Protein 8TB1 (pdb70)

Structure (mmCIF, N/CA/C/O backbone):
data_8TB1
#
_entry.id   8TB1
#
loop_
_atom_site.group_PDB
_atom_site.id
_atom_site.type_symbol
_atom_site.label_atom_id
_atom_site.label_alt_id
_atom_site.label_comp_id
_atom_site.label_asym_id
_atom_site.label_entity_id
_atom_site.label_seq_id
_atom_site.pdbx_PDB_ins_code
_atom_site.Cartn_x
_atom_site.Cartn_y
_atom_site.Cartn_z
_atom_site.occupancy
_atom_site.B_iso_or_equiv
_atom_site.auth_seq_id
_atom_site.auth_comp_id
_atom_site.auth_asym_id
_atom_site.auth_atom_id
_atom_site.pdbx_PDB_model_num
ATOM 1 N N . MET A 1 5 ? -1.390 -1.163 -0.949 1.00 0.00 1 MET A N 1
ATOM 2 C CA . MET A 1 5 ? 0.044 -0.918 -0.852 1.00 0.00 1 MET A CA 1
ATOM 3 C C . MET A 1 5 ? 0.352 0.573 -0.885 1.00 0.00 1 MET A C 1
ATOM 4 O O . MET A 1 5 ? 1.117 1.040 -1.729 1.00 0.00 1 MET A O 1
ATOM 18 N N . ASN A 1 6 ? -0.249 1.316 0.038 1.00 0.00 2 ASN A N 1
ATOM 19 C CA . ASN A 1 6 ? -0.073 2.763 0.090 1.00 0.00 2 ASN A CA 1
ATOM 20 C C . ASN A 1 6 ? 1.095 3.144 0.990 1.00 0.00 2 ASN A C 1
ATOM 21 O O . ASN A 1 6 ? 1.777 2.278 1.538 1.00 0.00 2 ASN A O 1
ATOM 32 N N . GLU A 1 7 ? 1.321 4.444 1.139 1.00 0.00 3 GLU A N 1
ATOM 33 C CA . GLU A 1 7 ? 2.427 4.943 1.948 1.00 0.00 3 GLU A CA 1
ATOM 34 C C . GLU A 1 7 ? 2.381 4.371 3.359 1.00 0.00 3 GLU A C 1
ATOM 35 O O . GLU A 1 7 ? 3.387 3.892 3.879 1.00 0.00 3 GLU A O 1
ATOM 47 N N . GLU A 1 8 ? 1.202 4.421 3.973 1.00 0.00 4 GLU A N 1
ATOM 48 C CA . GLU A 1 8 ? 1.046 4.011 5.364 1.00 0.00 4 GLU A CA 1
ATOM 49 C C . GLU A 1 8 ? 1.405 2.541 5.548 1.00 0.00 4 GLU A C 1
ATOM 50 O O . GLU A 1 8 ? 2.062 2.171 6.520 1.00 0.00 4 GLU A O 1
ATOM 62 N N . GLN A 1 9 ? 0.968 1.707 4.610 1.00 0.00 5 GLN A N 1
ATOM 63 C CA . GLN A 1 9 ? 1.306 0.291 4.627 1.00 0.00 5 GLN A CA 1
ATOM 64 C C . GLN A 1 9 ? 2.795 0.077 4.387 1.00 0.00 5 GLN A C 1
ATOM 65 O O . GLN A 1 9 ? 3.417 -0.786 5.009 1.00 0.00 5 GLN A O 1
ATOM 79 N N . THR A 1 10 ? 3.362 0.865 3.482 1.00 0.00 6 THR A N 1
ATOM 80 C CA . THR A 1 10 ? 4.790 0.800 3.195 1.00 0.00 6 THR A CA 1
ATOM 81 C C . THR A 1 10 ? 5.616 1.124 4.434 1.00 0.00 6 THR A C 1
ATOM 82 O O . THR A 1 10 ? 6.650 0.504 4.682 1.00 0.00 6 THR A O 1
ATOM 93 N N . GLN A 1 11 ? 5.153 2.100 5.209 1.00 0.00 7 GLN A N 1
ATOM 94 C CA . GLN A 1 11 ? 5.812 2.462 6.458 1.00 0.00 7 GLN A CA 1
ATOM 95 C C . GLN A 1 11 ? 5.847 1.285 7.424 1.00 0.00 7 GLN A C 1
ATOM 96 O O . GLN A 1 11 ? 6.859 1.040 8.081 1.00 0.00 7 GLN A O 1
ATOM 110 N N . GLN A 1 12 ? 4.738 0.560 7.506 1.00 0.00 8 GLN A N 1
ATOM 111 C CA . GLN A 1 12 ? 4.666 -0.641 8.330 1.00 0.00 8 GLN A CA 1
ATOM 112 C C . GLN A 1 12 ? 5.648 -1.700 7.847 1.00 0.00 8 GLN A C 1
ATOM 113 O O . GLN A 1 12 ? 6.285 -2.383 8.650 1.00 0.00 8 GLN A O 1
ATOM 127 N N . TYR A 1 13 ? 5.767 -1.833 6.531 1.00 0.00 9 TYR A N 1
ATOM 128 C CA . TYR A 1 13 ? 6.721 -2.762 5.935 1.00 0.00 9 TYR A CA 1
ATOM 129 C C . TYR A 1 13 ? 8.153 -2.378 6.281 1.00 0.00 9 TYR A C 1
ATOM 130 O O . TYR A 1 13 ? 8.990 -3.239 6.552 1.00 0.00 9 TYR A O 1
ATOM 148 N N . SER A 1 14 ? 8.430 -1.078 6.272 1.00 0.00 10 SER A N 1
ATOM 149 C CA . SER A 1 14 ? 9.745 -0.572 6.648 1.00 0.00 10 SER A CA 1
ATOM 150 C C . SER A 1 14 ? 10.067 -0.900 8.099 1.00 0.00 10 SER A C 1
ATOM 151 O O . SER A 1 14 ? 11.205 -1.227 8.436 1.00 0.00 10 SER A O 1
ATOM 159 N N . GLN A 1 15 ? 9.057 -0.811 8.958 1.00 0.00 11 GLN A N 1
ATOM 160 C CA . GLN A 1 15 ? 9.228 -1.109 10.376 1.00 0.00 11 GLN A CA 1
ATOM 161 C C . GLN A 1 15 ? 9.645 -2.559 10.590 1.00 0.00 11 GLN A C 1
ATOM 162 O O . GLN A 1 15 ? 10.461 -2.858 11.462 1.00 0.00 11 GLN A O 1
ATOM 176 N N . ILE A 1 16 ? 9.081 -3.455 9.787 1.00 0.00 12 ILE A N 1
ATOM 177 C CA . ILE A 1 16 ? 9.378 -4.877 9.900 1.00 0.00 12 ILE A CA 1
ATOM 178 C C . ILE A 1 16 ? 10.857 -5.153 9.657 1.00 0.00 12 ILE A C 1
ATOM 179 O O . ILE A 1 16 ? 11.516 -5.807 10.466 1.00 0.00 12 ILE A O 1
ATOM 195 N N . VAL A 1 17 ? 11.372 -4.651 8.542 1.00 0.00 13 VAL A N 1
ATOM 196 C CA . VAL A 1 17 ? 12.770 -4.859 8.181 1.00 0.00 13 VAL A CA 1
ATOM 197 C C . VAL A 1 17 ? 13.697 -4.046 9.074 1.00 0.00 13 VAL A C 1
ATOM 198 O O . VAL A 1 17 ? 14.847 -4.424 9.299 1.00 0.00 13 VAL A O 1
ATOM 211 N N . ALA A 1 18 ? 13.190 -2.928 9.582 1.00 0.00 14 ALA A N 1
ATOM 212 C CA . ALA A 1 18 ? 13.920 -2.131 10.562 1.00 0.00 14 ALA A CA 1
ATOM 213 C C . ALA A 1 18 ? 14.175 -2.924 11.837 1.00 0.00 14 ALA A C 1
ATOM 214 O O . ALA A 1 18 ? 15.234 -2.806 12.453 1.00 0.00 14 ALA A O 1
ATOM 221 N N . LYS A 1 19 ? 13.196 -3.732 12.230 1.00 0.00 15 LYS A N 1
ATOM 222 C CA . LYS A 1 19 ? 13.349 -4.620 13.376 1.00 0.00 15 LYS A CA 1
ATOM 223 C C . LYS A 1 19 ? 14.315 -5.757 13.066 1.00 0.00 15 LYS A C 1
ATOM 224 O O . LYS A 1 19 ? 15.091 -6.176 13.925 1.00 0.00 15 LYS A O 1
ATOM 243 N N . CYS A 1 20 ? 14.263 -6.252 11.835 1.00 0.00 16 CYS A N 1
ATOM 244 C CA . CYS A 1 20 ? 14.927 -7.501 11.482 1.00 0.00 16 CYS A CA 1
ATOM 245 C C . CYS A 1 20 ? 16.433 -7.400 11.678 1.00 0.00 16 CYS A C 1
ATOM 246 O O . CYS A 1 20 ? 17.040 -8.236 12.346 1.00 0.00 16 CYS A O 1
ATOM 254 N N . TRP A 1 21 ? 17.033 -6.368 11.093 1.00 0.00 17 TRP A N 1
ATOM 255 C CA . TRP A 1 21 ? 18.482 -6.217 11.102 1.00 0.00 17 TRP A CA 1
ATOM 256 C C . TRP A 1 21 ? 19.011 -6.062 12.523 1.00 0.00 17 TRP A C 1
ATOM 257 O O . TRP A 1 21 ? 20.150 -6.425 12.814 1.00 0.00 17 TRP A O 1
ATOM 278 N N . ALA A 1 22 ? 18.176 -5.521 13.403 1.00 0.00 18 ALA A N 1
ATOM 279 C CA . ALA A 1 22 ? 18.567 -5.295 14.789 1.00 0.00 18 ALA A CA 1
ATOM 280 C C . ALA A 1 22 ? 18.244 -6.502 15.658 1.00 0.00 18 ALA A C 1
ATOM 281 O O . ALA A 1 22 ? 18.953 -6.795 16.621 1.00 0.00 18 ALA A O 1
ATOM 288 N N . ASP A 1 23 ? 17.169 -7.203 15.311 1.00 0.00 19 ASP A N 1
ATOM 289 C CA . ASP A 1 23 ? 16.687 -8.316 16.121 1.00 0.00 19 ASP A CA 1
ATOM 290 C C . ASP A 1 23 ? 16.719 -9.622 15.337 1.00 0.00 19 ASP A C 1
ATOM 291 O O . ASP A 1 23 ? 15.788 -9.934 14.593 1.00 0.00 19 ASP A O 1
ATOM 300 N N . ALA A 1 24 ? 17.795 -10.383 15.505 1.00 0.00 20 ALA A N 1
ATOM 301 C CA . ALA A 1 24 ? 18.034 -11.565 14.689 1.00 0.00 20 ALA A CA 1
ATOM 302 C C . ALA A 1 24 ? 16.904 -12.576 14.837 1.00 0.00 20 ALA A C 1
ATOM 303 O O . ALA A 1 24 ? 16.529 -13.247 13.877 1.00 0.00 20 ALA A O 1
ATOM 310 N N . GLU A 1 25 ? 16.364 -12.677 16.047 1.00 0.00 21 GLU A N 1
ATOM 311 C CA . GLU A 1 25 ? 15.271 -13.603 16.322 1.00 0.00 21 GLU A CA 1
ATOM 312 C C . GLU A 1 25 ? 14.028 -13.241 15.520 1.00 0.00 21 GLU A C 1
ATOM 313 O O . GLU A 1 25 ? 13.410 -14.102 14.893 1.00 0.00 21 GLU A O 1
ATOM 325 N N . PHE A 1 26 ? 13.666 -11.964 15.545 1.00 0.00 22 PHE A N 1
ATOM 326 C CA . PHE A 1 26 ? 12.542 -11.472 14.756 1.00 0.00 22 PHE A CA 1
ATOM 327 C C . PHE A 1 26 ? 12.740 -11.763 13.273 1.00 0.00 22 PHE A C 1
ATOM 328 O O . PHE A 1 26 ? 11.832 -12.250 12.600 1.00 0.00 22 PHE A O 1
ATOM 345 N N . LYS A 1 27 ? 13.933 -11.462 12.771 1.00 0.00 23 LYS A N 1
ATOM 346 C CA . LYS A 1 27 ? 14.267 -11.734 11.378 1.00 0.00 23 LYS A CA 1
ATOM 347 C C . LYS A 1 27 ? 14.063 -13.206 11.040 1.00 0.00 23 LYS A C 1
ATOM 348 O O . LYS A 1 27 ? 13.455 -13.541 10.024 1.00 0.00 23 LYS A O 1
ATOM 367 N N . ALA A 1 28 ? 14.577 -14.081 11.898 1.00 0.00 24 ALA A N 1
ATOM 368 C CA . ALA A 1 28 ? 14.455 -15.519 11.690 1.00 0.00 24 ALA A CA 1
ATOM 369 C C . ALA A 1 28 ? 12.994 -15.945 11.629 1.00 0.00 24 ALA A C 1
ATOM 370 O O . ALA A 1 28 ? 12.617 -16.791 10.817 1.00 0.00 24 ALA A O 1
ATOM 377 N N . LYS A 1 29 ? 12.173 -15.352 12.490 1.00 0.00 25 LYS A N 1
ATOM 378 C CA . LYS A 1 29 ? 10.748 -15.658 12.524 1.00 0.00 25 LYS A CA 1
ATOM 379 C C . LYS A 1 29 ? 10.051 -15.177 11.258 1.00 0.00 25 LYS A C 1
ATOM 380 O O . LYS A 1 29 ? 9.174 -15.858 10.725 1.00 0.00 25 LYS A O 1
ATOM 399 N N . LEU A 1 30 ? 10.448 -14.003 10.778 1.00 0.00 26 LEU A N 1
ATOM 400 C CA . LEU A 1 30 ? 9.919 -13.468 9.530 1.00 0.00 26 LEU A CA 1
ATOM 401 C C . LEU A 1 30 ? 10.186 -14.414 8.367 1.00 0.00 26 LEU A C 1
ATOM 402 O O . LEU A 1 30 ? 9.299 -14.684 7.556 1.00 0.00 26 LEU A O 1
ATOM 418 N N . ILE A 1 31 ? 11.414 -14.917 8.290 1.00 0.00 27 ILE A N 1
ATOM 419 C CA . ILE A 1 31 ? 11.807 -15.817 7.211 1.00 0.00 27 ILE A CA 1
ATOM 420 C C . ILE A 1 31 ? 11.118 -17.169 7.344 1.00 0.00 27 ILE A C 1
ATOM 421 O O . ILE A 1 31 ? 10.570 -17.695 6.375 1.00 0.00 27 ILE A O 1
ATOM 437 N N . ALA A 1 32 ? 11.148 -17.728 8.549 1.00 0.00 28 ALA A N 1
ATOM 438 C CA . ALA A 1 32 ? 10.573 -19.044 8.798 1.00 0.00 28 ALA A CA 1
ATOM 439 C C . ALA A 1 32 ? 9.061 -19.030 8.607 1.00 0.00 28 ALA A C 1
ATOM 440 O O . ALA A 1 32 ? 8.490 -19.957 8.034 1.00 0.00 28 ALA A O 1
ATOM 447 N N . ASP A 1 33 ? 8.419 -17.972 9.091 1.00 0.00 29 ASP A N 1
ATOM 448 C CA . ASP A 1 33 ? 6.965 -17.875 9.052 1.00 0.00 29 ASP A CA 1
ATOM 449 C C . ASP A 1 33 ? 6.512 -16.429 8.908 1.00 0.00 29 ASP A C 1
ATOM 450 O O . ASP A 1 33 ? 6.107 -15.795 9.883 1.00 0.00 29 ASP A O 1
ATOM 459 N N . PRO A 1 34 ? 6.584 -15.910 7.688 1.00 0.00 30 PRO A N 1
ATOM 460 C CA . PRO A 1 34 ? 6.310 -14.500 7.436 1.00 0.00 30 PRO A CA 1
ATOM 461 C C . PRO A 1 34 ? 4.838 -14.177 7.653 1.00 0.00 30 PRO A C 1
ATOM 462 O O . PRO A 1 34 ? 4.472 -13.023 7.878 1.00 0.00 30 PRO A O 1
ATOM 473 N N . LYS A 1 35 ? 3.996 -15.203 7.584 1.00 0.00 31 LYS A N 1
ATOM 474 C CA . LYS A 1 35 ? 2.559 -15.028 7.753 1.00 0.00 31 LYS A CA 1
ATOM 475 C C . LYS A 1 35 ? 2.209 -14.716 9.202 1.00 0.00 31 LYS A C 1
ATOM 476 O O . LYS A 1 35 ? 1.474 -13.770 9.485 1.00 0.00 31 LYS A O 1
ATOM 495 N N . ALA A 1 36 ? 2.740 -15.518 10.120 1.00 0.00 32 ALA A N 1
ATOM 496 C CA . ALA A 1 36 ? 2.543 -15.287 11.545 1.00 0.00 32 ALA A CA 1
ATOM 497 C C . ALA A 1 36 ? 3.141 -13.952 11.973 1.00 0.00 32 ALA A C 1
ATOM 498 O O . ALA A 1 36 ? 2.562 -13.237 12.792 1.00 0.00 32 ALA A O 1
ATOM 505 N N . THR A 1 37 ? 4.299 -13.621 11.415 1.00 0.00 33 THR A N 1
ATOM 506 C CA . THR A 1 37 ? 4.982 -12.376 11.747 1.00 0.00 33 THR A CA 1
ATOM 507 C C . THR A 1 37 ? 4.153 -11.166 11.338 1.00 0.00 33 THR A C 1
ATOM 508 O O . THR A 1 37 ? 3.976 -10.230 12.117 1.00 0.00 33 THR A O 1
ATOM 519 N N . LEU A 1 38 ? 3.642 -11.191 10.111 1.00 0.00 34 LEU A N 1
ATOM 520 C CA . LEU A 1 38 ? 2.793 -10.117 9.611 1.00 0.00 34 LEU A CA 1
ATOM 521 C C . LEU A 1 38 ? 1.513 -10.002 10.427 1.00 0.00 34 LEU A C 1
ATOM 522 O O . LEU A 1 38 ? 1.034 -8.900 10.697 1.00 0.00 34 LEU A O 1
ATOM 538 N N . ALA A 1 39 ? 0.961 -11.146 10.819 1.00 0.00 35 ALA A N 1
ATOM 539 C CA . ALA A 1 39 ? -0.221 -11.175 11.669 1.00 0.00 35 ALA A CA 1
ATOM 540 C C . ALA A 1 39 ? 0.036 -10.469 12.995 1.00 0.00 35 ALA A C 1
ATOM 541 O O . ALA A 1 39 ? -0.815 -9.730 13.491 1.00 0.00 35 ALA A O 1
ATOM 548 N N . ALA A 1 40 ? 1.213 -10.701 13.564 1.00 0.00 36 ALA A N 1
ATOM 549 C CA . ALA A 1 40 ? 1.618 -10.023 14.789 1.00 0.00 36 ALA A CA 1
ATOM 550 C C . ALA A 1 40 ? 1.659 -8.512 14.596 1.00 0.00 36 ALA A C 1
ATOM 551 O O . ALA A 1 40 ? 1.386 -7.751 15.522 1.00 0.00 36 ALA A O 1
ATOM 558 N N . GLU A 1 41 ? 2.001 -8.085 13.385 1.00 0.00 37 GLU A N 1
ATOM 559 C CA . GLU A 1 41 ? 2.055 -6.666 13.060 1.00 0.00 37 GLU A CA 1
ATOM 560 C C . GLU A 1 41 ? 0.691 -6.148 12.622 1.00 0.00 37 GLU A C 1
ATOM 561 O O . GLU A 1 41 ? 0.570 -5.025 12.131 1.00 0.00 37 GLU A O 1
ATOM 573 N N . SER A 1 42 ? -0.336 -6.974 12.800 1.00 0.00 38 SER A N 1
ATOM 574 C CA . SER A 1 42 ? -1.689 -6.609 12.402 1.00 0.00 38 SER A CA 1
ATOM 575 C C . SER A 1 42 ? -1.768 -6.336 10.905 1.00 0.00 38 SER A C 1
ATOM 576 O O . SER A 1 42 ? -2.463 -5.418 10.468 1.00 0.00 38 SER A O 1
ATOM 584 N N . ILE A 1 43 ? -1.052 -7.136 10.124 1.00 0.00 39 ILE A N 1
ATOM 585 C CA . ILE A 1 43 ? -1.111 -7.042 8.670 1.00 0.00 39 ILE A CA 1
ATOM 586 C C . ILE A 1 43 ? -1.753 -8.284 8.062 1.00 0.00 39 ILE A C 1
ATOM 587 O O . ILE A 1 43 ? -1.298 -9.405 8.291 1.00 0.00 39 ILE A O 1
ATOM 603 N N . ALA A 1 44 ? -2.813 -8.077 7.290 1.00 0.00 40 ALA A N 1
ATOM 604 C CA . ALA A 1 44 ? -3.535 -9.180 6.667 1.00 0.00 40 ALA A CA 1
ATOM 605 C C . ALA A 1 44 ? -2.646 -9.933 5.684 1.00 0.00 40 ALA A C 1
ATOM 606 O O . ALA A 1 44 ? -1.833 -9.333 4.981 1.00 0.00 40 ALA A O 1
ATOM 613 N N . VAL A 1 45 ? -2.807 -11.251 5.640 1.00 0.00 41 VAL A N 1
ATOM 614 C CA . VAL A 1 45 ? -2.051 -12.085 4.711 1.00 0.00 41 VAL A CA 1
ATOM 615 C C . VAL A 1 45 ? -2.967 -13.039 3.958 1.00 0.00 41 VAL A C 1
ATOM 616 O O . VAL A 1 45 ? -3.203 -14.166 4.394 1.00 0.00 41 VAL A O 1
ATOM 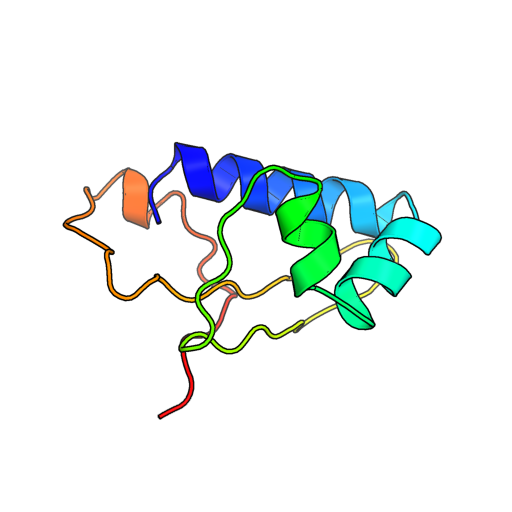629 N N . PRO A 1 46 ? -3.483 -12.582 2.821 1.00 0.00 42 PRO A N 1
ATOM 630 C CA . PRO A 1 46 ? -4.295 -13.426 1.953 1.00 0.00 42 PRO A CA 1
ATOM 631 C C . PRO A 1 46 ? -3.529 -14.670 1.521 1.00 0.00 42 PRO A C 1
ATOM 632 O O . PRO A 1 46 ? -2.322 -14.616 1.282 1.00 0.00 42 PRO A O 1
ATOM 643 N N . ASP A 1 47 ? -4.236 -15.790 1.423 1.00 0.00 43 ASP A N 1
ATOM 644 C CA . ASP A 1 47 ? -3.613 -17.063 1.080 1.00 0.00 43 ASP A CA 1
ATOM 645 C C . ASP A 1 47 ? -3.301 -17.140 -0.409 1.00 0.00 43 ASP A C 1
ATOM 646 O O . ASP A 1 47 ? -2.656 -18.082 -0.869 1.00 0.00 43 ASP A O 1
ATOM 655 N N . GLY A 1 48 ? -3.762 -16.145 -1.157 1.00 0.00 44 GLY A N 1
ATOM 656 C CA . GLY A 1 48 ? -3.499 -16.079 -2.589 1.00 0.00 44 GLY A CA 1
ATOM 657 C C . GLY A 1 48 ? -2.214 -15.315 -2.880 1.00 0.00 44 GLY A C 1
ATOM 658 O O . GLY A 1 48 ? -1.819 -15.158 -4.035 1.00 0.00 44 GLY A O 1
ATOM 662 N N . ILE A 1 49 ? -1.562 -14.840 -1.823 1.00 0.00 45 ILE A N 1
ATOM 663 C CA . ILE A 1 49 ? -0.350 -14.042 -1.964 1.00 0.00 45 ILE A CA 1
ATOM 664 C C . ILE A 1 49 ? 0.868 -14.794 -1.444 1.00 0.00 45 ILE A C 1
ATOM 665 O O . ILE A 1 49 ? 0.879 -15.268 -0.309 1.00 0.00 45 ILE A O 1
ATOM 681 N N . GLU A 1 50 ? 1.893 -14.899 -2.282 1.00 0.00 46 GLU A N 1
ATOM 682 C CA . GLU A 1 50 ? 3.167 -15.475 -1.867 1.00 0.00 46 GLU A CA 1
ATOM 683 C C . GLU A 1 50 ? 4.062 -14.426 -1.221 1.00 0.00 46 GLU A C 1
ATOM 684 O O . GLU A 1 50 ? 4.141 -13.291 -1.689 1.00 0.00 46 GLU A O 1
ATOM 696 N N . LEU A 1 51 ? 4.735 -14.812 -0.142 1.00 0.00 47 LEU A N 1
ATOM 697 C CA . LEU A 1 51 ? 5.657 -13.918 0.548 1.00 0.00 47 LEU A CA 1
ATOM 698 C C . LEU A 1 51 ? 7.103 -14.361 0.353 1.00 0.00 47 LEU A C 1
ATOM 699 O O . LEU A 1 51 ? 7.408 -15.551 0.401 1.00 0.00 47 LEU A O 1
ATOM 715 N N . ARG A 1 52 ? 7.987 -13.394 0.134 1.00 0.00 48 ARG A N 1
ATOM 716 C CA . ARG A 1 52 ? 9.382 -13.688 -0.172 1.00 0.00 48 ARG A CA 1
ATOM 717 C C . ARG A 1 52 ? 10.320 -12.749 0.575 1.00 0.00 48 ARG A C 1
ATOM 718 O O . ARG A 1 52 ? 9.972 -11.602 0.854 1.00 0.00 48 ARG A O 1
ATOM 739 N N . VAL A 1 53 ? 11.511 -13.242 0.897 1.00 0.00 49 VAL A N 1
ATOM 740 C CA . VAL A 1 53 ? 12.579 -12.393 1.410 1.00 0.00 49 VAL A CA 1
ATOM 741 C C . VAL A 1 53 ? 13.771 -12.373 0.462 1.00 0.00 49 VAL A C 1
ATOM 742 O O . VAL A 1 53 ? 14.250 -13.420 0.027 1.00 0.00 49 VAL A O 1
ATOM 755 N N . LEU A 1 54 ? 14.245 -11.174 0.141 1.00 0.00 50 LEU A N 1
ATOM 756 C CA . LEU A 1 54 ? 15.334 -11.009 -0.814 1.00 0.00 50 LEU A CA 1
ATOM 757 C C . LEU A 1 54 ? 16.679 -10.914 -0.104 1.00 0.00 50 LEU A C 1
ATOM 758 O O . LEU A 1 54 ? 17.687 -11.428 -0.589 1.00 0.00 50 LEU A O 1
ATOM 774 N N . GLU A 1 55 ? 16.688 -10.251 1.048 1.00 0.00 51 GLU A N 1
ATOM 775 C CA . GLU A 1 55 ? 17.929 -9.965 1.757 1.00 0.00 51 GLU A CA 1
ATOM 776 C C . GLU A 1 55 ? 17.734 -10.054 3.266 1.00 0.00 51 GLU A C 1
ATOM 777 O O . GLU A 1 55 ? 16.735 -9.575 3.802 1.00 0.00 51 GLU A O 1
ATOM 789 N N . ASN A 1 56 ? 18.694 -10.670 3.945 1.00 0.00 52 ASN A N 1
ATOM 790 C CA . ASN A 1 56 ? 18.574 -10.931 5.375 1.00 0.00 52 ASN A CA 1
ATOM 791 C C . ASN A 1 56 ? 19.899 -10.700 6.091 1.00 0.00 52 ASN A C 1
ATOM 792 O O . ASN A 1 56 ? 20.304 -11.494 6.940 1.00 0.00 52 ASN A O 1
ATOM 803 N N . THR A 1 57 ? 20.571 -9.608 5.741 1.00 0.00 53 THR A N 1
ATOM 804 C CA . THR A 1 57 ? 21.889 -9.311 6.292 1.00 0.00 53 THR A CA 1
ATOM 805 C C . THR A 1 57 ? 21.776 -8.605 7.637 1.00 0.00 53 THR A C 1
ATOM 806 O O . THR A 1 57 ? 20.677 -8.296 8.097 1.00 0.00 53 THR A O 1
ATOM 817 N N . ALA A 1 58 ? 22.920 -8.352 8.264 1.00 0.00 54 ALA A N 1
ATOM 818 C CA . ALA A 1 58 ? 22.951 -7.723 9.579 1.00 0.00 54 ALA A CA 1
ATOM 819 C C . ALA A 1 58 ? 22.795 -6.212 9.469 1.00 0.00 54 ALA A C 1
ATOM 820 O O . ALA A 1 58 ? 22.743 -5.508 10.479 1.00 0.00 54 ALA A O 1
ATOM 827 N N . THR A 1 59 ? 22.721 -5.718 8.238 1.00 0.00 55 THR A N 1
ATOM 828 C CA . THR A 1 59 ? 22.570 -4.288 7.994 1.00 0.00 55 THR A CA 1
ATOM 829 C C . THR A 1 59 ? 21.317 -3.997 7.180 1.00 0.00 55 THR A C 1
ATOM 830 O O . THR A 1 59 ? 20.560 -3.077 7.494 1.00 0.00 55 THR A O 1
ATOM 841 N N . VAL A 1 60 ? 21.101 -4.786 6.134 1.00 0.00 56 VAL A N 1
ATOM 842 C CA . VAL A 1 60 ? 20.020 -4.527 5.189 1.00 0.00 56 VAL A CA 1
ATOM 843 C C . VAL A 1 60 ? 19.099 -5.734 5.062 1.00 0.00 56 VAL A C 1
ATOM 844 O O . VAL A 1 60 ? 19.555 -6.852 4.827 1.00 0.00 56 VAL A O 1
ATOM 857 N N . VAL A 1 61 ? 17.801 -5.499 5.218 1.00 0.00 57 VAL A N 1
ATOM 858 C CA . VAL A 1 61 ? 16.806 -6.554 5.058 1.00 0.00 57 VAL A CA 1
ATOM 859 C C . VAL A 1 61 ? 15.707 -6.131 4.093 1.00 0.00 57 VAL A C 1
ATOM 860 O O . VAL A 1 61 ? 15.184 -5.020 4.180 1.00 0.00 57 VAL A O 1
ATOM 873 N N . ASN A 1 62 ? 15.360 -7.025 3.172 1.00 0.00 58 ASN A N 1
ATOM 874 C CA . ASN A 1 62 ? 14.369 -6.721 2.145 1.00 0.00 58 ASN A CA 1
ATOM 875 C C . ASN A 1 62 ? 13.240 -7.743 2.153 1.00 0.00 58 ASN A C 1
ATOM 876 O O . ASN A 1 62 ? 13.446 -8.913 1.833 1.00 0.00 58 ASN A O 1
ATOM 887 N N . LEU A 1 63 ? 12.044 -7.293 2.519 1.00 0.00 59 LEU A N 1
ATOM 888 C CA . LEU A 1 63 ? 10.877 -8.166 2.565 1.00 0.00 59 LEU A CA 1
ATOM 889 C C . LEU A 1 63 ? 9.885 -7.816 1.464 1.00 0.00 59 LEU A C 1
ATOM 890 O O . LEU A 1 63 ? 9.491 -6.660 1.313 1.00 0.00 59 LEU A O 1
ATOM 906 N N . VAL A 1 64 ? 9.483 -8.824 0.696 1.00 0.00 60 VAL A N 1
ATOM 907 C CA . VAL A 1 64 ? 8.583 -8.615 -0.433 1.00 0.00 60 VAL A CA 1
ATOM 908 C C . VAL A 1 64 ? 7.148 -8.964 -0.064 1.00 0.00 60 VAL A C 1
ATOM 909 O O . VAL A 1 64 ? 6.847 -10.103 0.293 1.00 0.00 60 VAL A O 1
ATOM 922 N N . LEU A 1 65 ? 6.262 -7.977 -0.153 1.00 0.00 61 LEU A N 1
ATOM 923 C CA . LEU A 1 65 ? 4.858 -8.174 0.188 1.00 0.00 61 LEU A CA 1
ATOM 924 C C . LEU A 1 65 ? 3.947 -7.711 -0.942 1.00 0.00 61 LEU A C 1
ATOM 925 O O . LEU A 1 65 ? 3.521 -6.556 -0.976 1.00 0.00 61 LEU A O 1
ATOM 941 N N . PRO A 1 66 ? 3.652 -8.619 -1.866 1.00 0.00 62 PRO A N 1
ATOM 942 C CA . PRO A 1 66 ? 2.868 -8.281 -3.048 1.00 0.00 62 PRO A CA 1
ATOM 943 C C . PRO A 1 66 ? 1.488 -7.762 -2.665 1.00 0.00 62 PRO A C 1
ATOM 944 O O . PRO A 1 66 ? 0.915 -8.178 -1.659 1.00 0.00 62 PRO A O 1
ATOM 955 N N . PRO A 1 67 ? 0.959 -6.850 -3.474 1.00 0.00 63 PRO A N 1
ATOM 956 C CA . PRO A 1 67 ? -0.371 -6.299 -3.242 1.00 0.00 63 PRO A CA 1
ATOM 957 C C . PRO A 1 67 ? -1.412 -7.405 -3.123 1.00 0.00 63 PRO A C 1
ATOM 958 O O . PRO A 1 67 ? -1.358 -8.401 -3.841 1.00 0.00 63 PRO A O 1
ATOM 969 N N . PRO A 1 68 ? -2.360 -7.221 -2.209 1.00 0.00 64 PRO A N 1
ATOM 970 C CA . PRO A 1 68 ? -3.454 -8.169 -2.041 1.00 0.00 64 PRO A CA 1
ATOM 971 C C . PRO A 1 68 ? -4.457 -8.063 -3.184 1.00 0.00 64 PRO A C 1
ATOM 972 O O . PRO A 1 68 ? -4.458 -7.086 -3.933 1.00 0.00 64 PRO A O 1
ATOM 983 N N . PRO A 1 69 ? -5.307 -9.076 -3.314 1.00 0.00 65 PRO A N 1
ATOM 984 C CA . PRO A 1 69 ? -6.358 -9.068 -4.323 1.00 0.00 65 PRO A CA 1
ATOM 985 C C . PRO A 1 69 ? -7.265 -7.855 -4.166 1.00 0.00 65 PRO A C 1
ATOM 986 O O . PRO A 1 69 ? -7.921 -7.430 -5.117 1.00 0.00 65 PRO A O 1
ATOM 997 N N . ALA A 1 70 ? -7.296 -7.299 -2.960 1.00 0.00 66 ALA A N 1
ATOM 998 C CA . ALA A 1 70 ? -8.196 -6.195 -2.647 1.00 0.00 66 ALA A CA 1
ATOM 999 C C . ALA A 1 70 ? -7.557 -4.853 -2.981 1.00 0.00 66 ALA A C 1
ATOM 1000 O O . ALA A 1 70 ? -8.165 -3.800 -2.789 1.00 0.00 66 ALA A O 1
ATOM 1007 N N . GLU A 1 71 ? -6.326 -4.897 -3.484 1.00 0.00 67 GLU A N 1
ATOM 1008 C CA . GLU A 1 71 ? -5.570 -3.683 -3.764 1.00 0.00 67 GLU A CA 1
ATOM 1009 C C . GLU A 1 71 ? -6.353 -2.742 -4.672 1.00 0.00 67 GLU A C 1
ATOM 1010 O O . GLU A 1 71 ? -6.854 -3.150 -5.719 1.00 0.00 67 GLU A O 1
ATOM 1022 N N . GLY A 1 72 ? -6.453 -1.482 -4.265 1.00 0.00 68 GLY A N 1
ATOM 1023 C CA . GLY A 1 72 ? -7.142 -0.472 -5.060 1.00 0.00 68 GLY A CA 1
ATOM 1024 C C . GLY A 1 72 ? -6.153 0.375 -5.850 1.00 0.00 68 GLY A C 1
ATOM 1025 O O . GLY A 1 72 ? -5.137 -0.128 -6.333 1.00 0.00 68 GLY A O 1
ATOM 1029 N N . GLU A 1 73 ? -6.454 1.663 -5.978 1.00 0.00 69 GLU A N 1
ATOM 1030 C CA . GLU A 1 73 ? -5.618 2.572 -6.753 1.00 0.00 69 GLU A CA 1
ATOM 1031 C C . GLU A 1 73 ? -4.632 3.311 -5.857 1.00 0.00 69 GLU A C 1
ATOM 1032 O O . GLU A 1 73 ? -4.956 3.669 -4.724 1.00 0.00 69 GLU A O 1
ATOM 1044 N N . LEU A 1 74 ? -3.428 3.539 -6.371 1.00 0.00 70 LEU A N 1
ATOM 1045 C CA . LEU A 1 74 ? -2.401 4.257 -5.629 1.00 0.00 70 LEU A CA 1
ATOM 1046 C C . LEU A 1 74 ? -2.090 5.601 -6.275 1.00 0.00 70 LEU A C 1
ATOM 1047 O O . LEU A 1 74 ? -2.199 5.754 -7.492 1.00 0.00 70 LEU A O 1
ATOM 1063 N N . SER A 1 75 ? -1.704 6.572 -5.455 1.00 0.00 71 SER A N 1
ATOM 1064 C CA . SER A 1 75 ? -1.220 7.852 -5.960 1.00 0.00 71 SER A CA 1
ATOM 1065 C C . SER A 1 75 ? 0.260 7.779 -6.317 1.00 0.00 71 SER A C 1
ATOM 1066 O O . SER A 1 75 ? 0.939 6.804 -5.995 1.00 0.00 71 SER A O 1
ATOM 1074 N N . ASP A 1 76 ? 0.753 8.817 -6.984 1.00 0.00 72 ASP A N 1
ATOM 1075 C CA . ASP A 1 76 ? 2.179 8.937 -7.266 1.00 0.00 72 ASP A CA 1
ATOM 1076 C C . ASP A 1 76 ? 2.996 8.962 -5.980 1.00 0.00 72 ASP A C 1
ATOM 1077 O O . ASP A 1 76 ? 4.087 8.397 -5.916 1.00 0.00 72 ASP A O 1
ATOM 1086 N N . GLU A 1 77 ? 2.459 9.619 -4.957 1.00 0.00 73 GLU A N 1
ATOM 1087 C CA . GLU A 1 77 ? 3.121 9.689 -3.660 1.00 0.00 73 GLU A CA 1
ATOM 1088 C C . GLU A 1 77 ? 3.219 8.311 -3.018 1.00 0.00 73 GLU A C 1
ATOM 1089 O O . GLU A 1 77 ? 4.225 7.980 -2.388 1.00 0.00 73 GLU A O 1
ATOM 1101 N N . ASP A 1 78 ? 2.171 7.511 -3.180 1.00 0.00 74 ASP A N 1
ATOM 1102 C CA . ASP A 1 78 ? 2.156 6.151 -2.655 1.00 0.00 74 ASP A CA 1
ATOM 1103 C C . ASP A 1 78 ? 3.189 5.279 -3.357 1.00 0.00 74 ASP A C 1
ATOM 1104 O O . ASP A 1 78 ? 3.972 4.583 -2.708 1.00 0.00 74 ASP A O 1
ATOM 1113 N N . LEU A 1 79 ? 3.189 5.319 -4.685 1.00 0.00 75 LEU A N 1
ATOM 1114 C CA . LEU A 1 79 ? 4.105 4.509 -5.478 1.00 0.00 75 LEU A CA 1
ATOM 1115 C C . LEU A 1 79 ? 5.553 4.899 -5.214 1.00 0.00 75 LEU A C 1
ATOM 1116 O O . LEU A 1 79 ? 6.441 4.045 -5.192 1.00 0.00 75 LEU A O 1
ATOM 1132 N N . GLY A 1 80 ? 5.786 6.191 -5.015 1.00 0.00 76 GLY A N 1
ATOM 1133 C CA . GLY A 1 80 ? 7.117 6.688 -4.685 1.00 0.00 76 GLY A CA 1
ATOM 1134 C C . GLY A 1 80 ? 7.604 6.123 -3.357 1.00 0.00 76 GLY A C 1
ATOM 1135 O O . GLY A 1 80 ? 8.782 5.800 -3.204 1.00 0.00 76 GLY A O 1
ATOM 1139 N N . ALA A 1 81 ? 6.691 6.006 -2.399 1.00 0.00 77 ALA A N 1
ATOM 1140 C CA . ALA A 1 81 ? 7.023 5.471 -1.086 1.00 0.00 77 ALA A CA 1
ATOM 1141 C C . ALA A 1 81 ? 7.467 4.015 -1.179 1.00 0.00 77 ALA A C 1
ATOM 1142 O O . ALA A 1 81 ? 8.392 3.594 -0.484 1.00 0.00 77 ALA A O 1
ATOM 1149 N N . VAL A 1 82 ? 6.805 3.254 -2.042 1.00 0.00 78 VAL A N 1
ATOM 1150 C CA . VAL A 1 82 ? 7.034 1.818 -2.130 1.00 0.00 78 VAL A CA 1
ATOM 1151 C C . VAL A 1 82 ? 8.472 1.513 -2.532 1.00 0.00 78 VAL A C 1
ATOM 1152 O O . VAL A 1 82 ? 8.988 2.074 -3.499 1.00 0.00 78 VAL A O 1
ATOM 1165 N N . THR A 1 83 ? 9.113 0.621 -1.786 1.00 0.00 79 THR A N 1
ATOM 1166 C CA . THR A 1 83 ? 10.486 0.226 -2.073 1.00 0.00 79 THR A CA 1
ATOM 1167 C C . THR A 1 83 ? 10.589 -0.462 -3.428 1.00 0.00 79 THR A C 1
ATOM 1168 O O . THR A 1 83 ? 9.964 -1.498 -3.659 1.00 0.00 79 THR A O 1
ATOM 1179 N N . GLY A 1 84 ? 11.381 0.120 -4.323 1.00 0.00 80 GLY A N 1
ATOM 1180 C CA . GLY A 1 84 ? 11.438 -0.336 -5.706 1.00 0.00 80 GLY A CA 1
ATOM 1181 C C . GLY A 1 84 ? 12.397 -1.510 -5.861 1.00 0.00 80 GLY A C 1
ATOM 1182 O O . GLY A 1 84 ? 12.565 -2.048 -6.955 1.00 0.00 80 GLY A O 1
ATOM 1186 N N . GLY A 1 85 ? 13.024 -1.903 -4.757 1.00 0.00 81 GLY A N 1
ATOM 1187 C CA . GLY A 1 85 ? 13.968 -3.016 -4.767 1.00 0.00 81 GLY A CA 1
ATOM 1188 C C . GLY A 1 85 ? 13.263 -4.339 -4.502 1.00 0.00 81 GLY A C 1
ATOM 1189 O O . GLY A 1 85 ? 13.902 -5.390 -4.437 1.00 0.00 81 GLY A O 1
ATOM 1193 N N . LEU A 1 86 ? 11.945 -4.283 -4.354 1.00 0.00 82 LEU A N 1
ATOM 1194 C CA . LEU A 1 86 ? 11.154 -5.474 -4.069 1.00 0.00 82 LEU A CA 1
ATOM 1195 C C . LEU A 1 86 ? 10.559 -6.056 -5.346 1.00 0.00 82 LEU A C 1
ATOM 1196 O O . LEU A 1 86 ? 10.375 -5.349 -6.336 1.00 0.00 82 LEU A O 1
ATOM 1212 N N . THR A 1 87 ? 10.260 -7.351 -5.315 1.00 0.00 83 THR A N 1
ATOM 1213 C CA . THR A 1 87 ? 9.656 -8.024 -6.459 1.00 0.00 83 THR A CA 1
ATOM 1214 C C . THR A 1 87 ? 8.141 -8.097 -6.319 1.00 0.00 83 THR A C 1
ATOM 1215 O O . THR A 1 87 ? 7.567 -7.531 -5.390 1.00 0.00 83 THR A O 1
ATOM 1226 N N . VAL A 1 88 ? 7.500 -8.797 -7.248 1.00 0.00 84 VAL A N 1
ATOM 1227 C CA . VAL A 1 88 ? 6.043 -8.862 -7.289 1.00 0.00 84 VAL A CA 1
ATOM 1228 C C . VAL A 1 88 ? 5.553 -10.301 -7.197 1.00 0.00 84 VAL A C 1
ATOM 1229 O O . VAL A 1 88 ? 6.350 -11.240 -7.211 1.00 0.00 84 VAL A O 1
ATOM 1242 N N . LEU A 1 89 ? 4.239 -10.468 -7.106 1.00 0.00 85 LEU A N 1
ATOM 1243 C CA . LEU A 1 89 ? 3.639 -11.795 -7.024 1.00 0.00 85 LEU A CA 1
ATOM 1244 C C . LEU A 1 89 ? 4.014 -12.644 -8.233 1.00 0.00 85 LEU A C 1
ATOM 1245 O O . LEU A 1 89 ? 3.757 -12.264 -9.375 1.00 0.00 85 LEU A O 1
ATOM 1261 N N . PRO A 1 90 ? 4.626 -13.795 -7.972 1.00 0.00 86 PRO A N 1
ATOM 1262 C CA . PRO A 1 90 ? 4.969 -14.737 -9.032 1.00 0.00 86 PRO A CA 1
ATOM 1263 C C . PRO A 1 90 ? 3.740 -15.124 -9.846 1.00 0.00 86 PRO A C 1
ATOM 1264 O O . PRO A 1 90 ? 2.648 -15.286 -9.299 1.00 0.00 86 PRO A O 1
ATOM 1275 N N . TRP A 1 91 ? 3.925 -15.269 -11.154 1.00 0.00 87 TRP A N 1
ATOM 1276 C CA . TRP A 1 91 ? 2.845 -15.695 -12.036 1.00 0.00 87 TRP A CA 1
ATOM 1277 C C . TRP A 1 91 ? 3.247 -16.921 -12.845 1.00 0.00 87 TRP A C 1
ATOM 1278 O O . TRP A 1 91 ? 3.203 -18.012 -12.345 1.00 0.00 87 TRP A O 1
ATOM 1300 N N . MET A 1 5 ? -4.391 4.300 4.610 1.00 0.00 1 MET A N 2
ATOM 1301 C CA . MET A 1 5 ? -4.253 2.913 4.181 1.00 0.00 1 MET A CA 2
ATOM 1302 C C . MET A 1 5 ? -2.834 2.619 3.712 1.00 0.00 1 MET A C 2
ATOM 1303 O O . MET A 1 5 ? -2.035 2.039 4.447 1.00 0.00 1 MET A O 2
ATOM 1317 N N . ASN A 1 6 ? -2.527 3.024 2.486 1.00 0.00 2 ASN A N 2
ATOM 1318 C CA . ASN A 1 6 ? -1.260 2.669 1.857 1.00 0.00 2 ASN A CA 2
ATOM 1319 C C . ASN A 1 6 ? -0.080 3.252 2.627 1.00 0.00 2 ASN A C 2
ATOM 1320 O O . ASN A 1 6 ? 0.969 2.619 2.747 1.00 0.00 2 ASN A O 2
ATOM 1331 N N . GLU A 1 7 ? -0.259 4.462 3.145 1.00 0.00 3 GLU A N 2
ATOM 1332 C CA . GLU A 1 7 ? 0.810 5.160 3.851 1.00 0.00 3 GLU A CA 2
ATOM 1333 C C . GLU A 1 7 ? 1.277 4.367 5.066 1.00 0.00 3 GLU A C 2
ATOM 1334 O O . GLU A 1 7 ? 2.475 4.245 5.316 1.00 0.00 3 GLU A O 2
ATOM 1346 N N . GLU A 1 8 ? 0.321 3.831 5.818 1.00 0.00 4 GLU A N 2
ATOM 1347 C CA . GLU A 1 8 ? 0.632 3.062 7.017 1.00 0.00 4 GLU A CA 2
ATOM 1348 C C . GLU A 1 8 ? 1.318 1.747 6.666 1.00 0.00 4 GLU A C 2
ATOM 1349 O O . GLU A 1 8 ? 2.267 1.335 7.332 1.00 0.00 4 GLU A O 2
ATOM 1361 N N . GLN A 1 9 ? 0.830 1.093 5.617 1.00 0.00 5 GLN A N 2
ATOM 1362 C CA . GLN A 1 9 ? 1.404 -0.170 5.168 1.00 0.00 5 GLN A CA 2
ATOM 1363 C C . GLN A 1 9 ? 2.843 0.014 4.701 1.00 0.00 5 GLN A C 2
ATOM 1364 O O . GLN A 1 9 ? 3.694 -0.846 4.930 1.00 0.00 5 GLN A O 2
ATOM 1378 N N . THR A 1 10 ? 3.109 1.139 4.047 1.00 0.00 6 THR A N 2
ATOM 1379 C CA . THR A 1 10 ? 4.469 1.502 3.666 1.00 0.00 6 THR A CA 2
ATOM 1380 C C . THR A 1 10 ? 5.375 1.596 4.885 1.00 0.00 6 THR A C 2
ATOM 1381 O O . THR A 1 10 ? 6.483 1.055 4.890 1.00 0.00 6 THR A O 2
ATOM 1392 N N . GLN A 1 11 ? 4.903 2.285 5.917 1.00 0.00 7 GLN A N 2
ATOM 1393 C CA . GLN A 1 11 ? 5.670 2.450 7.146 1.00 0.00 7 GLN A CA 2
ATOM 1394 C C . GLN A 1 11 ? 5.899 1.112 7.836 1.00 0.00 7 GLN A C 2
ATOM 1395 O O . GLN A 1 11 ? 6.979 0.852 8.363 1.00 0.00 7 GLN A O 2
ATOM 1409 N N . GLN A 1 12 ? 4.876 0.264 7.825 1.00 0.00 8 GLN A N 2
ATOM 1410 C CA . GLN A 1 12 ? 4.965 -1.052 8.449 1.00 0.00 8 GLN A CA 2
ATOM 1411 C C . GLN A 1 12 ? 6.069 -1.889 7.814 1.00 0.00 8 GLN A C 2
ATOM 1412 O O . GLN A 1 12 ? 6.841 -2.545 8.512 1.00 0.00 8 GLN A O 2
ATOM 1426 N N . TYR A 1 13 ? 6.138 -1.859 6.488 1.00 0.00 9 TYR A N 2
ATOM 1427 C CA . TYR A 1 13 ? 7.192 -2.557 5.761 1.00 0.00 9 TYR A CA 2
ATOM 1428 C C . TYR A 1 13 ? 8.572 -2.111 6.228 1.00 0.00 9 TYR A C 2
ATOM 1429 O O . TYR A 1 13 ? 9.433 -2.936 6.528 1.00 0.00 9 TYR A O 2
ATOM 1447 N N . SER A 1 14 ? 8.776 -0.799 6.285 1.00 0.00 10 SER A N 2
ATOM 1448 C CA . SER A 1 14 ? 10.051 -0.240 6.717 1.00 0.00 10 SER A CA 2
ATOM 1449 C C . SER A 1 14 ? 10.403 -0.698 8.126 1.00 0.00 10 SER A C 2
ATOM 1450 O O . SER A 1 14 ? 11.559 -1.008 8.418 1.00 0.00 10 SER A O 2
ATOM 1458 N N . GLN A 1 15 ? 9.402 -0.737 8.998 1.00 0.00 11 GLN A N 2
ATOM 1459 C CA . GLN A 1 15 ? 9.597 -1.188 10.371 1.00 0.00 11 GLN A CA 2
ATOM 1460 C C . GLN A 1 15 ? 9.999 -2.657 10.416 1.00 0.00 11 GLN A C 2
ATOM 1461 O O . GLN A 1 15 ? 10.879 -3.045 11.185 1.00 0.00 11 GLN A O 2
ATOM 1475 N N . ILE A 1 16 ? 9.351 -3.469 9.590 1.00 0.00 12 ILE A N 2
ATOM 1476 C CA . ILE A 1 16 ? 9.646 -4.894 9.528 1.00 0.00 12 ILE A CA 2
ATOM 1477 C C . ILE A 1 16 ? 11.098 -5.139 9.136 1.00 0.00 12 ILE A C 2
ATOM 1478 O O . ILE A 1 16 ? 11.786 -5.956 9.746 1.00 0.00 12 ILE A O 2
ATOM 1494 N N . VAL A 1 17 ? 11.557 -4.426 8.114 1.00 0.00 13 VAL A N 2
ATOM 1495 C CA . VAL A 1 17 ? 12.942 -4.529 7.668 1.00 0.00 13 VAL A CA 2
ATOM 1496 C C . VAL A 1 17 ? 13.906 -4.052 8.747 1.00 0.00 13 VAL A C 2
ATOM 1497 O O . VAL A 1 17 ? 14.924 -4.691 9.010 1.00 0.00 13 VAL A O 2
ATOM 1510 N N . ALA A 1 18 ? 13.577 -2.924 9.368 1.00 0.00 14 ALA A N 2
ATOM 1511 C CA . ALA A 1 18 ? 14.402 -2.370 10.436 1.00 0.00 14 ALA A CA 2
ATOM 1512 C C . ALA A 1 18 ? 14.507 -3.336 11.609 1.00 0.00 14 ALA A C 2
ATOM 1513 O O . ALA A 1 18 ? 15.580 -3.513 12.185 1.00 0.00 14 ALA A O 2
ATOM 1520 N N . LYS A 1 19 ? 13.387 -3.958 11.958 1.00 0.00 15 LYS A N 2
ATOM 1521 C CA . LYS A 1 19 ? 13.349 -4.908 13.062 1.00 0.00 15 LYS A CA 2
ATOM 1522 C C . LYS A 1 19 ? 14.219 -6.126 12.770 1.00 0.00 15 LYS A C 2
ATOM 1523 O O . LYS A 1 19 ? 14.856 -6.675 13.668 1.00 0.00 15 LYS A O 2
ATOM 1542 N N . CYS A 1 20 ? 14.240 -6.542 11.509 1.00 0.00 16 CYS A N 2
ATOM 1543 C CA . CYS A 1 20 ? 15.040 -7.689 11.094 1.00 0.00 16 CYS A CA 2
ATOM 1544 C C . CYS A 1 20 ? 16.522 -7.449 11.350 1.00 0.00 16 CYS A C 2
ATOM 1545 O O . CYS A 1 20 ? 17.229 -8.334 11.830 1.00 0.00 16 CYS A O 2
ATOM 1553 N N . TRP A 1 21 ? 16.987 -6.246 11.026 1.00 0.00 17 TRP A N 2
ATOM 1554 C CA . TRP A 1 21 ? 18.370 -5.865 11.286 1.00 0.00 17 TRP A CA 2
ATOM 1555 C C . TRP A 1 21 ? 18.628 -5.700 12.778 1.00 0.00 17 TRP A C 2
ATOM 1556 O O . TRP A 1 21 ? 19.599 -6.235 13.313 1.00 0.00 17 TRP A O 2
ATOM 1577 N N . ALA A 1 22 ? 17.751 -4.956 13.445 1.00 0.00 18 ALA A N 2
ATOM 1578 C CA . ALA A 1 22 ? 17.932 -4.643 14.858 1.00 0.00 18 ALA A CA 2
ATOM 1579 C C . ALA A 1 22 ? 17.909 -5.903 15.710 1.00 0.00 18 ALA A C 2
ATOM 1580 O O . ALA A 1 22 ? 18.639 -6.012 16.694 1.00 0.00 18 ALA A O 2
ATOM 1587 N N . ASP A 1 23 ? 17.066 -6.857 15.325 1.00 0.00 19 ASP A N 2
ATOM 1588 C CA . ASP A 1 23 ? 16.841 -8.052 16.131 1.00 0.00 19 ASP A CA 2
ATOM 1589 C C . ASP A 1 23 ? 16.839 -9.306 15.267 1.00 0.00 19 ASP A C 2
ATOM 1590 O O . ASP A 1 23 ? 15.891 -9.553 14.518 1.00 0.00 19 ASP A O 2
ATOM 1599 N N . ALA A 1 24 ? 17.902 -10.096 15.374 1.00 0.00 20 ALA A N 2
ATOM 1600 C CA . ALA A 1 24 ? 18.051 -11.295 14.558 1.00 0.00 20 ALA A CA 2
ATOM 1601 C C . ALA A 1 24 ? 16.893 -12.259 14.778 1.00 0.00 20 ALA A C 2
ATOM 1602 O O . ALA A 1 24 ? 16.505 -12.995 13.870 1.00 0.00 20 ALA A O 2
ATOM 1609 N N . GLU A 1 25 ? 16.345 -12.252 15.988 1.00 0.00 21 GLU A N 2
ATOM 1610 C CA . GLU A 1 25 ? 15.268 -13.167 16.346 1.00 0.00 21 GLU A CA 2
ATOM 1611 C C . GLU A 1 25 ? 14.011 -12.883 15.533 1.00 0.00 21 GLU A C 2
ATOM 1612 O O . GLU A 1 25 ? 13.378 -13.799 15.010 1.00 0.00 21 GLU A O 2
ATOM 1624 N N . PHE A 1 26 ? 13.656 -11.607 15.429 1.00 0.00 22 PHE A N 2
ATOM 1625 C CA . PHE A 1 26 ? 12.528 -11.190 14.603 1.00 0.00 22 PHE A CA 2
ATOM 1626 C C . PHE A 1 26 ? 12.705 -11.649 13.161 1.00 0.00 22 PHE A C 2
ATOM 1627 O O . PHE A 1 26 ? 11.787 -12.207 12.561 1.00 0.00 22 PHE A O 2
ATOM 1644 N N . LYS A 1 27 ? 13.890 -11.408 12.609 1.00 0.00 23 LYS A N 2
ATOM 1645 C CA . LYS A 1 27 ? 14.202 -11.835 11.249 1.00 0.00 23 LYS A CA 2
ATOM 1646 C C . LYS A 1 27 ? 13.982 -13.333 11.078 1.00 0.00 23 LYS A C 2
ATOM 1647 O O . LYS A 1 27 ? 13.338 -13.769 10.125 1.00 0.00 23 LYS A O 2
ATOM 1666 N N . ALA A 1 28 ? 14.521 -14.116 12.005 1.00 0.00 24 ALA A N 2
ATOM 1667 C CA . ALA A 1 28 ? 14.394 -15.567 11.951 1.00 0.00 24 ALA A CA 2
ATOM 1668 C C . ALA A 1 28 ? 12.931 -15.992 11.935 1.00 0.00 24 ALA A C 2
ATOM 1669 O O . ALA A 1 28 ? 12.548 -16.904 11.203 1.00 0.00 24 ALA A O 2
ATOM 1676 N N . LYS A 1 29 ? 12.116 -15.322 12.743 1.00 0.00 25 LYS A N 2
ATOM 1677 C CA . LYS A 1 29 ? 10.689 -15.613 12.806 1.00 0.00 25 LYS A CA 2
ATOM 1678 C C . LYS A 1 29 ? 9.986 -15.198 11.520 1.00 0.00 25 LYS A C 2
ATOM 1679 O O . LYS A 1 29 ? 9.123 -15.916 11.013 1.00 0.00 25 LYS A O 2
ATOM 1698 N N . LEU A 1 30 ? 10.357 -14.034 10.998 1.00 0.00 26 LEU A N 2
ATOM 1699 C CA . LEU A 1 30 ? 9.765 -13.522 9.767 1.00 0.00 26 LEU A CA 2
ATOM 1700 C C . LEU A 1 30 ? 9.981 -14.489 8.608 1.00 0.00 26 LEU A C 2
ATOM 1701 O O . LEU A 1 30 ? 9.086 -14.704 7.793 1.00 0.00 26 LEU A O 2
ATOM 1717 N N . ILE A 1 31 ? 11.175 -15.067 8.544 1.00 0.00 27 ILE A N 2
ATOM 1718 C CA . ILE A 1 31 ? 11.516 -16.003 7.478 1.00 0.00 27 ILE A CA 2
ATOM 1719 C C . ILE A 1 31 ? 10.882 -17.367 7.719 1.00 0.00 27 ILE A C 2
ATOM 1720 O O . ILE A 1 31 ? 10.371 -17.999 6.794 1.00 0.00 27 ILE A O 2
ATOM 1736 N N . ALA A 1 32 ? 10.917 -17.818 8.968 1.00 0.00 28 ALA A N 2
ATOM 1737 C CA . ALA A 1 32 ? 10.367 -19.118 9.330 1.00 0.00 28 ALA A CA 2
ATOM 1738 C C . ALA A 1 32 ? 8.876 -19.186 9.029 1.00 0.00 28 ALA A C 2
ATOM 1739 O O . ALA A 1 32 ? 8.377 -20.200 8.538 1.00 0.00 28 ALA A O 2
ATOM 1746 N N . ASP A 1 33 ? 8.166 -18.104 9.327 1.00 0.00 29 ASP A N 2
ATOM 1747 C CA . ASP A 1 33 ? 6.728 -18.042 9.094 1.00 0.00 29 ASP A CA 2
ATOM 1748 C C . ASP A 1 33 ? 6.276 -16.617 8.807 1.00 0.00 29 ASP A C 2
ATOM 1749 O O . ASP A 1 33 ? 5.770 -15.925 9.691 1.00 0.00 29 ASP A O 2
ATOM 1758 N N . PRO A 1 34 ? 6.464 -16.180 7.567 1.00 0.00 30 PRO A N 2
ATOM 1759 C CA . PRO A 1 34 ? 6.115 -14.822 7.170 1.00 0.00 30 PRO A CA 2
ATOM 1760 C C . PRO A 1 34 ? 4.662 -14.506 7.501 1.00 0.00 30 PRO A C 2
ATOM 1761 O O . PRO A 1 34 ? 4.328 -13.380 7.867 1.00 0.00 30 PRO A O 2
ATOM 1772 N N . LYS A 1 35 ? 3.800 -15.510 7.370 1.00 0.00 31 LYS A N 2
ATOM 1773 C CA . LYS A 1 35 ? 2.365 -15.312 7.536 1.00 0.00 31 LYS A CA 2
ATOM 1774 C C . LYS A 1 35 ? 2.023 -14.938 8.972 1.00 0.00 31 LYS A C 2
ATOM 1775 O O . LYS A 1 35 ? 1.376 -13.921 9.221 1.00 0.00 31 LYS A O 2
ATOM 1794 N N . ALA A 1 36 ? 2.461 -15.765 9.915 1.00 0.00 32 ALA A N 2
ATOM 1795 C CA . ALA A 1 36 ? 2.182 -15.533 11.327 1.00 0.00 32 ALA A CA 2
ATOM 1796 C C . ALA A 1 36 ? 2.804 -14.228 11.805 1.00 0.00 32 ALA A C 2
ATOM 1797 O O . ALA A 1 36 ? 2.206 -13.495 12.592 1.00 0.00 32 ALA A O 2
ATOM 1804 N N . THR A 1 37 ? 4.011 -13.943 11.326 1.00 0.00 33 THR A N 2
ATOM 1805 C CA . THR A 1 37 ? 4.752 -12.769 11.766 1.00 0.00 33 THR A CA 2
ATOM 1806 C C . THR A 1 37 ? 4.072 -11.485 11.307 1.00 0.00 33 THR A C 2
ATOM 1807 O O . THR A 1 37 ? 3.933 -10.535 12.077 1.00 0.00 33 THR A O 2
ATOM 1818 N N . LEU A 1 38 ? 3.649 -11.462 10.048 1.00 0.00 34 LEU A N 2
ATOM 1819 C CA . LEU A 1 38 ? 2.944 -10.311 9.496 1.00 0.00 34 LEU A CA 2
ATOM 1820 C C . LEU A 1 38 ? 1.640 -10.056 10.242 1.00 0.00 34 LEU A C 2
ATOM 1821 O O . LEU A 1 38 ? 1.270 -8.908 10.486 1.00 0.00 34 LEU A O 2
ATOM 1837 N N . ALA A 1 39 ? 0.948 -11.130 10.599 1.00 0.00 35 ALA A N 2
ATOM 1838 C CA . ALA A 1 39 ? -0.268 -11.029 11.398 1.00 0.00 35 ALA A CA 2
ATOM 1839 C C . ALA A 1 39 ? 0.004 -10.352 12.733 1.00 0.00 35 ALA A C 2
ATOM 1840 O O . ALA A 1 39 ? -0.773 -9.510 13.185 1.00 0.00 35 ALA A O 2
ATOM 1847 N N . ALA A 1 40 ? 1.113 -10.724 13.365 1.00 0.00 36 ALA A N 2
ATOM 1848 C CA . ALA A 1 40 ? 1.548 -10.078 14.597 1.00 0.00 36 ALA A CA 2
ATOM 1849 C C . ALA A 1 40 ? 1.813 -8.594 14.376 1.00 0.00 36 ALA A C 2
ATOM 1850 O O . ALA A 1 40 ? 1.607 -7.777 15.273 1.00 0.00 36 ALA A O 2
ATOM 1857 N N . GLU A 1 41 ? 2.272 -8.251 13.176 1.00 0.00 37 GLU A N 2
ATOM 1858 C CA . GLU A 1 41 ? 2.549 -6.864 12.831 1.00 0.00 37 GLU A CA 2
ATOM 1859 C C . GLU A 1 41 ? 1.307 -6.171 12.285 1.00 0.00 37 GLU A C 2
ATOM 1860 O O . GLU A 1 41 ? 1.400 -5.128 11.638 1.00 0.00 37 GLU A O 2
ATOM 1872 N N . SER A 1 42 ? 0.145 -6.757 12.551 1.00 0.00 38 SER A N 2
ATOM 1873 C CA . SER A 1 42 ? -1.125 -6.152 12.167 1.00 0.00 38 SER A CA 2
ATOM 1874 C C . SER A 1 42 ? -1.253 -6.059 10.652 1.00 0.00 38 SER A C 2
ATOM 1875 O O . SER A 1 42 ? -1.853 -5.123 10.127 1.00 0.00 38 SER A O 2
ATOM 1883 N N . ILE A 1 43 ? -0.688 -7.039 9.953 1.00 0.00 39 ILE A N 2
ATOM 1884 C CA . ILE A 1 43 ? -0.882 -7.164 8.514 1.00 0.00 39 ILE A CA 2
ATOM 1885 C C . ILE A 1 43 ? -1.577 -8.473 8.164 1.00 0.00 39 ILE A C 2
ATOM 1886 O O . ILE A 1 43 ? -0.984 -9.548 8.264 1.00 0.00 39 ILE A O 2
ATOM 1902 N N . ALA A 1 44 ? -2.836 -8.376 7.753 1.00 0.00 40 ALA A N 2
ATOM 1903 C CA . ALA A 1 44 ? -3.620 -9.555 7.399 1.00 0.00 40 ALA A CA 2
ATOM 1904 C C . ALA A 1 44 ? -3.034 -10.258 6.181 1.00 0.00 40 ALA A C 2
ATOM 1905 O O . ALA A 1 44 ? -2.623 -9.611 5.217 1.00 0.00 40 ALA A O 2
ATOM 1912 N N . VAL A 1 45 ? -2.999 -11.585 6.230 1.00 0.00 41 VAL A N 2
ATOM 1913 C CA . VAL A 1 45 ? -2.507 -12.380 5.112 1.00 0.00 41 VAL A CA 2
ATOM 1914 C C . VAL A 1 45 ? -3.522 -13.437 4.696 1.00 0.00 41 VAL A C 2
ATOM 1915 O O . VAL A 1 45 ? -3.599 -14.509 5.296 1.00 0.00 41 VAL A O 2
ATOM 1928 N N . PRO A 1 46 ? -4.303 -13.127 3.667 1.00 0.00 42 PRO A N 2
ATOM 1929 C CA . PRO A 1 46 ? -5.274 -14.071 3.129 1.00 0.00 42 PRO A CA 2
ATOM 1930 C C . PRO A 1 46 ? -4.598 -15.360 2.680 1.00 0.00 42 PRO A C 2
ATOM 1931 O O . PRO A 1 46 ? -3.440 -15.355 2.266 1.00 0.00 42 PRO A O 2
ATOM 1942 N N . ASP A 1 47 ? -5.330 -16.467 2.764 1.00 0.00 43 ASP A N 2
ATOM 1943 C CA . ASP A 1 47 ? -4.797 -17.769 2.387 1.00 0.00 43 ASP A CA 2
ATOM 1944 C C . ASP A 1 47 ? -4.475 -17.824 0.898 1.00 0.00 43 ASP A C 2
ATOM 1945 O O . ASP A 1 47 ? -3.748 -18.706 0.442 1.00 0.00 43 ASP A O 2
ATOM 1954 N N . GLY A 1 48 ? -5.022 -16.874 0.146 1.00 0.00 44 GLY A N 2
ATOM 1955 C CA . GLY A 1 48 ? -4.826 -16.833 -1.297 1.00 0.00 44 GLY A CA 2
ATOM 1956 C C . GLY A 1 48 ? -3.520 -16.135 -1.656 1.00 0.00 44 GLY A C 2
ATOM 1957 O O . GLY A 1 48 ? -3.192 -15.977 -2.831 1.00 0.00 44 GLY A O 2
ATOM 1961 N N . ILE A 1 49 ? -2.779 -15.716 -0.635 1.00 0.00 45 ILE A N 2
ATOM 1962 C CA . ILE A 1 49 ? -1.520 -15.012 -0.841 1.00 0.00 45 ILE A CA 2
ATOM 1963 C C . ILE A 1 49 ? -0.328 -15.925 -0.576 1.00 0.00 45 ILE A C 2
ATOM 1964 O O . ILE A 1 49 ? -0.237 -16.550 0.480 1.00 0.00 45 ILE A O 2
ATOM 1980 N N . GLU A 1 50 ? 0.582 -15.995 -1.540 1.00 0.00 46 GLU A N 2
ATOM 1981 C CA . GLU A 1 50 ? 1.814 -16.757 -1.377 1.00 0.00 46 GLU A CA 2
ATOM 1982 C C . GLU A 1 50 ? 3.000 -15.837 -1.114 1.00 0.00 46 GLU A C 2
ATOM 1983 O O . GLU A 1 50 ? 3.600 -15.300 -2.045 1.00 0.00 46 GLU A O 2
ATOM 1995 N N . LEU A 1 51 ? 3.333 -15.658 0.161 1.00 0.00 47 LEU A N 2
ATOM 1996 C CA . LEU A 1 51 ? 4.344 -14.687 0.559 1.00 0.00 47 LEU A CA 2
ATOM 1997 C C . LEU A 1 51 ? 5.728 -15.108 0.081 1.00 0.00 47 LEU A C 2
ATOM 1998 O O . LEU A 1 51 ? 6.106 -16.273 0.189 1.00 0.00 47 LEU A O 2
ATOM 2014 N N . ARG A 1 52 ? 6.484 -14.149 -0.447 1.00 0.00 48 ARG A N 2
ATOM 2015 C CA . ARG A 1 52 ? 7.804 -14.429 -0.996 1.00 0.00 48 ARG A CA 2
ATOM 2016 C C . ARG A 1 52 ? 8.826 -13.404 -0.523 1.00 0.00 48 ARG A C 2
ATOM 2017 O O . ARG A 1 52 ? 8.484 -12.255 -0.246 1.00 0.00 48 ARG A O 2
ATOM 2038 N N . VAL A 1 53 ? 10.083 -13.828 -0.432 1.00 0.00 49 VAL A N 2
ATOM 2039 C CA . VAL A 1 53 ? 11.177 -12.917 -0.119 1.00 0.00 49 VAL A CA 2
ATOM 2040 C C . VAL A 1 53 ? 12.132 -12.779 -1.298 1.00 0.00 49 VAL A C 2
ATOM 2041 O O . VAL A 1 53 ? 12.618 -13.774 -1.837 1.00 0.00 49 VAL A O 2
ATOM 2054 N N . LEU A 1 54 ? 12.399 -11.540 -1.695 1.00 0.00 50 LEU A N 2
ATOM 2055 C CA . LEU A 1 54 ? 13.228 -11.272 -2.864 1.00 0.00 50 LEU A CA 2
ATOM 2056 C C . LEU A 1 54 ? 14.691 -11.106 -2.476 1.00 0.00 50 LEU A C 2
ATOM 2057 O O . LEU A 1 54 ? 15.588 -11.324 -3.290 1.00 0.00 50 LEU A O 2
ATOM 2073 N N . GLU A 1 55 ? 14.927 -10.718 -1.226 1.00 0.00 51 GLU A N 2
ATOM 2074 C CA . GLU A 1 55 ? 16.283 -10.502 -0.735 1.00 0.00 51 GLU A CA 2
ATOM 2075 C C . GLU A 1 55 ? 16.380 -10.781 0.758 1.00 0.00 51 GLU A C 2
ATOM 2076 O O . GLU A 1 55 ? 15.486 -10.425 1.527 1.00 0.00 51 GLU A O 2
ATOM 2088 N N . ASN A 1 56 ? 17.471 -11.422 1.165 1.00 0.00 52 ASN A N 2
ATOM 2089 C CA . ASN A 1 56 ? 17.688 -11.745 2.571 1.00 0.00 52 ASN A CA 2
ATOM 2090 C C . ASN A 1 56 ? 19.135 -11.489 2.977 1.00 0.00 52 ASN A C 2
ATOM 2091 O O . ASN A 1 56 ? 20.006 -12.335 2.773 1.00 0.00 52 ASN A O 2
ATOM 2102 N N . THR A 1 57 ? 19.384 -10.317 3.553 1.00 0.00 53 THR A N 2
ATOM 2103 C CA . THR A 1 57 ? 20.730 -9.937 3.964 1.00 0.00 53 THR A CA 2
ATOM 2104 C C . THR A 1 57 ? 20.721 -9.288 5.342 1.00 0.00 53 THR A C 2
ATOM 2105 O O . THR A 1 57 ? 19.722 -9.340 6.057 1.00 0.00 53 THR A O 2
ATOM 2116 N N . ALA A 1 58 ? 21.843 -8.677 5.709 1.00 0.00 54 ALA A N 2
ATOM 2117 C CA . ALA A 1 58 ? 22.036 -8.181 7.066 1.00 0.00 54 ALA A CA 2
ATOM 2118 C C . ALA A 1 58 ? 21.036 -7.082 7.399 1.00 0.00 54 ALA A C 2
ATOM 2119 O O . ALA A 1 58 ? 20.481 -7.047 8.497 1.00 0.00 54 ALA A O 2
ATOM 2126 N N . THR A 1 59 ? 20.808 -6.188 6.443 1.00 0.00 55 THR A N 2
ATOM 2127 C CA . THR A 1 59 ? 20.099 -4.943 6.716 1.00 0.00 55 THR A CA 2
ATOM 2128 C C . THR A 1 59 ? 18.749 -4.912 6.009 1.00 0.00 55 THR A C 2
ATOM 2129 O O . THR A 1 59 ? 17.869 -4.126 6.363 1.00 0.00 55 THR A O 2
ATOM 2140 N N . VAL A 1 60 ? 18.590 -5.773 5.010 1.00 0.00 56 VAL A N 2
ATOM 2141 C CA . VAL A 1 60 ? 17.399 -5.759 4.169 1.00 0.00 56 VAL A CA 2
ATOM 2142 C C . VAL A 1 60 ? 16.774 -7.146 4.078 1.00 0.00 56 VAL A C 2
ATOM 2143 O O . VAL A 1 60 ? 17.453 -8.126 3.768 1.00 0.00 56 VAL A O 2
ATOM 2156 N N . VAL A 1 61 ? 15.476 -7.223 4.350 1.00 0.00 57 VAL A N 2
ATOM 2157 C CA . VAL A 1 61 ? 14.705 -8.429 4.073 1.00 0.00 57 VAL A CA 2
ATOM 2158 C C . VAL A 1 61 ? 13.448 -8.110 3.275 1.00 0.00 57 VAL A C 2
ATOM 2159 O O . VAL A 1 61 ? 12.435 -7.688 3.836 1.00 0.00 57 VAL A O 2
ATOM 2172 N N . ASN A 1 62 ? 13.518 -8.314 1.964 1.00 0.00 58 ASN A N 2
ATOM 2173 C CA . ASN A 1 62 ? 12.474 -7.849 1.059 1.00 0.00 58 ASN A CA 2
ATOM 2174 C C . ASN A 1 62 ? 11.318 -8.840 0.996 1.00 0.00 58 ASN A C 2
ATOM 2175 O O . ASN A 1 62 ? 11.153 -9.552 0.005 1.00 0.00 58 ASN A O 2
ATOM 2186 N N . LEU A 1 63 ? 10.522 -8.880 2.057 1.00 0.00 59 LEU A N 2
ATOM 2187 C CA . LEU A 1 63 ? 9.313 -9.695 2.079 1.00 0.00 59 LEU A CA 2
ATOM 2188 C C . LEU A 1 63 ? 8.164 -8.997 1.364 1.00 0.00 59 LEU A C 2
ATOM 2189 O O . LEU A 1 63 ? 7.802 -7.870 1.705 1.00 0.00 59 LEU A O 2
ATOM 2205 N N . VAL A 1 64 ? 7.593 -9.672 0.371 1.00 0.00 60 VAL A N 2
ATOM 2206 C CA . VAL A 1 64 ? 6.489 -9.112 -0.399 1.00 0.00 60 VAL A CA 2
ATOM 2207 C C . VAL A 1 64 ? 5.181 -9.189 0.376 1.00 0.00 60 VAL A C 2
ATOM 2208 O O . VAL A 1 64 ? 4.713 -10.276 0.718 1.00 0.00 60 VAL A O 2
ATOM 2221 N N . LEU A 1 65 ? 4.593 -8.030 0.651 1.00 0.00 61 LEU A N 2
ATOM 2222 C CA . LEU A 1 65 ? 3.368 -7.961 1.440 1.00 0.00 61 LEU A CA 2
ATOM 2223 C C . LEU A 1 65 ? 2.138 -8.136 0.561 1.00 0.00 61 LEU A C 2
ATOM 2224 O O . LEU A 1 65 ? 2.170 -7.846 -0.634 1.00 0.00 61 LEU A O 2
ATOM 2240 N N . PRO A 1 66 ? 1.051 -8.612 1.161 1.00 0.00 62 PRO A N 2
ATOM 2241 C CA . PRO A 1 66 ? -0.205 -8.788 0.443 1.00 0.00 62 PRO A CA 2
ATOM 2242 C C . PRO A 1 66 ? -0.613 -7.508 -0.275 1.00 0.00 62 PRO A C 2
ATOM 2243 O O . PRO A 1 66 ? -0.754 -6.455 0.348 1.00 0.00 62 PRO A O 2
ATOM 2254 N N . PRO A 1 67 ? -0.804 -7.604 -1.586 1.00 0.00 63 PRO A N 2
ATOM 2255 C CA . PRO A 1 67 ? -1.193 -6.451 -2.390 1.00 0.00 63 PRO A CA 2
ATOM 2256 C C . PRO A 1 67 ? -2.679 -6.155 -2.246 1.00 0.00 63 PRO A C 2
ATOM 2257 O O . PRO A 1 67 ? -3.442 -6.982 -1.743 1.00 0.00 63 PRO A O 2
ATOM 2268 N N . PRO A 1 68 ? -3.087 -4.972 -2.690 1.00 0.00 64 PRO A N 2
ATOM 2269 C CA . PRO A 1 68 ? -4.503 -4.643 -2.808 1.00 0.00 64 PRO A CA 2
ATOM 2270 C C . PRO A 1 68 ? -5.162 -5.444 -3.925 1.00 0.00 64 PRO A C 2
ATOM 2271 O O . PRO A 1 68 ? -4.482 -6.019 -4.775 1.00 0.00 64 PRO A O 2
ATOM 2282 N N . PRO A 1 69 ? -6.490 -5.476 -3.918 1.00 0.00 65 PRO A N 2
ATOM 2283 C CA . PRO A 1 69 ? -7.246 -6.157 -4.962 1.00 0.00 65 PRO A CA 2
ATOM 2284 C C . PRO A 1 69 ? -7.016 -5.508 -6.320 1.00 0.00 65 PRO A C 2
ATOM 2285 O O . PRO A 1 69 ? -6.899 -4.287 -6.425 1.00 0.00 65 PRO A O 2
ATOM 2296 N N . ALA A 1 70 ? -6.949 -6.330 -7.361 1.00 0.00 66 ALA A N 2
ATOM 2297 C CA . ALA A 1 70 ? -6.682 -5.843 -8.710 1.00 0.00 66 ALA A CA 2
ATOM 2298 C C . ALA A 1 70 ? -7.796 -4.926 -9.195 1.00 0.00 66 ALA A C 2
ATOM 2299 O O . ALA A 1 70 ? -7.600 -4.124 -10.108 1.00 0.00 66 ALA A O 2
ATOM 2306 N N . GLU A 1 71 ? -8.967 -5.049 -8.581 1.00 0.00 67 GLU A N 2
ATOM 2307 C CA . GLU A 1 71 ? -10.139 -4.293 -9.004 1.00 0.00 67 GLU A CA 2
ATOM 2308 C C . GLU A 1 71 ? -10.176 -2.920 -8.348 1.00 0.00 67 GLU A C 2
ATOM 2309 O O . GLU A 1 71 ? -11.066 -2.114 -8.623 1.00 0.00 67 GLU A O 2
ATOM 2321 N N . GLY A 1 72 ? -9.204 -2.658 -7.481 1.00 0.00 68 GLY A N 2
ATOM 2322 C CA . GLY A 1 72 ? -9.139 -1.390 -6.763 1.00 0.00 68 GLY A CA 2
ATOM 2323 C C . GLY A 1 72 ? -8.700 -0.258 -7.686 1.00 0.00 68 GLY A C 2
ATOM 2324 O O . GLY A 1 72 ? -7.909 -0.465 -8.605 1.00 0.00 68 GLY A O 2
ATOM 2328 N N . GLU A 1 73 ? -9.219 0.939 -7.431 1.00 0.00 69 GLU A N 2
ATOM 2329 C CA . GLU A 1 73 ? -8.873 2.108 -8.230 1.00 0.00 69 GLU A CA 2
ATOM 2330 C C . GLU A 1 73 ? -7.555 2.718 -7.773 1.00 0.00 69 GLU A C 2
ATOM 2331 O O . GLU A 1 73 ? -7.523 3.831 -7.247 1.00 0.00 69 GLU A O 2
ATOM 2343 N N . LEU A 1 74 ? -6.467 1.980 -7.973 1.00 0.00 70 LEU A N 2
ATOM 2344 C CA . LEU A 1 74 ? -5.173 2.356 -7.413 1.00 0.00 70 LEU A CA 2
ATOM 2345 C C . LEU A 1 74 ? -4.121 2.502 -8.504 1.00 0.00 70 LEU A C 2
ATOM 2346 O O . LEU A 1 74 ? -4.196 1.843 -9.543 1.00 0.00 70 LEU A O 2
ATOM 2362 N N . SER A 1 75 ? -3.143 3.368 -8.265 1.00 0.00 71 SER A N 2
ATOM 2363 C CA . SER A 1 75 ? -2.039 3.555 -9.198 1.00 0.00 71 SER A CA 2
ATOM 2364 C C . SER A 1 75 ? -0.946 2.517 -8.972 1.00 0.00 71 SER A C 2
ATOM 2365 O O . SER A 1 75 ? -0.974 1.776 -7.990 1.00 0.00 71 SER A O 2
ATOM 2373 N N . ASP A 1 76 ? 0.019 2.474 -9.884 1.00 0.00 72 ASP A N 2
ATOM 2374 C CA . ASP A 1 76 ? 1.196 1.629 -9.716 1.00 0.00 72 ASP A CA 2
ATOM 2375 C C . ASP A 1 76 ? 1.971 2.007 -8.461 1.00 0.00 72 ASP A C 2
ATOM 2376 O O . ASP A 1 76 ? 2.520 1.145 -7.777 1.00 0.00 72 ASP A O 2
ATOM 2385 N N . GLU A 1 77 ? 2.013 3.303 -8.167 1.00 0.00 73 GLU A N 2
ATOM 2386 C CA . GLU A 1 77 ? 2.660 3.790 -6.955 1.00 0.00 73 GLU A CA 2
ATOM 2387 C C . GLU A 1 77 ? 1.937 3.300 -5.707 1.00 0.00 73 GLU A C 2
ATOM 2388 O O . GLU A 1 77 ? 2.565 2.975 -4.700 1.00 0.00 73 GLU A O 2
ATOM 2400 N N . ASP A 1 78 ? 0.611 3.249 -5.780 1.00 0.00 74 ASP A N 2
ATOM 2401 C CA . ASP A 1 78 ? -0.199 2.753 -4.673 1.00 0.00 74 ASP A CA 2
ATOM 2402 C C . ASP A 1 78 ? 0.047 1.268 -4.432 1.00 0.00 74 ASP A C 2
ATOM 2403 O O . ASP A 1 78 ? 0.039 0.805 -3.292 1.00 0.00 74 ASP A O 2
ATOM 2412 N N . LEU A 1 79 ? 0.267 0.527 -5.511 1.00 0.00 75 LEU A N 2
ATOM 2413 C CA . LEU A 1 79 ? 0.625 -0.883 -5.413 1.00 0.00 75 LEU A CA 2
ATOM 2414 C C . LEU A 1 79 ? 1.958 -1.063 -4.698 1.00 0.00 75 LEU A C 2
ATOM 2415 O O . LEU A 1 79 ? 2.064 -1.841 -3.749 1.00 0.00 75 LEU A O 2
ATOM 2431 N N . GLY A 1 80 ? 2.973 -0.341 -5.157 1.00 0.00 76 GLY A N 2
ATOM 2432 C CA . GLY A 1 80 ? 4.296 -0.405 -4.549 1.00 0.00 76 GLY A CA 2
ATOM 2433 C C . GLY A 1 80 ? 4.248 -0.006 -3.081 1.00 0.00 76 GLY A C 2
ATOM 2434 O O . GLY A 1 80 ? 4.982 -0.548 -2.255 1.00 0.00 76 GLY A O 2
ATOM 2438 N N . ALA A 1 81 ? 3.378 0.947 -2.760 1.00 0.00 77 ALA A N 2
ATOM 2439 C CA . ALA A 1 81 ? 3.237 1.423 -1.390 1.00 0.00 77 ALA A CA 2
ATOM 2440 C C . ALA A 1 81 ? 2.863 0.289 -0.446 1.00 0.00 77 ALA A C 2
ATOM 2441 O O . ALA A 1 81 ? 3.176 0.329 0.742 1.00 0.00 77 ALA A O 2
ATOM 2448 N N . VAL A 1 82 ? 2.191 -0.725 -0.984 1.00 0.00 78 VAL A N 2
ATOM 2449 C CA . VAL A 1 82 ? 1.681 -1.822 -0.172 1.00 0.00 78 VAL A CA 2
ATOM 2450 C C . VAL A 1 82 ? 2.672 -2.981 -0.125 1.00 0.00 78 VAL A C 2
ATOM 2451 O O . VAL A 1 82 ? 2.958 -3.521 0.942 1.00 0.00 78 VAL A O 2
ATOM 2464 N N . THR A 1 83 ? 3.189 -3.354 -1.291 1.00 0.00 79 THR A N 2
ATOM 2465 C CA . THR A 1 83 ? 4.078 -4.506 -1.398 1.00 0.00 79 THR A CA 2
ATOM 2466 C C . THR A 1 83 ? 5.386 -4.266 -0.657 1.00 0.00 79 THR A C 2
ATOM 2467 O O . THR A 1 83 ? 6.030 -5.205 -0.193 1.00 0.00 79 THR A O 2
ATOM 2478 N N . GLY A 1 84 ? 5.775 -2.998 -0.550 1.00 0.00 80 GLY A N 2
ATOM 2479 C CA . GLY A 1 84 ? 7.028 -2.635 0.100 1.00 0.00 80 GLY A CA 2
ATOM 2480 C C . GLY A 1 84 ? 8.026 -2.070 -0.903 1.00 0.00 80 GLY A C 2
ATOM 2481 O O . GLY A 1 84 ? 9.238 -2.162 -0.705 1.00 0.00 80 GLY A O 2
ATOM 2485 N N . GLY A 1 85 ? 7.508 -1.486 -1.979 1.00 0.00 81 GLY A N 2
ATOM 2486 C CA . GLY A 1 85 ? 8.354 -0.977 -3.054 1.00 0.00 81 GLY A CA 2
ATOM 2487 C C . GLY A 1 85 ? 8.846 -2.106 -3.949 1.00 0.00 81 GLY A C 2
ATOM 2488 O O . GLY A 1 85 ? 9.836 -1.958 -4.666 1.00 0.00 81 GLY A O 2
ATOM 2492 N N . LEU A 1 86 ? 8.148 -3.237 -3.905 1.00 0.00 82 LEU A N 2
ATOM 2493 C CA . LEU A 1 86 ? 8.578 -4.430 -4.623 1.00 0.00 82 LEU A CA 2
ATOM 2494 C C . LEU A 1 86 ? 7.646 -4.740 -5.786 1.00 0.00 82 LEU A C 2
ATOM 2495 O O . LEU A 1 86 ? 6.431 -4.573 -5.683 1.00 0.00 82 LEU A O 2
ATOM 2511 N N . THR A 1 87 ? 8.222 -5.192 -6.896 1.00 0.00 83 THR A N 2
ATOM 2512 C CA . THR A 1 87 ? 7.480 -5.323 -8.144 1.00 0.00 83 THR A CA 2
ATOM 2513 C C . THR A 1 87 ? 6.872 -6.714 -8.280 1.00 0.00 83 THR A C 2
ATOM 2514 O O . THR A 1 87 ? 5.993 -6.939 -9.112 1.00 0.00 83 THR A O 2
ATOM 2525 N N . VAL A 1 88 ? 7.344 -7.644 -7.457 1.00 0.00 84 VAL A N 2
ATOM 2526 C CA . VAL A 1 88 ? 6.853 -9.015 -7.487 1.00 0.00 84 VAL A CA 2
ATOM 2527 C C . VAL A 1 88 ? 5.598 -9.171 -6.636 1.00 0.00 84 VAL A C 2
ATOM 2528 O O . VAL A 1 88 ? 5.572 -8.763 -5.475 1.00 0.00 84 VAL A O 2
ATOM 2541 N N . LEU A 1 89 ? 4.562 -9.760 -7.220 1.00 0.00 85 LEU A N 2
ATOM 2542 C CA . LEU A 1 89 ? 3.315 -10.003 -6.504 1.00 0.00 85 LEU A CA 2
ATOM 2543 C C . LEU A 1 89 ? 3.177 -11.471 -6.120 1.00 0.00 85 LEU A C 2
ATOM 2544 O O . LEU A 1 89 ? 3.605 -12.358 -6.857 1.00 0.00 85 LEU A O 2
ATOM 2560 N N . PRO A 1 90 ? 2.575 -11.719 -4.961 1.00 0.00 86 PRO A N 2
ATOM 2561 C CA . PRO A 1 90 ? 2.459 -13.073 -4.434 1.00 0.00 86 PRO A CA 2
ATOM 2562 C C . PRO A 1 90 ? 1.274 -13.804 -5.050 1.00 0.00 86 PRO A C 2
ATOM 2563 O O . PRO A 1 90 ? 0.431 -14.352 -4.337 1.00 0.00 86 PRO A O 2
ATOM 2574 N N . TRP A 1 91 ? 1.214 -13.811 -6.378 1.00 0.00 87 TRP A N 2
ATOM 2575 C CA . TRP A 1 91 ? 0.075 -14.378 -7.089 1.00 0.00 87 TRP A CA 2
ATOM 2576 C C . TRP A 1 91 ? 0.497 -15.568 -7.941 1.00 0.00 87 TRP A C 2
ATOM 2577 O O . TRP A 1 91 ? 0.652 -16.644 -7.436 1.00 0.00 87 TRP A O 2
ATOM 2599 N N . MET A 1 5 ? -5.355 2.024 4.746 1.00 0.00 1 MET A N 3
ATOM 2600 C CA . MET A 1 5 ? -5.276 0.604 5.064 1.00 0.00 1 MET A CA 3
ATOM 2601 C C . MET A 1 5 ? -3.911 0.033 4.701 1.00 0.00 1 MET A C 3
ATOM 2602 O O . MET A 1 5 ? -3.054 -0.153 5.566 1.00 0.00 1 MET A O 3
ATOM 2616 N N . ASN A 1 6 ? -3.715 -0.244 3.416 1.00 0.00 2 ASN A N 3
ATOM 2617 C CA . ASN A 1 6 ? -2.495 -0.894 2.950 1.00 0.00 2 ASN A CA 3
ATOM 2618 C C . ASN A 1 6 ? -1.286 0.017 3.121 1.00 0.00 2 ASN A C 3
ATOM 2619 O O . ASN A 1 6 ? -0.167 -0.454 3.324 1.00 0.00 2 ASN A O 3
ATOM 2630 N N . GLU A 1 7 ? -1.517 1.322 3.039 1.00 0.00 3 GLU A N 3
ATOM 2631 C CA . GLU A 1 7 ? -0.447 2.301 3.185 1.00 0.00 3 GLU A CA 3
ATOM 2632 C C . GLU A 1 7 ? 0.204 2.206 4.559 1.00 0.00 3 GLU A C 3
ATOM 2633 O O . GLU A 1 7 ? 1.428 2.147 4.673 1.00 0.00 3 GLU A O 3
ATOM 2645 N N . GLU A 1 8 ? -0.623 2.189 5.600 1.00 0.00 4 GLU A N 3
ATOM 2646 C CA . GLU A 1 8 ? -0.129 2.084 6.967 1.00 0.00 4 GLU A CA 3
ATOM 2647 C C . GLU A 1 8 ? 0.590 0.760 7.193 1.00 0.00 4 GLU A C 3
ATOM 2648 O O . GLU A 1 8 ? 1.612 0.708 7.878 1.00 0.00 4 GLU A O 3
ATOM 2660 N N . GLN A 1 9 ? 0.052 -0.307 6.613 1.00 0.00 5 GLN A N 3
ATOM 2661 C CA . GLN A 1 9 ? 0.668 -1.624 6.712 1.00 0.00 5 GLN A CA 3
ATOM 2662 C C . GLN A 1 9 ? 2.011 -1.660 5.994 1.00 0.00 5 GLN A C 3
ATOM 2663 O O . GLN A 1 9 ? 2.955 -2.302 6.452 1.00 0.00 5 GLN A O 3
ATOM 2677 N N . THR A 1 10 ? 2.090 -0.966 4.862 1.00 0.00 6 THR A N 3
ATOM 2678 C CA . THR A 1 10 ? 3.344 -0.834 4.131 1.00 0.00 6 THR A CA 3
ATOM 2679 C C . THR A 1 10 ? 4.395 -0.116 4.965 1.00 0.00 6 THR A C 3
ATOM 2680 O O . THR A 1 10 ? 5.556 -0.525 5.007 1.00 0.00 6 THR A O 3
ATOM 2691 N N . GLN A 1 11 ? 3.982 0.959 5.631 1.00 0.00 7 GLN A N 3
ATOM 2692 C CA . GLN A 1 11 ? 4.869 1.694 6.525 1.00 0.00 7 GLN A CA 3
ATOM 2693 C C . GLN A 1 11 ? 5.338 0.816 7.679 1.00 0.00 7 GLN A C 3
ATOM 2694 O O . GLN A 1 11 ? 6.514 0.831 8.044 1.00 0.00 7 GLN A O 3
ATOM 2708 N N . GLN A 1 12 ? 4.412 0.054 8.252 1.00 0.00 8 GLN A N 3
ATOM 2709 C CA . GLN A 1 12 ? 4.745 -0.892 9.308 1.00 0.00 8 GLN A CA 3
ATOM 2710 C C . GLN A 1 12 ? 5.778 -1.908 8.833 1.00 0.00 8 GLN A C 3
ATOM 2711 O O . GLN A 1 12 ? 6.753 -2.188 9.528 1.00 0.00 8 GLN A O 3
ATOM 2725 N N . TYR A 1 13 ? 5.555 -2.456 7.642 1.00 0.00 9 TYR A N 3
ATOM 2726 C CA . TYR A 1 13 ? 6.466 -3.444 7.071 1.00 0.00 9 TYR A CA 3
ATOM 2727 C C . TYR A 1 13 ? 7.897 -2.923 7.049 1.00 0.00 9 TYR A C 3
ATOM 2728 O O . TYR A 1 13 ? 8.816 -3.590 7.523 1.00 0.00 9 TYR A O 3
ATOM 2746 N N . SER A 1 14 ? 8.078 -1.730 6.496 1.00 0.00 10 SER A N 3
ATOM 2747 C CA . SER A 1 14 ? 9.404 -1.131 6.383 1.00 0.00 10 SER A CA 3
ATOM 2748 C C . SER A 1 14 ? 10.072 -1.015 7.747 1.00 0.00 10 SER A C 3
ATOM 2749 O O . SER A 1 14 ? 11.272 -1.253 7.883 1.00 0.00 10 SER A O 3
ATOM 2757 N N . GLN A 1 15 ? 9.289 -0.647 8.756 1.00 0.00 11 GLN A N 3
ATOM 2758 C CA . GLN A 1 15 ? 9.819 -0.418 10.095 1.00 0.00 11 GLN A CA 3
ATOM 2759 C C . GLN A 1 15 ? 10.297 -1.718 10.727 1.00 0.00 11 GLN A C 3
ATOM 2760 O O . GLN A 1 15 ? 11.391 -1.781 11.288 1.00 0.00 11 GLN A O 3
ATOM 2774 N N . ILE A 1 16 ? 9.472 -2.754 10.631 1.00 0.00 12 ILE A N 3
ATOM 2775 C CA . ILE A 1 16 ? 9.746 -4.017 11.309 1.00 0.00 12 ILE A CA 3
ATOM 2776 C C . ILE A 1 16 ? 10.862 -4.784 10.612 1.00 0.00 12 ILE A C 3
ATOM 2777 O O . ILE A 1 16 ? 11.571 -5.571 11.238 1.00 0.00 12 ILE A O 3
ATOM 2793 N N . VAL A 1 17 ? 11.013 -4.552 9.313 1.00 0.00 13 VAL A N 3
ATOM 2794 C CA . VAL A 1 17 ? 12.146 -5.083 8.566 1.00 0.00 13 VAL A CA 3
ATOM 2795 C C . VAL A 1 17 ? 13.448 -4.421 8.996 1.00 0.00 13 VAL A C 3
ATOM 2796 O O . VAL A 1 17 ? 14.454 -5.094 9.225 1.00 0.00 13 VAL A O 3
ATOM 2809 N N . ALA A 1 18 ? 13.425 -3.095 9.106 1.00 0.00 14 ALA A N 3
ATOM 2810 C CA . ALA A 1 18 ? 14.569 -2.349 9.618 1.00 0.00 14 ALA A CA 3
ATOM 2811 C C . ALA A 1 18 ? 14.936 -2.805 11.025 1.00 0.00 14 ALA A C 3
ATOM 2812 O O . ALA A 1 18 ? 16.114 -2.870 11.378 1.00 0.00 14 ALA A O 3
ATOM 2819 N N . LYS A 1 19 ? 13.924 -3.119 11.824 1.00 0.00 15 LYS A N 3
ATOM 2820 C CA . LYS A 1 19 ? 14.141 -3.677 13.152 1.00 0.00 15 LYS A CA 3
ATOM 2821 C C . LYS A 1 19 ? 14.841 -5.028 13.074 1.00 0.00 15 LYS A C 3
ATOM 2822 O O . LYS A 1 19 ? 15.821 -5.271 13.777 1.00 0.00 15 LYS A O 3
ATOM 2841 N N . CYS A 1 20 ? 14.333 -5.904 12.216 1.00 0.00 16 CYS A N 3
ATOM 2842 C CA . CYS A 1 20 ? 14.787 -7.288 12.173 1.00 0.00 16 CYS A CA 3
ATOM 2843 C C . CYS A 1 20 ? 16.233 -7.379 11.699 1.00 0.00 16 CYS A C 3
ATOM 2844 O O . CYS A 1 20 ? 16.926 -8.356 11.980 1.00 0.00 16 CYS A O 3
ATOM 2852 N N . TRP A 1 21 ? 16.681 -6.354 10.984 1.00 0.00 17 TRP A N 3
ATOM 2853 C CA . TRP A 1 21 ? 18.071 -6.270 10.551 1.00 0.00 17 TRP A CA 3
ATOM 2854 C C . TRP A 1 21 ? 19.018 -6.229 11.743 1.00 0.00 17 TRP A C 3
ATOM 2855 O O . TRP A 1 21 ? 20.201 -6.544 11.620 1.00 0.00 17 TRP A O 3
ATOM 2876 N N . ALA A 1 22 ? 18.490 -5.834 12.897 1.00 0.00 18 ALA A N 3
ATOM 2877 C CA . ALA A 1 22 ? 19.258 -5.850 14.137 1.00 0.00 18 ALA A CA 3
ATOM 2878 C C . ALA A 1 22 ? 18.778 -6.958 15.066 1.00 0.00 18 ALA A C 3
ATOM 2879 O O . ALA A 1 22 ? 19.580 -7.607 15.739 1.00 0.00 18 ALA A O 3
ATOM 2886 N N . ASP A 1 23 ? 17.468 -7.170 15.100 1.00 0.00 19 ASP A N 3
ATOM 2887 C CA . ASP A 1 23 ? 16.871 -8.149 16.002 1.00 0.00 19 ASP A CA 3
ATOM 2888 C C . ASP A 1 23 ? 16.838 -9.532 15.367 1.00 0.00 19 ASP A C 3
ATOM 2889 O O . ASP A 1 23 ? 15.887 -9.882 14.668 1.00 0.00 19 ASP A O 3
ATOM 2898 N N . ALA A 1 24 ? 17.880 -10.318 15.615 1.00 0.00 20 ALA A N 3
ATOM 2899 C CA . ALA A 1 24 ? 18.070 -11.583 14.916 1.00 0.00 20 ALA A CA 3
ATOM 2900 C C . ALA A 1 24 ? 16.918 -12.541 15.188 1.00 0.00 20 ALA A C 3
ATOM 2901 O O . ALA A 1 24 ? 16.489 -13.278 14.300 1.00 0.00 20 ALA A O 3
ATOM 2908 N N . GLU A 1 25 ? 16.418 -12.523 16.419 1.00 0.00 21 GLU A N 3
ATOM 2909 C CA . GLU A 1 25 ? 15.348 -13.429 16.826 1.00 0.00 21 GLU A CA 3
ATOM 2910 C C . GLU A 1 25 ? 14.056 -13.125 16.081 1.00 0.00 21 GLU A C 3
ATOM 2911 O O . GLU A 1 25 ? 13.343 -14.035 15.659 1.00 0.00 21 GLU A O 3
ATOM 2923 N N . PHE A 1 26 ? 13.758 -11.840 15.920 1.00 0.00 22 PHE A N 3
ATOM 2924 C CA . PHE A 1 26 ? 12.606 -11.412 15.138 1.00 0.00 22 PHE A CA 3
ATOM 2925 C C . PHE A 1 26 ? 12.803 -11.707 13.657 1.00 0.00 22 PHE A C 3
ATOM 2926 O O . PHE A 1 26 ? 11.875 -12.135 12.970 1.00 0.00 22 PHE A O 3
ATOM 2943 N N . LYS A 1 27 ? 14.018 -11.481 13.170 1.00 0.00 23 LYS A N 3
ATOM 2944 C CA . LYS A 1 27 ? 14.369 -11.822 11.797 1.00 0.00 23 LYS A CA 3
ATOM 2945 C C . LYS A 1 27 ? 14.020 -13.271 11.484 1.00 0.00 23 LYS A C 3
ATOM 2946 O O . LYS A 1 27 ? 13.425 -13.565 10.448 1.00 0.00 23 LYS A O 3
ATOM 2965 N N . ALA A 1 28 ? 14.395 -14.173 12.384 1.00 0.00 24 ALA A N 3
ATOM 2966 C CA . ALA A 1 28 ? 14.116 -15.593 12.208 1.00 0.00 24 ALA A CA 3
ATOM 2967 C C . ALA A 1 28 ? 12.623 -15.847 12.056 1.00 0.00 24 ALA A C 3
ATOM 2968 O O . ALA A 1 28 ? 12.204 -16.694 11.267 1.00 0.00 24 ALA A O 3
ATOM 2975 N N . LYS A 1 29 ? 11.821 -15.110 12.817 1.00 0.00 25 LYS A N 3
ATOM 2976 C CA . LYS A 1 29 ? 10.371 -15.255 12.770 1.00 0.00 25 LYS A CA 3
ATOM 2977 C C . LYS A 1 29 ? 9.816 -14.814 11.422 1.00 0.00 25 LYS A C 3
ATOM 2978 O O . LYS A 1 29 ? 8.943 -15.470 10.854 1.00 0.00 25 LYS A O 3
ATOM 2997 N N . LEU A 1 30 ? 10.329 -13.697 10.915 1.00 0.00 26 LEU A N 3
ATOM 2998 C CA . LEU A 1 30 ? 9.895 -13.176 9.624 1.00 0.00 26 LEU A CA 3
ATOM 2999 C C . LEU A 1 30 ? 10.231 -14.145 8.498 1.00 0.00 26 LEU A C 3
ATOM 3000 O O . LEU A 1 30 ? 9.426 -14.361 7.591 1.00 0.00 26 LEU A O 3
ATOM 3016 N N . ILE A 1 31 ? 11.425 -14.727 8.559 1.00 0.00 27 ILE A N 3
ATOM 3017 C CA . ILE A 1 31 ? 11.891 -15.631 7.514 1.00 0.00 27 ILE A CA 3
ATOM 3018 C C . ILE A 1 31 ? 11.160 -16.964 7.572 1.00 0.00 27 ILE A C 3
ATOM 3019 O O . ILE A 1 31 ? 10.704 -17.477 6.550 1.00 0.00 27 ILE A O 3
ATOM 3035 N N . ALA A 1 32 ? 11.052 -17.523 8.772 1.00 0.00 28 ALA A N 3
ATOM 3036 C CA . ALA A 1 32 ? 10.450 -18.839 8.954 1.00 0.00 28 ALA A CA 3
ATOM 3037 C C . ALA A 1 32 ? 8.997 -18.849 8.491 1.00 0.00 28 ALA A C 3
ATOM 3038 O O . ALA A 1 32 ? 8.549 -19.794 7.844 1.00 0.00 28 ALA A O 3
ATOM 3045 N N . ASP A 1 33 ? 8.269 -17.789 8.825 1.00 0.00 29 ASP A N 3
ATOM 3046 C CA . ASP A 1 33 ? 6.861 -17.683 8.464 1.00 0.00 29 ASP A CA 3
ATOM 3047 C C . ASP A 1 33 ? 6.426 -16.226 8.359 1.00 0.00 29 ASP A C 3
ATOM 3048 O O . ASP A 1 33 ? 5.879 -15.662 9.306 1.00 0.00 29 ASP A O 3
ATOM 3057 N N . PRO A 1 34 ? 6.675 -15.622 7.202 1.00 0.00 30 PRO A N 3
ATOM 3058 C CA . PRO A 1 34 ? 6.340 -14.220 6.982 1.00 0.00 30 PRO A CA 3
ATOM 3059 C C . PRO A 1 34 ? 4.887 -13.938 7.337 1.00 0.00 30 PRO A C 3
ATOM 3060 O O . PRO A 1 34 ? 4.574 -12.925 7.961 1.00 0.00 30 PRO A O 3
ATOM 3071 N N . LYS A 1 35 ? 3.999 -14.842 6.934 1.00 0.00 31 LYS A N 3
ATOM 3072 C CA . LYS A 1 35 ? 2.564 -14.626 7.081 1.00 0.00 31 LYS A CA 3
ATOM 3073 C C . LYS A 1 35 ? 2.176 -14.480 8.546 1.00 0.00 31 LYS A C 3
ATOM 3074 O O . LYS A 1 35 ? 1.511 -13.518 8.930 1.00 0.00 31 LYS A O 3
ATOM 3093 N N . ALA A 1 36 ? 2.593 -15.442 9.362 1.00 0.00 32 ALA A N 3
ATOM 3094 C CA . ALA A 1 36 ? 2.236 -15.456 10.775 1.00 0.00 32 ALA A CA 3
ATOM 3095 C C . ALA A 1 36 ? 2.816 -14.248 11.502 1.00 0.00 32 ALA A C 3
ATOM 3096 O O . ALA A 1 36 ? 2.133 -13.606 12.300 1.00 0.00 32 ALA A O 3
ATOM 3103 N N . THR A 1 37 ? 4.078 -13.945 11.219 1.00 0.00 33 THR A N 3
ATOM 3104 C CA . THR A 1 37 ? 4.777 -12.863 11.904 1.00 0.00 33 THR A CA 3
ATOM 3105 C C . THR A 1 37 ? 4.231 -11.503 11.487 1.00 0.00 33 THR A C 3
ATOM 3106 O O . THR A 1 37 ? 4.019 -10.625 12.324 1.00 0.00 33 THR A O 3
ATOM 3117 N N . LEU A 1 38 ? 4.006 -11.335 10.188 1.00 0.00 34 LEU A N 3
ATOM 3118 C CA . LEU A 1 38 ? 3.450 -10.095 9.662 1.00 0.00 34 LEU A CA 3
ATOM 3119 C C . LEU A 1 38 ? 2.054 -9.837 10.219 1.00 0.00 34 LEU A C 3
ATOM 3120 O O . LEU A 1 38 ? 1.699 -8.700 10.528 1.00 0.00 34 LEU A O 3
ATOM 3136 N N . ALA A 1 39 ? 1.268 -10.901 10.344 1.00 0.00 35 ALA A N 3
ATOM 3137 C CA . ALA A 1 39 ? -0.061 -10.805 10.938 1.00 0.00 35 ALA A CA 3
ATOM 3138 C C . ALA A 1 39 ? 0.011 -10.282 12.366 1.00 0.00 35 ALA A C 3
ATOM 3139 O O . ALA A 1 39 ? -0.811 -9.464 12.779 1.00 0.00 35 ALA A O 3
ATOM 3146 N N . ALA A 1 40 ? 1.000 -10.756 13.116 1.00 0.00 36 ALA A N 3
ATOM 3147 C CA . ALA A 1 40 ? 1.228 -10.279 14.474 1.00 0.00 36 ALA A CA 3
ATOM 3148 C C . ALA A 1 40 ? 1.505 -8.779 14.490 1.00 0.00 36 ALA A C 3
ATOM 3149 O O . ALA A 1 40 ? 1.158 -8.087 15.447 1.00 0.00 36 ALA A O 3
ATOM 3156 N N . GLU A 1 41 ? 2.129 -8.286 13.428 1.00 0.00 37 GLU A N 3
ATOM 3157 C CA . GLU A 1 41 ? 2.435 -6.865 13.311 1.00 0.00 37 GLU A CA 3
ATOM 3158 C C . GLU A 1 41 ? 1.287 -6.106 12.661 1.00 0.00 37 GLU A C 3
ATOM 3159 O O . GLU A 1 41 ? 1.465 -4.990 12.172 1.00 0.00 37 GLU A O 3
ATOM 3171 N N . SER A 1 42 ? 0.107 -6.717 12.655 1.00 0.00 38 SER A N 3
ATOM 3172 C CA . SER A 1 42 ? -1.086 -6.075 12.114 1.00 0.00 38 SER A CA 3
ATOM 3173 C C . SER A 1 42 ? -0.924 -5.776 10.630 1.00 0.00 38 SER A C 3
ATOM 3174 O O . SER A 1 42 ? -1.410 -4.758 10.138 1.00 0.00 38 SER A O 3
ATOM 3182 N N . ILE A 1 43 ? -0.238 -6.666 9.923 1.00 0.00 39 ILE A N 3
ATOM 3183 C CA . ILE A 1 43 ? -0.142 -6.581 8.470 1.00 0.00 39 ILE A CA 3
ATOM 3184 C C . ILE A 1 43 ? -0.903 -7.720 7.803 1.00 0.00 39 ILE A C 3
ATOM 3185 O O . ILE A 1 43 ? -0.676 -8.891 8.102 1.00 0.00 39 ILE A O 3
ATOM 3201 N N . ALA A 1 44 ? -1.807 -7.366 6.895 1.00 0.00 40 ALA A N 3
ATOM 3202 C CA . ALA A 1 44 ? -2.619 -8.356 6.197 1.00 0.00 40 ALA A CA 3
ATOM 3203 C C . ALA A 1 44 ? -1.831 -9.024 5.078 1.00 0.00 40 ALA A C 3
ATOM 3204 O O . ALA A 1 44 ? -1.230 -8.351 4.241 1.00 0.00 40 ALA A O 3
ATOM 3211 N N . VAL A 1 45 ? -1.838 -10.353 5.067 1.00 0.00 41 VAL A N 3
ATOM 3212 C CA . VAL A 1 45 ? -1.106 -11.115 4.063 1.00 0.00 41 VAL A CA 3
ATOM 3213 C C . VAL A 1 45 ? -1.974 -12.216 3.466 1.00 0.00 41 VAL A C 3
ATOM 3214 O O . VAL A 1 45 ? -1.868 -13.381 3.852 1.00 0.00 41 VAL A O 3
ATOM 3227 N N . PRO A 1 46 ? -2.832 -11.840 2.525 1.00 0.00 42 PRO A N 3
ATOM 3228 C CA . PRO A 1 46 ? -3.642 -12.809 1.794 1.00 0.00 42 PRO A CA 3
ATOM 3229 C C . PRO A 1 46 ? -2.768 -13.842 1.095 1.00 0.00 42 PRO A C 3
ATOM 3230 O O . PRO A 1 46 ? -1.628 -13.559 0.729 1.00 0.00 42 PRO A O 3
ATOM 3241 N N . ASP A 1 47 ? -3.310 -15.042 0.913 1.00 0.00 43 ASP A N 3
ATOM 3242 C CA . ASP A 1 47 ? -2.564 -16.134 0.299 1.00 0.00 43 ASP A CA 3
ATOM 3243 C C . ASP A 1 47 ? -2.215 -15.817 -1.149 1.00 0.00 43 ASP A C 3
ATOM 3244 O O . ASP A 1 47 ? -1.402 -16.505 -1.767 1.00 0.00 43 ASP A O 3
ATOM 3253 N N . GLY A 1 48 ? -2.833 -14.770 -1.687 1.00 0.00 44 GLY A N 3
ATOM 3254 C CA . GLY A 1 48 ? -2.597 -14.367 -3.067 1.00 0.00 44 GLY A CA 3
ATOM 3255 C C . GLY A 1 48 ? -1.234 -13.701 -3.221 1.00 0.00 44 GLY A C 3
ATOM 3256 O O . GLY A 1 48 ? -0.773 -13.463 -4.337 1.00 0.00 44 GLY A O 3
ATOM 3260 N N . ILE A 1 49 ? -0.597 -13.402 -2.094 1.00 0.00 45 ILE A N 3
ATOM 3261 C CA . ILE A 1 49 ? 0.722 -12.781 -2.101 1.00 0.00 45 ILE A CA 3
ATOM 3262 C C . ILE A 1 49 ? 1.824 -13.827 -2.217 1.00 0.00 45 ILE A C 3
ATOM 3263 O O . ILE A 1 49 ? 1.837 -14.813 -1.483 1.00 0.00 45 ILE A O 3
ATOM 3279 N N . GLU A 1 50 ? 2.749 -13.602 -3.146 1.00 0.00 46 GLU A N 3
ATOM 3280 C CA . GLU A 1 50 ? 3.891 -14.491 -3.316 1.00 0.00 46 GLU A CA 3
ATOM 3281 C C . GLU A 1 50 ? 5.019 -14.132 -2.358 1.00 0.00 46 GLU A C 3
ATOM 3282 O O . GLU A 1 50 ? 5.779 -13.193 -2.601 1.00 0.00 46 GLU A O 3
ATOM 3294 N N . LEU A 1 51 ? 5.123 -14.883 -1.267 1.00 0.00 47 LEU A N 3
ATOM 3295 C CA . LEU A 1 51 ? 6.070 -14.565 -0.205 1.00 0.00 47 LEU A CA 3
ATOM 3296 C C . LEU A 1 51 ? 7.438 -15.176 -0.484 1.00 0.00 47 LEU A C 3
ATOM 3297 O O . LEU A 1 51 ? 7.564 -16.388 -0.654 1.00 0.00 47 LEU A O 3
ATOM 3313 N N . ARG A 1 52 ? 8.460 -14.330 -0.531 1.00 0.00 48 ARG A N 3
ATOM 3314 C CA . ARG A 1 52 ? 9.810 -14.774 -0.860 1.00 0.00 48 ARG A CA 3
ATOM 3315 C C . ARG A 1 52 ? 10.832 -14.200 0.112 1.00 0.00 48 ARG A C 3
ATOM 3316 O O . ARG A 1 52 ? 10.632 -13.125 0.677 1.00 0.00 48 ARG A O 3
ATOM 3337 N N . VAL A 1 53 ? 11.928 -14.924 0.304 1.00 0.00 49 VAL A N 3
ATOM 3338 C CA . VAL A 1 53 ? 13.075 -14.400 1.039 1.00 0.00 49 VAL A CA 3
ATOM 3339 C C . VAL A 1 53 ? 14.333 -14.416 0.179 1.00 0.00 49 VAL A C 3
ATOM 3340 O O . VAL A 1 53 ? 14.711 -15.452 -0.366 1.00 0.00 49 VAL A O 3
ATOM 3353 N N . LEU A 1 54 ? 14.978 -13.261 0.064 1.00 0.00 50 LEU A N 3
ATOM 3354 C CA . LEU A 1 54 ? 16.211 -13.145 -0.708 1.00 0.00 50 LEU A CA 3
ATOM 3355 C C . LEU A 1 54 ? 17.430 -13.109 0.204 1.00 0.00 50 LEU A C 3
ATOM 3356 O O . LEU A 1 54 ? 17.370 -13.540 1.355 1.00 0.00 50 LEU A O 3
ATOM 3372 N N . GLU A 1 55 ? 18.537 -12.590 -0.318 1.00 0.00 51 GLU A N 3
ATOM 3373 C CA . GLU A 1 55 ? 19.812 -12.641 0.387 1.00 0.00 51 GLU A CA 3
ATOM 3374 C C . GLU A 1 55 ? 19.620 -12.471 1.889 1.00 0.00 51 GLU A C 3
ATOM 3375 O O . GLU A 1 55 ? 18.949 -11.542 2.337 1.00 0.00 51 GLU A O 3
ATOM 3387 N N . ASN A 1 56 ? 20.212 -13.376 2.661 1.00 0.00 52 ASN A N 3
ATOM 3388 C CA . ASN A 1 56 ? 20.047 -13.372 4.110 1.00 0.00 52 ASN A CA 3
ATOM 3389 C C . ASN A 1 56 ? 21.379 -13.585 4.816 1.00 0.00 52 ASN A C 3
ATOM 3390 O O . ASN A 1 56 ? 22.022 -14.622 4.648 1.00 0.00 52 ASN A O 3
ATOM 3401 N N . THR A 1 57 ? 21.790 -12.599 5.607 1.00 0.00 53 THR A N 3
ATOM 3402 C CA . THR A 1 57 ? 23.044 -12.681 6.345 1.00 0.00 53 THR A CA 3
ATOM 3403 C C . THR A 1 57 ? 22.834 -12.383 7.824 1.00 0.00 53 THR A C 3
ATOM 3404 O O . THR A 1 57 ? 21.700 -12.339 8.302 1.00 0.00 53 THR A O 3
ATOM 3415 N N . ALA A 1 58 ? 23.932 -12.178 8.543 1.00 0.00 54 ALA A N 3
ATOM 3416 C CA . ALA A 1 58 ? 23.886 -12.055 9.996 1.00 0.00 54 ALA A CA 3
ATOM 3417 C C . ALA A 1 58 ? 22.933 -10.947 10.424 1.00 0.00 54 ALA A C 3
ATOM 3418 O O . ALA A 1 58 ? 22.260 -11.056 11.449 1.00 0.00 54 ALA A O 3
ATOM 3425 N N . THR A 1 59 ? 22.881 -9.880 9.633 1.00 0.00 55 THR A N 3
ATOM 3426 C CA . THR A 1 59 ? 22.060 -8.722 9.965 1.00 0.00 55 THR A CA 3
ATOM 3427 C C . THR A 1 59 ? 20.951 -8.521 8.939 1.00 0.00 55 THR A C 3
ATOM 3428 O O . THR A 1 59 ? 19.829 -8.989 9.126 1.00 0.00 55 THR A O 3
ATOM 3439 N N . VAL A 1 60 ? 21.274 -7.822 7.855 1.00 0.00 56 VAL A N 3
ATOM 3440 C CA . VAL A 1 60 ? 20.269 -7.416 6.880 1.00 0.00 56 VAL A CA 3
ATOM 3441 C C . VAL A 1 60 ? 19.713 -8.618 6.129 1.00 0.00 56 VAL A C 3
ATOM 3442 O O . VAL A 1 60 ? 20.465 -9.477 5.670 1.00 0.00 56 VAL A O 3
ATOM 3455 N N . VAL A 1 61 ? 18.392 -8.674 6.007 1.00 0.00 57 VAL A N 3
ATOM 3456 C CA . VAL A 1 61 ? 17.741 -9.656 5.149 1.00 0.00 57 VAL A CA 3
ATOM 3457 C C . VAL A 1 61 ? 16.816 -8.984 4.144 1.00 0.00 57 VAL A C 3
ATOM 3458 O O . VAL A 1 61 ? 16.030 -8.106 4.502 1.00 0.00 57 VAL A O 3
ATOM 3471 N N . ASN A 1 62 ? 16.911 -9.402 2.886 1.00 0.00 58 ASN A N 3
ATOM 3472 C CA . ASN A 1 62 ? 16.074 -8.847 1.829 1.00 0.00 58 ASN A CA 3
ATOM 3473 C C . ASN A 1 62 ? 14.748 -9.589 1.730 1.00 0.00 58 ASN A C 3
ATOM 3474 O O . ASN A 1 62 ? 14.587 -10.488 0.905 1.00 0.00 58 ASN A O 3
ATOM 3485 N N . LEU A 1 63 ? 13.799 -9.205 2.577 1.00 0.00 59 LEU A N 3
ATOM 3486 C CA . LEU A 1 63 ? 12.472 -9.811 2.568 1.00 0.00 59 LEU A CA 3
ATOM 3487 C C . LEU A 1 63 ? 11.588 -9.186 1.495 1.00 0.00 59 LEU A C 3
ATOM 3488 O O . LEU A 1 63 ? 11.632 -7.976 1.271 1.00 0.00 59 LEU A O 3
ATOM 3504 N N . VAL A 1 64 ? 10.788 -10.016 0.837 1.00 0.00 60 VAL A N 3
ATOM 3505 C CA . VAL A 1 64 ? 9.909 -9.548 -0.228 1.00 0.00 60 VAL A CA 3
ATOM 3506 C C . VAL A 1 64 ? 8.448 -9.826 0.101 1.00 0.00 60 VAL A C 3
ATOM 3507 O O . VAL A 1 64 ? 8.058 -10.974 0.318 1.00 0.00 60 VAL A O 3
ATOM 3520 N N . LEU A 1 65 ? 7.643 -8.771 0.137 1.00 0.00 61 LEU A N 3
ATOM 3521 C CA . LEU A 1 65 ? 6.236 -8.891 0.495 1.00 0.00 61 LEU A CA 3
ATOM 3522 C C . LEU A 1 65 ? 5.351 -8.118 -0.474 1.00 0.00 61 LEU A C 3
ATOM 3523 O O . LEU A 1 65 ? 4.994 -6.967 -0.221 1.00 0.00 61 LEU A O 3
ATOM 3539 N N . PRO A 1 66 ? 5.000 -8.756 -1.586 1.00 0.00 62 PRO A N 3
ATOM 3540 C CA . PRO A 1 66 ? 4.169 -8.123 -2.603 1.00 0.00 62 PRO A CA 3
ATOM 3541 C C . PRO A 1 66 ? 2.853 -7.636 -2.013 1.00 0.00 62 PRO A C 3
ATOM 3542 O O . PRO A 1 66 ? 2.359 -8.187 -1.029 1.00 0.00 62 PRO A O 3
ATOM 3553 N N . PRO A 1 67 ? 2.285 -6.599 -2.620 1.00 0.00 63 PRO A N 3
ATOM 3554 C CA . PRO A 1 67 ? 1.036 -6.021 -2.145 1.00 0.00 63 PRO A CA 3
ATOM 3555 C C . PRO A 1 67 ? -0.129 -6.981 -2.350 1.00 0.00 63 PRO A C 3
ATOM 3556 O O . PRO A 1 67 ? -0.083 -7.847 -3.224 1.00 0.00 63 PRO A O 3
ATOM 3567 N N . PRO A 1 68 ? -1.172 -6.821 -1.543 1.00 0.00 64 PRO A N 3
ATOM 3568 C CA . PRO A 1 68 ? -2.349 -7.675 -1.634 1.00 0.00 64 PRO A CA 3
ATOM 3569 C C . PRO A 1 68 ? -3.162 -7.363 -2.884 1.00 0.00 64 PRO A C 3
ATOM 3570 O O . PRO A 1 68 ? -3.041 -6.281 -3.461 1.00 0.00 64 PRO A O 3
ATOM 3581 N N . PRO A 1 69 ? -3.992 -8.314 -3.299 1.00 0.00 65 PRO A N 3
ATOM 3582 C CA . PRO A 1 69 ? -4.900 -8.105 -4.419 1.00 0.00 65 PRO A CA 3
ATOM 3583 C C . PRO A 1 69 ? -5.775 -6.879 -4.198 1.00 0.00 65 PRO A C 3
ATOM 3584 O O . PRO A 1 69 ? -6.273 -6.280 -5.150 1.00 0.00 65 PRO A O 3
ATOM 3595 N N . ALA A 1 70 ? -5.957 -6.508 -2.936 1.00 0.00 66 ALA A N 3
ATOM 3596 C CA . ALA A 1 70 ? -6.781 -5.359 -2.585 1.00 0.00 66 ALA A CA 3
ATOM 3597 C C . ALA A 1 70 ? -6.233 -4.078 -3.201 1.00 0.00 66 ALA A C 3
ATOM 3598 O O . ALA A 1 70 ? -6.988 -3.163 -3.531 1.00 0.00 66 ALA A O 3
ATOM 3605 N N . GLU A 1 71 ? -4.915 -4.019 -3.357 1.00 0.00 67 GLU A N 3
ATOM 3606 C CA . GLU A 1 71 ? -4.249 -2.804 -3.811 1.00 0.00 67 GLU A CA 3
ATOM 3607 C C . GLU A 1 71 ? -4.379 -2.636 -5.320 1.00 0.00 67 GLU A C 3
ATOM 3608 O O . GLU A 1 71 ? -4.115 -3.566 -6.082 1.00 0.00 67 GLU A O 3
ATOM 3620 N N . GLY A 1 72 ? -4.788 -1.446 -5.745 1.00 0.00 68 GLY A N 3
ATOM 3621 C CA . GLY A 1 72 ? -5.033 -1.179 -7.155 1.00 0.00 68 GLY A CA 3
ATOM 3622 C C . GLY A 1 72 ? -3.924 -0.325 -7.758 1.00 0.00 68 GLY A C 3
ATOM 3623 O O . GLY A 1 72 ? -2.760 -0.447 -7.378 1.00 0.00 68 GLY A O 3
ATOM 3627 N N . GLU A 1 73 ? -4.293 0.540 -8.697 1.00 0.00 69 GLU A N 3
ATOM 3628 C CA . GLU A 1 73 ? -3.322 1.377 -9.389 1.00 0.00 69 GLU A CA 3
ATOM 3629 C C . GLU A 1 73 ? -2.539 2.239 -8.407 1.00 0.00 69 GLU A C 3
ATOM 3630 O O . GLU A 1 73 ? -3.115 2.860 -7.513 1.00 0.00 69 GLU A O 3
ATOM 3642 N N . LEU A 1 74 ? -1.222 2.273 -8.577 1.00 0.00 70 LEU A N 3
ATOM 3643 C CA . LEU A 1 74 ? -0.353 3.015 -7.672 1.00 0.00 70 LEU A CA 3
ATOM 3644 C C . LEU A 1 74 ? -0.001 4.383 -8.244 1.00 0.00 70 LEU A C 3
ATOM 3645 O O . LEU A 1 74 ? 0.260 4.519 -9.439 1.00 0.00 70 LEU A O 3
ATOM 3661 N N . SER A 1 75 ? 0.004 5.394 -7.384 1.00 0.00 71 SER A N 3
ATOM 3662 C CA . SER A 1 75 ? 0.527 6.707 -7.745 1.00 0.00 71 SER A CA 3
ATOM 3663 C C . SER A 1 75 ? 2.044 6.752 -7.606 1.00 0.00 71 SER A C 3
ATOM 3664 O O . SER A 1 75 ? 2.659 5.809 -7.107 1.00 0.00 71 SER A O 3
ATOM 3672 N N . ASP A 1 76 ? 2.641 7.853 -8.048 1.00 0.00 72 ASP A N 3
ATOM 3673 C CA . ASP A 1 76 ? 4.077 8.058 -7.902 1.00 0.00 72 ASP A CA 3
ATOM 3674 C C . ASP A 1 76 ? 4.503 7.958 -6.444 1.00 0.00 72 ASP A C 3
ATOM 3675 O O . ASP A 1 76 ? 5.547 7.388 -6.129 1.00 0.00 72 ASP A O 3
ATOM 3684 N N . GLU A 1 77 ? 3.687 8.518 -5.556 1.00 0.00 73 GLU A N 3
ATOM 3685 C CA . GLU A 1 77 ? 3.955 8.453 -4.124 1.00 0.00 73 GLU A CA 3
ATOM 3686 C C . GLU A 1 77 ? 3.855 7.022 -3.609 1.00 0.00 73 GLU A C 3
ATOM 3687 O O . GLU A 1 77 ? 4.625 6.610 -2.742 1.00 0.00 73 GLU A O 3
ATOM 3699 N N . ASP A 1 78 ? 2.904 6.270 -4.150 1.00 0.00 74 ASP A N 3
ATOM 3700 C CA . ASP A 1 78 ? 2.684 4.892 -3.726 1.00 0.00 74 ASP A CA 3
ATOM 3701 C C . ASP A 1 78 ? 3.772 3.971 -4.264 1.00 0.00 74 ASP A C 3
ATOM 3702 O O . ASP A 1 78 ? 4.232 3.065 -3.568 1.00 0.00 74 ASP A O 3
ATOM 3711 N N . LEU A 1 79 ? 4.182 4.209 -5.505 1.00 0.00 75 LEU A N 3
ATOM 3712 C CA . LEU A 1 79 ? 5.238 3.419 -6.128 1.00 0.00 75 LEU A CA 3
ATOM 3713 C C . LEU A 1 79 ? 6.527 3.490 -5.321 1.00 0.00 75 LEU A C 3
ATOM 3714 O O . LEU A 1 79 ? 7.234 2.492 -5.174 1.00 0.00 75 LEU A O 3
ATOM 3730 N N . GLY A 1 80 ? 6.831 4.674 -4.802 1.00 0.00 76 GLY A N 3
ATOM 3731 C CA . GLY A 1 80 ? 7.937 4.839 -3.866 1.00 0.00 76 GLY A CA 3
ATOM 3732 C C . GLY A 1 80 ? 7.790 3.909 -2.669 1.00 0.00 76 GLY A C 3
ATOM 3733 O O . GLY A 1 80 ? 8.693 3.129 -2.363 1.00 0.00 76 GLY A O 3
ATOM 3737 N N . ALA A 1 81 ? 6.649 3.996 -1.994 1.00 0.00 77 ALA A N 3
ATOM 3738 C CA . ALA A 1 81 ? 6.406 3.207 -0.792 1.00 0.00 77 ALA A CA 3
ATOM 3739 C C . ALA A 1 81 ? 6.479 1.713 -1.088 1.00 0.00 77 ALA A C 3
ATOM 3740 O O . ALA A 1 81 ? 6.971 0.933 -0.273 1.00 0.00 77 ALA A O 3
ATOM 3747 N N . VAL A 1 82 ? 5.986 1.324 -2.258 1.00 0.00 78 VAL A N 3
ATOM 3748 C CA . VAL A 1 82 ? 5.893 -0.086 -2.620 1.00 0.00 78 VAL A CA 3
ATOM 3749 C C . VAL A 1 82 ? 7.216 -0.601 -3.170 1.00 0.00 78 VAL A C 3
ATOM 3750 O O . VAL A 1 82 ? 7.802 -1.542 -2.632 1.00 0.00 78 VAL A O 3
ATOM 3763 N N . THR A 1 83 ? 7.685 0.021 -4.248 1.00 0.00 79 THR A N 3
ATOM 3764 C CA . THR A 1 83 ? 8.767 -0.543 -5.047 1.00 0.00 79 THR A CA 3
ATOM 3765 C C . THR A 1 83 ? 10.116 -0.332 -4.374 1.00 0.00 79 THR A C 3
ATOM 3766 O O . THR A 1 83 ? 11.099 -0.992 -4.712 1.00 0.00 79 THR A O 3
ATOM 3777 N N . GLY A 1 84 ? 10.159 0.591 -3.420 1.00 0.00 80 GLY A N 3
ATOM 3778 C CA . GLY A 1 84 ? 11.344 0.786 -2.593 1.00 0.00 80 GLY A CA 3
ATOM 3779 C C . GLY A 1 84 ? 11.178 0.126 -1.230 1.00 0.00 80 GLY A C 3
ATOM 3780 O O . GLY A 1 84 ? 12.056 0.221 -0.373 1.00 0.00 80 GLY A O 3
ATOM 3784 N N . GLY A 1 85 ? 10.048 -0.547 -1.037 1.00 0.00 81 GLY A N 3
ATOM 3785 C CA . GLY A 1 85 ? 9.706 -1.111 0.262 1.00 0.00 81 GLY A CA 3
ATOM 3786 C C . GLY A 1 85 ? 9.273 -2.567 0.136 1.00 0.00 81 GLY A C 3
ATOM 3787 O O . GLY A 1 85 ? 10.036 -3.480 0.450 1.00 0.00 81 GLY A O 3
ATOM 3791 N N . LEU A 1 86 ? 8.047 -2.775 -0.330 1.00 0.00 82 LEU A N 3
ATOM 3792 C CA . LEU A 1 86 ? 7.449 -4.104 -0.346 1.00 0.00 82 LEU A CA 3
ATOM 3793 C C . LEU A 1 86 ? 8.221 -5.045 -1.263 1.00 0.00 82 LEU A C 3
ATOM 3794 O O . LEU A 1 86 ? 8.398 -6.224 -0.954 1.00 0.00 82 LEU A O 3
ATOM 3810 N N . THR A 1 87 ? 8.681 -4.517 -2.392 1.00 0.00 83 THR A N 3
ATOM 3811 C CA . THR A 1 87 ? 9.360 -5.327 -3.396 1.00 0.00 83 THR A CA 3
ATOM 3812 C C . THR A 1 87 ? 10.864 -5.095 -3.366 1.00 0.00 83 THR A C 3
ATOM 3813 O O . THR A 1 87 ? 11.330 -3.961 -3.480 1.00 0.00 83 THR A O 3
ATOM 3824 N N . VAL A 1 88 ? 11.622 -6.175 -3.213 1.00 0.00 84 VAL A N 3
ATOM 3825 C CA . VAL A 1 88 ? 13.079 -6.102 -3.251 1.00 0.00 84 VAL A CA 3
ATOM 3826 C C . VAL A 1 88 ? 13.649 -7.030 -4.316 1.00 0.00 84 VAL A C 3
ATOM 3827 O O . VAL A 1 88 ? 13.248 -8.190 -4.421 1.00 0.00 84 VAL A O 3
ATOM 3840 N N . LEU A 1 89 ? 14.585 -6.514 -5.104 1.00 0.00 85 LEU A N 3
ATOM 3841 C CA . LEU A 1 89 ? 15.234 -7.304 -6.142 1.00 0.00 85 LEU A CA 3
ATOM 3842 C C . LEU A 1 89 ? 16.617 -7.767 -5.701 1.00 0.00 85 LEU A C 3
ATOM 3843 O O . LEU A 1 89 ? 17.325 -7.047 -4.996 1.00 0.00 85 LEU A O 3
ATOM 3859 N N . PRO A 1 90 ? 16.996 -8.969 -6.122 1.00 0.00 86 PRO A N 3
ATOM 3860 C CA . PRO A 1 90 ? 18.287 -9.537 -5.750 1.00 0.00 86 PRO A CA 3
ATOM 3861 C C . PRO A 1 90 ? 19.417 -8.924 -6.566 1.00 0.00 86 PRO A C 3
ATOM 3862 O O . PRO A 1 90 ? 19.972 -9.565 -7.457 1.00 0.00 86 PRO A O 3
ATOM 3873 N N . TRP A 1 91 ? 19.752 -7.676 -6.257 1.00 0.00 87 TRP A N 3
ATOM 3874 C CA . TRP A 1 91 ? 20.853 -6.990 -6.923 1.00 0.00 87 TRP A CA 3
ATOM 3875 C C . TRP A 1 91 ? 22.201 -7.513 -6.442 1.00 0.00 87 TRP A C 3
ATOM 3876 O O . TRP A 1 91 ? 22.637 -8.539 -6.884 1.00 0.00 87 TRP A O 3
ATOM 3898 N N . MET A 1 5 ? -4.995 -1.478 1.608 1.00 0.00 1 MET A N 4
ATOM 3899 C CA . MET A 1 5 ? -4.308 -1.427 2.893 1.00 0.00 1 MET A CA 4
ATOM 3900 C C . MET A 1 5 ? -4.341 -0.022 3.480 1.00 0.00 1 MET A C 4
ATOM 3901 O O . MET A 1 5 ? -4.373 0.967 2.748 1.00 0.00 1 MET A O 4
ATOM 3915 N N . ASN A 1 6 ? -4.334 0.060 4.808 1.00 0.00 2 ASN A N 4
ATOM 3916 C CA . ASN A 1 6 ? -4.219 1.341 5.493 1.00 0.00 2 ASN A CA 4
ATOM 3917 C C . ASN A 1 6 ? -2.813 1.913 5.360 1.00 0.00 2 ASN A C 4
ATOM 3918 O O . ASN A 1 6 ? -1.839 1.170 5.240 1.00 0.00 2 ASN A O 4
ATOM 3929 N N . GLU A 1 7 ? -2.715 3.238 5.383 1.00 0.00 3 GLU A N 4
ATOM 3930 C CA . GLU A 1 7 ? -1.422 3.910 5.402 1.00 0.00 3 GLU A CA 4
ATOM 3931 C C . GLU A 1 7 ? -0.502 3.304 6.454 1.00 0.00 3 GLU A C 4
ATOM 3932 O O . GLU A 1 7 ? 0.687 3.097 6.209 1.00 0.00 3 GLU A O 4
ATOM 3944 N N . GLU A 1 8 ? -1.059 3.024 7.628 1.00 0.00 4 GLU A N 4
ATOM 3945 C CA . GLU A 1 8 ? -0.286 2.458 8.727 1.00 0.00 4 GLU A CA 4
ATOM 3946 C C . GLU A 1 8 ? 0.261 1.082 8.366 1.00 0.00 4 GLU A C 4
ATOM 3947 O O . GLU A 1 8 ? 1.409 0.760 8.668 1.00 0.00 4 GLU A O 4
ATOM 3959 N N . GLN A 1 9 ? -0.571 0.273 7.719 1.00 0.00 5 GLN A N 4
ATOM 3960 C CA . GLN A 1 9 ? -0.190 -1.085 7.354 1.00 0.00 5 GLN A CA 4
ATOM 3961 C C . GLN A 1 9 ? 0.993 -1.087 6.395 1.00 0.00 5 GLN A C 4
ATOM 3962 O O . GLN A 1 9 ? 1.845 -1.975 6.446 1.00 0.00 5 GLN A O 4
ATOM 3976 N N . THR A 1 10 ? 1.043 -0.087 5.522 1.00 0.00 6 THR A N 4
ATOM 3977 C CA . THR A 1 10 ? 2.197 0.121 4.657 1.00 0.00 6 THR A CA 4
ATOM 3978 C C . THR A 1 10 ? 3.441 0.458 5.472 1.00 0.00 6 THR A C 4
ATOM 3979 O O . THR A 1 10 ? 4.520 -0.079 5.227 1.00 0.00 6 THR A O 4
ATOM 3990 N N . GLN A 1 11 ? 3.281 1.352 6.443 1.00 0.00 7 GLN A N 4
ATOM 3991 C CA . GLN A 1 11 ? 4.399 1.793 7.269 1.00 0.00 7 GLN A CA 4
ATOM 3992 C C . GLN A 1 11 ? 4.993 0.632 8.057 1.00 0.00 7 GLN A C 4
ATOM 3993 O O . GLN A 1 11 ? 6.197 0.590 8.301 1.00 0.00 7 GLN A O 4
ATOM 4007 N N . GLN A 1 12 ? 4.140 -0.307 8.450 1.00 0.00 8 GLN A N 4
ATOM 4008 C CA . GLN A 1 12 ? 4.575 -1.457 9.233 1.00 0.00 8 GLN A CA 4
ATOM 4009 C C . GLN A 1 12 ? 5.656 -2.243 8.502 1.00 0.00 8 GLN A C 4
ATOM 4010 O O . GLN A 1 12 ? 6.486 -2.905 9.126 1.00 0.00 8 GLN A O 4
ATOM 4024 N N . TYR A 1 13 ? 5.641 -2.169 7.175 1.00 0.00 9 TYR A N 4
ATOM 4025 C CA . TYR A 1 13 ? 6.625 -2.867 6.356 1.00 0.00 9 TYR A CA 4
ATOM 4026 C C . TYR A 1 13 ? 8.041 -2.431 6.707 1.00 0.00 9 TYR A C 4
ATOM 4027 O O . TYR A 1 13 ? 8.924 -3.262 6.912 1.00 0.00 9 TYR A O 4
ATOM 4045 N N . SER A 1 14 ? 8.251 -1.120 6.772 1.00 0.00 10 SER A N 4
ATOM 4046 C CA . SER A 1 14 ? 9.564 -0.571 7.097 1.00 0.00 10 SER A CA 4
ATOM 4047 C C . SER A 1 14 ? 9.993 -0.964 8.503 1.00 0.00 10 SER A C 4
ATOM 4048 O O . SER A 1 14 ? 11.186 -1.080 8.789 1.00 0.00 10 SER A O 4
ATOM 4056 N N . GLN A 1 15 ? 9.016 -1.168 9.380 1.00 0.00 11 GLN A N 4
ATOM 4057 C CA . GLN A 1 15 ? 9.287 -1.633 10.735 1.00 0.00 11 GLN A CA 4
ATOM 4058 C C . GLN A 1 15 ? 9.754 -3.082 10.737 1.00 0.00 11 GLN A C 4
ATOM 4059 O O . GLN A 1 15 ? 10.657 -3.451 11.487 1.00 0.00 11 GLN A O 4
ATOM 4073 N N . ILE A 1 16 ? 9.134 -3.901 9.894 1.00 0.00 12 ILE A N 4
ATOM 4074 C CA . ILE A 1 16 ? 9.557 -5.284 9.717 1.00 0.00 12 ILE A CA 4
ATOM 4075 C C . ILE A 1 16 ? 11.012 -5.362 9.268 1.00 0.00 12 ILE A C 4
ATOM 4076 O O . ILE A 1 16 ? 11.784 -6.175 9.775 1.00 0.00 12 ILE A O 4
ATOM 4092 N N . VAL A 1 17 ? 11.377 -4.511 8.315 1.00 0.00 13 VAL A N 4
ATOM 4093 C CA . VAL A 1 17 ? 12.756 -4.433 7.847 1.00 0.00 13 VAL A CA 4
ATOM 4094 C C . VAL A 1 17 ? 13.695 -4.009 8.969 1.00 0.00 13 VAL A C 4
ATOM 4095 O O . VAL A 1 17 ? 14.737 -4.628 9.187 1.00 0.00 13 VAL A O 4
ATOM 4108 N N . ALA A 1 18 ? 13.318 -2.953 9.684 1.00 0.00 14 ALA A N 4
ATOM 4109 C CA . ALA A 1 18 ? 14.145 -2.424 10.761 1.00 0.00 14 ALA A CA 4
ATOM 4110 C C . ALA A 1 18 ? 14.341 -3.456 11.864 1.00 0.00 14 ALA A C 4
ATOM 4111 O O . ALA A 1 18 ? 15.441 -3.614 12.390 1.00 0.00 14 ALA A O 4
ATOM 4118 N N . LYS A 1 19 ? 13.266 -4.159 12.207 1.00 0.00 15 LYS A N 4
ATOM 4119 C CA . LYS A 1 19 ? 13.309 -5.149 13.275 1.00 0.00 15 LYS A CA 4
ATOM 4120 C C . LYS A 1 19 ? 14.238 -6.301 12.920 1.00 0.00 15 LYS A C 4
ATOM 4121 O O . LYS A 1 19 ? 14.934 -6.840 13.783 1.00 0.00 15 LYS A O 4
ATOM 4140 N N . CYS A 1 20 ? 14.246 -6.677 11.646 1.00 0.00 16 CYS A N 4
ATOM 4141 C CA . CYS A 1 20 ? 15.112 -7.751 11.169 1.00 0.00 16 CYS A CA 4
ATOM 4142 C C . CYS A 1 20 ? 16.580 -7.412 11.389 1.00 0.00 16 CYS A C 4
ATOM 4143 O O . CYS A 1 20 ? 17.371 -8.266 11.792 1.00 0.00 16 CYS A O 4
ATOM 4151 N N . TRP A 1 21 ? 16.941 -6.161 11.121 1.00 0.00 17 TRP A N 4
ATOM 4152 C CA . TRP A 1 21 ? 18.298 -5.686 11.363 1.00 0.00 17 TRP A CA 4
ATOM 4153 C C . TRP A 1 21 ? 18.590 -5.585 12.854 1.00 0.00 17 TRP A C 4
ATOM 4154 O O . TRP A 1 21 ? 19.606 -6.084 13.335 1.00 0.00 17 TRP A O 4
ATOM 4175 N N . ALA A 1 22 ? 17.690 -4.933 13.584 1.00 0.00 18 ALA A N 4
ATOM 4176 C CA . ALA A 1 22 ? 17.897 -4.679 15.004 1.00 0.00 18 ALA A CA 4
ATOM 4177 C C . ALA A 1 22 ? 17.995 -5.980 15.790 1.00 0.00 18 ALA A C 4
ATOM 4178 O O . ALA A 1 22 ? 18.763 -6.081 16.746 1.00 0.00 18 ALA A O 4
ATOM 4185 N N . ASP A 1 23 ? 17.213 -6.972 15.381 1.00 0.00 19 ASP A N 4
ATOM 4186 C CA . ASP A 1 23 ? 17.103 -8.218 16.129 1.00 0.00 19 ASP A CA 4
ATOM 4187 C C . ASP A 1 23 ? 17.128 -9.424 15.198 1.00 0.00 19 ASP A C 4
ATOM 4188 O O . ASP A 1 23 ? 16.167 -9.679 14.471 1.00 0.00 19 ASP A O 4
ATOM 4197 N N . ALA A 1 24 ? 18.231 -10.162 15.223 1.00 0.00 20 ALA A N 4
ATOM 4198 C CA . ALA A 1 24 ? 18.402 -11.317 14.349 1.00 0.00 20 ALA A CA 4
ATOM 4199 C C . ALA A 1 24 ? 17.306 -12.348 14.581 1.00 0.00 20 ALA A C 4
ATOM 4200 O O . ALA A 1 24 ? 16.942 -13.097 13.672 1.00 0.00 20 ALA A O 4
ATOM 4207 N N . GLU A 1 25 ? 16.783 -12.386 15.802 1.00 0.00 21 GLU A N 4
ATOM 4208 C CA . GLU A 1 25 ? 15.760 -13.357 16.168 1.00 0.00 21 GLU A CA 4
ATOM 4209 C C . GLU A 1 25 ? 14.454 -13.086 15.430 1.00 0.00 21 GLU A C 4
ATOM 4210 O O . GLU A 1 25 ? 13.790 -14.013 14.964 1.00 0.00 21 GLU A O 4
ATOM 4222 N N . PHE A 1 26 ? 14.093 -11.812 15.324 1.00 0.00 22 PHE A N 4
ATOM 4223 C CA . PHE A 1 26 ? 12.944 -11.406 14.526 1.00 0.00 22 PHE A CA 4
ATOM 4224 C C . PHE A 1 26 ? 13.105 -11.831 13.071 1.00 0.00 22 PHE A C 4
ATOM 4225 O O . PHE A 1 26 ? 12.176 -12.363 12.464 1.00 0.00 22 PHE A O 4
ATOM 4242 N N . LYS A 1 27 ? 14.290 -11.594 12.520 1.00 0.00 23 LYS A N 4
ATOM 4243 C CA . LYS A 1 27 ? 14.599 -12.014 11.159 1.00 0.00 23 LYS A CA 4
ATOM 4244 C C . LYS A 1 27 ? 14.365 -13.510 10.978 1.00 0.00 23 LYS A C 4
ATOM 4245 O O . LYS A 1 27 ? 13.783 -13.939 9.982 1.00 0.00 23 LYS A O 4
ATOM 4264 N N . ALA A 1 28 ? 14.822 -14.297 11.947 1.00 0.00 24 ALA A N 4
ATOM 4265 C CA . ALA A 1 28 ? 14.624 -15.740 11.917 1.00 0.00 24 ALA A CA 4
ATOM 4266 C C . ALA A 1 28 ? 13.141 -16.092 11.896 1.00 0.00 24 ALA A C 4
ATOM 4267 O O . ALA A 1 28 ? 12.722 -17.006 11.186 1.00 0.00 24 ALA A O 4
ATOM 4274 N N . LYS A 1 29 ? 12.353 -15.362 12.678 1.00 0.00 25 LYS A N 4
ATOM 4275 C CA . LYS A 1 29 ? 10.913 -15.580 12.732 1.00 0.00 25 LYS A CA 4
ATOM 4276 C C . LYS A 1 29 ? 10.254 -15.232 11.402 1.00 0.00 25 LYS A C 4
ATOM 4277 O O . LYS A 1 29 ? 9.333 -15.918 10.958 1.00 0.00 25 LYS A O 4
ATOM 4296 N N . LEU A 1 30 ? 10.733 -14.166 10.771 1.00 0.00 26 LEU A N 4
ATOM 4297 C CA . LEU A 1 30 ? 10.184 -13.721 9.495 1.00 0.00 26 LEU A CA 4
ATOM 4298 C C . LEU A 1 30 ? 10.302 -14.810 8.434 1.00 0.00 26 LEU A C 4
ATOM 4299 O O . LEU A 1 30 ? 9.329 -15.133 7.755 1.00 0.00 26 LEU A O 4
ATOM 4315 N N . ILE A 1 31 ? 11.499 -15.369 8.299 1.00 0.00 27 ILE A N 4
ATOM 4316 C CA . ILE A 1 31 ? 11.764 -16.376 7.279 1.00 0.00 27 ILE A CA 4
ATOM 4317 C C . ILE A 1 31 ? 11.130 -17.713 7.648 1.00 0.00 27 ILE A C 4
ATOM 4318 O O . ILE A 1 31 ? 10.851 -18.538 6.778 1.00 0.00 27 ILE A O 4
ATOM 4334 N N . ALA A 1 32 ? 10.908 -17.919 8.942 1.00 0.00 28 ALA A N 4
ATOM 4335 C CA . ALA A 1 32 ? 10.232 -19.120 9.420 1.00 0.00 28 ALA A CA 4
ATOM 4336 C C . ALA A 1 32 ? 8.741 -19.072 9.116 1.00 0.00 28 ALA A C 4
ATOM 4337 O O . ALA A 1 32 ? 8.163 -20.049 8.641 1.00 0.00 28 ALA A O 4
ATOM 4344 N N . ASP A 1 33 ? 8.123 -17.927 9.390 1.00 0.00 29 ASP A N 4
ATOM 4345 C CA . ASP A 1 33 ? 6.682 -17.777 9.228 1.00 0.00 29 ASP A CA 4
ATOM 4346 C C . ASP A 1 33 ? 6.305 -16.323 8.972 1.00 0.00 29 ASP A C 4
ATOM 4347 O O . ASP A 1 33 ? 5.920 -15.601 9.893 1.00 0.00 29 ASP A O 4
ATOM 4356 N N . PRO A 1 34 ? 6.418 -15.899 7.719 1.00 0.00 30 PRO A N 4
ATOM 4357 C CA . PRO A 1 34 ? 6.185 -14.506 7.357 1.00 0.00 30 PRO A CA 4
ATOM 4358 C C . PRO A 1 34 ? 4.712 -14.140 7.496 1.00 0.00 30 PRO A C 4
ATOM 4359 O O . PRO A 1 34 ? 4.363 -12.963 7.590 1.00 0.00 30 PRO A O 4
ATOM 4370 N N . LYS A 1 35 ? 3.855 -15.154 7.506 1.00 0.00 31 LYS A N 4
ATOM 4371 C CA . LYS A 1 35 ? 2.422 -14.942 7.670 1.00 0.00 31 LYS A CA 4
ATOM 4372 C C . LYS A 1 35 ? 2.084 -14.537 9.098 1.00 0.00 31 LYS A C 4
ATOM 4373 O O . LYS A 1 35 ? 1.361 -13.565 9.324 1.00 0.00 31 LYS A O 4
ATOM 4392 N N . ALA A 1 36 ? 2.610 -15.287 10.062 1.00 0.00 32 ALA A N 4
ATOM 4393 C CA . ALA A 1 36 ? 2.438 -14.956 11.470 1.00 0.00 32 ALA A CA 4
ATOM 4394 C C . ALA A 1 36 ? 3.035 -13.592 11.793 1.00 0.00 32 ALA A C 4
ATOM 4395 O O . ALA A 1 36 ? 2.477 -12.832 12.586 1.00 0.00 32 ALA A O 4
ATOM 4402 N N . THR A 1 37 ? 4.170 -13.287 11.174 1.00 0.00 33 THR A N 4
ATOM 4403 C CA . THR A 1 37 ? 4.826 -11.997 11.365 1.00 0.00 33 THR A CA 4
ATOM 4404 C C . THR A 1 37 ? 3.920 -10.851 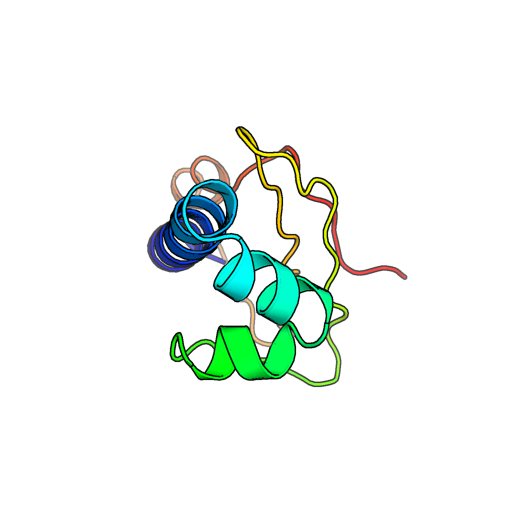10.933 1.00 0.00 33 THR A C 4
ATOM 4405 O O . THR A 1 37 ? 3.727 -9.887 11.675 1.00 0.00 33 THR A O 4
ATOM 4416 N N . LEU A 1 38 ? 3.370 -10.959 9.730 1.00 0.00 34 LEU A N 4
ATOM 4417 C CA . LEU A 1 38 ? 2.469 -9.942 9.204 1.00 0.00 34 LEU A CA 4
ATOM 4418 C C . LEU A 1 38 ? 1.219 -9.814 10.065 1.00 0.00 34 LEU A C 4
ATOM 4419 O O . LEU A 1 38 ? 0.723 -8.712 10.297 1.00 0.00 34 LEU A O 4
ATOM 4435 N N . ALA A 1 39 ? 0.713 -10.949 10.536 1.00 0.00 35 ALA A N 4
ATOM 4436 C CA . ALA A 1 39 ? -0.436 -10.962 11.434 1.00 0.00 35 ALA A CA 4
ATOM 4437 C C . ALA A 1 39 ? -0.156 -10.162 12.701 1.00 0.00 35 ALA A C 4
ATOM 4438 O O . ALA A 1 39 ? -0.998 -9.388 13.156 1.00 0.00 35 ALA A O 4
ATOM 4445 N N . ALA A 1 40 ? 1.033 -10.354 13.262 1.00 0.00 36 ALA A N 4
ATOM 4446 C CA . ALA A 1 40 ? 1.459 -9.591 14.431 1.00 0.00 36 ALA A CA 4
ATOM 4447 C C . ALA A 1 40 ? 1.510 -8.099 14.126 1.00 0.00 36 ALA A C 4
ATOM 4448 O O . ALA A 1 40 ? 1.249 -7.269 14.997 1.00 0.00 36 ALA A O 4
ATOM 4455 N N . GLU A 1 41 ? 1.849 -7.765 12.886 1.00 0.00 37 GLU A N 4
ATOM 4456 C CA . GLU A 1 41 ? 1.966 -6.372 12.472 1.00 0.00 37 GLU A CA 4
ATOM 4457 C C . GLU A 1 41 ? 0.635 -5.834 11.964 1.00 0.00 37 GLU A C 4
ATOM 4458 O O . GLU A 1 41 ? 0.580 -4.773 11.341 1.00 0.00 37 GLU A O 4
ATOM 4470 N N . SER A 1 42 ? -0.436 -6.572 12.231 1.00 0.00 38 SER A N 4
ATOM 4471 C CA . SER A 1 42 ? -1.779 -6.134 11.868 1.00 0.00 38 SER A CA 4
ATOM 4472 C C . SER A 1 42 ? -1.924 -5.997 10.357 1.00 0.00 38 SER A C 4
ATOM 4473 O O . SER A 1 42 ? -2.620 -5.108 9.869 1.00 0.00 38 SER A O 4
ATOM 4481 N N . ILE A 1 43 ? -1.262 -6.884 9.622 1.00 0.00 39 ILE A N 4
ATOM 4482 C CA . ILE A 1 43 ? -1.457 -6.984 8.182 1.00 0.00 39 ILE A CA 4
ATOM 4483 C C . ILE A 1 43 ? -2.113 -8.305 7.803 1.00 0.00 39 ILE A C 4
ATOM 4484 O O . ILE A 1 43 ? -1.509 -9.370 7.932 1.00 0.00 39 ILE A O 4
ATOM 4500 N N . ALA A 1 44 ? -3.357 -8.230 7.338 1.00 0.00 40 ALA A N 4
ATOM 4501 C CA . ALA A 1 44 ? -4.135 -9.425 7.038 1.00 0.00 40 ALA A CA 4
ATOM 4502 C C . ALA A 1 44 ? -3.510 -10.220 5.897 1.00 0.00 40 ALA A C 4
ATOM 4503 O O . ALA A 1 44 ? -3.066 -9.648 4.902 1.00 0.00 40 ALA A O 4
ATOM 4510 N N . VAL A 1 45 ? -3.478 -11.539 6.049 1.00 0.00 41 VAL A N 4
ATOM 4511 C CA . VAL A 1 45 ? -2.984 -12.420 4.998 1.00 0.00 41 VAL A CA 4
ATOM 4512 C C . VAL A 1 45 ? -4.018 -13.479 4.636 1.00 0.00 41 VAL A C 4
ATOM 4513 O O . VAL A 1 45 ? -4.237 -14.428 5.386 1.00 0.00 41 VAL A O 4
ATOM 4526 N N . PRO A 1 46 ? -4.651 -13.307 3.480 1.00 0.00 42 PRO A N 4
ATOM 4527 C CA . PRO A 1 46 ? -5.618 -14.282 2.985 1.00 0.00 42 PRO A CA 4
ATOM 4528 C C . PRO A 1 46 ? -4.991 -15.663 2.857 1.00 0.00 42 PRO A C 4
ATOM 4529 O O . PRO A 1 46 ? -3.821 -15.793 2.492 1.00 0.00 42 PRO A O 4
ATOM 4540 N N . ASP A 1 47 ? -5.772 -16.693 3.159 1.00 0.00 43 ASP A N 4
ATOM 4541 C CA . ASP A 1 47 ? -5.273 -18.062 3.151 1.00 0.00 43 ASP A CA 4
ATOM 4542 C C . ASP A 1 47 ? -4.943 -18.520 1.737 1.00 0.00 43 ASP A C 4
ATOM 4543 O O . ASP A 1 47 ? -4.207 -19.488 1.542 1.00 0.00 43 ASP A O 4
ATOM 4552 N N . GLY A 1 48 ? -5.490 -17.817 0.750 1.00 0.00 44 GLY A N 4
ATOM 4553 C CA . GLY A 1 48 ? -5.337 -18.209 -0.647 1.00 0.00 44 GLY A CA 4
ATOM 4554 C C . GLY A 1 48 ? -4.069 -17.620 -1.247 1.00 0.00 44 GLY A C 4
ATOM 4555 O O . GLY A 1 48 ? -3.775 -17.825 -2.426 1.00 0.00 44 GLY A O 4
ATOM 4559 N N . ILE A 1 49 ? -3.317 -16.889 -0.431 1.00 0.00 45 ILE A N 4
ATOM 4560 C CA . ILE A 1 49 ? -2.116 -16.208 -0.900 1.00 0.00 45 ILE A CA 4
ATOM 4561 C C . ILE A 1 49 ? -0.860 -16.832 -0.304 1.00 0.00 45 ILE A C 4
ATOM 4562 O O . ILE A 1 49 ? -0.763 -17.017 0.909 1.00 0.00 45 ILE A O 4
ATOM 4578 N N . GLU A 1 50 ? 0.098 -17.155 -1.166 1.00 0.00 46 GLU A N 4
ATOM 4579 C CA . GLU A 1 50 ? 1.410 -17.606 -0.717 1.00 0.00 46 GLU A CA 4
ATOM 4580 C C . GLU A 1 50 ? 2.401 -16.452 -0.662 1.00 0.00 46 GLU A C 4
ATOM 4581 O O . GLU A 1 50 ? 2.611 -15.752 -1.653 1.00 0.00 46 GLU A O 4
ATOM 4593 N N . LEU A 1 51 ? 3.010 -16.257 0.503 1.00 0.00 47 LEU A N 4
ATOM 4594 C CA . LEU A 1 51 ? 3.980 -15.183 0.691 1.00 0.00 47 LEU A CA 4
ATOM 4595 C C . LEU A 1 51 ? 5.383 -15.739 0.904 1.00 0.00 47 LEU A C 4
ATOM 4596 O O . LEU A 1 51 ? 5.558 -16.784 1.529 1.00 0.00 47 LEU A O 4
ATOM 4612 N N . ARG A 1 52 ? 6.378 -15.034 0.379 1.00 0.00 48 ARG A N 4
ATOM 4613 C CA . ARG A 1 52 ? 7.772 -15.415 0.573 1.00 0.00 48 ARG A CA 4
ATOM 4614 C C . ARG A 1 52 ? 8.628 -14.210 0.937 1.00 0.00 48 ARG A C 4
ATOM 4615 O O . ARG A 1 52 ? 8.283 -13.072 0.618 1.00 0.00 48 ARG A O 4
ATOM 4636 N N . VAL A 1 53 ? 9.746 -14.463 1.609 1.00 0.00 49 VAL A N 4
ATOM 4637 C CA . VAL A 1 53 ? 10.694 -13.411 1.948 1.00 0.00 49 VAL A CA 4
ATOM 4638 C C . VAL A 1 53 ? 11.630 -13.114 0.783 1.00 0.00 49 VAL A C 4
ATOM 4639 O O . VAL A 1 53 ? 12.133 -14.029 0.131 1.00 0.00 49 VAL A O 4
ATOM 4652 N N . LEU A 1 54 ? 11.859 -11.831 0.524 1.00 0.00 50 LEU A N 4
ATOM 4653 C CA . LEU A 1 54 ? 12.684 -11.412 -0.602 1.00 0.00 50 LEU A CA 4
ATOM 4654 C C . LEU A 1 54 ? 14.130 -11.194 -0.173 1.00 0.00 50 LEU A C 4
ATOM 4655 O O . LEU A 1 54 ? 14.532 -11.605 0.916 1.00 0.00 50 LEU A O 4
ATOM 4671 N N . GLU A 1 55 ? 14.906 -10.550 -1.036 1.00 0.00 51 GLU A N 4
ATOM 4672 C CA . GLU A 1 55 ? 16.335 -10.375 -0.800 1.00 0.00 51 GLU A CA 4
ATOM 4673 C C . GLU A 1 55 ? 16.618 -10.082 0.667 1.00 0.00 51 GLU A C 4
ATOM 4674 O O . GLU A 1 55 ? 16.044 -9.162 1.250 1.00 0.00 51 GLU A O 4
ATOM 4686 N N . ASN A 1 56 ? 17.508 -10.871 1.263 1.00 0.00 52 ASN A N 4
ATOM 4687 C CA . ASN A 1 56 ? 17.764 -10.792 2.695 1.00 0.00 52 ASN A CA 4
ATOM 4688 C C . ASN A 1 56 ? 19.203 -10.377 2.975 1.00 0.00 52 ASN A C 4
ATOM 4689 O O . ASN A 1 56 ? 20.125 -11.184 2.867 1.00 0.00 52 ASN A O 4
ATOM 4700 N N . THR A 1 57 ? 19.390 -9.111 3.335 1.00 0.00 53 THR A N 4
ATOM 4701 C CA . THR A 1 57 ? 20.725 -8.560 3.534 1.00 0.00 53 THR A CA 4
ATOM 4702 C C . THR A 1 57 ? 20.985 -8.270 5.008 1.00 0.00 53 THR A C 4
ATOM 4703 O O . THR A 1 57 ? 20.123 -8.495 5.856 1.00 0.00 53 THR A O 4
ATOM 4714 N N . ALA A 1 58 ? 22.180 -7.767 5.303 1.00 0.00 54 ALA A N 4
ATOM 4715 C CA . ALA A 1 58 ? 22.583 -7.512 6.680 1.00 0.00 54 ALA A CA 4
ATOM 4716 C C . ALA A 1 58 ? 21.671 -6.485 7.340 1.00 0.00 54 ALA A C 4
ATOM 4717 O O . ALA A 1 58 ? 21.375 -6.578 8.532 1.00 0.00 54 ALA A O 4
ATOM 4724 N N . THR A 1 59 ? 21.230 -5.505 6.559 1.00 0.00 55 THR A N 4
ATOM 4725 C CA . THR A 1 59 ? 20.558 -4.333 7.107 1.00 0.00 55 THR A CA 4
ATOM 4726 C C . THR A 1 59 ? 19.118 -4.245 6.616 1.00 0.00 55 THR A C 4
ATOM 4727 O O . THR A 1 59 ? 18.264 -3.645 7.270 1.00 0.00 55 THR A O 4
ATOM 4738 N N . VAL A 1 60 ? 18.856 -4.844 5.459 1.00 0.00 56 VAL A N 4
ATOM 4739 C CA . VAL A 1 60 ? 17.537 -4.771 4.842 1.00 0.00 56 VAL A CA 4
ATOM 4740 C C . VAL A 1 60 ? 17.034 -6.156 4.451 1.00 0.00 56 VAL A C 4
ATOM 4741 O O . VAL A 1 60 ? 17.703 -6.885 3.718 1.00 0.00 56 VAL A O 4
ATOM 4754 N N . VAL A 1 61 ? 15.853 -6.511 4.941 1.00 0.00 57 VAL A N 4
ATOM 4755 C CA . VAL A 1 61 ? 15.216 -7.769 4.570 1.00 0.00 57 VAL A CA 4
ATOM 4756 C C . VAL A 1 61 ? 13.807 -7.536 4.038 1.00 0.00 57 VAL A C 4
ATOM 4757 O O . VAL A 1 61 ? 12.901 -7.180 4.789 1.00 0.00 57 VAL A O 4
ATOM 4770 N N . ASN A 1 62 ? 13.632 -7.741 2.737 1.00 0.00 58 ASN A N 4
ATOM 4771 C CA . ASN A 1 62 ? 12.379 -7.405 2.070 1.00 0.00 58 ASN A CA 4
ATOM 4772 C C . ASN A 1 62 ? 11.403 -8.573 2.112 1.00 0.00 58 ASN A C 4
ATOM 4773 O O . ASN A 1 62 ? 11.800 -9.719 2.322 1.00 0.00 58 ASN A O 4
ATOM 4784 N N . LEU A 1 63 ? 10.124 -8.276 1.909 1.00 0.00 59 LEU A N 4
ATOM 4785 C CA . LEU A 1 63 ? 9.068 -9.264 2.098 1.00 0.00 59 LEU A CA 4
ATOM 4786 C C . LEU A 1 63 ? 7.939 -9.061 1.096 1.00 0.00 59 LEU A C 4
ATOM 4787 O O . LEU A 1 63 ? 7.553 -7.930 0.804 1.00 0.00 59 LEU A O 4
ATOM 4803 N N . VAL A 1 64 ? 7.415 -10.164 0.572 1.00 0.00 60 VAL A N 4
ATOM 4804 C CA . VAL A 1 64 ? 6.209 -10.124 -0.248 1.00 0.00 60 VAL A CA 4
ATOM 4805 C C . VAL A 1 64 ? 4.965 -9.922 0.608 1.00 0.00 60 VAL A C 4
ATOM 4806 O O . VAL A 1 64 ? 4.737 -10.659 1.568 1.00 0.00 60 VAL A O 4
ATOM 4819 N N . LEU A 1 65 ? 4.165 -8.923 0.254 1.00 0.00 61 LEU A N 4
ATOM 4820 C CA . LEU A 1 65 ? 2.913 -8.660 0.953 1.00 0.00 61 LEU A CA 4
ATOM 4821 C C . LEU A 1 65 ? 1.718 -9.157 0.151 1.00 0.00 61 LEU A C 4
ATOM 4822 O O . LEU A 1 65 ? 1.769 -9.229 -1.078 1.00 0.00 61 LEU A O 4
ATOM 4838 N N . PRO A 1 66 ? 0.641 -9.499 0.851 1.00 0.00 62 PRO A N 4
ATOM 4839 C CA . PRO A 1 66 ? -0.553 -10.033 0.209 1.00 0.00 62 PRO A CA 4
ATOM 4840 C C . PRO A 1 66 ? -1.218 -8.985 -0.674 1.00 0.00 62 PRO A C 4
ATOM 4841 O O . PRO A 1 66 ? -1.488 -7.868 -0.233 1.00 0.00 62 PRO A O 4
ATOM 4852 N N . PRO A 1 67 ? -1.483 -9.353 -1.923 1.00 0.00 63 PRO A N 4
ATOM 4853 C CA . PRO A 1 67 ? -2.004 -8.410 -2.905 1.00 0.00 63 PRO A CA 4
ATOM 4854 C C . PRO A 1 67 ? -3.385 -7.906 -2.506 1.00 0.00 63 PRO A C 4
ATOM 4855 O O . PRO A 1 67 ? -3.642 -6.701 -2.507 1.00 0.00 63 PRO A O 4
ATOM 4866 N N . PRO A 1 68 ? -4.272 -8.833 -2.162 1.00 0.00 64 PRO A N 4
ATOM 4867 C CA . PRO A 1 68 ? -5.707 -8.570 -2.193 1.00 0.00 64 PRO A CA 4
ATOM 4868 C C . PRO A 1 68 ? -6.065 -7.371 -1.324 1.00 0.00 64 PRO A C 4
ATOM 4869 O O . PRO A 1 68 ? -6.869 -6.526 -1.717 1.00 0.00 64 PRO A O 4
ATOM 4880 N N . PRO A 1 69 ? -5.463 -7.302 -0.142 1.00 0.00 65 PRO A N 4
ATOM 4881 C CA . PRO A 1 69 ? -5.734 -6.220 0.795 1.00 0.00 65 PRO A CA 4
ATOM 4882 C C . PRO A 1 69 ? -5.401 -4.865 0.183 1.00 0.00 65 PRO A C 4
ATOM 4883 O O . PRO A 1 69 ? -5.885 -3.830 0.640 1.00 0.00 65 PRO A O 4
ATOM 4894 N N . ALA A 1 70 ? -4.571 -4.879 -0.854 1.00 0.00 66 ALA A N 4
ATOM 4895 C CA . ALA A 1 70 ? -4.141 -3.649 -1.508 1.00 0.00 66 ALA A CA 4
ATOM 4896 C C . ALA A 1 70 ? -4.767 -3.512 -2.891 1.00 0.00 66 ALA A C 4
ATOM 4897 O O . ALA A 1 70 ? -4.332 -2.695 -3.701 1.00 0.00 66 ALA A O 4
ATOM 4904 N N . GLU A 1 71 ? -5.790 -4.319 -3.153 1.00 0.00 67 GLU A N 4
ATOM 4905 C CA . GLU A 1 71 ? -6.413 -4.363 -4.471 1.00 0.00 67 GLU A CA 4
ATOM 4906 C C . GLU A 1 71 ? -7.174 -3.076 -4.763 1.00 0.00 67 GLU A C 4
ATOM 4907 O O . GLU A 1 71 ? -8.339 -2.934 -4.388 1.00 0.00 67 GLU A O 4
ATOM 4919 N N . GLY A 1 72 ? -6.511 -2.140 -5.432 1.00 0.00 68 GLY A N 4
ATOM 4920 C CA . GLY A 1 72 ? -7.155 -0.907 -5.867 1.00 0.00 68 GLY A CA 4
ATOM 4921 C C . GLY A 1 72 ? -6.159 0.027 -6.541 1.00 0.00 68 GLY A C 4
ATOM 4922 O O . GLY A 1 72 ? -4.951 -0.070 -6.316 1.00 0.00 68 GLY A O 4
ATOM 4926 N N . GLU A 1 73 ? -6.668 0.930 -7.370 1.00 0.00 69 GLU A N 4
ATOM 4927 C CA . GLU A 1 73 ? -5.818 1.828 -8.143 1.00 0.00 69 GLU A CA 4
ATOM 4928 C C . GLU A 1 73 ? -5.217 2.914 -7.262 1.00 0.00 69 GLU A C 4
ATOM 4929 O O . GLU A 1 73 ? -5.840 3.359 -6.298 1.00 0.00 69 GLU A O 4
ATOM 4941 N N . LEU A 1 74 ? -4.002 3.336 -7.597 1.00 0.00 70 LEU A N 4
ATOM 4942 C CA . LEU A 1 74 ? -3.285 4.321 -6.796 1.00 0.00 70 LEU A CA 4
ATOM 4943 C C . LEU A 1 74 ? -3.085 5.617 -7.568 1.00 0.00 70 LEU A C 4
ATOM 4944 O O . LEU A 1 74 ? -2.840 5.603 -8.775 1.00 0.00 70 LEU A O 4
ATOM 4960 N N . SER A 1 75 ? -3.190 6.741 -6.866 1.00 0.00 71 SER A N 4
ATOM 4961 C CA . SER A 1 75 ? -2.814 8.033 -7.426 1.00 0.00 71 SER A CA 4
ATOM 4962 C C . SER A 1 75 ? -1.323 8.293 -7.256 1.00 0.00 71 SER A C 4
ATOM 4963 O O . SER A 1 75 ? -0.627 7.549 -6.568 1.00 0.00 71 SER A O 4
ATOM 4971 N N . ASP A 1 76 ? -0.837 9.358 -7.890 1.00 0.00 72 ASP A N 4
ATOM 4972 C CA . ASP A 1 76 ? 0.548 9.781 -7.725 1.00 0.00 72 ASP A CA 4
ATOM 4973 C C . ASP A 1 76 ? 0.875 10.035 -6.258 1.00 0.00 72 ASP A C 4
ATOM 4974 O O . ASP A 1 76 ? 1.964 9.701 -5.790 1.00 0.00 72 ASP A O 4
ATOM 4983 N N . GLU A 1 77 ? -0.073 10.629 -5.540 1.00 0.00 73 GLU A N 4
ATOM 4984 C CA . GLU A 1 77 ? 0.097 10.888 -4.115 1.00 0.00 73 GLU A CA 4
ATOM 4985 C C . GLU A 1 77 ? 0.194 9.588 -3.326 1.00 0.00 73 GLU A C 4
ATOM 4986 O O . GLU A 1 77 ? 0.909 9.511 -2.327 1.00 0.00 73 GLU A O 4
ATOM 4998 N N . ASP A 1 78 ? -0.529 8.570 -3.779 1.00 0.00 74 ASP A N 4
ATOM 4999 C CA . ASP A 1 78 ? -0.512 7.268 -3.125 1.00 0.00 74 ASP A CA 4
ATOM 5000 C C . ASP A 1 78 ? 0.746 6.488 -3.483 1.00 0.00 74 ASP A C 4
ATOM 5001 O O . ASP A 1 78 ? 1.335 5.816 -2.636 1.00 0.00 74 ASP A O 4
ATOM 5010 N N . LEU A 1 79 ? 1.154 6.579 -4.745 1.00 0.00 75 LEU A N 4
ATOM 5011 C CA . LEU A 1 79 ? 2.297 5.821 -5.238 1.00 0.00 75 LEU A CA 4
ATOM 5012 C C . LEU A 1 79 ? 3.570 6.195 -4.490 1.00 0.00 75 LEU A C 4
ATOM 5013 O O . LEU A 1 79 ? 4.417 5.344 -4.220 1.00 0.00 75 LEU A O 4
ATOM 5029 N N . GLY A 1 80 ? 3.702 7.475 -4.160 1.00 0.00 76 GLY A N 4
ATOM 5030 C CA . GLY A 1 80 ? 4.894 7.974 -3.480 1.00 0.00 76 GLY A CA 4
ATOM 5031 C C . GLY A 1 80 ? 4.988 7.428 -2.061 1.00 0.00 76 GLY A C 4
ATOM 5032 O O . GLY A 1 80 ? 6.029 7.535 -1.414 1.00 0.00 76 GLY A O 4
ATOM 5036 N N . ALA A 1 81 ? 3.894 6.845 -1.584 1.00 0.00 77 ALA A N 4
ATOM 5037 C CA . ALA A 1 81 ? 3.834 6.331 -0.219 1.00 0.00 77 ALA A CA 4
ATOM 5038 C C . ALA A 1 81 ? 4.065 4.825 -0.187 1.00 0.00 77 ALA A C 4
ATOM 5039 O O . ALA A 1 81 ? 4.124 4.220 0.883 1.00 0.00 77 ALA A O 4
ATOM 5046 N N . VAL A 1 82 ? 4.194 4.227 -1.366 1.00 0.00 78 VAL A N 4
ATOM 5047 C CA . VAL A 1 82 ? 4.234 2.775 -1.487 1.00 0.00 78 VAL A CA 4
ATOM 5048 C C . VAL A 1 82 ? 5.608 2.229 -1.116 1.00 0.00 78 VAL A C 4
ATOM 5049 O O . VAL A 1 82 ? 6.633 2.739 -1.571 1.00 0.00 78 VAL A O 4
ATOM 5062 N N . THR A 1 83 ? 5.623 1.189 -0.290 1.00 0.00 79 THR A N 4
ATOM 5063 C CA . THR A 1 83 ? 6.863 0.512 0.068 1.00 0.00 79 THR A CA 4
ATOM 5064 C C . THR A 1 83 ? 7.016 -0.798 -0.693 1.00 0.00 79 THR A C 4
ATOM 5065 O O . THR A 1 83 ? 6.112 -1.216 -1.418 1.00 0.00 79 THR A O 4
ATOM 5076 N N . GLY A 1 84 ? 8.164 -1.445 -0.524 1.00 0.00 80 GLY A N 4
ATOM 5077 C CA . GLY A 1 84 ? 8.420 -2.731 -1.162 1.00 0.00 80 GLY A CA 4
ATOM 5078 C C . GLY A 1 84 ? 7.404 -3.777 -0.719 1.00 0.00 80 GLY A C 4
ATOM 5079 O O . GLY A 1 84 ? 6.833 -3.681 0.366 1.00 0.00 80 GLY A O 4
ATOM 5083 N N . GLY A 1 85 ? 7.184 -4.775 -1.570 1.00 0.00 81 GLY A N 4
ATOM 5084 C CA . GLY A 1 85 ? 6.281 -5.874 -1.242 1.00 0.00 81 GLY A CA 4
ATOM 5085 C C . GLY A 1 85 ? 4.869 -5.590 -1.739 1.00 0.00 81 GLY A C 4
ATOM 5086 O O . GLY A 1 85 ? 4.030 -6.489 -1.795 1.00 0.00 81 GLY A O 4
ATOM 5090 N N . LEU A 1 86 ? 4.612 -4.338 -2.096 1.00 0.00 82 LEU A N 4
ATOM 5091 C CA . LEU A 1 86 ? 3.299 -3.934 -2.584 1.00 0.00 82 LEU A CA 4
ATOM 5092 C C . LEU A 1 86 ? 3.269 -3.884 -4.107 1.00 0.00 82 LEU A C 4
ATOM 5093 O O . LEU A 1 86 ? 4.311 -3.768 -4.754 1.00 0.00 82 LEU A O 4
ATOM 5109 N N . THR A 1 87 ? 2.072 -3.975 -4.672 1.00 0.00 83 THR A N 4
ATOM 5110 C CA . THR A 1 87 ? 1.899 -3.884 -6.118 1.00 0.00 83 THR A CA 4
ATOM 5111 C C . THR A 1 87 ? 1.306 -2.539 -6.519 1.00 0.00 83 THR A C 4
ATOM 5112 O O . THR A 1 87 ? 0.350 -2.064 -5.905 1.00 0.00 83 THR A O 4
ATOM 5123 N N . VAL A 1 88 ? 1.877 -1.932 -7.551 1.00 0.00 84 VAL A N 4
ATOM 5124 C CA . VAL A 1 88 ? 1.408 -0.640 -8.036 1.00 0.00 84 VAL A CA 4
ATOM 5125 C C . VAL A 1 88 ? 0.791 -0.762 -9.425 1.00 0.00 84 VAL A C 4
ATOM 5126 O O . VAL A 1 88 ? 0.311 0.219 -9.990 1.00 0.00 84 VAL A O 4
ATOM 5139 N N . LEU A 1 89 ? 0.810 -1.973 -9.969 1.00 0.00 85 LEU A N 4
ATOM 5140 C CA . LEU A 1 89 ? 0.298 -2.218 -11.312 1.00 0.00 85 LEU A CA 4
ATOM 5141 C C . LEU A 1 89 ? -1.224 -2.195 -11.334 1.00 0.00 85 LEU A C 4
ATOM 5142 O O . LEU A 1 89 ? -1.874 -2.461 -10.322 1.00 0.00 85 LEU A O 4
ATOM 5158 N N . PRO A 1 90 ? -1.790 -1.873 -12.492 1.00 0.00 86 PRO A N 4
ATOM 5159 C CA . PRO A 1 90 ? -3.237 -1.877 -12.667 1.00 0.00 86 PRO A CA 4
ATOM 5160 C C . PRO A 1 90 ? -3.846 -3.192 -12.196 1.00 0.00 86 PRO A C 4
ATOM 5161 O O . PRO A 1 90 ? -3.277 -4.261 -12.411 1.00 0.00 86 PRO A O 4
ATOM 5172 N N . TRP A 1 91 ? -5.006 -3.105 -11.554 1.00 0.00 87 TRP A N 4
ATOM 5173 C CA . TRP A 1 91 ? -5.654 -4.280 -10.982 1.00 0.00 87 TRP A CA 4
ATOM 5174 C C . TRP A 1 91 ? -6.806 -4.753 -11.859 1.00 0.00 87 TRP A C 4
ATOM 5175 O O . TRP A 1 91 ? -6.584 -5.411 -12.837 1.00 0.00 87 TRP A O 4
ATOM 5197 N N . MET A 1 5 ? -1.962 -0.784 -2.464 1.00 0.00 1 MET A N 5
ATOM 5198 C CA . MET A 1 5 ? -1.086 -0.734 -1.299 1.00 0.00 1 MET A CA 5
ATOM 5199 C C . MET A 1 5 ? -0.770 0.704 -0.910 1.00 0.00 1 MET A C 5
ATOM 5200 O O . MET A 1 5 ? -0.243 1.474 -1.714 1.00 0.00 1 MET A O 5
ATOM 5214 N N . ASN A 1 6 ? -1.095 1.061 0.328 1.00 0.00 2 ASN A N 5
ATOM 5215 C CA . ASN A 1 6 ? -0.953 2.437 0.790 1.00 0.00 2 ASN A CA 5
ATOM 5216 C C . ASN A 1 6 ? 0.386 2.650 1.485 1.00 0.00 2 ASN A C 5
ATOM 5217 O O . ASN A 1 6 ? 1.143 1.703 1.700 1.00 0.00 2 ASN A O 5
ATOM 5228 N N . GLU A 1 7 ? 0.672 3.898 1.836 1.00 0.00 3 GLU A N 5
ATOM 5229 C CA . GLU A 1 7 ? 1.932 4.242 2.486 1.00 0.00 3 GLU A CA 5
ATOM 5230 C C . GLU A 1 7 ? 2.066 3.543 3.832 1.00 0.00 3 GLU A C 5
ATOM 5231 O O . GLU A 1 7 ? 3.159 3.136 4.226 1.00 0.00 3 GLU A O 5
ATOM 5243 N N . GLU A 1 8 ? 0.947 3.404 4.534 1.00 0.00 4 GLU A N 5
ATOM 5244 C CA . GLU A 1 8 ? 0.952 2.843 5.880 1.00 0.00 4 GLU A CA 5
ATOM 5245 C C . GLU A 1 8 ? 1.517 1.429 5.887 1.00 0.00 4 GLU A C 5
ATOM 5246 O O . GLU A 1 8 ? 2.268 1.054 6.788 1.00 0.00 4 GLU A O 5
ATOM 5258 N N . GLN A 1 9 ? 1.153 0.648 4.876 1.00 0.00 5 GLN A N 5
ATOM 5259 C CA . GLN A 1 9 ? 1.682 -0.703 4.723 1.00 0.00 5 GLN A CA 5
ATOM 5260 C C . GLN A 1 9 ? 3.190 -0.685 4.516 1.00 0.00 5 GLN A C 5
ATOM 5261 O O . GLN A 1 9 ? 3.914 -1.509 5.076 1.00 0.00 5 GLN A O 5
ATOM 5275 N N . THR A 1 10 ? 3.661 0.261 3.708 1.00 0.00 6 THR A N 5
ATOM 5276 C CA . THR A 1 10 ? 5.088 0.419 3.465 1.00 0.00 6 THR A CA 5
ATOM 5277 C C . THR A 1 10 ? 5.832 0.772 4.746 1.00 0.00 6 THR A C 5
ATOM 5278 O O . THR A 1 10 ? 6.921 0.260 5.006 1.00 0.00 6 THR A O 5
ATOM 5289 N N . GLN A 1 11 ? 5.236 1.650 5.545 1.00 0.00 7 GLN A N 5
ATOM 5290 C CA . GLN A 1 11 ? 5.830 2.057 6.814 1.00 0.00 7 GLN A CA 5
ATOM 5291 C C . GLN A 1 11 ? 5.958 0.878 7.767 1.00 0.00 7 GLN A C 5
ATOM 5292 O O . GLN A 1 11 ? 6.950 0.752 8.486 1.00 0.00 7 GLN A O 5
ATOM 5306 N N . GLN A 1 12 ? 4.949 0.012 7.769 1.00 0.00 8 GLN A N 5
ATOM 5307 C CA . GLN A 1 12 ? 4.979 -1.198 8.584 1.00 0.00 8 GLN A CA 5
ATOM 5308 C C . GLN A 1 12 ? 6.033 -2.174 8.082 1.00 0.00 8 GLN A C 5
ATOM 5309 O O . GLN A 1 12 ? 6.714 -2.828 8.872 1.00 0.00 8 GLN A O 5
ATOM 5323 N N . TYR A 1 13 ? 6.166 -2.268 6.762 1.00 0.00 9 TYR A N 5
ATOM 5324 C CA . TYR A 1 13 ? 7.218 -3.076 6.154 1.00 0.00 9 TYR A CA 5
ATOM 5325 C C . TYR A 1 13 ? 8.599 -2.558 6.534 1.00 0.00 9 TYR A C 5
ATOM 5326 O O . TYR A 1 13 ? 9.520 -3.337 6.775 1.00 0.00 9 TYR A O 5
ATOM 5344 N N . SER A 1 14 ? 8.738 -1.237 6.583 1.00 0.00 10 SER A N 5
ATOM 5345 C CA . SER A 1 14 ? 9.989 -0.614 6.998 1.00 0.00 10 SER A CA 5
ATOM 5346 C C . SER A 1 14 ? 10.345 -0.992 8.430 1.00 0.00 10 SER A C 5
ATOM 5347 O O . SER A 1 14 ? 11.510 -1.229 8.746 1.00 0.00 10 SER A O 5
ATOM 5355 N N . GLN A 1 15 ? 9.334 -1.048 9.290 1.00 0.00 11 GLN A N 5
ATOM 5356 C CA . GLN A 1 15 ? 9.528 -1.466 10.674 1.00 0.00 11 GLN A CA 5
ATOM 5357 C C . GLN A 1 15 ? 9.986 -2.918 10.751 1.00 0.00 11 GLN A C 5
ATOM 5358 O O . GLN A 1 15 ? 10.840 -3.267 11.567 1.00 0.00 11 GLN A O 5
ATOM 5372 N N . ILE A 1 16 ? 9.411 -3.760 9.900 1.00 0.00 12 ILE A N 5
ATOM 5373 C CA . ILE A 1 16 ? 9.825 -5.154 9.803 1.00 0.00 12 ILE A CA 5
ATOM 5374 C C . ILE A 1 16 ? 11.296 -5.267 9.421 1.00 0.00 12 ILE A C 5
ATOM 5375 O O . ILE A 1 16 ? 12.039 -6.057 10.001 1.00 0.00 12 ILE A O 5
ATOM 5391 N N . VAL A 1 17 ? 11.709 -4.469 8.441 1.00 0.00 13 VAL A N 5
ATOM 5392 C CA . VAL A 1 17 ? 13.111 -4.409 8.041 1.00 0.00 13 VAL A CA 5
ATOM 5393 C C . VAL A 1 17 ? 13.994 -3.963 9.200 1.00 0.00 13 VAL A C 5
ATOM 5394 O O . VAL A 1 17 ? 15.027 -4.573 9.475 1.00 0.00 13 VAL A O 5
ATOM 5407 N N . ALA A 1 18 ? 13.580 -2.897 9.875 1.00 0.00 14 ALA A N 5
ATOM 5408 C CA . ALA A 1 18 ? 14.343 -2.357 10.996 1.00 0.00 14 ALA A CA 5
ATOM 5409 C C . ALA A 1 18 ? 14.504 -3.392 12.101 1.00 0.00 14 ALA A C 5
ATOM 5410 O O . ALA A 1 18 ? 15.578 -3.524 12.688 1.00 0.00 14 ALA A O 5
ATOM 5417 N N . LYS A 1 19 ? 13.431 -4.125 12.381 1.00 0.00 15 LYS A N 5
ATOM 5418 C CA . LYS A 1 19 ? 13.450 -5.146 13.422 1.00 0.00 15 LYS A CA 5
ATOM 5419 C C . LYS A 1 19 ? 14.374 -6.298 13.046 1.00 0.00 15 LYS A C 5
ATOM 5420 O O . LYS A 1 19 ? 15.046 -6.870 13.902 1.00 0.00 15 LYS A O 5
ATOM 5439 N N . CYS A 1 20 ? 14.400 -6.633 11.761 1.00 0.00 16 CYS A N 5
ATOM 5440 C CA . CYS A 1 20 ? 15.268 -7.694 11.265 1.00 0.00 16 CYS A CA 5
ATOM 5441 C C . CYS A 1 20 ? 16.735 -7.359 11.491 1.00 0.00 16 CYS A C 5
ATOM 5442 O O . CYS A 1 20 ? 17.519 -8.211 11.907 1.00 0.00 16 CYS A O 5
ATOM 5450 N N . TRP A 1 21 ? 17.101 -6.112 11.215 1.00 0.00 17 TRP A N 5
ATOM 5451 C CA . TRP A 1 21 ? 18.459 -5.640 11.458 1.00 0.00 17 TRP A CA 5
ATOM 5452 C C . TRP A 1 21 ? 18.765 -5.587 12.949 1.00 0.00 17 TRP A C 5
ATOM 5453 O O . TRP A 1 21 ? 19.807 -6.067 13.395 1.00 0.00 17 TRP A O 5
ATOM 5474 N N . ALA A 1 22 ? 17.852 -5.000 13.715 1.00 0.00 18 ALA A N 5
ATOM 5475 C CA . ALA A 1 22 ? 18.074 -4.781 15.139 1.00 0.00 18 ALA A CA 5
ATOM 5476 C C . ALA A 1 22 ? 18.182 -6.101 15.890 1.00 0.00 18 ALA A C 5
ATOM 5477 O O . ALA A 1 22 ? 18.972 -6.231 16.827 1.00 0.00 18 ALA A O 5
ATOM 5484 N N . ASP A 1 23 ? 17.385 -7.079 15.476 1.00 0.00 19 ASP A N 5
ATOM 5485 C CA . ASP A 1 23 ? 17.259 -8.330 16.215 1.00 0.00 19 ASP A CA 5
ATOM 5486 C C . ASP A 1 23 ? 17.239 -9.525 15.271 1.00 0.00 19 ASP A C 5
ATOM 5487 O O . ASP A 1 23 ? 16.262 -9.748 14.555 1.00 0.00 19 ASP A O 5
ATOM 5496 N N . ALA A 1 24 ? 18.322 -10.295 15.275 1.00 0.00 20 ALA A N 5
ATOM 5497 C CA . ALA A 1 24 ? 18.451 -11.441 14.385 1.00 0.00 20 ALA A CA 5
ATOM 5498 C C . ALA A 1 24 ? 17.331 -12.448 14.616 1.00 0.00 20 ALA A C 5
ATOM 5499 O O . ALA A 1 24 ? 16.904 -13.138 13.691 1.00 0.00 20 ALA A O 5
ATOM 5506 N N . GLU A 1 25 ? 16.859 -12.526 15.855 1.00 0.00 21 GLU A N 5
ATOM 5507 C CA . GLU A 1 25 ? 15.819 -13.479 16.219 1.00 0.00 21 GLU A CA 5
ATOM 5508 C C . GLU A 1 25 ? 14.517 -13.183 15.486 1.00 0.00 21 GLU A C 5
ATOM 5509 O O . GLU A 1 25 ? 13.863 -14.089 14.971 1.00 0.00 21 GLU A O 5
ATOM 5521 N N . PHE A 1 26 ? 14.146 -11.907 15.442 1.00 0.00 22 PHE A N 5
ATOM 5522 C CA . PHE A 1 26 ? 12.977 -11.475 14.685 1.00 0.00 22 PHE A CA 5
ATOM 5523 C C . PHE A 1 26 ? 13.089 -11.882 13.222 1.00 0.00 22 PHE A C 5
ATOM 5524 O O . PHE A 1 26 ? 12.147 -12.424 12.645 1.00 0.00 22 PHE A O 5
ATOM 5541 N N . LYS A 1 27 ? 14.246 -11.615 12.625 1.00 0.00 23 LYS A N 5
ATOM 5542 C CA . LYS A 1 27 ? 14.498 -11.990 11.238 1.00 0.00 23 LYS A CA 5
ATOM 5543 C C . LYS A 1 27 ? 14.250 -13.475 11.015 1.00 0.00 23 LYS A C 5
ATOM 5544 O O . LYS A 1 27 ? 13.581 -13.866 10.060 1.00 0.00 23 LYS A O 5
ATOM 5563 N N . ALA A 1 28 ? 14.794 -14.301 11.904 1.00 0.00 24 ALA A N 5
ATOM 5564 C CA . ALA A 1 28 ? 14.629 -15.746 11.808 1.00 0.00 24 ALA A CA 5
ATOM 5565 C C . ALA A 1 28 ? 13.157 -16.138 11.863 1.00 0.00 24 ALA A C 5
ATOM 5566 O O . ALA A 1 28 ? 12.710 -17.012 11.119 1.00 0.00 24 ALA A O 5
ATOM 5573 N N . LYS A 1 29 ? 12.411 -15.486 12.747 1.00 0.00 25 LYS A N 5
ATOM 5574 C CA . LYS A 1 29 ? 10.980 -15.747 12.882 1.00 0.00 25 LYS A CA 5
ATOM 5575 C C . LYS A 1 29 ? 10.218 -15.278 11.650 1.00 0.00 25 LYS A C 5
ATOM 5576 O O . LYS A 1 29 ? 9.287 -15.941 11.195 1.00 0.00 25 LYS A O 5
ATOM 5595 N N . LEU A 1 30 ? 10.617 -14.129 11.114 1.00 0.00 26 LEU A N 5
ATOM 5596 C CA . LEU A 1 30 ? 10.030 -13.611 9.884 1.00 0.00 26 LEU A CA 5
ATOM 5597 C C . LEU A 1 30 ? 10.180 -14.607 8.741 1.00 0.00 26 LEU A C 5
ATOM 5598 O O . LEU A 1 30 ? 9.229 -14.870 8.006 1.00 0.00 26 LEU A O 5
ATOM 5614 N N . ILE A 1 31 ? 11.381 -15.155 8.594 1.00 0.00 27 ILE A N 5
ATOM 5615 C CA . ILE A 1 31 ? 11.649 -16.150 7.564 1.00 0.00 27 ILE A CA 5
ATOM 5616 C C . ILE A 1 31 ? 10.826 -17.411 7.788 1.00 0.00 27 ILE A C 5
ATOM 5617 O O . ILE A 1 31 ? 10.252 -17.964 6.850 1.00 0.00 27 ILE A O 5
ATOM 5633 N N . ALA A 1 32 ? 10.774 -17.865 9.035 1.00 0.00 28 ALA A N 5
ATOM 5634 C CA . ALA A 1 32 ? 10.063 -19.091 9.377 1.00 0.00 28 ALA A CA 5
ATOM 5635 C C . ALA A 1 32 ? 8.582 -18.982 9.038 1.00 0.00 28 ALA A C 5
ATOM 5636 O O . ALA A 1 32 ? 7.983 -19.922 8.519 1.00 0.00 28 ALA A O 5
ATOM 5643 N N . ASP A 1 33 ? 7.996 -17.827 9.337 1.00 0.00 29 ASP A N 5
ATOM 5644 C CA . ASP A 1 33 ? 6.567 -17.619 9.137 1.00 0.00 29 ASP A CA 5
ATOM 5645 C C . ASP A 1 33 ? 6.263 -16.162 8.811 1.00 0.00 29 ASP A C 5
ATOM 5646 O O . ASP A 1 33 ? 5.847 -15.394 9.678 1.00 0.00 29 ASP A O 5
ATOM 5655 N N . PRO A 1 34 ? 6.472 -15.787 7.554 1.00 0.00 30 PRO A N 5
ATOM 5656 C CA . PRO A 1 34 ? 6.251 -14.415 7.115 1.00 0.00 30 PRO A CA 5
ATOM 5657 C C . PRO A 1 34 ? 4.824 -13.968 7.404 1.00 0.00 30 PRO A C 5
ATOM 5658 O O . PRO A 1 34 ? 4.568 -12.786 7.639 1.00 0.00 30 PRO A O 5
ATOM 5669 N N . LYS A 1 35 ? 3.896 -14.918 7.381 1.00 0.00 31 LYS A N 5
ATOM 5670 C CA . LYS A 1 35 ? 2.481 -14.613 7.559 1.00 0.00 31 LYS A CA 5
ATOM 5671 C C . LYS A 1 35 ? 2.189 -14.168 8.987 1.00 0.00 31 LYS A C 5
ATOM 5672 O O . LYS A 1 35 ? 1.381 -13.269 9.214 1.00 0.00 31 LYS A O 5
ATOM 5691 N N . ALA A 1 36 ? 2.854 -14.803 9.946 1.00 0.00 32 ALA A N 5
ATOM 5692 C CA . ALA A 1 36 ? 2.704 -14.441 11.350 1.00 0.00 32 ALA A CA 5
ATOM 5693 C C . ALA A 1 36 ? 3.066 -12.980 11.585 1.00 0.00 32 ALA A C 5
ATOM 5694 O O . ALA A 1 36 ? 2.407 -12.283 12.356 1.00 0.00 32 ALA A O 5
ATOM 5701 N N . THR A 1 37 ? 4.117 -12.520 10.914 1.00 0.00 33 THR A N 5
ATOM 5702 C CA . THR A 1 37 ? 4.548 -11.133 11.022 1.00 0.00 33 THR A CA 5
ATOM 5703 C C . THR A 1 37 ? 3.527 -10.188 10.401 1.00 0.00 33 THR A C 5
ATOM 5704 O O . THR A 1 37 ? 3.183 -9.160 10.985 1.00 0.00 33 THR A O 5
ATOM 5715 N N . LEU A 1 38 ? 3.044 -10.544 9.215 1.00 0.00 34 LEU A N 5
ATOM 5716 C CA . LEU A 1 38 ? 2.062 -9.728 8.512 1.00 0.00 34 LEU A CA 5
ATOM 5717 C C . LEU A 1 38 ? 0.801 -9.544 9.346 1.00 0.00 34 LEU A C 5
ATOM 5718 O O . LEU A 1 38 ? 0.216 -8.462 9.374 1.00 0.00 34 LEU A O 5
ATOM 5734 N N . ALA A 1 39 ? 0.385 -10.610 10.023 1.00 0.00 35 ALA A N 5
ATOM 5735 C CA . ALA A 1 39 ? -0.734 -10.537 10.956 1.00 0.00 35 ALA A CA 5
ATOM 5736 C C . ALA A 1 39 ? -0.417 -9.612 12.125 1.00 0.00 35 ALA A C 5
ATOM 5737 O O . ALA A 1 39 ? -1.200 -8.722 12.454 1.00 0.00 35 ALA A O 5
ATOM 5744 N N . ALA A 1 40 ? 0.736 -9.831 12.749 1.00 0.00 36 ALA A N 5
ATOM 5745 C CA . ALA A 1 40 ? 1.131 -9.058 13.920 1.00 0.00 36 ALA A CA 5
ATOM 5746 C C . ALA A 1 40 ? 1.245 -7.575 13.588 1.00 0.00 36 ALA A C 5
ATOM 5747 O O . ALA A 1 40 ? 0.896 -6.719 14.401 1.00 0.00 36 ALA A O 5
ATOM 5754 N N . GLU A 1 41 ? 1.736 -7.278 12.389 1.00 0.00 37 GLU A N 5
ATOM 5755 C CA . GLU A 1 41 ? 1.957 -5.898 11.973 1.00 0.00 37 GLU A CA 5
ATOM 5756 C C . GLU A 1 41 ? 0.725 -5.326 11.284 1.00 0.00 37 GLU A C 5
ATOM 5757 O O . GLU A 1 41 ? 0.736 -4.188 10.817 1.00 0.00 37 GLU A O 5
ATOM 5769 N N . SER A 1 42 ? -0.336 -6.124 11.224 1.00 0.00 38 SER A N 5
ATOM 5770 C CA . SER A 1 42 ? -1.585 -5.691 10.610 1.00 0.00 38 SER A CA 5
ATOM 5771 C C . SER A 1 42 ? -1.351 -5.149 9.207 1.00 0.00 38 SER A C 5
ATOM 5772 O O . SER A 1 42 ? -1.792 -4.047 8.876 1.00 0.00 38 SER A O 5
ATOM 5780 N N . ILE A 1 43 ? -0.655 -5.927 8.385 1.00 0.00 39 ILE A N 5
ATOM 5781 C CA . ILE A 1 43 ? -0.435 -5.565 6.990 1.00 0.00 39 ILE A CA 5
ATOM 5782 C C . ILE A 1 43 ? -1.335 -6.373 6.064 1.00 0.00 39 ILE A C 5
ATOM 5783 O O . ILE A 1 43 ? -1.302 -7.604 6.069 1.00 0.00 39 ILE A O 5
ATOM 5799 N N . ALA A 1 44 ? -2.139 -5.674 5.270 1.00 0.00 40 ALA A N 5
ATOM 5800 C CA . ALA A 1 44 ? -3.076 -6.326 4.363 1.00 0.00 40 ALA A CA 5
ATOM 5801 C C . ALA A 1 44 ? -2.386 -6.761 3.078 1.00 0.00 40 ALA A C 5
ATOM 5802 O O . ALA A 1 44 ? -1.966 -5.929 2.272 1.00 0.00 40 ALA A O 5
ATOM 5809 N N . VAL A 1 45 ? -2.272 -8.072 2.888 1.00 0.00 41 VAL A N 5
ATOM 5810 C CA . VAL A 1 45 ? -1.628 -8.621 1.699 1.00 0.00 41 VAL A CA 5
ATOM 5811 C C . VAL A 1 45 ? -2.564 -9.568 0.957 1.00 0.00 41 VAL A C 5
ATOM 5812 O O . VAL A 1 45 ? -2.957 -10.607 1.484 1.00 0.00 41 VAL A O 5
ATOM 5825 N N . PRO A 1 46 ? -2.913 -9.201 -0.272 1.00 0.00 42 PRO A N 5
ATOM 5826 C CA . PRO A 1 46 ? -3.813 -10.012 -1.085 1.00 0.00 42 PRO A CA 5
ATOM 5827 C C . PRO A 1 46 ? -3.305 -11.445 -1.206 1.00 0.00 42 PRO A C 5
ATOM 5828 O O . PRO A 1 46 ? -2.100 -11.681 -1.292 1.00 0.00 42 PRO A O 5
ATOM 5839 N N . ASP A 1 47 ? -4.234 -12.395 -1.209 1.00 0.00 43 ASP A N 5
ATOM 5840 C CA . ASP A 1 47 ? -3.881 -13.807 -1.306 1.00 0.00 43 ASP A CA 5
ATOM 5841 C C . ASP A 1 47 ? -3.083 -14.090 -2.571 1.00 0.00 43 ASP A C 5
ATOM 5842 O O . ASP A 1 47 ? -3.327 -13.490 -3.618 1.00 0.00 43 ASP A O 5
ATOM 5851 N N . GLY A 1 48 ? -2.127 -15.008 -2.470 1.00 0.00 44 GLY A N 5
ATOM 5852 C CA . GLY A 1 48 ? -1.295 -15.379 -3.608 1.00 0.00 44 GLY A CA 5
ATOM 5853 C C . GLY A 1 48 ? 0.061 -14.687 -3.550 1.00 0.00 44 GLY A C 5
ATOM 5854 O O . GLY A 1 48 ? 0.996 -15.073 -4.251 1.00 0.00 44 GLY A O 5
ATOM 5858 N N . ILE A 1 49 ? 0.161 -13.665 -2.707 1.00 0.00 45 ILE A N 5
ATOM 5859 C CA . ILE A 1 49 ? 1.416 -12.945 -2.522 1.00 0.00 45 ILE A CA 5
ATOM 5860 C C . ILE A 1 49 ? 2.169 -13.456 -1.301 1.00 0.00 45 ILE A C 5
ATOM 5861 O O . ILE A 1 49 ? 1.617 -13.526 -0.203 1.00 0.00 45 ILE A O 5
ATOM 5877 N N . GLU A 1 50 ? 3.435 -13.812 -1.500 1.00 0.00 46 GLU A N 5
ATOM 5878 C CA . GLU A 1 50 ? 4.260 -14.339 -0.420 1.00 0.00 46 GLU A CA 5
ATOM 5879 C C . GLU A 1 50 ? 5.360 -13.360 -0.037 1.00 0.00 46 GLU A C 5
ATOM 5880 O O . GLU A 1 50 ? 6.064 -12.834 -0.899 1.00 0.00 46 GLU A O 5
ATOM 5892 N N . LEU A 1 51 ? 5.503 -13.117 1.261 1.00 0.00 47 LEU A N 5
ATOM 5893 C CA . LEU A 1 51 ? 6.557 -12.244 1.766 1.00 0.00 47 LEU A CA 5
ATOM 5894 C C . LEU A 1 51 ? 7.853 -13.013 1.984 1.00 0.00 47 LEU A C 5
ATOM 5895 O O . LEU A 1 51 ? 7.867 -14.045 2.655 1.00 0.00 47 LEU A O 5
ATOM 5911 N N . ARG A 1 52 ? 8.940 -12.508 1.412 1.00 0.00 48 ARG A N 5
ATOM 5912 C CA . ARG A 1 52 ? 10.239 -13.161 1.524 1.00 0.00 48 ARG A CA 5
ATOM 5913 C C . ARG A 1 52 ? 11.314 -12.174 1.964 1.00 0.00 48 ARG A C 5
ATOM 5914 O O . ARG A 1 52 ? 11.256 -10.989 1.636 1.00 0.00 48 ARG A O 5
ATOM 5935 N N . VAL A 1 53 ? 12.298 -12.672 2.706 1.00 0.00 49 VAL A N 5
ATOM 5936 C CA . VAL A 1 53 ? 13.400 -11.840 3.176 1.00 0.00 49 VAL A CA 5
ATOM 5937 C C . VAL A 1 53 ? 14.572 -11.879 2.205 1.00 0.00 49 VAL A C 5
ATOM 5938 O O . VAL A 1 53 ? 14.974 -12.948 1.748 1.00 0.00 49 VAL A O 5
ATOM 5951 N N . LEU A 1 54 ? 15.116 -10.708 1.896 1.00 0.00 50 LEU A N 5
ATOM 5952 C CA . LEU A 1 54 ? 16.160 -10.592 0.883 1.00 0.00 50 LEU A CA 5
ATOM 5953 C C . LEU A 1 54 ? 17.528 -10.388 1.522 1.00 0.00 50 LEU A C 5
ATOM 5954 O O . LEU A 1 54 ? 17.704 -10.607 2.719 1.00 0.00 50 LEU A O 5
ATOM 5970 N N . GLU A 1 55 ? 18.494 -9.965 0.715 1.00 0.00 51 GLU A N 5
ATOM 5971 C CA . GLU A 1 55 ? 19.878 -9.867 1.161 1.00 0.00 51 GLU A CA 5
ATOM 5972 C C . GLU A 1 55 ? 19.979 -9.117 2.483 1.00 0.00 51 GLU A C 5
ATOM 5973 O O . GLU A 1 55 ? 19.379 -8.056 2.653 1.00 0.00 51 GLU A O 5
ATOM 5985 N N . ASN A 1 56 ? 20.740 -9.676 3.418 1.00 0.00 52 ASN A N 5
ATOM 5986 C CA . ASN A 1 56 ? 20.981 -9.024 4.701 1.00 0.00 52 ASN A CA 5
ATOM 5987 C C . ASN A 1 56 ? 22.426 -8.559 4.817 1.00 0.00 52 ASN A C 5
ATOM 5988 O O . ASN A 1 56 ? 23.351 -9.372 4.826 1.00 0.00 52 ASN A O 5
ATOM 5999 N N . THR A 1 57 ? 22.615 -7.248 4.911 1.00 0.00 53 THR A N 5
ATOM 6000 C CA . THR A 1 57 ? 23.951 -6.669 4.997 1.00 0.00 53 THR A CA 5
ATOM 6001 C C . THR A 1 57 ? 24.224 -6.116 6.389 1.00 0.00 53 THR A C 5
ATOM 6002 O O . THR A 1 57 ? 23.372 -6.188 7.274 1.00 0.00 53 THR A O 5
ATOM 6013 N N . ALA A 1 58 ? 25.418 -5.562 6.577 1.00 0.00 54 ALA A N 5
ATOM 6014 C CA . ALA A 1 58 ? 25.839 -5.076 7.883 1.00 0.00 54 ALA A CA 5
ATOM 6015 C C . ALA A 1 58 ? 24.919 -3.970 8.384 1.00 0.00 54 ALA A C 5
ATOM 6016 O O . ALA A 1 58 ? 24.670 -3.852 9.584 1.00 0.00 54 ALA A O 5
ATOM 6023 N N . THR A 1 59 ? 24.415 -3.163 7.457 1.00 0.00 55 THR A N 5
ATOM 6024 C CA . THR A 1 59 ? 23.719 -1.930 7.810 1.00 0.00 55 THR A CA 5
ATOM 6025 C C . THR A 1 59 ? 22.302 -1.918 7.252 1.00 0.00 55 THR A C 5
ATOM 6026 O O . THR A 1 59 ? 21.423 -1.239 7.782 1.00 0.00 55 THR A O 5
ATOM 6037 N N . VAL A 1 60 ? 22.088 -2.673 6.181 1.00 0.00 56 VAL A N 5
ATOM 6038 C CA . VAL A 1 60 ? 20.837 -2.604 5.432 1.00 0.00 56 VAL A CA 5
ATOM 6039 C C . VAL A 1 60 ? 20.231 -3.988 5.242 1.00 0.00 56 VAL A C 5
ATOM 6040 O O . VAL A 1 60 ? 20.927 -4.935 4.873 1.00 0.00 56 VAL A O 5
ATOM 6053 N N . VAL A 1 61 ? 18.933 -4.101 5.499 1.00 0.00 57 VAL A N 5
ATOM 6054 C CA . VAL A 1 61 ? 18.190 -5.313 5.177 1.00 0.00 57 VAL A CA 5
ATOM 6055 C C . VAL A 1 61 ? 17.095 -5.033 4.159 1.00 0.00 57 VAL A C 5
ATOM 6056 O O . VAL A 1 61 ? 16.320 -4.087 4.309 1.00 0.00 57 VAL A O 5
ATOM 6069 N N . ASN A 1 62 ? 17.031 -5.860 3.120 1.00 0.00 58 ASN A N 5
ATOM 6070 C CA . ASN A 1 62 ? 16.010 -5.720 2.089 1.00 0.00 58 ASN A CA 5
ATOM 6071 C C . ASN A 1 62 ? 14.843 -6.666 2.337 1.00 0.00 58 ASN A C 5
ATOM 6072 O O . ASN A 1 62 ? 15.006 -7.722 2.948 1.00 0.00 58 ASN A O 5
ATOM 6083 N N . LEU A 1 63 ? 13.664 -6.281 1.859 1.00 0.00 59 LEU A N 5
ATOM 6084 C CA . LEU A 1 63 ? 12.452 -7.058 2.091 1.00 0.00 59 LEU A CA 5
ATOM 6085 C C . LEU A 1 63 ? 11.475 -6.912 0.931 1.00 0.00 59 LEU A C 5
ATOM 6086 O O . LEU A 1 63 ? 11.230 -5.807 0.449 1.00 0.00 59 LEU A O 5
ATOM 6102 N N . VAL A 1 64 ? 10.919 -8.035 0.488 1.00 0.00 60 VAL A N 5
ATOM 6103 C CA . VAL A 1 64 ? 10.005 -8.039 -0.649 1.00 0.00 60 VAL A CA 5
ATOM 6104 C C . VAL A 1 64 ? 8.712 -7.307 -0.319 1.00 0.00 60 VAL A C 5
ATOM 6105 O O . VAL A 1 64 ? 8.110 -7.532 0.733 1.00 0.00 60 VAL A O 5
ATOM 6118 N N . LEU A 1 65 ? 8.287 -6.429 -1.221 1.00 0.00 61 LEU A N 5
ATOM 6119 C CA . LEU A 1 65 ? 6.989 -5.777 -1.104 1.00 0.00 61 LEU A CA 5
ATOM 6120 C C . LEU A 1 65 ? 5.977 -6.390 -2.064 1.00 0.00 61 LEU A C 5
ATOM 6121 O O . LEU A 1 65 ? 6.336 -6.856 -3.145 1.00 0.00 61 LEU A O 5
ATOM 6137 N N . PRO A 1 66 ? 4.711 -6.384 -1.663 1.00 0.00 62 PRO A N 5
ATOM 6138 C CA . PRO A 1 66 ? 3.632 -6.849 -2.527 1.00 0.00 62 PRO A CA 5
ATOM 6139 C C . PRO A 1 66 ? 3.719 -6.215 -3.909 1.00 0.00 62 PRO A C 5
ATOM 6140 O O . PRO A 1 66 ? 3.893 -5.004 -4.037 1.00 0.00 62 PRO A O 5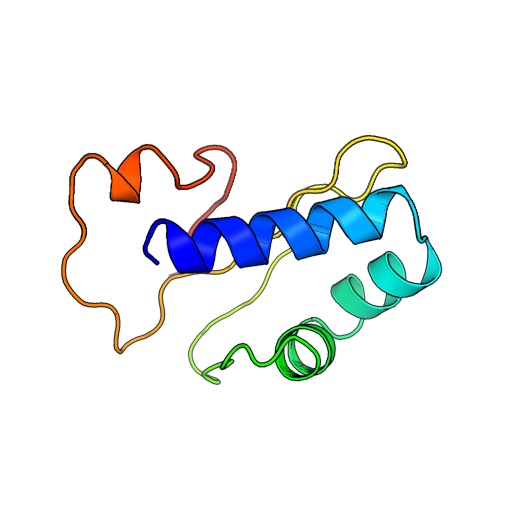
ATOM 6151 N N . PRO A 1 67 ? 3.600 -7.042 -4.942 1.00 0.00 63 PRO A N 5
ATOM 6152 C CA . PRO A 1 67 ? 3.632 -6.560 -6.316 1.00 0.00 63 PRO A CA 5
ATOM 6153 C C . PRO A 1 67 ? 2.617 -5.446 -6.534 1.00 0.00 63 PRO A C 5
ATOM 6154 O O . PRO A 1 67 ? 1.545 -5.442 -5.929 1.00 0.00 63 PRO A O 5
ATOM 6165 N N . PRO A 1 68 ? 2.960 -4.500 -7.404 1.00 0.00 64 PRO A N 5
ATOM 6166 C CA . PRO A 1 68 ? 2.052 -3.416 -7.755 1.00 0.00 64 PRO A CA 5
ATOM 6167 C C . PRO A 1 68 ? 0.942 -3.904 -8.676 1.00 0.00 64 PRO A C 5
ATOM 6168 O O . PRO A 1 68 ? 1.058 -4.960 -9.298 1.00 0.00 64 PRO A O 5
ATOM 6179 N N . PRO A 1 69 ? -0.133 -3.129 -8.762 1.00 0.00 65 PRO A N 5
ATOM 6180 C CA . PRO A 1 69 ? -1.179 -3.374 -9.748 1.00 0.00 65 PRO A CA 5
ATOM 6181 C C . PRO A 1 69 ? -0.689 -3.071 -11.157 1.00 0.00 65 PRO A C 5
ATOM 6182 O O . PRO A 1 69 ? 0.452 -2.651 -11.351 1.00 0.00 65 PRO A O 5
ATOM 6193 N N . ALA A 1 70 ? -1.558 -3.285 -12.140 1.00 0.00 66 ALA A N 5
ATOM 6194 C CA . ALA A 1 70 ? -1.197 -3.091 -13.538 1.00 0.00 66 ALA A CA 5
ATOM 6195 C C . ALA A 1 70 ? -0.534 -1.736 -13.753 1.00 0.00 66 ALA A C 5
ATOM 6196 O O . ALA A 1 70 ? -1.031 -0.711 -13.288 1.00 0.00 66 ALA A O 5
ATOM 6203 N N . GLU A 1 71 ? 0.590 -1.739 -14.462 1.00 0.00 67 GLU A N 5
ATOM 6204 C CA . GLU A 1 71 ? 1.352 -0.518 -14.692 1.00 0.00 67 GLU A CA 5
ATOM 6205 C C . GLU A 1 71 ? 0.498 0.547 -15.367 1.00 0.00 67 GLU A C 5
ATOM 6206 O O . GLU A 1 71 ? -0.225 0.263 -16.323 1.00 0.00 67 GLU A O 5
ATOM 6218 N N . GLY A 1 72 ? 0.585 1.775 -14.865 1.00 0.00 68 GLY A N 5
ATOM 6219 C CA . GLY A 1 72 ? -0.161 2.889 -15.436 1.00 0.00 68 GLY A CA 5
ATOM 6220 C C . GLY A 1 72 ? -1.472 3.113 -14.690 1.00 0.00 68 GLY A C 5
ATOM 6221 O O . GLY A 1 72 ? -2.101 4.163 -14.824 1.00 0.00 68 GLY A O 5
ATOM 6225 N N . GLU A 1 73 ? -1.877 2.121 -13.907 1.00 0.00 69 GLU A N 5
ATOM 6226 C CA . GLU A 1 73 ? -3.108 2.211 -13.131 1.00 0.00 69 GLU A CA 5
ATOM 6227 C C . GLU A 1 73 ? -2.813 2.460 -11.657 1.00 0.00 69 GLU A C 5
ATOM 6228 O O . GLU A 1 73 ? -3.713 2.430 -10.820 1.00 0.00 69 GLU A O 5
ATOM 6240 N N . LEU A 1 74 ? -1.544 2.710 -11.348 1.00 0.00 70 LEU A N 5
ATOM 6241 C CA . LEU A 1 74 ? -1.120 2.923 -9.969 1.00 0.00 70 LEU A CA 5
ATOM 6242 C C . LEU A 1 74 ? -1.574 4.286 -9.457 1.00 0.00 70 LEU A C 5
ATOM 6243 O O . LEU A 1 74 ? -1.506 5.283 -10.176 1.00 0.00 70 LEU A O 5
ATOM 6259 N N . SER A 1 75 ? -2.034 4.321 -8.212 1.00 0.00 71 SER A N 5
ATOM 6260 C CA . SER A 1 75 ? -2.296 5.580 -7.527 1.00 0.00 71 SER A CA 5
ATOM 6261 C C . SER A 1 75 ? -1.007 6.205 -7.010 1.00 0.00 71 SER A C 5
ATOM 6262 O O . SER A 1 75 ? 0.044 5.563 -6.999 1.00 0.00 71 SER A O 5
ATOM 6270 N N . ASP A 1 76 ? -1.094 7.459 -6.580 1.00 0.00 72 ASP A N 5
ATOM 6271 C CA . ASP A 1 76 ? 0.031 8.128 -5.937 1.00 0.00 72 ASP A CA 5
ATOM 6272 C C . ASP A 1 76 ? 0.532 7.334 -4.737 1.00 0.00 72 ASP A C 5
ATOM 6273 O O . ASP A 1 76 ? 1.732 7.293 -4.466 1.00 0.00 72 ASP A O 5
ATOM 6282 N N . GLU A 1 77 ? -0.394 6.709 -4.020 1.00 0.00 73 GLU A N 5
ATOM 6283 C CA . GLU A 1 77 ? -0.045 5.875 -2.875 1.00 0.00 73 GLU A CA 5
ATOM 6284 C C . GLU A 1 77 ? 0.752 4.651 -3.307 1.00 0.00 73 GLU A C 5
ATOM 6285 O O . GLU A 1 77 ? 1.715 4.261 -2.648 1.00 0.00 73 GLU A O 5
ATOM 6297 N N . ASP A 1 78 ? 0.344 4.047 -4.418 1.00 0.00 74 ASP A N 5
ATOM 6298 C CA . ASP A 1 78 ? 0.977 2.829 -4.905 1.00 0.00 74 ASP A CA 5
ATOM 6299 C C . ASP A 1 78 ? 2.343 3.122 -5.511 1.00 0.00 74 ASP A C 5
ATOM 6300 O O . ASP A 1 78 ? 3.273 2.326 -5.383 1.00 0.00 74 ASP A O 5
ATOM 6309 N N . LEU A 1 79 ? 2.458 4.269 -6.174 1.00 0.00 75 LEU A N 5
ATOM 6310 C CA . LEU A 1 79 ? 3.717 4.677 -6.784 1.00 0.00 75 LEU A CA 5
ATOM 6311 C C . LEU A 1 79 ? 4.803 4.867 -5.733 1.00 0.00 75 LEU A C 5
ATOM 6312 O O . LEU A 1 79 ? 5.969 4.555 -5.971 1.00 0.00 75 LEU A O 5
ATOM 6328 N N . GLY A 1 80 ? 4.413 5.381 -4.573 1.00 0.00 76 GLY A N 5
ATOM 6329 C CA . GLY A 1 80 ? 5.343 5.565 -3.465 1.00 0.00 76 GLY A CA 5
ATOM 6330 C C . GLY A 1 80 ? 5.498 4.283 -2.657 1.00 0.00 76 GLY A C 5
ATOM 6331 O O . GLY A 1 80 ? 6.607 3.911 -2.271 1.00 0.00 76 GLY A O 5
ATOM 6335 N N . ALA A 1 81 ? 4.382 3.611 -2.403 1.00 0.00 77 ALA A N 5
ATOM 6336 C CA . ALA A 1 81 ? 4.352 2.499 -1.460 1.00 0.00 77 ALA A CA 5
ATOM 6337 C C . ALA A 1 81 ? 5.237 1.354 -1.934 1.00 0.00 77 ALA A C 5
ATOM 6338 O O . ALA A 1 81 ? 5.922 0.713 -1.135 1.00 0.00 77 ALA A O 5
ATOM 6345 N N . VAL A 1 82 ? 5.220 1.098 -3.237 1.00 0.00 78 VAL A N 5
ATOM 6346 C CA . VAL A 1 82 ? 5.940 -0.036 -3.807 1.00 0.00 78 VAL A CA 5
ATOM 6347 C C . VAL A 1 82 ? 7.064 0.431 -4.723 1.00 0.00 78 VAL A C 5
ATOM 6348 O O . VAL A 1 82 ? 6.853 1.257 -5.609 1.00 0.00 78 VAL A O 5
ATOM 6361 N N . THR A 1 83 ? 8.260 -0.105 -4.501 1.00 0.00 79 THR A N 5
ATOM 6362 C CA . THR A 1 83 ? 9.418 0.247 -5.312 1.00 0.00 79 THR A CA 5
ATOM 6363 C C . THR A 1 83 ? 10.084 -0.994 -5.893 1.00 0.00 79 THR A C 5
ATOM 6364 O O . THR A 1 83 ? 9.791 -2.116 -5.482 1.00 0.00 79 THR A O 5
ATOM 6375 N N . GLY A 1 84 ? 10.980 -0.785 -6.852 1.00 0.00 80 GLY A N 5
ATOM 6376 C CA . GLY A 1 84 ? 11.749 -1.879 -7.432 1.00 0.00 80 GLY A CA 5
ATOM 6377 C C . GLY A 1 84 ? 13.045 -2.107 -6.665 1.00 0.00 80 GLY A C 5
ATOM 6378 O O . GLY A 1 84 ? 13.288 -1.477 -5.633 1.00 0.00 80 GLY A O 5
ATOM 6382 N N . GLY A 1 85 ? 13.877 -3.011 -7.171 1.00 0.00 81 GLY A N 5
ATOM 6383 C CA . GLY A 1 85 ? 15.155 -3.316 -6.539 1.00 0.00 81 GLY A CA 5
ATOM 6384 C C . GLY A 1 85 ? 14.983 -4.325 -5.410 1.00 0.00 81 GLY A C 5
ATOM 6385 O O . GLY A 1 85 ? 15.956 -4.724 -4.769 1.00 0.00 81 GLY A O 5
ATOM 6389 N N . LEU A 1 86 ? 13.743 -4.733 -5.170 1.00 0.00 82 LEU A N 5
ATOM 6390 C CA . LEU A 1 86 ? 13.432 -5.645 -4.076 1.00 0.00 82 LEU A CA 5
ATOM 6391 C C . LEU A 1 86 ? 12.830 -6.944 -4.593 1.00 0.00 82 LEU A C 5
ATOM 6392 O O . LEU A 1 86 ? 12.014 -7.572 -3.920 1.00 0.00 82 LEU A O 5
ATOM 6408 N N . THR A 1 87 ? 13.238 -7.341 -5.795 1.00 0.00 83 THR A N 5
ATOM 6409 C CA . THR A 1 87 ? 12.684 -8.526 -6.438 1.00 0.00 83 THR A CA 5
ATOM 6410 C C . THR A 1 87 ? 11.162 -8.522 -6.387 1.00 0.00 83 THR A C 5
ATOM 6411 O O . THR A 1 87 ? 10.537 -9.540 -6.090 1.00 0.00 83 THR A O 5
ATOM 6422 N N . VAL A 1 88 ? 10.568 -7.368 -6.677 1.00 0.00 84 VAL A N 5
ATOM 6423 C CA . VAL A 1 88 ? 9.116 -7.245 -6.727 1.00 0.00 84 VAL A CA 5
ATOM 6424 C C . VAL A 1 88 ? 8.623 -7.123 -8.164 1.00 0.00 84 VAL A C 5
ATOM 6425 O O . VAL A 1 88 ? 8.624 -6.035 -8.741 1.00 0.00 84 VAL A O 5
ATOM 6438 N N . LEU A 1 89 ? 8.203 -8.246 -8.737 1.00 0.00 85 LEU A N 5
ATOM 6439 C CA . LEU A 1 89 ? 7.793 -8.286 -10.135 1.00 0.00 85 LEU A CA 5
ATOM 6440 C C . LEU A 1 89 ? 6.626 -7.344 -10.395 1.00 0.00 85 LEU A C 5
ATOM 6441 O O . LEU A 1 89 ? 5.717 -7.227 -9.573 1.00 0.00 85 LEU A O 5
ATOM 6457 N N . PRO A 1 90 ? 6.655 -6.674 -11.542 1.00 0.00 86 PRO A N 5
ATOM 6458 C CA . PRO A 1 90 ? 7.593 -7.018 -12.606 1.00 0.00 86 PRO A CA 5
ATOM 6459 C C . PRO A 1 90 ? 8.850 -6.158 -12.529 1.00 0.00 86 PRO A C 5
ATOM 6460 O O . PRO A 1 90 ? 9.587 -6.033 -13.507 1.00 0.00 86 PRO A O 5
ATOM 6471 N N . TRP A 1 91 ? 9.088 -5.569 -11.362 1.00 0.00 87 TRP A N 5
ATOM 6472 C CA . TRP A 1 91 ? 10.128 -4.561 -11.211 1.00 0.00 87 TRP A CA 5
ATOM 6473 C C . TRP A 1 91 ? 11.395 -5.159 -10.613 1.00 0.00 87 TRP A C 5
ATOM 6474 O O . TRP A 1 91 ? 12.157 -5.770 -11.308 1.00 0.00 87 TRP A O 5
ATOM 6496 N N . MET A 1 5 ? -3.578 4.954 0.475 1.00 0.00 1 MET A N 6
ATOM 6497 C CA . MET A 1 5 ? -3.143 4.621 1.827 1.00 0.00 1 MET A CA 6
ATOM 6498 C C . MET A 1 5 ? -2.042 3.570 1.808 1.00 0.00 1 MET A C 6
ATOM 6499 O O . MET A 1 5 ? -1.293 3.423 2.775 1.00 0.00 1 MET A O 6
ATOM 6513 N N . ASN A 1 6 ? -1.946 2.840 0.703 1.00 0.00 2 ASN A N 6
ATOM 6514 C CA . ASN A 1 6 ? -0.898 1.841 0.531 1.00 0.00 2 ASN A CA 6
ATOM 6515 C C . ASN A 1 6 ? 0.486 2.465 0.662 1.00 0.00 2 ASN A C 6
ATOM 6516 O O . ASN A 1 6 ? 1.435 1.810 1.089 1.00 0.00 2 ASN A O 6
ATOM 6527 N N . GLU A 1 7 ? 0.592 3.738 0.293 1.00 0.00 3 GLU A N 6
ATOM 6528 C CA . GLU A 1 7 ? 1.870 4.438 0.315 1.00 0.00 3 GLU A CA 6
ATOM 6529 C C . GLU A 1 7 ? 2.342 4.680 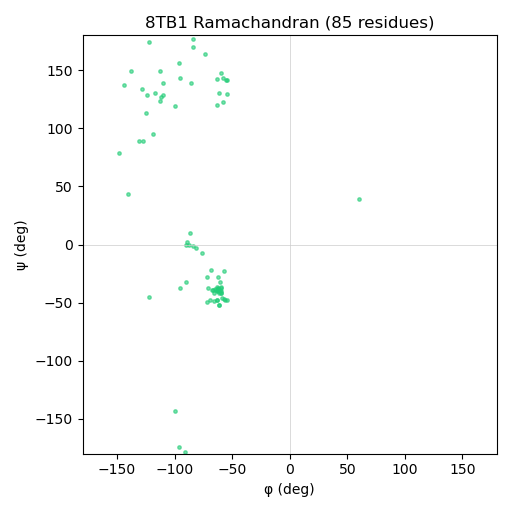1.742 1.00 0.00 3 GLU A C 6
ATOM 6530 O O . GLU A 1 7 ? 3.488 5.065 1.973 1.00 0.00 3 GLU A O 6
ATOM 6542 N N . GLU A 1 8 ? 1.452 4.450 2.702 1.00 0.00 4 GLU A N 6
ATOM 6543 C CA . GLU A 1 8 ? 1.809 4.525 4.113 1.00 0.00 4 GLU A CA 6
ATOM 6544 C C . GLU A 1 8 ? 2.083 3.142 4.689 1.00 0.00 4 GLU A C 6
ATOM 6545 O O . GLU A 1 8 ? 2.920 2.983 5.576 1.00 0.00 4 GLU A O 6
ATOM 6557 N N . GLN A 1 9 ? 1.372 2.143 4.176 1.00 0.00 5 GLN A N 6
ATOM 6558 C CA . GLN A 1 9 ? 1.511 0.776 4.663 1.00 0.00 5 GLN A CA 6
ATOM 6559 C C . GLN A 1 9 ? 2.898 0.221 4.366 1.00 0.00 5 GLN A C 6
ATOM 6560 O O . GLN A 1 9 ? 3.484 -0.485 5.185 1.00 0.00 5 GLN A O 6
ATOM 6574 N N . THR A 1 10 ? 3.417 0.546 3.186 1.00 0.00 6 THR A N 6
ATOM 6575 C CA . THR A 1 10 ? 4.730 0.067 2.770 1.00 0.00 6 THR A CA 6
ATOM 6576 C C . THR A 1 10 ? 5.831 0.640 3.654 1.00 0.00 6 THR A C 6
ATOM 6577 O O . THR A 1 10 ? 6.880 0.022 3.832 1.00 0.00 6 THR A O 6
ATOM 6588 N N . GLN A 1 11 ? 5.584 1.824 4.203 1.00 0.00 7 GLN A N 6
ATOM 6589 C CA . GLN A 1 11 ? 6.499 2.426 5.166 1.00 0.00 7 GLN A CA 6
ATOM 6590 C C . GLN A 1 11 ? 6.471 1.678 6.494 1.00 0.00 7 GLN A C 6
ATOM 6591 O O . GLN A 1 11 ? 7.513 1.417 7.094 1.00 0.00 7 GLN A O 6
ATOM 6605 N N . GLN A 1 12 ? 5.269 1.334 6.948 1.00 0.00 8 GLN A N 6
ATOM 6606 C CA . GLN A 1 12 ? 5.107 0.530 8.151 1.00 0.00 8 GLN A CA 6
ATOM 6607 C C . GLN A 1 12 ? 5.797 -0.821 8.007 1.00 0.00 8 GLN A C 6
ATOM 6608 O O . GLN A 1 12 ? 6.530 -1.252 8.899 1.00 0.00 8 GLN A O 6
ATOM 6622 N N . TYR A 1 13 ? 5.556 -1.484 6.883 1.00 0.00 9 TYR A N 6
ATOM 6623 C CA . TYR A 1 13 ? 6.144 -2.795 6.627 1.00 0.00 9 TYR A CA 6
ATOM 6624 C C . TYR A 1 13 ? 7.666 -2.723 6.616 1.00 0.00 9 TYR A C 6
ATOM 6625 O O . TYR A 1 13 ? 8.341 -3.607 7.142 1.00 0.00 9 TYR A O 6
ATOM 6643 N N . SER A 1 14 ? 8.200 -1.664 6.015 1.00 0.00 10 SER A N 6
ATOM 6644 C CA . SER A 1 14 ? 9.642 -1.457 5.972 1.00 0.00 10 SER A CA 6
ATOM 6645 C C . SER A 1 14 ? 10.218 -1.297 7.373 1.00 0.00 10 SER A C 6
ATOM 6646 O O . SER A 1 14 ? 11.277 -1.843 7.685 1.00 0.00 10 SER A O 6
ATOM 6654 N N . GLN A 1 15 ? 9.514 -0.547 8.215 1.00 0.00 11 GLN A N 6
ATOM 6655 C CA . GLN A 1 15 ? 9.932 -0.349 9.598 1.00 0.00 11 GLN A CA 6
ATOM 6656 C C . GLN A 1 15 ? 9.913 -1.660 10.373 1.00 0.00 11 GLN A C 6
ATOM 6657 O O . GLN A 1 15 ? 10.794 -1.921 11.193 1.00 0.00 11 GLN A O 6
ATOM 6671 N N . ILE A 1 16 ? 8.904 -2.483 10.108 1.00 0.00 12 ILE A N 6
ATOM 6672 C CA . ILE A 1 16 ? 8.792 -3.788 10.747 1.00 0.00 12 ILE A CA 6
ATOM 6673 C C . ILE A 1 16 ? 9.972 -4.681 10.384 1.00 0.00 12 ILE A C 6
ATOM 6674 O O . ILE A 1 16 ? 10.527 -5.370 11.240 1.00 0.00 12 ILE A O 6
ATOM 6690 N N . VAL A 1 17 ? 10.349 -4.667 9.111 1.00 0.00 13 VAL A N 6
ATOM 6691 C CA . VAL A 1 17 ? 11.504 -5.424 8.645 1.00 0.00 13 VAL A CA 6
ATOM 6692 C C . VAL A 1 17 ? 12.774 -4.990 9.366 1.00 0.00 13 VAL A C 6
ATOM 6693 O O . VAL A 1 17 ? 13.563 -5.824 9.809 1.00 0.00 13 VAL A O 6
ATOM 6706 N N . ALA A 1 18 ? 12.965 -3.681 9.481 1.00 0.00 14 ALA A N 6
ATOM 6707 C CA . ALA A 1 18 ? 14.114 -3.133 10.192 1.00 0.00 14 ALA A CA 6
ATOM 6708 C C . ALA A 1 18 ? 14.118 -3.570 11.651 1.00 0.00 14 ALA A C 6
ATOM 6709 O O . ALA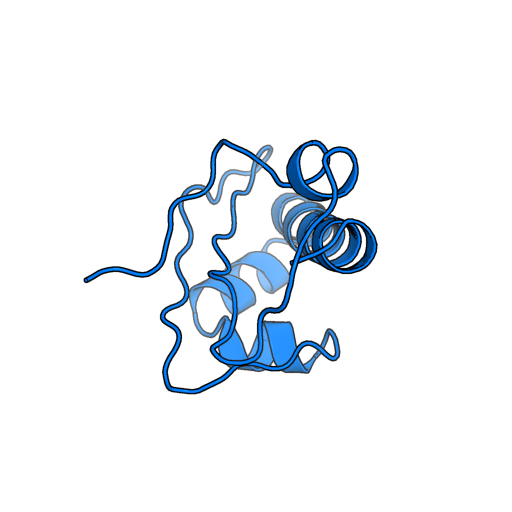 A 1 18 ? 15.154 -3.959 12.190 1.00 0.00 14 ALA A O 6
ATOM 6716 N N . LYS A 1 19 ? 12.953 -3.506 12.287 1.00 0.00 15 LYS A N 6
ATOM 6717 C CA . LYS A 1 19 ? 12.798 -3.989 13.655 1.00 0.00 15 LYS A CA 6
ATOM 6718 C C . LYS A 1 19 ? 13.128 -5.471 13.756 1.00 0.00 15 LYS A C 6
ATOM 6719 O O . LYS A 1 19 ? 13.876 -5.893 14.639 1.00 0.00 15 LYS A O 6
ATOM 6738 N N . CYS A 1 20 ? 12.564 -6.262 12.848 1.00 0.00 16 CYS A N 6
ATOM 6739 C CA . CYS A 1 20 ? 12.766 -7.706 12.858 1.00 0.00 16 CYS A CA 6
ATOM 6740 C C . CYS A 1 20 ? 14.230 -8.060 12.636 1.00 0.00 16 CYS A C 6
ATOM 6741 O O . CYS A 1 20 ? 14.750 -9.000 13.235 1.00 0.00 16 CYS A O 6
ATOM 6749 N N . TRP A 1 21 ? 14.892 -7.298 11.770 1.00 0.00 17 TRP A N 6
ATOM 6750 C CA . TRP A 1 21 ? 16.316 -7.486 11.519 1.00 0.00 17 TRP A CA 6
ATOM 6751 C C . TRP A 1 21 ? 17.129 -7.301 12.795 1.00 0.00 17 TRP A C 6
ATOM 6752 O O . TRP A 1 21 ? 18.011 -8.102 13.102 1.00 0.00 17 TRP A O 6
ATOM 6773 N N . ALA A 1 22 ? 16.826 -6.240 13.534 1.00 0.00 18 ALA A N 6
ATOM 6774 C CA . ALA A 1 22 ? 17.576 -5.906 14.739 1.00 0.00 18 ALA A CA 6
ATOM 6775 C C . ALA A 1 22 ? 17.537 -7.050 15.747 1.00 0.00 18 ALA A C 6
ATOM 6776 O O . ALA A 1 22 ? 18.529 -7.329 16.420 1.00 0.00 18 ALA A O 6
ATOM 6783 N N . ASP A 1 23 ? 16.387 -7.708 15.843 1.00 0.00 19 ASP A N 6
ATOM 6784 C CA . ASP A 1 23 ? 16.227 -8.844 16.743 1.00 0.00 19 ASP A CA 6
ATOM 6785 C C . ASP A 1 23 ? 16.378 -10.163 15.999 1.00 0.00 19 ASP A C 6
ATOM 6786 O O . ASP A 1 23 ? 15.537 -10.522 15.176 1.00 0.00 19 ASP A O 6
ATOM 6795 N N . ALA A 1 24 ? 17.454 -10.883 16.293 1.00 0.00 20 ALA A N 6
ATOM 6796 C CA . ALA A 1 24 ? 17.827 -12.059 15.517 1.00 0.00 20 ALA A CA 6
ATOM 6797 C C . ALA A 1 24 ? 16.678 -13.057 15.444 1.00 0.00 20 ALA A C 6
ATOM 6798 O O . ALA A 1 24 ? 16.528 -13.777 14.458 1.00 0.00 20 ALA A O 6
ATOM 6805 N N . GLU A 1 25 ? 15.869 -13.096 16.498 1.00 0.00 21 GLU A N 6
ATOM 6806 C CA . GLU A 1 25 ? 14.753 -14.031 16.574 1.00 0.00 21 GLU A CA 6
ATOM 6807 C C . GLU A 1 25 ? 13.682 -13.695 15.544 1.00 0.00 21 GLU A C 6
ATOM 6808 O O . GLU A 1 25 ? 13.202 -14.571 14.824 1.00 0.00 21 GLU A O 6
ATOM 6820 N N . PHE A 1 26 ? 13.309 -12.422 15.479 1.00 0.00 22 PHE A N 6
ATOM 6821 C CA . PHE A 1 26 ? 12.269 -11.974 14.562 1.00 0.00 22 PHE A CA 6
ATOM 6822 C C . PHE A 1 26 ? 12.767 -11.972 13.122 1.00 0.00 22 PHE A C 6
ATOM 6823 O O . PHE A 1 26 ? 11.989 -12.150 12.186 1.00 0.00 22 PHE A O 6
ATOM 6840 N N . LYS A 1 27 ? 14.068 -11.768 12.953 1.00 0.00 23 LYS A N 6
ATOM 6841 C CA . LYS A 1 27 ? 14.692 -11.854 11.637 1.00 0.00 23 LYS A CA 6
ATOM 6842 C C . LYS A 1 27 ? 14.487 -13.229 11.017 1.00 0.00 23 LYS A C 6
ATOM 6843 O O . LYS A 1 27 ? 14.074 -13.347 9.864 1.00 0.00 23 LYS A O 6
ATOM 6862 N N . ALA A 1 28 ? 14.778 -14.270 11.790 1.00 0.00 24 ALA A N 6
ATOM 6863 C CA . ALA A 1 28 ? 14.576 -15.642 11.337 1.00 0.00 24 ALA A CA 6
ATOM 6864 C C . ALA A 1 28 ? 13.113 -15.905 11.010 1.00 0.00 24 ALA A C 6
ATOM 6865 O O . ALA A 1 28 ? 12.796 -16.545 10.008 1.00 0.00 24 ALA A O 6
ATOM 6872 N N . LYS A 1 29 ? 12.223 -15.403 11.860 1.00 0.00 25 LYS A N 6
ATOM 6873 C CA . LYS A 1 29 ? 10.788 -15.580 11.660 1.00 0.00 25 LYS A CA 6
ATOM 6874 C C . LYS A 1 29 ? 10.302 -14.797 10.448 1.00 0.00 25 LYS A C 6
ATOM 6875 O O . LYS A 1 29 ? 9.462 -15.276 9.685 1.00 0.00 25 LYS A O 6
ATOM 6894 N N . LEU A 1 30 ? 10.830 -13.591 10.277 1.00 0.00 26 LEU A N 6
ATOM 6895 C CA . LEU A 1 30 ? 10.477 -12.754 9.136 1.00 0.00 26 LEU A CA 6
ATOM 6896 C C . LEU A 1 30 ? 10.674 -13.500 7.823 1.00 0.00 26 LEU A C 6
ATOM 6897 O O . LEU A 1 30 ? 9.832 -13.433 6.927 1.00 0.00 26 LEU A O 6
ATOM 6913 N N . ILE A 1 31 ? 11.792 -14.209 7.714 1.00 0.00 27 ILE A N 6
ATOM 6914 C CA . ILE A 1 31 ? 12.109 -14.958 6.503 1.00 0.00 27 ILE A CA 6
ATOM 6915 C C . ILE A 1 31 ? 11.328 -16.263 6.441 1.00 0.00 27 ILE A C 6
ATOM 6916 O O . ILE A 1 31 ? 10.721 -16.586 5.419 1.00 0.00 27 ILE A O 6
ATOM 6932 N N . ALA A 1 32 ? 11.346 -17.011 7.538 1.00 0.00 28 ALA A N 6
ATOM 6933 C CA . ALA A 1 32 ? 10.720 -18.327 7.580 1.00 0.00 28 ALA A CA 6
ATOM 6934 C C . ALA A 1 32 ? 9.218 -18.230 7.350 1.00 0.00 28 ALA A C 6
ATOM 6935 O O . ALA A 1 32 ? 8.634 -19.052 6.644 1.00 0.00 28 ALA A O 6
ATOM 6942 N N . ASP A 1 33 ? 8.597 -17.219 7.951 1.00 0.00 29 ASP A N 6
ATOM 6943 C CA . ASP A 1 33 ? 7.150 -17.052 7.867 1.00 0.00 29 ASP A CA 6
ATOM 6944 C C . ASP A 1 33 ? 6.761 -15.584 7.984 1.00 0.00 29 ASP A C 6
ATOM 6945 O O . ASP A 1 33 ? 6.416 -15.107 9.065 1.00 0.00 29 ASP A O 6
ATOM 6954 N N . PRO A 1 34 ? 6.817 -14.869 6.864 1.00 0.00 30 PRO A N 6
ATOM 6955 C CA . PRO A 1 34 ? 6.542 -13.438 6.853 1.00 0.00 30 PRO A CA 6
ATOM 6956 C C . PRO A 1 34 ? 5.182 -13.133 7.468 1.00 0.00 30 PRO A C 6
ATOM 6957 O O . PRO A 1 34 ? 4.994 -12.091 8.096 1.00 0.00 30 PRO A O 6
ATOM 6968 N N . LYS A 1 35 ? 4.236 -14.046 7.281 1.00 0.00 31 LYS A N 6
ATOM 6969 C CA . LYS A 1 35 ? 2.865 -13.830 7.726 1.00 0.00 31 LYS A CA 6
ATOM 6970 C C . LYS A 1 35 ? 2.764 -13.881 9.244 1.00 0.00 31 LYS A C 6
ATOM 6971 O O . LYS A 1 35 ? 2.193 -12.988 9.870 1.00 0.00 31 LYS A O 6
ATOM 6990 N N . ALA A 1 36 ? 3.323 -14.932 9.835 1.00 0.00 32 ALA A N 6
ATOM 6991 C CA . ALA A 1 36 ? 3.321 -15.088 11.284 1.00 0.00 32 ALA A CA 6
ATOM 6992 C C . ALA A 1 36 ? 4.035 -13.926 11.964 1.00 0.00 32 ALA A C 6
ATOM 6993 O O . ALA A 1 36 ? 3.630 -13.476 13.036 1.00 0.00 32 ALA A O 6
ATOM 7000 N N . THR A 1 37 ? 5.102 -13.444 11.334 1.00 0.00 33 THR A N 6
ATOM 7001 C CA . THR A 1 37 ? 5.868 -12.324 11.870 1.00 0.00 33 THR A CA 6
ATOM 7002 C C . THR A 1 37 ? 5.021 -11.059 11.934 1.00 0.00 33 THR A C 6
ATOM 7003 O O . THR A 1 37 ? 4.995 -10.369 12.953 1.00 0.00 33 THR A O 6
ATOM 7014 N N . LEU A 1 38 ? 4.328 -10.760 10.840 1.00 0.00 34 LEU A N 6
ATOM 7015 C CA . LEU A 1 38 ? 3.428 -9.614 10.793 1.00 0.00 34 LEU A CA 6
ATOM 7016 C C . LEU A 1 38 ? 2.294 -9.763 11.798 1.00 0.00 34 LEU A C 6
ATOM 7017 O O . LEU A 1 38 ? 1.892 -8.794 12.442 1.00 0.00 34 LEU A O 6
ATOM 7033 N N . ALA A 1 39 ? 1.781 -10.982 11.927 1.00 0.00 35 ALA A N 6
ATOM 7034 C CA . ALA A 1 39 ? 0.748 -11.278 12.915 1.00 0.00 35 ALA A CA 6
ATOM 7035 C C . ALA A 1 39 ? 1.246 -11.007 14.328 1.00 0.00 35 ALA A C 6
ATOM 7036 O O . ALA A 1 39 ? 0.512 -10.480 15.165 1.00 0.00 35 ALA A O 6
ATOM 7043 N N . ALA A 1 40 ? 2.497 -11.368 14.590 1.00 0.00 36 ALA A N 6
ATOM 7044 C CA . ALA A 1 40 ? 3.112 -11.119 15.888 1.00 0.00 36 ALA A CA 6
ATOM 7045 C C . ALA A 1 40 ? 3.137 -9.630 16.208 1.00 0.00 36 ALA A C 6
ATOM 7046 O O . ALA A 1 40 ? 3.031 -9.233 17.368 1.00 0.00 36 ALA A O 6
ATOM 7053 N N . GLU A 1 41 ? 3.277 -8.809 15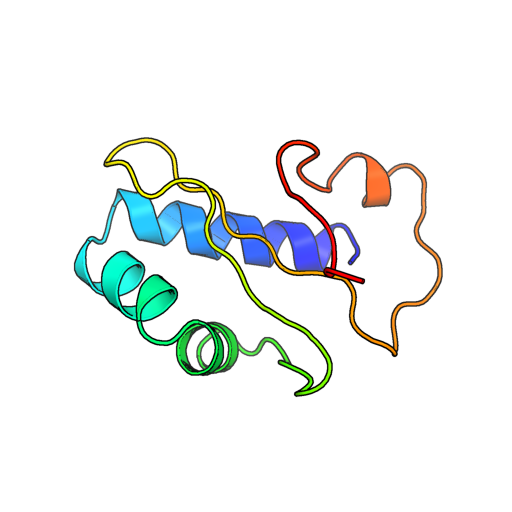.172 1.00 0.00 37 GLU A N 6
ATOM 7054 C CA . GLU A 1 41 ? 3.284 -7.361 15.338 1.00 0.00 37 GLU A CA 6
ATOM 7055 C C . GLU A 1 41 ? 1.870 -6.795 15.290 1.00 0.00 37 GLU A C 6
ATOM 7056 O O . GLU A 1 41 ? 1.679 -5.584 15.178 1.00 0.00 37 GLU A O 6
ATOM 7068 N N . SER A 1 42 ? 0.881 -7.678 15.374 1.00 0.00 38 SER A N 6
ATOM 7069 C CA . SER A 1 42 ? -0.518 -7.268 15.349 1.00 0.00 38 SER A CA 6
ATOM 7070 C C . SER A 1 42 ? -0.862 -6.566 14.040 1.00 0.00 38 SER A C 6
ATOM 7071 O O . SER A 1 42 ? -1.651 -5.623 14.020 1.00 0.00 38 SER A O 6
ATOM 7079 N N . ILE A 1 43 ? -0.264 -7.035 12.950 1.00 0.00 39 ILE A N 6
ATOM 7080 C CA . ILE A 1 43 ? -0.574 -6.514 11.623 1.00 0.00 39 ILE A CA 6
ATOM 7081 C C . ILE A 1 43 ? -1.350 -7.534 10.799 1.00 0.00 39 ILE A C 6
ATOM 7082 O O . ILE A 1 43 ? -0.913 -8.674 10.635 1.00 0.00 39 ILE A O 6
ATOM 7098 N N . ALA A 1 44 ? -2.502 -7.119 10.282 1.00 0.00 40 ALA A N 6
ATOM 7099 C CA . ALA A 1 44 ? -3.338 -7.997 9.473 1.00 0.00 40 ALA A CA 6
ATOM 7100 C C . ALA A 1 44 ? -2.619 -8.427 8.202 1.00 0.00 40 ALA A C 6
ATOM 7101 O O . ALA A 1 44 ? -1.911 -7.634 7.579 1.00 0.00 40 ALA A O 6
ATOM 7108 N N . VAL A 1 45 ? -2.800 -9.687 7.822 1.00 0.00 41 VAL A N 6
ATOM 7109 C CA . VAL A 1 45 ? -2.245 -10.200 6.576 1.00 0.00 41 VAL A CA 6
ATOM 7110 C C . VAL A 1 45 ? -3.314 -10.883 5.734 1.00 0.00 41 VAL A C 6
ATOM 7111 O O . VAL A 1 45 ? -3.608 -12.064 5.924 1.00 0.00 41 VAL A O 6
ATOM 7124 N N . PRO A 1 46 ? -3.895 -10.133 4.804 1.00 0.00 42 PRO A N 6
ATOM 7125 C CA . PRO A 1 46 ? -4.906 -10.676 3.905 1.00 0.00 42 PRO A CA 6
ATOM 7126 C C . PRO A 1 46 ? -4.381 -11.898 3.158 1.00 0.00 42 PRO A C 6
ATOM 7127 O O . PRO A 1 46 ? -3.228 -11.925 2.730 1.00 0.00 42 PRO A O 6
ATOM 7138 N N . ASP A 1 47 ? -5.233 -12.906 3.011 1.00 0.00 43 ASP A N 6
ATOM 7139 C CA . ASP A 1 47 ? -4.845 -14.147 2.351 1.00 0.00 43 ASP A CA 6
ATOM 7140 C C . ASP A 1 47 ? -4.808 -13.975 0.837 1.00 0.00 43 ASP A C 6
ATOM 7141 O O . ASP A 1 47 ? -4.387 -14.877 0.111 1.00 0.00 43 ASP A O 6
ATOM 7150 N N . GLY A 1 48 ? -5.251 -12.814 0.367 1.00 0.00 44 GLY A N 6
ATOM 7151 C CA . GLY A 1 48 ? -5.204 -12.497 -1.054 1.00 0.00 44 GLY A CA 6
ATOM 7152 C C . GLY A 1 48 ? -3.848 -11.920 -1.445 1.00 0.00 44 GLY A C 6
ATOM 7153 O O . GLY A 1 48 ? -3.599 -11.633 -2.617 1.00 0.00 44 GLY A O 6
ATOM 7157 N N . ILE A 1 49 ? -2.975 -11.756 -0.459 1.00 0.00 45 ILE A N 6
ATOM 7158 C CA . ILE A 1 49 ? -1.645 -11.206 -0.696 1.00 0.00 45 ILE A CA 6
ATOM 7159 C C . ILE A 1 49 ? -0.565 -12.242 -0.416 1.00 0.00 45 ILE A C 6
ATOM 7160 O O . ILE A 1 49 ? -0.404 -12.698 0.716 1.00 0.00 45 ILE A O 6
ATOM 7176 N N . GLU A 1 50 ? 0.177 -12.611 -1.455 1.00 0.00 46 GLU A N 6
ATOM 7177 C CA . GLU A 1 50 ? 1.236 -13.607 -1.326 1.00 0.00 46 GLU A CA 6
ATOM 7178 C C . GLU A 1 50 ? 2.541 -12.966 -0.870 1.00 0.00 46 GLU A C 6
ATOM 7179 O O . GLU A 1 50 ? 2.995 -11.981 -1.451 1.00 0.00 46 GLU A O 6
ATOM 7191 N N . LEU A 1 51 ? 3.140 -13.532 0.172 1.00 0.00 47 LEU A N 6
ATOM 7192 C CA . LEU A 1 51 ? 4.372 -12.994 0.734 1.00 0.00 47 LEU A CA 6
ATOM 7193 C C . LEU A 1 51 ? 5.570 -13.857 0.362 1.00 0.00 47 LEU A C 6
ATOM 7194 O O . LEU A 1 51 ? 5.538 -15.079 0.513 1.00 0.00 47 LEU A O 6
ATOM 7210 N N . ARG A 1 52 ? 6.628 -13.217 -0.124 1.00 0.00 48 ARG A N 6
ATOM 7211 C CA . ARG A 1 52 ? 7.844 -13.924 -0.507 1.00 0.00 48 ARG A CA 6
ATOM 7212 C C . ARG A 1 52 ? 9.082 -13.225 0.037 1.00 0.00 48 ARG A C 6
ATOM 7213 O O . ARG A 1 52 ? 9.019 -12.072 0.465 1.00 0.00 48 ARG A O 6
ATOM 7234 N N . VAL A 1 53 ? 10.209 -13.931 0.021 1.00 0.00 49 VAL A N 6
ATOM 7235 C CA . VAL A 1 53 ? 11.481 -13.352 0.435 1.00 0.00 49 VAL A CA 6
ATOM 7236 C C . VAL A 1 53 ? 12.443 -13.242 -0.740 1.00 0.00 49 VAL A C 6
ATOM 7237 O O . VAL A 1 53 ? 12.608 -14.185 -1.512 1.00 0.00 49 VAL A O 6
ATOM 7250 N N . LEU A 1 54 ? 13.079 -12.080 -0.871 1.00 0.00 50 LEU A N 6
ATOM 7251 C CA . LEU A 1 54 ? 14.024 -11.843 -1.955 1.00 0.00 50 LEU A CA 6
ATOM 7252 C C . LEU A 1 54 ? 15.455 -12.118 -1.510 1.00 0.00 50 LEU A C 6
ATOM 7253 O O . LEU A 1 54 ? 16.144 -12.958 -2.089 1.00 0.00 50 LEU A O 6
ATOM 7269 N N . GLU A 1 55 ? 15.894 -11.406 -0.478 1.00 0.00 51 GLU A N 6
ATOM 7270 C CA . GLU A 1 55 ? 17.300 -11.405 -0.090 1.00 0.00 51 GLU A CA 6
ATOM 7271 C C . GLU A 1 55 ? 17.454 -11.432 1.424 1.00 0.00 51 GLU A C 6
ATOM 7272 O O . GLU A 1 55 ? 16.617 -10.899 2.153 1.00 0.00 51 GLU A O 6
ATOM 7284 N N . ASN A 1 56 ? 18.530 -12.058 1.893 1.00 0.00 52 ASN A N 6
ATOM 7285 C CA . ASN A 1 56 ? 18.904 -11.985 3.300 1.00 0.00 52 ASN A CA 6
ATOM 7286 C C . ASN A 1 56 ? 20.344 -11.517 3.463 1.00 0.00 52 ASN A C 6
ATOM 7287 O O . ASN A 1 56 ? 21.280 -12.310 3.363 1.00 0.00 52 ASN A O 6
ATOM 7298 N N . THR A 1 57 ? 20.517 -10.224 3.714 1.00 0.00 53 THR A N 6
ATOM 7299 C CA . THR A 1 57 ? 21.845 -9.626 3.786 1.00 0.00 53 THR A CA 6
ATOM 7300 C C . THR A 1 57 ? 22.222 -9.290 5.221 1.00 0.00 53 THR A C 6
ATOM 7301 O O . THR A 1 57 ? 21.445 -9.519 6.149 1.00 0.00 53 THR A O 6
ATOM 7312 N N . ALA A 1 58 ? 23.419 -8.745 5.401 1.00 0.00 54 ALA A N 6
ATOM 7313 C CA . ALA A 1 58 ? 23.926 -8.425 6.731 1.00 0.00 54 ALA A CA 6
ATOM 7314 C C . ALA A 1 58 ? 23.027 -7.414 7.434 1.00 0.00 54 ALA A C 6
ATOM 7315 O O . ALA A 1 58 ? 22.835 -7.478 8.648 1.00 0.00 54 ALA A O 6
ATOM 7322 N N . THR A 1 59 ? 22.482 -6.479 6.662 1.00 0.00 55 THR A N 6
ATOM 7323 C CA . THR A 1 59 ? 21.848 -5.294 7.227 1.00 0.00 55 THR A CA 6
ATOM 7324 C C . THR A 1 59 ? 20.368 -5.237 6.870 1.00 0.00 55 THR A C 6
ATOM 7325 O O . THR A 1 59 ? 19.568 -4.642 7.590 1.00 0.00 55 THR A O 6
ATOM 7336 N N . VAL A 1 60 ? 20.010 -5.861 5.753 1.00 0.00 56 VAL A N 6
ATOM 7337 C CA . VAL A 1 60 ? 18.670 -5.725 5.195 1.00 0.00 56 VAL A CA 6
ATOM 7338 C C . VAL A 1 60 ? 18.105 -7.078 4.783 1.00 0.00 56 VAL A C 6
ATOM 7339 O O . VAL A 1 60 ? 18.799 -7.892 4.173 1.00 0.00 56 VAL A O 6
ATOM 7352 N N . VAL A 1 61 ? 16.841 -7.312 5.117 1.00 0.00 57 VAL A N 6
ATOM 7353 C CA . VAL A 1 61 ? 16.093 -8.428 4.552 1.00 0.00 57 VAL A CA 6
ATOM 7354 C C . VAL A 1 61 ? 14.981 -7.938 3.634 1.00 0.00 57 VAL A C 6
ATOM 7355 O O . VAL A 1 61 ? 14.099 -7.189 4.055 1.00 0.00 57 VAL A O 6
ATOM 7368 N N . ASN A 1 62 ? 15.028 -8.362 2.375 1.00 0.00 58 ASN A N 6
ATOM 7369 C CA . ASN A 1 62 ? 14.104 -7.863 1.363 1.00 0.00 58 ASN A CA 6
ATOM 7370 C C . ASN A 1 62 ? 12.981 -8.859 1.103 1.00 0.00 58 ASN A C 6
ATOM 7371 O O . ASN A 1 62 ? 13.230 -10.038 0.857 1.00 0.00 58 ASN A O 6
ATOM 7382 N N . LEU A 1 63 ? 11.745 -8.377 1.159 1.00 0.00 59 LEU A N 6
ATOM 7383 C CA . LEU A 1 63 ? 10.578 -9.236 0.992 1.00 0.00 59 LEU A CA 6
ATOM 7384 C C . LEU A 1 63 ? 9.622 -8.671 -0.050 1.00 0.00 59 LEU A C 6
ATOM 7385 O O . LEU A 1 63 ? 9.730 -7.508 -0.439 1.00 0.00 59 LEU A O 6
ATOM 7401 N N . VAL A 1 64 ? 8.688 -9.501 -0.500 1.00 0.00 60 VAL A N 6
ATOM 7402 C CA . VAL A 1 64 ? 7.661 -9.063 -1.438 1.00 0.00 60 VAL A CA 6
ATOM 7403 C C . VAL A 1 64 ? 6.284 -9.067 -0.789 1.00 0.00 60 VAL A C 6
ATOM 7404 O O . VAL A 1 64 ? 5.830 -10.092 -0.281 1.00 0.00 60 VAL A O 6
ATOM 7417 N N . LEU A 1 65 ? 5.622 -7.913 -0.809 1.00 0.00 61 LEU A N 6
ATOM 7418 C CA . LEU A 1 65 ? 4.293 -7.783 -0.226 1.00 0.00 61 LEU A CA 6
ATOM 7419 C C . LEU A 1 65 ? 3.397 -6.905 -1.091 1.00 0.00 61 LEU A C 6
ATOM 7420 O O . LEU A 1 65 ? 3.329 -5.691 -0.900 1.00 0.00 61 LEU A O 6
ATOM 7436 N N . PRO A 1 66 ? 2.708 -7.526 -2.042 1.00 0.00 62 PRO A N 6
ATOM 7437 C CA . PRO A 1 66 ? 1.818 -6.803 -2.942 1.00 0.00 62 PRO A CA 6
ATOM 7438 C C . PRO A 1 66 ? 0.805 -5.974 -2.164 1.00 0.00 62 PRO A C 6
ATOM 7439 O O . PRO A 1 66 ? 0.036 -6.505 -1.363 1.00 0.00 62 PRO A O 6
ATOM 7450 N N . PRO A 1 67 ? 0.807 -4.667 -2.406 1.00 0.00 63 PRO A N 6
ATOM 7451 C CA . PRO A 1 67 ? -0.116 -3.761 -1.732 1.00 0.00 63 PRO A CA 6
ATOM 7452 C C . PRO A 1 67 ? -1.561 -4.206 -1.922 1.00 0.00 63 PRO A C 6
ATOM 7453 O O . PRO A 1 67 ? -1.943 -4.666 -2.998 1.00 0.00 63 PRO A O 6
ATOM 7464 N N . PRO A 1 68 ? -2.361 -4.065 -0.871 1.00 0.00 64 PRO A N 6
ATOM 7465 C CA . PRO A 1 68 ? -3.778 -4.408 -0.935 1.00 0.00 64 PRO A CA 6
ATOM 7466 C C . PRO A 1 68 ? -4.466 -3.694 -2.090 1.00 0.00 64 PRO A C 6
ATOM 7467 O O . PRO A 1 68 ? -4.237 -2.507 -2.324 1.00 0.00 64 PRO A O 6
ATOM 7478 N N . PRO A 1 69 ? -5.312 -4.422 -2.810 1.00 0.00 65 PRO A N 6
ATOM 7479 C CA . PRO A 1 69 ? -6.078 -3.846 -3.909 1.00 0.00 65 PRO A CA 6
ATOM 7480 C C . PRO A 1 69 ? -7.211 -2.969 -3.391 1.00 0.00 65 PRO A C 6
ATOM 7481 O O . PRO A 1 69 ? -7.692 -3.159 -2.273 1.00 0.00 65 PRO A O 6
ATOM 7492 N N . ALA A 1 70 ? -7.633 -2.011 -4.209 1.00 0.00 66 ALA A N 6
ATOM 7493 C CA . ALA A 1 70 ? -8.807 -1.205 -3.900 1.00 0.00 66 ALA A CA 6
ATOM 7494 C C . ALA A 1 70 ? -9.340 -0.508 -5.147 1.00 0.00 66 ALA A C 6
ATOM 7495 O O . ALA A 1 70 ? -8.590 -0.232 -6.083 1.00 0.00 66 ALA A O 6
ATOM 7502 N N . GLU A 1 71 ? -10.638 -0.228 -5.152 1.00 0.00 67 GLU A N 6
ATOM 7503 C CA . GLU A 1 71 ? -11.222 0.674 -6.138 1.00 0.00 67 GLU A CA 6
ATOM 7504 C C . GLU A 1 71 ? -10.643 2.077 -6.014 1.00 0.00 67 GLU A C 6
ATOM 7505 O O . GLU A 1 71 ? -10.613 2.651 -4.926 1.00 0.00 67 GLU A O 6
ATOM 7517 N N . GLY A 1 72 ? -10.184 2.623 -7.135 1.00 0.00 68 GLY A N 6
ATOM 7518 C CA . GLY A 1 72 ? -9.625 3.970 -7.158 1.00 0.00 68 GLY A CA 6
ATOM 7519 C C . GLY A 1 72 ? -8.165 3.968 -6.723 1.00 0.00 68 GLY A C 6
ATOM 7520 O O . GLY A 1 72 ? -7.571 5.026 -6.513 1.00 0.00 68 GLY A O 6
ATOM 7524 N N . GLU A 1 73 ? -7.594 2.777 -6.591 1.00 0.00 69 GLU A N 6
ATOM 7525 C CA . GLU A 1 73 ? -6.198 2.636 -6.196 1.00 0.00 69 GLU A CA 6
ATOM 7526 C C . GLU A 1 73 ? -5.289 3.485 -7.075 1.00 0.00 69 GLU A C 6
ATOM 7527 O O . GLU A 1 73 ? -5.392 3.457 -8.302 1.00 0.00 69 GLU A O 6
ATOM 7539 N N . LEU A 1 74 ? -4.399 4.240 -6.440 1.00 0.00 70 LEU A N 6
ATOM 7540 C CA . LEU A 1 74 ? -3.499 5.134 -7.163 1.00 0.00 70 LEU A CA 6
ATOM 7541 C C . LEU A 1 74 ? -2.170 4.453 -7.462 1.00 0.00 70 LEU A C 6
ATOM 7542 O O . LEU A 1 74 ? -1.851 3.412 -6.889 1.00 0.00 70 LEU A O 6
ATOM 7558 N N . SER A 1 75 ? -1.397 5.049 -8.365 1.00 0.00 71 SER A N 6
ATOM 7559 C CA . SER A 1 75 ? -0.094 4.508 -8.734 1.00 0.00 71 SER A CA 6
ATOM 7560 C C . SER A 1 75 ? 0.794 4.328 -7.508 1.00 0.00 71 SER A C 6
ATOM 7561 O O . SER A 1 75 ? 0.783 5.152 -6.594 1.00 0.00 71 SER A O 6
ATOM 7569 N N . ASP A 1 76 ? 1.566 3.246 -7.499 1.00 0.00 72 ASP A N 6
ATOM 7570 C CA . ASP A 1 76 ? 2.446 2.943 -6.376 1.00 0.00 72 ASP A CA 6
ATOM 7571 C C . ASP A 1 76 ? 3.766 3.697 -6.492 1.00 0.00 72 ASP A C 6
ATOM 7572 O O . ASP A 1 76 ? 4.569 3.426 -7.386 1.00 0.00 72 ASP A O 6
ATOM 7581 N N . GLU A 1 77 ? 3.984 4.642 -5.585 1.00 0.00 73 GLU A N 6
ATOM 7582 C CA . GLU A 1 77 ? 5.176 5.481 -5.624 1.00 0.00 73 GLU A CA 6
ATOM 7583 C C . GLU A 1 77 ? 6.440 4.650 -5.446 1.00 0.00 73 GLU A C 6
ATOM 7584 O O . GLU A 1 77 ? 7.518 5.041 -5.891 1.00 0.00 73 GLU A O 6
ATOM 7596 N N . ASP A 1 78 ? 6.300 3.499 -4.796 1.00 0.00 74 ASP A N 6
ATOM 7597 C CA . ASP A 1 78 ? 7.447 2.665 -4.461 1.00 0.00 74 ASP A CA 6
ATOM 7598 C C . ASP A 1 78 ? 7.943 1.897 -5.678 1.00 0.00 74 ASP A C 6
ATOM 7599 O O . ASP A 1 78 ? 8.921 1.154 -5.599 1.00 0.00 74 ASP A O 6
ATOM 7608 N N . LEU A 1 79 ? 7.264 2.080 -6.805 1.00 0.00 75 LEU A N 6
ATOM 7609 C CA . LEU A 1 79 ? 7.721 1.524 -8.074 1.00 0.00 75 LEU A CA 6
ATOM 7610 C C . LEU A 1 79 ? 9.146 1.959 -8.385 1.00 0.00 75 LEU A C 6
ATOM 7611 O O . LEU A 1 79 ? 9.905 1.227 -9.019 1.00 0.00 75 LEU A O 6
ATOM 7627 N N . GLY A 1 80 ? 9.504 3.158 -7.936 1.00 0.00 76 GLY A N 6
ATOM 7628 C CA . GLY A 1 80 ? 10.816 3.725 -8.228 1.00 0.00 76 GLY A CA 6
ATOM 7629 C C . GLY A 1 80 ? 11.828 3.353 -7.150 1.00 0.00 76 GLY A C 6
ATOM 7630 O O . GLY A 1 80 ? 12.945 3.869 -7.131 1.00 0.00 76 GLY A O 6
ATOM 7634 N N . ALA A 1 81 ? 11.428 2.457 -6.255 1.00 0.00 77 ALA A N 6
ATOM 7635 C CA . ALA A 1 81 ? 12.288 2.039 -5.154 1.00 0.00 77 ALA A CA 6
ATOM 7636 C C . ALA A 1 81 ? 13.288 0.983 -5.608 1.00 0.00 77 ALA A C 6
ATOM 7637 O O . ALA A 1 81 ? 13.258 0.535 -6.754 1.00 0.00 77 ALA A O 6
ATOM 7644 N N . VAL A 1 82 ? 14.178 0.589 -4.700 1.00 0.00 78 VAL A N 6
ATOM 7645 C CA . VAL A 1 82 ? 15.183 -0.421 -5.002 1.00 0.00 78 VAL A CA 6
ATOM 7646 C C . VAL A 1 82 ? 14.539 -1.727 -5.442 1.00 0.00 78 VAL A C 6
ATOM 7647 O O . VAL A 1 82 ? 13.632 -2.237 -4.783 1.00 0.00 78 VAL A O 6
ATOM 7660 N N . THR A 1 83 ? 15.011 -2.268 -6.561 1.00 0.00 79 THR A N 6
ATOM 7661 C CA . THR A 1 83 ? 14.412 -3.460 -7.149 1.00 0.00 79 THR A CA 6
ATOM 7662 C C . THR A 1 83 ? 14.405 -4.618 -6.160 1.00 0.00 79 THR A C 6
ATOM 7663 O O . THR A 1 83 ? 13.392 -5.298 -5.993 1.00 0.00 79 THR A O 6
ATOM 7674 N N . GLY A 1 84 ? 15.540 -4.839 -5.505 1.00 0.00 80 GLY A N 6
ATOM 7675 C CA . GLY A 1 84 ? 15.628 -5.818 -4.431 1.00 0.00 80 GLY A CA 6
ATOM 7676 C C . GLY A 1 84 ? 15.730 -7.234 -4.982 1.00 0.00 80 GLY A C 6
ATOM 7677 O O . GLY A 1 84 ? 15.702 -8.208 -4.230 1.00 0.00 80 GLY A O 6
ATOM 7681 N N . GLY A 1 85 ? 15.852 -7.342 -6.301 1.00 0.00 81 GLY A N 6
ATOM 7682 C CA . GLY A 1 85 ? 15.900 -8.641 -6.962 1.00 0.00 81 GLY A CA 6
ATOM 7683 C C . GLY A 1 85 ? 14.517 -9.071 -7.435 1.00 0.00 81 GLY A C 6
ATOM 7684 O O . GLY A 1 85 ? 14.348 -10.163 -7.977 1.00 0.00 81 GLY A O 6
ATOM 7688 N N . LEU A 1 86 ? 13.531 -8.205 -7.226 1.00 0.00 82 LEU A N 6
ATOM 7689 C CA . LEU A 1 86 ? 12.166 -8.480 -7.657 1.00 0.00 82 LEU A CA 6
ATOM 7690 C C . LEU A 1 86 ? 11.924 -7.978 -9.075 1.00 0.00 82 LEU A C 6
ATOM 7691 O O . LEU A 1 86 ? 12.010 -6.778 -9.341 1.00 0.00 82 LEU A O 6
ATOM 7707 N N . THR A 1 87 ? 11.619 -8.902 -9.981 1.00 0.00 83 THR A N 6
ATOM 7708 C CA . THR A 1 87 ? 11.478 -8.570 -11.394 1.00 0.00 83 THR A CA 6
ATOM 7709 C C . THR A 1 87 ? 10.044 -8.186 -11.729 1.00 0.00 83 THR A C 6
ATOM 7710 O O . THR A 1 87 ? 9.761 -7.700 -12.825 1.00 0.00 83 THR A O 6
ATOM 7721 N N . VAL A 1 88 ? 9.141 -8.408 -10.781 1.00 0.00 84 VAL A N 6
ATOM 7722 C CA . VAL A 1 88 ? 7.733 -8.078 -10.973 1.00 0.00 84 VAL A CA 6
ATOM 7723 C C . VAL A 1 88 ? 7.329 -6.875 -10.129 1.00 0.00 84 VAL A C 6
ATOM 7724 O O . VAL A 1 88 ? 7.056 -7.005 -8.936 1.00 0.00 84 VAL A O 6
ATOM 7737 N N . LEU A 1 89 ? 7.295 -5.705 -10.757 1.00 0.00 85 LEU A N 6
ATOM 7738 C CA . LEU A 1 89 ? 7.010 -4.463 -10.048 1.00 0.00 85 LEU A CA 6
ATOM 7739 C C . LEU A 1 89 ? 5.744 -3.802 -10.579 1.00 0.00 85 LEU A C 6
ATOM 7740 O O . LEU A 1 89 ? 5.378 -3.985 -11.740 1.00 0.00 85 LEU A O 6
ATOM 7756 N N . PRO A 1 90 ? 5.081 -3.035 -9.722 1.00 0.00 86 PRO A N 6
ATOM 7757 C CA . PRO A 1 90 ? 5.454 -2.955 -8.315 1.00 0.00 86 PRO A CA 6
ATOM 7758 C C . PRO A 1 90 ? 4.979 -4.184 -7.549 1.00 0.00 86 PRO A C 6
ATOM 7759 O O . PRO A 1 90 ? 4.537 -5.165 -8.145 1.00 0.00 86 PRO A O 6
ATOM 7770 N N . TRP A 1 91 ? 5.073 -4.121 -6.226 1.00 0.00 87 TRP A N 6
ATOM 7771 C CA . TRP A 1 91 ? 4.868 -5.296 -5.387 1.00 0.00 87 TRP A CA 6
ATOM 7772 C C . TRP A 1 91 ? 5.749 -5.247 -4.144 1.00 0.00 87 TRP A C 6
ATOM 7773 O O . TRP A 1 91 ? 5.421 -4.578 -3.203 1.00 0.00 87 TRP A O 6
ATOM 7795 N N . MET A 1 5 ? 0.324 -0.566 -2.338 1.00 0.00 1 MET A N 7
ATOM 7796 C CA . MET A 1 5 ? 0.098 -0.268 -0.929 1.00 0.00 1 MET A CA 7
ATOM 7797 C C . MET A 1 5 ? 0.185 1.229 -0.662 1.00 0.00 1 MET A C 7
ATOM 7798 O O . MET A 1 5 ? 0.884 1.956 -1.369 1.00 0.00 1 MET A O 7
ATOM 7812 N N . ASN A 1 6 ? -0.530 1.684 0.362 1.00 0.00 2 ASN A N 7
ATOM 7813 C CA . ASN A 1 6 ? -0.612 3.108 0.664 1.00 0.00 2 ASN A CA 7
ATOM 7814 C C . ASN A 1 6 ? 0.508 3.541 1.600 1.00 0.00 2 ASN A C 7
ATOM 7815 O O . ASN A 1 6 ? 1.377 2.743 1.953 1.00 0.00 2 ASN A O 7
ATOM 7826 N N . GLU A 1 7 ? 0.484 4.807 1.998 1.00 0.00 3 GLU A N 7
ATOM 7827 C CA . GLU A 1 7 ? 1.541 5.369 2.833 1.00 0.00 3 GLU A CA 7
ATOM 7828 C C . GLU A 1 7 ? 1.738 4.544 4.098 1.00 0.00 3 GLU A C 7
ATOM 7829 O O . GLU A 1 7 ? 2.854 4.130 4.411 1.00 0.00 3 GLU A O 7
ATOM 7841 N N . GLU A 1 8 ? 0.650 4.310 4.822 1.00 0.00 4 GLU A N 7
ATOM 7842 C CA . GLU A 1 8 ? 0.718 3.634 6.112 1.00 0.00 4 GLU A CA 7
ATOM 7843 C C . GLU A 1 8 ? 1.246 2.213 5.962 1.00 0.00 4 GLU A C 7
ATOM 7844 O O . GLU A 1 8 ? 2.047 1.749 6.772 1.00 0.00 4 GLU A O 7
ATOM 7856 N N . GLN A 1 9 ? 0.789 1.526 4.921 1.00 0.00 5 GLN A N 7
ATOM 7857 C CA . GLN A 1 9 ? 1.233 0.163 4.649 1.00 0.00 5 GLN A CA 7
ATOM 7858 C C . GLN A 1 9 ? 2.717 0.124 4.306 1.00 0.00 5 GLN A C 7
ATOM 7859 O O . GLN A 1 9 ? 3.439 -0.778 4.731 1.00 0.00 5 GLN A O 7
ATOM 7873 N N . THR A 1 10 ? 3.167 1.108 3.535 1.00 0.00 6 THR A N 7
ATOM 7874 C CA . THR A 1 10 ? 4.577 1.222 3.182 1.00 0.00 6 THR A CA 7
ATOM 7875 C C . THR A 1 10 ? 5.445 1.379 4.425 1.00 0.00 6 THR A C 7
ATOM 7876 O O . THR A 1 10 ? 6.504 0.759 4.536 1.00 0.00 6 THR A O 7
ATOM 7887 N N . GLN A 1 11 ? 4.991 2.210 5.357 1.00 0.00 7 GLN A N 7
ATOM 7888 C CA . GLN A 1 11 ? 5.708 2.424 6.606 1.00 0.00 7 GLN A CA 7
ATOM 7889 C C . GLN A 1 11 ? 5.815 1.134 7.410 1.00 0.00 7 GLN A C 7
ATOM 7890 O O . GLN A 1 11 ? 6.869 0.823 7.967 1.00 0.00 7 GLN A O 7
ATOM 7904 N N . GLN A 1 12 ? 4.718 0.387 7.467 1.00 0.00 8 GLN A N 7
ATOM 7905 C CA . GLN A 1 12 ? 4.690 -0.875 8.196 1.00 0.00 8 GLN A CA 7
ATOM 7906 C C . GLN A 1 12 ? 5.691 -1.867 7.620 1.00 0.00 8 GLN A C 7
ATOM 7907 O O . GLN A 1 12 ? 6.368 -2.581 8.358 1.00 0.00 8 GLN A O 7
ATOM 7921 N N . TYR A 1 13 ? 5.783 -1.907 6.294 1.00 0.00 9 TYR A N 7
ATOM 7922 C CA . TYR A 1 13 ? 6.721 -2.792 5.616 1.00 0.00 9 TYR A CA 7
ATOM 7923 C C . TYR A 1 13 ? 8.162 -2.376 5.879 1.00 0.00 9 TYR A C 7
ATOM 7924 O O . TYR A 1 13 ? 9.046 -3.220 6.024 1.00 0.00 9 TYR A O 7
ATOM 7942 N N . SER A 1 14 ? 8.391 -1.069 5.942 1.00 0.00 10 SER A N 7
ATOM 7943 C CA . SER A 1 14 ? 9.714 -0.537 6.249 1.00 0.00 10 SER A CA 7
ATOM 7944 C C . SER A 1 14 ? 10.155 -0.933 7.653 1.00 0.00 10 SER A C 7
ATOM 7945 O O . SER A 1 14 ? 11.326 -1.233 7.885 1.00 0.00 10 SER A O 7
ATOM 7953 N N . GLN A 1 15 ? 9.209 -0.937 8.586 1.00 0.00 11 GLN A N 7
ATOM 7954 C CA . GLN A 1 15 ? 9.512 -1.220 9.983 1.00 0.00 11 GLN A CA 7
ATOM 7955 C C . GLN A 1 15 ? 10.079 -2.623 10.150 1.00 0.00 11 GLN A C 7
ATOM 7956 O O . GLN A 1 15 ? 11.070 -2.825 10.854 1.00 0.00 11 GLN A O 7
ATOM 7970 N N . ILE A 1 16 ? 9.447 -3.594 9.497 1.00 0.00 12 ILE A N 7
ATOM 7971 C CA . ILE A 1 16 ? 9.822 -4.994 9.655 1.00 0.00 12 ILE A CA 7
ATOM 7972 C C . ILE A 1 16 ? 11.139 -5.294 8.949 1.00 0.00 12 ILE A C 7
ATOM 7973 O O . ILE A 1 16 ? 11.858 -6.219 9.324 1.00 0.00 12 ILE A O 7
ATOM 7989 N N . VAL A 1 17 ? 11.450 -4.504 7.926 1.00 0.00 13 VAL A N 7
ATOM 7990 C CA . VAL A 1 17 ? 12.771 -4.533 7.310 1.00 0.00 13 VAL A CA 7
ATOM 7991 C C . VAL A 1 17 ? 13.847 -4.082 8.288 1.00 0.00 13 VAL A C 7
ATOM 7992 O O . VAL A 1 17 ? 14.906 -4.702 8.390 1.00 0.00 13 VAL A O 7
ATOM 8005 N N . ALA A 1 18 ? 13.568 -3.000 9.008 1.00 0.00 14 ALA A N 7
ATOM 8006 C CA . ALA A 1 18 ? 14.485 -2.503 10.027 1.00 0.00 14 ALA A CA 7
ATOM 8007 C C . ALA A 1 18 ? 14.656 -3.511 11.156 1.00 0.00 14 ALA A C 7
ATOM 8008 O O . ALA A 1 18 ? 15.773 -3.783 11.594 1.00 0.00 14 ALA A O 7
ATOM 8015 N N . LYS A 1 19 ? 13.541 -4.065 11.621 1.00 0.00 15 LYS A N 7
ATOM 8016 C CA . LYS A 1 19 ? 13.563 -5.029 12.715 1.00 0.00 15 LYS A CA 7
ATOM 8017 C C . LYS A 1 19 ? 14.324 -6.290 12.322 1.00 0.00 15 LYS A C 7
ATOM 8018 O O . LYS A 1 19 ? 14.925 -6.951 13.168 1.00 0.00 15 LYS A O 7
ATOM 8037 N N . CYS A 1 20 ? 14.292 -6.616 11.036 1.00 0.00 16 CYS A N 7
ATOM 8038 C CA . CYS A 1 20 ? 14.899 -7.847 10.543 1.00 0.00 16 CYS A CA 7
ATOM 8039 C C . CYS A 1 20 ? 16.345 -7.973 11.005 1.00 0.00 16 CYS A C 7
ATOM 8040 O O . CYS A 1 20 ? 16.735 -8.984 11.590 1.00 0.00 16 CYS A O 7
ATOM 8048 N N . TRP A 1 21 ? 17.138 -6.941 10.740 1.00 0.00 17 TRP A N 7
ATOM 8049 C CA . TRP A 1 21 ? 18.563 -6.971 11.042 1.00 0.00 17 TRP A CA 7
ATOM 8050 C C . TRP A 1 21 ? 18.838 -6.489 12.461 1.00 0.00 17 TRP A C 7
ATOM 8051 O O . TRP A 1 21 ? 19.881 -6.792 13.039 1.00 0.00 17 TRP A O 7
ATOM 8072 N N . ALA A 1 22 ? 17.894 -5.737 13.017 1.00 0.00 18 ALA A N 7
ATOM 8073 C CA . ALA A 1 22 ? 18.068 -5.140 14.334 1.00 0.00 18 ALA A CA 7
ATOM 8074 C C . ALA A 1 22 ? 17.797 -6.153 15.440 1.00 0.00 18 ALA A C 7
ATOM 8075 O O . ALA A 1 22 ? 18.452 -6.141 16.481 1.00 0.00 18 ALA A O 7
ATOM 8082 N N . ASP A 1 23 ? 16.827 -7.029 15.205 1.00 0.00 19 ASP A N 7
ATOM 8083 C CA . ASP A 1 23 ? 16.386 -7.975 16.225 1.00 0.00 19 ASP A CA 7
ATOM 8084 C C . ASP A 1 23 ? 16.571 -9.413 15.758 1.00 0.00 19 ASP A C 7
ATOM 8085 O O . ASP A 1 23 ? 15.881 -9.875 14.849 1.00 0.00 19 ASP A O 7
ATOM 8094 N N . ALA A 1 24 ? 17.507 -10.117 16.386 1.00 0.00 20 ALA A N 7
ATOM 8095 C CA . ALA A 1 24 ? 17.851 -11.473 15.973 1.00 0.00 20 ALA A CA 7
ATOM 8096 C C . ALA A 1 24 ? 16.632 -12.388 16.021 1.00 0.00 20 ALA A C 7
ATOM 8097 O O . ALA A 1 24 ? 16.507 -13.311 15.215 1.00 0.00 20 ALA A O 7
ATOM 8104 N N . GLU A 1 25 ? 15.740 -12.127 16.969 1.00 0.00 21 GLU A N 7
ATOM 8105 C CA . GLU A 1 25 ? 14.549 -12.950 17.146 1.00 0.00 21 GLU A CA 7
ATOM 8106 C C . GLU A 1 25 ? 13.539 -12.704 16.031 1.00 0.00 21 GLU A C 7
ATOM 8107 O O . GLU A 1 25 ? 12.995 -13.646 15.456 1.00 0.00 21 GLU A O 7
ATOM 8119 N N . PHE A 1 26 ? 13.294 -11.433 15.731 1.00 0.00 22 PHE A N 7
ATOM 8120 C CA . PHE A 1 26 ? 12.409 -11.062 14.633 1.00 0.00 22 PHE A CA 7
ATOM 8121 C C . PHE A 1 26 ? 12.922 -11.606 13.307 1.00 0.00 22 PHE A C 7
ATOM 8122 O O . PHE A 1 26 ? 12.143 -12.061 12.468 1.00 0.00 22 PHE A O 7
ATOM 8139 N N . LYS A 1 27 ? 14.237 -11.556 13.119 1.00 0.00 23 LYS A N 7
ATOM 8140 C CA . LYS A 1 27 ? 14.866 -12.142 11.942 1.00 0.00 23 LYS A CA 7
ATOM 8141 C C . LYS A 1 27 ? 14.399 -13.576 11.724 1.00 0.00 23 LYS A C 7
ATOM 8142 O O . LYS A 1 27 ? 13.966 -13.937 10.629 1.00 0.00 23 LYS A O 7
ATOM 8161 N N . ALA A 1 28 ? 14.490 -14.389 12.771 1.00 0.00 24 ALA A N 7
ATOM 8162 C CA . ALA A 1 28 ? 14.088 -15.787 12.691 1.00 0.00 24 ALA A CA 7
ATOM 8163 C C . ALA A 1 28 ? 12.613 -15.916 12.330 1.00 0.00 24 ALA A C 7
ATOM 8164 O O . ALA A 1 28 ? 12.229 -16.799 11.562 1.00 0.00 24 ALA A O 7
ATOM 8171 N N . LYS A 1 29 ? 11.793 -15.033 12.888 1.00 0.00 25 LYS A N 7
ATOM 8172 C CA . LYS A 1 29 ? 10.353 -15.073 12.660 1.00 0.00 25 LYS A CA 7
ATOM 8173 C C . LYS A 1 29 ? 10.019 -14.793 11.201 1.00 0.00 25 LYS A C 7
ATOM 8174 O O . LYS A 1 29 ? 9.135 -15.425 10.624 1.00 0.00 25 LYS A O 7
ATOM 8193 N N . LEU A 1 30 ? 10.732 -13.840 10.608 1.00 0.00 26 LEU A N 7
ATOM 8194 C CA . LEU A 1 30 ? 10.555 -13.517 9.197 1.00 0.00 26 LEU A CA 7
ATOM 8195 C C . LEU A 1 30 ? 10.878 -14.715 8.314 1.00 0.00 26 LEU A C 7
ATOM 8196 O O . LEU A 1 30 ? 10.204 -14.959 7.312 1.00 0.00 26 LEU A O 7
ATOM 8212 N N . ILE A 1 31 ? 11.911 -15.460 8.691 1.00 0.00 27 ILE A N 7
ATOM 8213 C CA . ILE A 1 31 ? 12.338 -16.622 7.919 1.00 0.00 27 ILE A CA 7
ATOM 8214 C C . ILE A 1 31 ? 11.383 -17.793 8.111 1.00 0.00 27 ILE A C 7
ATOM 8215 O O . ILE A 1 31 ? 10.954 -18.422 7.144 1.00 0.00 27 ILE A O 7
ATOM 8231 N N . ALA A 1 32 ? 11.052 -18.081 9.366 1.00 0.00 28 ALA A N 7
ATOM 8232 C CA . ALA A 1 32 ? 10.263 -19.260 9.698 1.00 0.00 28 ALA A CA 7
ATOM 8233 C C . ALA A 1 32 ? 8.864 -19.173 9.102 1.00 0.00 28 ALA A C 7
ATOM 8234 O O . ALA A 1 32 ? 8.372 -20.132 8.506 1.00 0.00 28 ALA A O 7
ATOM 8241 N N . ASP A 1 33 ? 8.229 -18.018 9.265 1.00 0.00 29 ASP A N 7
ATOM 8242 C CA . ASP A 1 33 ? 6.838 -17.844 8.861 1.00 0.00 29 ASP A CA 7
ATOM 8243 C C . ASP A 1 33 ? 6.518 -16.379 8.596 1.00 0.00 29 ASP A C 7
ATOM 8244 O O . ASP A 1 33 ? 6.042 -15.668 9.482 1.00 0.00 29 ASP A O 7
ATOM 8253 N N . PRO A 1 34 ? 6.784 -15.932 7.374 1.00 0.00 30 PRO A N 7
ATOM 8254 C CA . PRO A 1 34 ? 6.557 -14.540 7.000 1.00 0.00 30 PRO A CA 7
ATOM 8255 C C . PRO A 1 34 ? 5.132 -14.110 7.323 1.00 0.00 30 PRO A C 7
ATOM 8256 O O . PRO A 1 34 ? 4.893 -12.972 7.726 1.00 0.00 30 PRO A O 7
ATOM 8267 N N . LYS A 1 35 ? 4.187 -15.027 7.142 1.00 0.00 31 LYS A N 7
ATOM 8268 C CA . LYS A 1 35 ? 2.770 -14.700 7.261 1.00 0.00 31 LYS A CA 7
ATOM 8269 C C . LYS A 1 35 ? 2.382 -14.451 8.712 1.00 0.00 31 LYS A C 7
ATOM 8270 O O . LYS A 1 35 ? 1.688 -13.482 9.020 1.00 0.00 31 LYS A O 7
ATOM 8289 N N . ALA A 1 36 ? 2.833 -15.328 9.600 1.00 0.00 32 ALA A N 7
ATOM 8290 C CA . ALA A 1 36 ? 2.582 -15.173 11.027 1.00 0.00 32 ALA A CA 7
ATOM 8291 C C . ALA A 1 36 ? 3.185 -13.878 11.555 1.00 0.00 32 ALA A C 7
ATOM 8292 O O . ALA A 1 36 ? 2.596 -13.208 12.403 1.00 0.00 32 ALA A O 7
ATOM 8299 N N . THR A 1 37 ? 4.364 -13.532 11.049 1.00 0.00 33 THR A N 7
ATOM 8300 C CA . THR A 1 37 ? 5.047 -12.313 11.466 1.00 0.00 33 THR A CA 7
ATOM 8301 C C . THR A 1 37 ? 4.266 -11.073 11.045 1.00 0.00 33 THR A C 7
ATOM 8302 O O . THR A 1 37 ? 4.080 -10.148 11.837 1.00 0.00 33 THR A O 7
ATOM 8313 N N . LEU A 1 38 ? 3.815 -11.060 9.796 1.00 0.00 34 LEU A N 7
ATOM 8314 C CA . LEU A 1 38 ? 3.033 -9.944 9.276 1.00 0.00 34 LEU A CA 7
ATOM 8315 C C . LEU A 1 38 ? 1.737 -9.769 10.058 1.00 0.00 34 LEU A C 7
ATOM 8316 O O . LEU A 1 38 ? 1.311 -8.645 10.328 1.00 0.00 34 LEU A O 7
ATOM 8332 N N . ALA A 1 39 ? 1.113 -10.885 10.417 1.00 0.00 35 ALA A N 7
ATOM 8333 C CA . ALA A 1 39 ? -0.080 -10.861 11.255 1.00 0.00 35 ALA A CA 7
ATOM 8334 C C . ALA A 1 39 ? 0.238 -10.354 12.654 1.00 0.00 35 ALA A C 7
ATOM 8335 O O . ALA A 1 39 ? -0.488 -9.529 13.208 1.00 0.00 35 ALA A O 7
ATOM 8342 N N . ALA A 1 40 ? 1.331 -10.852 13.224 1.00 0.00 36 ALA A N 7
ATOM 8343 C CA . ALA A 1 40 ? 1.728 -10.481 14.577 1.00 0.00 36 ALA A CA 7
ATOM 8344 C C . ALA A 1 40 ? 1.979 -8.983 14.687 1.00 0.00 36 ALA A C 7
ATOM 8345 O O . ALA A 1 40 ? 1.698 -8.370 15.717 1.00 0.00 36 ALA A O 7
ATOM 8352 N N . GLU A 1 41 ? 2.509 -8.398 13.620 1.00 0.00 37 GLU A N 7
ATOM 8353 C CA . GLU A 1 41 ? 2.809 -6.971 13.596 1.00 0.00 37 GLU A CA 7
ATOM 8354 C C . GLU A 1 41 ? 1.571 -6.154 13.245 1.00 0.00 37 GLU A C 7
ATOM 8355 O O . GLU A 1 41 ? 1.637 -4.930 13.129 1.00 0.00 37 GLU A O 7
ATOM 8367 N N . SER A 1 42 ? 0.445 -6.836 13.077 1.00 0.00 38 SER A N 7
ATOM 8368 C CA . SER A 1 42 ? -0.805 -6.179 12.719 1.00 0.00 38 SER A CA 7
ATOM 8369 C C . SER A 1 42 ? -0.633 -5.304 11.483 1.00 0.00 38 SER A C 7
ATOM 8370 O O . SER A 1 42 ? -1.032 -4.139 11.474 1.00 0.00 38 SER A O 7
ATOM 8378 N N . ILE A 1 43 ? -0.035 -5.872 10.441 1.00 0.00 39 ILE A N 7
ATOM 8379 C CA . ILE A 1 43 ? 0.218 -5.137 9.209 1.00 0.00 39 ILE A CA 7
ATOM 8380 C C . ILE A 1 43 ? -0.889 -5.372 8.189 1.00 0.00 39 ILE A C 7
ATOM 8381 O O . ILE A 1 43 ? -1.255 -6.512 7.909 1.00 0.00 39 ILE A O 7
ATOM 8397 N N . ALA A 1 44 ? -1.417 -4.285 7.636 1.00 0.00 40 ALA A N 7
ATOM 8398 C CA . ALA A 1 44 ? -2.568 -4.362 6.743 1.00 0.00 40 ALA A CA 7
ATOM 8399 C C . ALA A 1 44 ? -2.158 -4.836 5.355 1.00 0.00 40 ALA A C 7
ATOM 8400 O O . ALA A 1 44 ? -2.171 -4.066 4.397 1.00 0.00 40 ALA A O 7
ATOM 8407 N N . VAL A 1 45 ? -1.792 -6.111 5.255 1.00 0.00 41 VAL A N 7
ATOM 8408 C CA . VAL A 1 45 ? -1.386 -6.692 3.982 1.00 0.00 41 VAL A CA 7
ATOM 8409 C C . VAL A 1 45 ? -2.572 -6.828 3.035 1.00 0.00 41 VAL A C 7
ATOM 8410 O O . VAL A 1 45 ? -3.593 -7.422 3.385 1.00 0.00 41 VAL A O 7
ATOM 8423 N N . PRO A 1 46 ? -2.432 -6.276 1.836 1.00 0.00 42 PRO A N 7
ATOM 8424 C CA . PRO A 1 46 ? -3.497 -6.322 0.841 1.00 0.00 42 PRO A CA 7
ATOM 8425 C C . PRO A 1 46 ? -3.997 -7.745 0.633 1.00 0.00 42 PRO A C 7
ATOM 8426 O O . PRO A 1 46 ? -3.204 -8.678 0.505 1.00 0.00 42 PRO A O 7
ATOM 8437 N N . ASP A 1 47 ? -5.314 -7.906 0.600 1.00 0.00 43 ASP A N 7
ATOM 8438 C CA . ASP A 1 47 ? -5.922 -9.224 0.463 1.00 0.00 43 ASP A CA 7
ATOM 8439 C C . ASP A 1 47 ? -5.475 -9.905 -0.826 1.00 0.00 43 ASP A C 7
ATOM 8440 O O . ASP A 1 47 ? -5.445 -9.284 -1.889 1.00 0.00 43 ASP A O 7
ATOM 8449 N N . GLY A 1 48 ? -5.129 -11.182 -0.724 1.00 0.00 44 GLY A N 7
ATOM 8450 C CA . GLY A 1 48 ? -4.809 -11.987 -1.898 1.00 0.00 44 GLY A CA 7
ATOM 8451 C C . GLY A 1 48 ? -3.321 -11.932 -2.216 1.00 0.00 44 GLY A C 7
ATOM 8452 O O . GLY A 1 48 ? -2.816 -12.727 -3.008 1.00 0.00 44 GLY A O 7
ATOM 8456 N N . ILE A 1 49 ? -2.622 -10.988 -1.593 1.00 0.00 45 ILE A N 7
ATOM 8457 C CA . ILE A 1 49 ? -1.201 -10.791 -1.851 1.00 0.00 45 ILE A CA 7
ATOM 8458 C C . ILE A 1 49 ? -0.350 -11.501 -0.804 1.00 0.00 45 ILE A C 7
ATOM 8459 O O . ILE A 1 49 ? -0.304 -11.089 0.355 1.00 0.00 45 ILE A O 7
ATOM 8475 N N . GLU A 1 50 ? 0.323 -12.567 -1.222 1.00 0.00 46 GLU A N 7
ATOM 8476 C CA . GLU A 1 50 ? 1.253 -13.277 -0.350 1.00 0.00 46 GLU A CA 7
ATOM 8477 C C . GLU A 1 50 ? 2.645 -12.664 -0.416 1.00 0.00 46 GLU A C 7
ATOM 8478 O O . GLU A 1 50 ? 3.193 -12.458 -1.498 1.00 0.00 46 GLU A O 7
ATOM 8490 N N . LEU A 1 51 ? 3.214 -12.375 0.749 1.00 0.00 47 LEU A N 7
ATOM 8491 C CA . LEU A 1 51 ? 4.547 -11.788 0.825 1.00 0.00 47 LEU A CA 7
ATOM 8492 C C . LEU A 1 51 ? 5.549 -12.769 1.423 1.00 0.00 47 LEU A C 7
ATOM 8493 O O . LEU A 1 51 ? 5.221 -13.522 2.341 1.00 0.00 47 LEU A O 7
ATOM 8509 N N . ARG A 1 52 ? 6.769 -12.755 0.897 1.00 0.00 48 ARG A N 7
ATOM 8510 C CA . ARG A 1 52 ? 7.802 -13.687 1.334 1.00 0.00 48 ARG A CA 7
ATOM 8511 C C . ARG A 1 52 ? 9.111 -12.963 1.618 1.00 0.00 48 ARG A C 7
ATOM 8512 O O . ARG A 1 52 ? 9.171 -11.734 1.589 1.00 0.00 48 ARG A O 7
ATOM 8533 N N . VAL A 1 53 ? 10.160 -13.733 1.889 1.00 0.00 49 VAL A N 7
ATOM 8534 C CA . VAL A 1 53 ? 11.496 -13.173 2.062 1.00 0.00 49 VAL A CA 7
ATOM 8535 C C . VAL A 1 53 ? 12.358 -13.416 0.829 1.00 0.00 49 VAL A C 7
ATOM 8536 O O . VAL A 1 53 ? 12.395 -14.525 0.295 1.00 0.00 49 VAL A O 7
ATOM 8549 N N . LEU A 1 54 ? 13.047 -12.373 0.381 1.00 0.00 50 LEU A N 7
ATOM 8550 C CA . LEU A 1 54 ? 13.935 -12.479 -0.772 1.00 0.00 50 LEU A CA 7
ATOM 8551 C C . LEU A 1 54 ? 15.383 -12.656 -0.337 1.00 0.00 50 LEU A C 7
ATOM 8552 O O . LEU A 1 54 ? 16.103 -13.501 -0.870 1.00 0.00 50 LEU A O 7
ATOM 8568 N N . GLU A 1 55 ? 15.806 -11.853 0.633 1.00 0.00 51 GLU A N 7
ATOM 8569 C CA . GLU A 1 55 ? 17.141 -11.983 1.207 1.00 0.00 51 GLU A CA 7
ATOM 8570 C C . GLU A 1 55 ? 17.145 -11.605 2.684 1.00 0.00 51 GLU A C 7
ATOM 8571 O O . GLU A 1 55 ? 16.521 -10.622 3.085 1.00 0.00 51 GLU A O 7
ATOM 8583 N N . ASN A 1 56 ? 17.850 -12.392 3.489 1.00 0.00 52 ASN A N 7
ATOM 8584 C CA . ASN A 1 56 ? 17.922 -12.151 4.926 1.00 0.00 52 ASN A CA 7
ATOM 8585 C C . ASN A 1 56 ? 19.286 -12.539 5.480 1.00 0.00 52 ASN A C 7
ATOM 8586 O O . ASN A 1 56 ? 19.530 -13.703 5.800 1.00 0.00 52 ASN A O 7
ATOM 8597 N N . THR A 1 57 ? 20.175 -11.557 5.595 1.00 0.00 53 THR A N 7
ATOM 8598 C CA . THR A 1 57 ? 21.520 -11.795 6.101 1.00 0.00 53 THR A CA 7
ATOM 8599 C C . THR A 1 57 ? 21.960 -10.681 7.045 1.00 0.00 53 THR A C 7
ATOM 8600 O O . THR A 1 57 ? 21.151 -9.852 7.457 1.00 0.00 53 THR A O 7
ATOM 8611 N N . ALA A 1 58 ? 23.244 -10.673 7.382 1.00 0.00 54 ALA A N 7
ATOM 8612 C CA . ALA A 1 58 ? 23.751 -9.805 8.438 1.00 0.00 54 ALA A CA 7
ATOM 8613 C C . ALA A 1 58 ? 23.582 -8.335 8.076 1.00 0.00 54 ALA A C 7
ATOM 8614 O O . ALA A 1 58 ? 23.231 -7.515 8.921 1.00 0.00 54 ALA A O 7
ATOM 8621 N N . THR A 1 59 ? 23.830 -8.012 6.811 1.00 0.00 55 THR A N 7
ATOM 8622 C CA . THR A 1 59 ? 23.998 -6.624 6.395 1.00 0.00 55 THR A CA 7
ATOM 8623 C C . THR A 1 59 ? 22.907 -6.206 5.418 1.00 0.00 55 THR A C 7
ATOM 8624 O O . THR A 1 59 ? 22.678 -5.017 5.201 1.00 0.00 55 THR A O 7
ATOM 8635 N N . VAL A 1 60 ? 22.236 -7.191 4.831 1.00 0.00 56 VAL A N 7
ATOM 8636 C CA . VAL A 1 60 ? 21.267 -6.932 3.773 1.00 0.00 56 VAL A CA 7
ATOM 8637 C C . VAL A 1 60 ? 19.910 -7.538 4.110 1.00 0.00 56 VAL A C 7
ATOM 8638 O O . VAL A 1 60 ? 19.815 -8.713 4.467 1.00 0.00 56 VAL A O 7
ATOM 8651 N N . VAL A 1 61 ? 18.862 -6.731 3.994 1.00 0.00 57 VAL A N 7
ATOM 8652 C CA . VAL A 1 61 ? 17.496 -7.219 4.154 1.00 0.00 57 VAL A CA 7
ATOM 8653 C C . VAL A 1 61 ? 16.642 -6.875 2.941 1.00 0.00 57 VAL A C 7
ATOM 8654 O O . VAL A 1 61 ? 16.581 -5.719 2.520 1.00 0.00 57 VAL A O 7
ATOM 8667 N N . ASN A 1 62 ? 15.984 -7.885 2.381 1.00 0.00 58 ASN A N 7
ATOM 8668 C CA . ASN A 1 62 ? 15.109 -7.687 1.232 1.00 0.00 58 ASN A CA 7
ATOM 8669 C C . ASN A 1 62 ? 13.817 -8.480 1.381 1.00 0.00 58 ASN A C 7
ATOM 8670 O O . ASN A 1 62 ? 13.804 -9.699 1.212 1.00 0.00 58 ASN A O 7
ATOM 8681 N N . LEU A 1 63 ? 12.733 -7.781 1.695 1.00 0.00 59 LEU A N 7
ATOM 8682 C CA . LEU A 1 63 ? 11.429 -8.415 1.848 1.00 0.00 59 LEU A CA 7
ATOM 8683 C C . LEU A 1 63 ? 10.500 -8.048 0.699 1.00 0.00 59 LEU A C 7
ATOM 8684 O O . LEU A 1 63 ? 10.652 -6.998 0.075 1.00 0.00 59 LEU A O 7
ATOM 8700 N N . VAL A 1 64 ? 9.536 -8.919 0.423 1.00 0.00 60 VAL A N 7
ATOM 8701 C CA . VAL A 1 64 ? 8.590 -8.697 -0.665 1.00 0.00 60 VAL A CA 7
ATOM 8702 C C . VAL A 1 64 ? 7.521 -7.687 -0.267 1.00 0.00 60 VAL A C 7
ATOM 8703 O O . VAL A 1 64 ? 6.946 -7.773 0.818 1.00 0.00 60 VAL A O 7
ATOM 8716 N N . LEU A 1 65 ? 7.261 -6.731 -1.150 1.00 0.00 61 LEU A N 7
ATOM 8717 C CA . LEU A 1 65 ? 6.131 -5.822 -0.985 1.00 0.00 61 LEU A CA 7
ATOM 8718 C C . LEU A 1 65 ? 5.128 -5.977 -2.121 1.00 0.00 61 LEU A C 7
ATOM 8719 O O . LEU A 1 65 ? 5.487 -6.376 -3.228 1.00 0.00 61 LEU A O 7
ATOM 8735 N N . PRO A 1 66 ? 3.869 -5.658 -1.839 1.00 0.00 62 PRO A N 7
ATOM 8736 C CA . PRO A 1 66 ? 2.825 -5.695 -2.855 1.00 0.00 62 PRO A CA 7
ATOM 8737 C C . PRO A 1 66 ? 3.254 -4.956 -4.114 1.00 0.00 62 PRO A C 7
ATOM 8738 O O . PRO A 1 66 ? 3.826 -3.867 -4.043 1.00 0.00 62 PRO A O 7
ATOM 8749 N N . PRO A 1 67 ? 2.974 -5.551 -5.269 1.00 0.00 63 PRO A N 7
ATOM 8750 C CA . PRO A 1 67 ? 3.617 -5.146 -6.515 1.00 0.00 63 PRO A CA 7
ATOM 8751 C C . PRO A 1 67 ? 3.039 -3.834 -7.031 1.00 0.00 63 PRO A C 7
ATOM 8752 O O . PRO A 1 67 ? 3.670 -3.137 -7.825 1.00 0.00 63 PRO A O 7
ATOM 8763 N N . PRO A 1 68 ? 1.837 -3.501 -6.573 1.00 0.00 64 PRO A N 7
ATOM 8764 C CA . PRO A 1 68 ? 1.229 -2.214 -6.885 1.00 0.00 64 PRO A CA 7
ATOM 8765 C C . PRO A 1 68 ? 1.438 -1.217 -5.752 1.00 0.00 64 PRO A C 7
ATOM 8766 O O . PRO A 1 68 ? 0.750 -1.270 -4.731 1.00 0.00 64 PRO A O 7
ATOM 8777 N N . PRO A 1 69 ? 2.390 -0.311 -5.936 1.00 0.00 65 PRO A N 7
ATOM 8778 C CA . PRO A 1 69 ? 2.591 0.791 -5.002 1.00 0.00 65 PRO A CA 7
ATOM 8779 C C . PRO A 1 69 ? 1.571 1.898 -5.228 1.00 0.00 65 PRO A C 7
ATOM 8780 O O . PRO A 1 69 ? 1.087 2.092 -6.343 1.00 0.00 65 PRO A O 7
ATOM 8791 N N . ALA A 1 70 ? 1.249 2.626 -4.163 1.00 0.00 66 ALA A N 7
ATOM 8792 C CA . ALA A 1 70 ? 0.415 3.817 -4.272 1.00 0.00 66 ALA A CA 7
ATOM 8793 C C . ALA A 1 70 ? 1.223 5.011 -4.762 1.00 0.00 66 ALA A C 7
ATOM 8794 O O . ALA A 1 70 ? 1.628 5.865 -3.973 1.00 0.00 66 ALA A O 7
ATOM 8801 N N . GLU A 1 71 ? 1.455 5.068 -6.069 1.00 0.00 67 GLU A N 7
ATOM 8802 C CA . GLU A 1 71 ? 2.269 6.124 -6.658 1.00 0.00 67 GLU A CA 7
ATOM 8803 C C . GLU A 1 71 ? 1.656 7.496 -6.409 1.00 0.00 67 GLU A C 7
ATOM 8804 O O . GLU A 1 71 ? 2.347 8.513 -6.456 1.00 0.00 67 GLU A O 7
ATOM 8816 N N . GLY A 1 72 ? 0.353 7.516 -6.142 1.00 0.00 68 GLY A N 7
ATOM 8817 C CA . GLY A 1 72 ? -0.361 8.767 -5.908 1.00 0.00 68 GLY A CA 7
ATOM 8818 C C . GLY A 1 72 ? -0.149 9.264 -4.485 1.00 0.00 68 GLY A C 7
ATOM 8819 O O . GLY A 1 72 ? -0.556 10.372 -4.137 1.00 0.00 68 GLY A O 7
ATOM 8823 N N . GLU A 1 73 ? 0.489 8.438 -3.663 1.00 0.00 69 GLU A N 7
ATOM 8824 C CA . GLU A 1 73 ? 0.757 8.793 -2.275 1.00 0.00 69 GLU A CA 7
ATOM 8825 C C . GLU A 1 73 ? 2.252 8.787 -1.982 1.00 0.00 69 GLU A C 7
ATOM 8826 O O . GLU A 1 73 ? 2.751 9.623 -1.229 1.00 0.00 69 GLU A O 7
ATOM 8838 N N . LEU A 1 74 ? 2.963 7.838 -2.583 1.00 0.00 70 LEU A N 7
ATOM 8839 C CA . LEU A 1 74 ? 4.334 7.541 -2.185 1.00 0.00 70 LEU A CA 7
ATOM 8840 C C . LEU A 1 74 ? 5.331 8.396 -2.958 1.00 0.00 70 LEU A C 7
ATOM 8841 O O . LEU A 1 74 ? 5.154 8.644 -4.151 1.00 0.00 70 LEU A O 7
ATOM 8857 N N . SER A 1 75 ? 6.377 8.841 -2.274 1.00 0.00 71 SER A N 7
ATOM 8858 C CA . SER A 1 75 ? 7.456 9.580 -2.919 1.00 0.00 71 SER A CA 7
ATOM 8859 C C . SER A 1 75 ? 8.423 8.640 -3.626 1.00 0.00 71 SER A C 7
ATOM 8860 O O . SER A 1 75 ? 8.341 7.419 -3.474 1.00 0.00 71 SER A O 7
ATOM 8868 N N . ASP A 1 76 ? 9.341 9.213 -4.397 1.00 0.00 72 ASP A N 7
ATOM 8869 C CA . ASP A 1 76 ? 10.392 8.436 -5.044 1.00 0.00 72 ASP A CA 7
ATOM 8870 C C . ASP A 1 76 ? 11.206 7.654 -4.022 1.00 0.00 72 ASP A C 7
ATOM 8871 O O . ASP A 1 76 ? 11.601 6.513 -4.270 1.00 0.00 72 ASP A O 7
ATOM 8880 N N . GLU A 1 77 ? 11.453 8.270 -2.870 1.00 0.00 73 GLU A N 7
ATOM 8881 C CA . GLU A 1 77 ? 12.183 7.616 -1.792 1.00 0.00 73 GLU A CA 7
ATOM 8882 C C . GLU A 1 77 ? 11.393 6.445 -1.222 1.00 0.00 73 GLU A C 7
ATOM 8883 O O . GLU A 1 77 ? 11.966 5.433 -0.822 1.00 0.00 73 GLU A O 7
ATOM 8895 N N . ASP A 1 78 ? 10.072 6.590 -1.189 1.00 0.00 74 ASP A N 7
ATOM 8896 C CA . ASP A 1 78 ? 9.199 5.540 -0.681 1.00 0.00 74 ASP A CA 7
ATOM 8897 C C . ASP A 1 78 ? 9.020 4.428 -1.706 1.00 0.00 74 ASP A C 7
ATOM 8898 O O . ASP A 1 78 ? 9.030 3.246 -1.363 1.00 0.00 74 ASP A O 7
ATOM 8907 N N . LEU A 1 79 ? 8.856 4.814 -2.967 1.00 0.00 75 LEU A N 7
ATOM 8908 C CA . LEU A 1 79 ? 8.647 3.851 -4.042 1.00 0.00 75 LEU A CA 7
ATOM 8909 C C . LEU A 1 79 ? 9.865 2.955 -4.224 1.00 0.00 75 LEU A C 7
ATOM 8910 O O . LEU A 1 79 ? 9.737 1.771 -4.541 1.00 0.00 75 LEU A O 7
ATOM 8926 N N . GLY A 1 80 ? 11.049 3.525 -4.022 1.00 0.00 76 GLY A N 7
ATOM 8927 C CA . GLY A 1 80 ? 12.293 2.779 -4.165 1.00 0.00 76 GLY A CA 7
ATOM 8928 C C . GLY A 1 80 ? 12.397 1.677 -3.119 1.00 0.00 76 GLY A C 7
ATOM 8929 O O . GLY A 1 80 ? 13.212 0.760 -3.247 1.00 0.00 76 GLY A O 7
ATOM 8933 N N . ALA A 1 81 ? 11.570 1.769 -2.083 1.00 0.00 77 ALA A N 7
ATOM 8934 C CA . ALA A 1 81 ? 11.577 0.787 -1.006 1.00 0.00 77 ALA A CA 7
ATOM 8935 C C . ALA A 1 81 ? 10.723 -0.426 -1.359 1.00 0.00 77 ALA A C 7
ATOM 8936 O O . ALA A 1 81 ? 10.730 -1.429 -0.650 1.00 0.00 77 ALA A O 7
ATOM 8943 N N . VAL A 1 82 ? 9.989 -0.323 -2.462 1.00 0.00 78 VAL A N 7
ATOM 8944 C CA . VAL A 1 82 ? 9.043 -1.362 -2.851 1.00 0.00 78 VAL A CA 7
ATOM 8945 C C . VAL A 1 82 ? 9.680 -2.350 -3.823 1.00 0.00 78 VAL A C 7
ATOM 8946 O O . VAL A 1 82 ? 10.042 -1.987 -4.942 1.00 0.00 78 VAL A O 7
ATOM 8959 N N . THR A 1 83 ? 9.812 -3.598 -3.388 1.00 0.00 79 THR A N 7
ATOM 8960 C CA . THR A 1 83 ? 10.374 -4.647 -4.231 1.00 0.00 79 THR A CA 7
ATOM 8961 C C . THR A 1 83 ? 9.340 -5.725 -4.531 1.00 0.00 79 THR A C 7
ATOM 8962 O O . THR A 1 83 ? 9.011 -6.541 -3.670 1.00 0.00 79 THR A O 7
ATOM 8973 N N . GLY A 1 84 ? 8.831 -5.723 -5.758 1.00 0.00 80 GLY A N 7
ATOM 8974 C CA . GLY A 1 84 ? 7.779 -6.652 -6.152 1.00 0.00 80 GLY A CA 7
ATOM 8975 C C . GLY A 1 84 ? 8.359 -8.010 -6.532 1.00 0.00 80 GLY A C 7
ATOM 8976 O O . GLY A 1 84 ? 8.227 -8.455 -7.672 1.00 0.00 80 GLY A O 7
ATOM 8980 N N . GLY A 1 85 ? 9.000 -8.662 -5.569 1.00 0.00 81 GLY A N 7
ATOM 8981 C CA . GLY A 1 85 ? 9.710 -9.909 -5.831 1.00 0.00 81 GLY A CA 7
ATOM 8982 C C . GLY A 1 85 ? 8.771 -10.974 -6.381 1.00 0.00 81 GLY A C 7
ATOM 8983 O O . GLY A 1 85 ? 9.188 -11.856 -7.132 1.00 0.00 81 GLY A O 7
ATOM 8987 N N . LEU A 1 86 ? 7.499 -10.887 -6.003 1.00 0.00 82 LEU A N 7
ATOM 8988 C CA . LEU A 1 86 ? 6.513 -11.885 -6.398 1.00 0.00 82 LEU A CA 7
ATOM 8989 C C . LEU A 1 86 ? 5.511 -11.306 -7.388 1.00 0.00 82 LEU A C 7
ATOM 8990 O O . LEU A 1 86 ? 4.391 -11.802 -7.515 1.00 0.00 82 LEU A O 7
ATOM 9006 N N . THR A 1 87 ? 5.920 -10.255 -8.090 1.00 0.00 83 THR A N 7
ATOM 9007 C CA . THR A 1 87 ? 5.053 -9.598 -9.062 1.00 0.00 83 THR A CA 7
ATOM 9008 C C . THR A 1 87 ? 4.403 -10.613 -9.994 1.00 0.00 83 THR A C 7
ATOM 9009 O O . THR A 1 87 ? 3.226 -10.491 -10.336 1.00 0.00 83 THR A O 7
ATOM 9020 N N . VAL A 1 88 ? 5.175 -11.615 -10.401 1.00 0.00 84 VAL A N 7
ATOM 9021 C CA . VAL A 1 88 ? 4.737 -12.548 -11.433 1.00 0.00 84 VAL A CA 7
ATOM 9022 C C . VAL A 1 88 ? 4.066 -13.770 -10.821 1.00 0.00 84 VAL A C 7
ATOM 9023 O O . VAL A 1 88 ? 3.732 -14.724 -11.523 1.00 0.00 84 VAL A O 7
ATOM 9036 N N . LEU A 1 89 ? 3.872 -13.736 -9.506 1.00 0.00 85 LEU A N 7
ATOM 9037 C CA . LEU A 1 89 ? 3.196 -14.821 -8.804 1.00 0.00 85 LEU A CA 7
ATOM 9038 C C . LEU A 1 89 ? 1.683 -14.660 -8.866 1.00 0.00 85 LEU A C 7
ATOM 9039 O O . LEU A 1 89 ? 1.136 -13.657 -8.406 1.00 0.00 85 LEU A O 7
ATOM 9055 N N . PRO A 1 90 ? 1.010 -15.655 -9.437 1.00 0.00 86 PRO A N 7
ATOM 9056 C CA . PRO A 1 90 ? -0.446 -15.653 -9.507 1.00 0.00 86 PRO A CA 7
ATOM 9057 C C . PRO A 1 90 ? -1.063 -15.448 -8.130 1.00 0.00 86 PRO A C 7
ATOM 9058 O O . PRO A 1 90 ? -0.575 -15.981 -7.133 1.00 0.00 86 PRO A O 7
ATOM 9069 N N . TRP A 1 91 ? -2.141 -14.671 -8.079 1.00 0.00 87 TRP A N 7
ATOM 9070 C CA . TRP A 1 91 ? -2.793 -14.345 -6.816 1.00 0.00 87 TRP A CA 7
ATOM 9071 C C . TRP A 1 91 ? -4.152 -15.025 -6.707 1.00 0.00 87 TRP A C 7
ATOM 9072 O O . TRP A 1 91 ? -4.222 -16.179 -6.391 1.00 0.00 87 TRP A O 7
ATOM 9094 N N . MET A 1 5 ? -0.628 -1.462 -1.119 1.00 0.00 1 MET A N 8
ATOM 9095 C CA . MET A 1 5 ? -0.884 -1.172 0.286 1.00 0.00 1 MET A CA 8
ATOM 9096 C C . MET A 1 5 ? -1.036 0.326 0.520 1.00 0.00 1 MET A C 8
ATOM 9097 O O . MET A 1 5 ? -0.756 1.133 -0.365 1.00 0.00 1 MET A O 8
ATOM 9111 N N . ASN A 1 6 ? -1.480 0.691 1.718 1.00 0.00 2 ASN A N 8
ATOM 9112 C CA . ASN A 1 6 ? -1.665 2.093 2.073 1.00 0.00 2 ASN A CA 8
ATOM 9113 C C . ASN A 1 6 ? -0.353 2.727 2.516 1.00 0.00 2 ASN A C 8
ATOM 9114 O O . ASN A 1 6 ? 0.603 2.027 2.850 1.00 0.00 2 ASN A O 8
ATOM 9125 N N . GLU A 1 7 ? -0.315 4.055 2.518 1.00 0.00 3 GLU A N 8
ATOM 9126 C CA . GLU A 1 7 ? 0.894 4.785 2.876 1.00 0.00 3 GLU A CA 8
ATOM 9127 C C . GLU A 1 7 ? 1.461 4.296 4.203 1.00 0.00 3 GLU A C 8
ATOM 9128 O O . GLU A 1 7 ? 2.640 3.959 4.299 1.00 0.00 3 GLU A O 8
ATOM 9140 N N . GLU A 1 8 ? 0.612 4.262 5.225 1.00 0.00 4 GLU A N 8
ATOM 9141 C CA . GLU A 1 8 ? 1.036 3.852 6.559 1.00 0.00 4 GLU A CA 8
ATOM 9142 C C . GLU A 1 8 ? 1.551 2.418 6.556 1.00 0.00 4 GLU A C 8
ATOM 9143 O O . GLU A 1 8 ? 2.490 2.084 7.281 1.00 0.00 4 GLU A O 8
ATOM 9155 N N . GLN A 1 9 ? 0.931 1.573 5.740 1.00 0.00 5 GLN A N 8
ATOM 9156 C CA . GLN A 1 9 ? 1.294 0.164 5.676 1.00 0.00 5 GLN A CA 8
ATOM 9157 C C . GLN A 1 9 ? 2.669 -0.023 5.042 1.00 0.00 5 GLN A C 8
ATOM 9158 O O . GLN A 1 9 ? 3.442 -0.886 5.457 1.00 0.00 5 GLN A O 8
ATOM 9172 N N . THR A 1 10 ? 2.966 0.793 4.038 1.00 0.00 6 THR A N 8
ATOM 9173 C CA . THR A 1 10 ? 4.263 0.748 3.373 1.00 0.00 6 THR A CA 8
ATOM 9174 C C . THR A 1 10 ? 5.365 1.287 4.277 1.00 0.00 6 THR A C 8
ATOM 9175 O O . THR A 1 10 ? 6.511 0.845 4.204 1.00 0.00 6 THR A O 8
ATOM 9186 N N . GLN A 1 11 ? 5.009 2.243 5.128 1.00 0.00 7 GLN A N 8
ATOM 9187 C CA . GLN A 1 11 ? 5.923 2.734 6.154 1.00 0.00 7 GLN A CA 8
ATOM 9188 C C . GLN A 1 11 ? 6.191 1.668 7.208 1.00 0.00 7 GLN A C 8
ATOM 9189 O O . GLN A 1 11 ? 7.335 1.453 7.610 1.00 0.00 7 GLN A O 8
ATOM 9203 N N . GLN A 1 12 ? 5.131 1.004 7.655 1.00 0.00 8 GLN A N 8
ATOM 9204 C CA . GLN A 1 12 ? 5.262 -0.112 8.583 1.00 0.00 8 GLN A CA 8
ATOM 9205 C C . GLN A 1 12 ? 6.055 -1.254 7.961 1.00 0.00 8 GLN A C 8
ATOM 9206 O O . GLN A 1 12 ? 6.864 -1.897 8.630 1.00 0.00 8 GLN A O 8
ATOM 9220 N N . TYR A 1 13 ? 5.816 -1.505 6.678 1.00 0.00 9 TYR A N 8
ATOM 9221 C CA . TYR A 1 13 ? 6.560 -2.522 5.946 1.00 0.00 9 TYR A CA 8
ATOM 9222 C C . TYR A 1 13 ? 8.059 -2.265 6.013 1.00 0.00 9 TYR A C 8
ATOM 9223 O O . TYR A 1 13 ? 8.847 -3.182 6.247 1.00 0.00 9 TYR A O 8
ATOM 9241 N N . SER A 1 14 ? 8.449 -1.011 5.807 1.00 0.00 10 SER A N 8
ATOM 9242 C CA . SER A 1 14 ? 9.850 -0.617 5.905 1.00 0.00 10 SER A CA 8
ATOM 9243 C C . SER A 1 14 ? 10.407 -0.901 7.295 1.00 0.00 10 SER A C 8
ATOM 9244 O O . SER A 1 14 ? 11.556 -1.319 7.439 1.00 0.00 10 SER A O 8
ATOM 9252 N N . GLN A 1 15 ? 9.586 -0.670 8.313 1.00 0.00 11 GLN A N 8
ATOM 9253 C CA . GLN A 1 15 ? 9.974 -0.951 9.689 1.00 0.00 11 GLN A CA 8
ATOM 9254 C C . GLN A 1 15 ? 10.177 -2.446 9.909 1.00 0.00 11 GLN A C 8
ATOM 9255 O O . GLN A 1 15 ? 11.095 -2.859 10.619 1.00 0.00 11 GLN A O 8
ATOM 9269 N N . ILE A 1 16 ? 9.316 -3.251 9.298 1.00 0.00 12 ILE A N 8
ATOM 9270 C CA . ILE A 1 16 ? 9.357 -4.697 9.482 1.00 0.00 12 ILE A CA 8
ATOM 9271 C C . ILE A 1 16 ? 10.658 -5.283 8.953 1.00 0.00 12 ILE A C 8
ATOM 9272 O O . ILE A 1 16 ? 11.328 -6.053 9.644 1.00 0.00 12 ILE A O 8
ATOM 9288 N N . VAL A 1 17 ? 11.014 -4.915 7.728 1.00 0.00 13 VAL A N 8
ATOM 9289 C CA . VAL A 1 17 ? 12.207 -5.448 7.081 1.00 0.00 13 VAL A CA 8
ATOM 9290 C C . VAL A 1 17 ? 13.471 -4.993 7.800 1.00 0.00 13 VAL A C 8
ATOM 9291 O O . VAL A 1 17 ? 14.503 -5.662 7.744 1.00 0.00 13 VAL A O 8
ATOM 9304 N N . ALA A 1 18 ? 13.384 -3.851 8.473 1.00 0.00 14 ALA A N 8
ATOM 9305 C CA . ALA A 1 18 ? 14.446 -3.409 9.371 1.00 0.00 14 ALA A CA 8
ATOM 9306 C C . ALA A 1 18 ? 14.543 -4.311 10.595 1.00 0.00 14 ALA A C 8
ATOM 9307 O O . ALA A 1 18 ? 15.627 -4.773 10.953 1.00 0.00 14 ALA A O 8
ATOM 9314 N N . LYS A 1 19 ? 13.404 -4.558 11.235 1.00 0.00 15 LYS A N 8
ATOM 9315 C CA . LYS A 1 19 ? 13.366 -5.373 12.443 1.00 0.00 15 LYS A CA 8
ATOM 9316 C C . LYS A 1 19 ? 13.805 -6.803 12.157 1.00 0.00 15 LYS A C 8
ATOM 9317 O O . LYS A 1 19 ? 14.280 -7.507 13.050 1.00 0.00 15 LYS A O 8
ATOM 9336 N N . CYS A 1 20 ? 13.645 -7.228 10.909 1.00 0.00 16 CYS A N 8
ATOM 9337 C CA . CYS A 1 20 ? 13.901 -8.614 10.533 1.00 0.00 16 CYS A CA 8
ATOM 9338 C C . CYS A 1 20 ? 15.367 -8.976 10.732 1.00 0.00 16 CYS A C 8
ATOM 9339 O O . CYS A 1 20 ? 15.734 -10.151 10.717 1.00 0.00 16 CYS A O 8
ATOM 9347 N N . TRP A 1 21 ? 16.203 -7.960 10.919 1.00 0.00 17 TRP A N 8
ATOM 9348 C CA . TRP A 1 21 ? 17.600 -8.171 11.281 1.00 0.00 17 TRP A CA 8
ATOM 9349 C C . TRP A 1 21 ? 17.958 -7.423 12.557 1.00 0.00 17 TRP A C 8
ATOM 9350 O O . TRP A 1 21 ? 18.869 -7.818 13.284 1.00 0.00 17 TRP A O 8
ATOM 9371 N N . ALA A 1 22 ? 17.237 -6.339 12.822 1.00 0.00 18 ALA A N 8
ATOM 9372 C CA . ALA A 1 22 ? 17.524 -5.492 13.974 1.00 0.00 18 ALA A CA 8
ATOM 9373 C C . ALA A 1 22 ? 16.910 -6.064 15.246 1.00 0.00 18 ALA A C 8
ATOM 9374 O O . ALA A 1 22 ? 17.185 -5.589 16.347 1.00 0.00 18 ALA A O 8
ATOM 9381 N N . ASP A 1 23 ? 16.076 -7.087 15.086 1.00 0.00 19 ASP A N 8
ATOM 9382 C CA . ASP A 1 23 ? 15.432 -7.735 16.222 1.00 0.00 19 ASP A CA 8
ATOM 9383 C C . ASP A 1 23 ? 15.401 -9.248 16.049 1.00 0.00 19 ASP A C 8
ATOM 9384 O O . ASP A 1 23 ? 14.780 -9.762 15.118 1.00 0.00 19 ASP A O 8
ATOM 9393 N N . ALA A 1 24 ? 16.073 -9.956 16.950 1.00 0.00 20 ALA A N 8
ATOM 9394 C CA . ALA A 1 24 ? 16.227 -11.400 16.828 1.00 0.00 20 ALA A CA 8
ATOM 9395 C C . ALA A 1 24 ? 14.876 -12.095 16.748 1.00 0.00 20 ALA A C 8
ATOM 9396 O O . ALA A 1 24 ? 14.746 -13.154 16.131 1.00 0.00 20 ALA A O 8
ATOM 9403 N N . GLU A 1 25 ? 13.869 -11.492 17.371 1.00 0.00 21 GLU A N 8
ATOM 9404 C CA . GLU A 1 25 ? 12.531 -12.073 17.406 1.00 0.00 21 GLU A CA 8
ATOM 9405 C C . GLU A 1 25 ? 11.908 -12.104 16.017 1.00 0.00 21 GLU A C 8
ATOM 9406 O O . GLU A 1 25 ? 11.310 -13.103 15.617 1.00 0.00 21 GLU A O 8
ATOM 9418 N N . PHE A 1 26 ? 12.051 -11.004 15.286 1.00 0.00 22 PHE A N 8
ATOM 9419 C CA . PHE A 1 26 ? 11.507 -10.905 13.937 1.00 0.00 22 PHE A CA 8
ATOM 9420 C C . PHE A 1 26 ? 12.340 -11.705 12.945 1.00 0.00 22 PHE A C 8
ATOM 9421 O O . PHE A 1 26 ? 11.820 -12.219 11.954 1.00 0.00 22 PHE A O 8
ATOM 9438 N N . LYS A 1 27 ? 13.636 -11.812 13.219 1.00 0.00 23 LYS A N 8
ATOM 9439 C CA . LYS A 1 27 ? 14.517 -12.669 12.435 1.00 0.00 23 LYS A CA 8
ATOM 9440 C C . LYS A 1 27 ? 14.037 -14.114 12.454 1.00 0.00 23 LYS A C 8
ATOM 9441 O O . LYS A 1 27 ? 13.895 -14.744 11.405 1.00 0.00 23 LYS A O 8
ATOM 9460 N N . ALA A 1 28 ? 13.790 -14.635 13.650 1.00 0.00 24 ALA A N 8
ATOM 9461 C CA . ALA A 1 28 ? 13.289 -15.996 13.806 1.00 0.00 24 ALA A CA 8
ATOM 9462 C C . ALA A 1 28 ? 11.957 -16.178 13.091 1.00 0.00 24 ALA A C 8
ATOM 9463 O O . ALA A 1 28 ? 11.711 -17.209 12.467 1.00 0.00 24 ALA A O 8
ATOM 9470 N N . LYS A 1 29 ? 11.096 -15.169 13.188 1.00 0.00 25 LYS A N 8
ATOM 9471 C CA . LYS A 1 29 ? 9.801 -15.199 12.520 1.00 0.00 25 LYS A CA 8
ATOM 9472 C C . LYS A 1 29 ? 9.963 -15.270 11.006 1.00 0.00 25 LYS A C 8
ATOM 9473 O O . LYS A 1 29 ? 9.290 -16.054 10.338 1.00 0.00 25 LYS A O 8
ATOM 9492 N N . LEU A 1 30 ? 10.860 -14.448 10.473 1.00 0.00 26 LEU A N 8
ATOM 9493 C CA . LEU A 1 30 ? 11.123 -14.426 9.039 1.00 0.00 26 LEU A CA 8
ATOM 9494 C C . LEU A 1 30 ? 11.608 -15.783 8.547 1.00 0.00 26 LEU A C 8
ATOM 9495 O O . LEU A 1 30 ? 11.153 -16.281 7.517 1.00 0.00 26 LEU A O 8
ATOM 9511 N N . ILE A 1 31 ? 12.537 -16.378 9.289 1.00 0.00 27 ILE A N 8
ATOM 9512 C CA . ILE A 1 31 ? 13.106 -17.669 8.917 1.00 0.00 27 ILE A CA 8
ATOM 9513 C C . ILE A 1 31 ? 12.022 -18.730 8.780 1.00 0.00 27 ILE A C 8
ATOM 9514 O O . ILE A 1 31 ? 12.031 -19.522 7.837 1.00 0.00 27 ILE A O 8
ATOM 9530 N N . ALA A 1 32 ? 11.088 -18.741 9.724 1.00 0.00 28 ALA A N 8
ATOM 9531 C CA . ALA A 1 32 ? 9.942 -19.639 9.660 1.00 0.00 28 ALA A CA 8
ATOM 9532 C C . ALA A 1 32 ? 9.014 -19.267 8.512 1.00 0.00 28 ALA A C 8
ATOM 9533 O O . ALA A 1 32 ? 8.706 -20.096 7.655 1.00 0.00 28 ALA A O 8
ATOM 9540 N N . ASP A 1 33 ? 8.569 -18.014 8.500 1.00 0.00 29 ASP A N 8
ATOM 9541 C CA . ASP A 1 33 ? 7.627 -17.546 7.490 1.00 0.00 29 ASP A CA 8
ATOM 9542 C C . ASP A 1 33 ? 7.536 -16.025 7.486 1.00 0.00 29 ASP A C 8
ATOM 9543 O O . ASP A 1 33 ? 7.191 -15.412 8.496 1.00 0.00 29 ASP A O 8
ATOM 9552 N N . PRO A 1 34 ? 7.847 -15.422 6.344 1.00 0.00 30 PRO A N 8
ATOM 9553 C CA . PRO A 1 34 ? 7.775 -13.972 6.200 1.00 0.00 30 PRO A CA 8
ATOM 9554 C C . PRO A 1 34 ? 6.451 -13.431 6.723 1.00 0.00 30 PRO A C 8
ATOM 9555 O O . PRO A 1 34 ? 6.394 -12.332 7.276 1.00 0.00 30 PRO A O 8
ATOM 9566 N N . LYS A 1 35 ? 5.389 -14.207 6.547 1.00 0.00 31 LYS A N 8
ATOM 9567 C CA . LYS A 1 35 ? 4.058 -13.800 6.986 1.00 0.00 31 LYS A CA 8
ATOM 9568 C C . LYS A 1 35 ? 4.035 -13.519 8.482 1.00 0.00 31 LYS A C 8
ATOM 9569 O O . LYS A 1 35 ? 3.291 -12.659 8.950 1.00 0.00 31 LYS A O 8
ATOM 9588 N N . ALA A 1 36 ? 4.856 -14.249 9.230 1.00 0.00 32 ALA A N 8
ATOM 9589 C CA . ALA A 1 36 ? 4.888 -14.122 10.682 1.00 0.00 32 ALA A CA 8
ATOM 9590 C C . ALA A 1 36 ? 5.272 -12.709 11.103 1.00 0.00 32 ALA A C 8
ATOM 9591 O O . ALA A 1 36 ? 4.837 -12.224 12.146 1.00 0.00 32 ALA A O 8
ATOM 9598 N N . THR A 1 37 ? 6.090 -12.057 10.286 1.00 0.00 33 THR A N 8
ATOM 9599 C CA . THR A 1 37 ? 6.547 -10.702 10.581 1.00 0.00 33 THR A CA 8
ATOM 9600 C C . THR A 1 37 ? 5.515 -9.668 10.153 1.00 0.00 33 THR A C 8
ATOM 9601 O O . THR A 1 37 ? 5.440 -8.579 10.724 1.00 0.00 33 THR A O 8
ATOM 9612 N N . LEU A 1 38 ? 4.722 -10.012 9.146 1.00 0.00 34 LEU A N 8
ATOM 9613 C CA . LEU A 1 38 ? 3.593 -9.182 8.740 1.00 0.00 34 LEU A CA 8
ATOM 9614 C C . LEU A 1 38 ? 2.425 -9.333 9.704 1.00 0.00 34 LEU A C 8
ATOM 9615 O O . LEU A 1 38 ? 1.624 -8.414 9.876 1.00 0.00 34 LEU A O 8
ATOM 9631 N N . ALA A 1 39 ? 2.330 -10.500 10.332 1.00 0.00 35 ALA A N 8
ATOM 9632 C CA . ALA A 1 39 ? 1.323 -10.738 11.360 1.00 0.00 35 ALA A CA 8
ATOM 9633 C C . ALA A 1 39 ? 1.688 -10.037 12.663 1.00 0.00 35 ALA A C 8
ATOM 9634 O O . ALA A 1 39 ? 0.841 -9.414 13.303 1.00 0.00 35 ALA A O 8
ATOM 9641 N N . ALA A 1 40 ? 2.955 -10.143 13.050 1.00 0.00 36 ALA A N 8
ATOM 9642 C CA . ALA A 1 40 ? 3.439 -9.506 14.270 1.00 0.00 36 ALA A CA 8
ATOM 9643 C C . ALA A 1 40 ? 3.255 -7.995 14.211 1.00 0.00 36 ALA A C 8
ATOM 9644 O O . ALA A 1 40 ? 2.746 -7.384 15.151 1.00 0.00 36 ALA A O 8
ATOM 9651 N N . GLU A 1 41 ? 3.672 -7.395 13.101 1.00 0.00 37 GLU A N 8
ATOM 9652 C CA . GLU A 1 41 ? 3.376 -5.994 12.829 1.00 0.00 37 GLU A CA 8
ATOM 9653 C C . GLU A 1 41 ? 2.170 -5.855 11.908 1.00 0.00 37 GLU A C 8
ATOM 9654 O O . GLU A 1 41 ? 2.317 -5.640 10.705 1.00 0.00 37 GLU A O 8
ATOM 9666 N N . SER A 1 42 ? 0.978 -5.977 12.481 1.00 0.00 38 SER A N 8
ATOM 9667 C CA . SER A 1 42 ? -0.214 -6.306 11.708 1.00 0.00 38 SER A CA 8
ATOM 9668 C C . SER A 1 42 ? -0.350 -5.399 10.493 1.00 0.00 38 SER A C 8
ATOM 9669 O O . SER A 1 42 ? -0.693 -4.223 10.621 1.00 0.00 38 SER A O 8
ATOM 9677 N N . ILE A 1 43 ? -0.081 -5.951 9.316 1.00 0.00 39 ILE A N 8
ATOM 9678 C CA . ILE A 1 43 ? -0.521 -5.343 8.065 1.00 0.00 39 ILE A CA 8
ATOM 9679 C C . ILE A 1 43 ? -1.552 -6.217 7.360 1.00 0.00 39 ILE A C 8
ATOM 9680 O O . ILE A 1 43 ? -1.405 -7.438 7.299 1.00 0.00 39 ILE A O 8
ATOM 9696 N N . ALA A 1 44 ? -2.594 -5.584 6.832 1.00 0.00 40 ALA A N 8
ATOM 9697 C CA . ALA A 1 44 ? -3.642 -6.302 6.117 1.00 0.00 40 ALA A CA 8
ATOM 9698 C C . ALA A 1 44 ? -3.123 -6.871 4.802 1.00 0.00 40 ALA A C 8
ATOM 9699 O O . ALA A 1 44 ? -3.290 -6.263 3.744 1.00 0.00 40 ALA A O 8
ATOM 9706 N N . VAL A 1 45 ? -2.495 -8.038 4.875 1.00 0.00 41 VAL A N 8
ATOM 9707 C CA . VAL A 1 45 ? -1.929 -8.679 3.695 1.00 0.00 41 VAL A CA 8
ATOM 9708 C C . VAL A 1 45 ? -2.695 -9.946 3.335 1.00 0.00 41 VAL A C 8
ATOM 9709 O O . VAL A 1 45 ? -2.534 -10.984 3.977 1.00 0.00 41 VAL A O 8
ATOM 9722 N N . PRO A 1 46 ? -3.530 -9.854 2.304 1.00 0.00 42 PRO A N 8
ATOM 9723 C CA . PRO A 1 46 ? -4.353 -10.981 1.884 1.00 0.00 42 PRO A CA 8
ATOM 9724 C C . PRO A 1 46 ? -3.501 -12.209 1.593 1.00 0.00 42 PRO A C 8
ATOM 9725 O O . PRO A 1 46 ? -2.347 -12.091 1.179 1.00 0.00 42 PRO A O 8
ATOM 9736 N N . ASP A 1 47 ? -4.075 -13.388 1.812 1.00 0.00 43 ASP A N 8
ATOM 9737 C CA . ASP A 1 47 ? -3.349 -14.640 1.628 1.00 0.00 43 ASP A CA 8
ATOM 9738 C C . ASP A 1 47 ? -3.191 -14.972 0.149 1.00 0.00 43 ASP A C 8
ATOM 9739 O O . ASP A 1 47 ? -2.571 -15.973 -0.207 1.00 0.00 43 ASP A O 8
ATOM 9748 N N . GLY A 1 48 ? -3.757 -14.129 -0.705 1.00 0.00 44 GLY A N 8
ATOM 9749 C CA . GLY A 1 48 ? -3.623 -14.295 -2.147 1.00 0.00 44 GLY A CA 8
ATOM 9750 C C . GLY A 1 48 ? -2.302 -13.726 -2.648 1.00 0.00 44 GLY A C 8
ATOM 9751 O O . GLY A 1 48 ? -2.024 -13.743 -3.848 1.00 0.00 44 GLY A O 8
ATOM 9755 N N . ILE A 1 49 ? -1.492 -13.224 -1.724 1.00 0.00 45 ILE A N 8
ATOM 9756 C CA . ILE A 1 49 ? -0.196 -12.654 -2.068 1.00 0.00 45 ILE A CA 8
ATOM 9757 C C . ILE A 1 49 ? 0.932 -13.636 -1.782 1.00 0.00 45 ILE A C 8
ATOM 9758 O O . ILE A 1 49 ? 1.075 -14.124 -0.662 1.00 0.00 45 ILE A O 8
ATOM 9774 N N . GLU A 1 50 ? 1.733 -13.923 -2.804 1.00 0.00 46 GLU A N 8
ATOM 9775 C CA . GLU A 1 50 ? 2.895 -14.792 -2.646 1.00 0.00 46 GLU A CA 8
ATOM 9776 C C . GLU A 1 50 ? 4.095 -14.014 -2.120 1.00 0.00 46 GLU A C 8
ATOM 9777 O O . GLU A 1 50 ? 4.566 -13.074 -2.760 1.00 0.00 46 GLU A O 8
ATOM 9789 N N . LEU A 1 51 ? 4.586 -14.412 -0.951 1.00 0.00 47 LEU A N 8
ATOM 9790 C CA . LEU A 1 51 ? 5.690 -13.714 -0.307 1.00 0.00 47 LEU A CA 8
ATOM 9791 C C . LEU A 1 51 ? 7.017 -14.411 -0.579 1.00 0.00 47 LEU A C 8
ATOM 9792 O O . LEU A 1 51 ? 7.114 -15.636 -0.497 1.00 0.00 47 LEU A O 8
ATOM 9808 N N . ARG A 1 52 ? 8.038 -13.624 -0.905 1.00 0.00 48 ARG A N 8
ATOM 9809 C CA . ARG A 1 52 ? 9.359 -14.167 -1.199 1.00 0.00 48 ARG A CA 8
ATOM 9810 C C . ARG A 1 52 ? 10.451 -13.366 -0.503 1.00 0.00 48 ARG A C 8
ATOM 9811 O O . ARG A 1 52 ? 10.213 -12.256 -0.028 1.00 0.00 48 ARG A O 8
ATOM 9832 N N . VAL A 1 53 ? 11.650 -13.935 -0.446 1.00 0.00 49 VAL A N 8
ATOM 9833 C CA . VAL A 1 53 ? 12.801 -13.244 0.123 1.00 0.00 49 VAL A CA 8
ATOM 9834 C C . VAL A 1 53 ? 13.938 -13.145 -0.885 1.00 0.00 49 VAL A C 8
ATOM 9835 O O . VAL A 1 53 ? 14.314 -14.138 -1.510 1.00 0.00 49 VAL A O 8
ATOM 9848 N N . LEU A 1 54 ? 14.485 -11.944 -1.040 1.00 0.00 50 LEU A N 8
ATOM 9849 C CA . LEU A 1 54 ? 15.622 -11.728 -1.926 1.00 0.00 50 LEU A CA 8
ATOM 9850 C C . LEU A 1 54 ? 16.923 -11.642 -1.140 1.00 0.00 50 LEU A C 8
ATOM 9851 O O . LEU A 1 54 ? 17.979 -12.052 -1.622 1.00 0.00 50 LEU A O 8
ATOM 9867 N N . GLU A 1 55 ? 16.843 -11.104 0.072 1.00 0.00 51 GLU A N 8
ATOM 9868 C CA . GLU A 1 55 ? 18.016 -10.963 0.928 1.00 0.00 51 GLU A CA 8
ATOM 9869 C C . GLU A 1 55 ? 17.648 -11.122 2.398 1.00 0.00 51 GLU A C 8
ATOM 9870 O O . GLU A 1 55 ? 16.619 -10.615 2.848 1.00 0.00 51 GLU A O 8
ATOM 9882 N N . ASN A 1 56 ? 18.492 -11.827 3.141 1.00 0.00 52 ASN A N 8
ATOM 9883 C CA . ASN A 1 56 ? 18.291 -11.999 4.574 1.00 0.00 52 ASN A CA 8
ATOM 9884 C C . ASN A 1 56 ? 19.621 -12.099 5.309 1.00 0.00 52 ASN A C 8
ATOM 9885 O O . ASN A 1 56 ? 20.170 -13.190 5.475 1.00 0.00 52 ASN A O 8
ATOM 9896 N N . THR A 1 57 ? 20.137 -10.957 5.747 1.00 0.00 53 THR A N 8
ATOM 9897 C CA . THR A 1 57 ? 21.405 -10.915 6.467 1.00 0.00 53 THR A CA 8
ATOM 9898 C C . THR A 1 57 ? 21.241 -10.266 7.835 1.00 0.00 53 THR A C 8
ATOM 9899 O O . THR A 1 57 ? 20.130 -9.937 8.247 1.00 0.00 53 THR A O 8
ATOM 9910 N N . ALA A 1 58 ? 22.356 -10.086 8.537 1.00 0.00 54 ALA A N 8
ATOM 9911 C CA . ALA A 1 58 ? 22.339 -9.459 9.853 1.00 0.00 54 ALA A CA 8
ATOM 9912 C C . ALA A 1 58 ? 22.297 -7.940 9.737 1.00 0.00 54 ALA A C 8
ATOM 9913 O O . ALA A 1 58 ? 22.237 -7.235 10.745 1.00 0.00 54 ALA A O 8
ATOM 9920 N N . THR A 1 59 ? 22.332 -7.444 8.507 1.00 0.00 55 THR A N 8
ATOM 9921 C CA . THR A 1 59 ? 22.393 -6.007 8.260 1.00 0.00 55 THR A CA 8
ATOM 9922 C C . THR A 1 59 ? 21.259 -5.556 7.351 1.00 0.00 55 THR A C 8
ATOM 9923 O O . THR A 1 59 ? 20.720 -4.461 7.511 1.00 0.00 55 THR A O 8
ATOM 9934 N N . VAL A 1 60 ? 20.902 -6.404 6.392 1.00 0.00 56 VAL A N 8
ATOM 9935 C CA . VAL A 1 60 ? 19.920 -6.046 5.376 1.00 0.00 56 VAL A CA 8
ATOM 9936 C C . VAL A 1 60 ? 18.947 -7.189 5.123 1.00 0.00 56 VAL A C 8
ATOM 9937 O O . VAL A 1 60 ? 19.353 -8.340 4.964 1.00 0.00 56 VAL A O 8
ATOM 9950 N N . VAL A 1 61 ? 17.658 -6.862 5.086 1.00 0.00 57 VAL A N 8
ATOM 9951 C CA . VAL A 1 61 ? 16.637 -7.825 4.688 1.00 0.00 57 VAL A CA 8
ATOM 9952 C C . VAL A 1 61 ? 15.745 -7.259 3.589 1.00 0.00 57 VAL A C 8
ATOM 9953 O O . VAL A 1 61 ? 15.281 -6.124 3.679 1.00 0.00 57 VAL A O 8
ATOM 9966 N N . ASN A 1 62 ? 15.510 -8.059 2.556 1.00 0.00 58 ASN A N 8
ATOM 9967 C CA . ASN A 1 62 ? 14.681 -7.636 1.433 1.00 0.00 58 ASN A CA 8
ATOM 9968 C C . ASN A 1 62 ? 13.518 -8.593 1.216 1.00 0.00 58 ASN A C 8
ATOM 9969 O O . ASN A 1 62 ? 13.691 -9.684 0.671 1.00 0.00 58 ASN A O 8
ATOM 9980 N N . LEU A 1 63 ? 12.330 -8.180 1.643 1.00 0.00 59 LEU A N 8
ATOM 9981 C CA . LEU A 1 63 ? 11.140 -9.013 1.526 1.00 0.00 59 LEU A CA 8
ATOM 9982 C C . LEU A 1 63 ? 10.266 -8.565 0.362 1.00 0.00 59 LEU A C 8
ATOM 9983 O O . LEU A 1 63 ? 10.118 -7.371 0.107 1.00 0.00 59 LEU A O 8
ATOM 9999 N N . VAL A 1 64 ? 9.689 -9.533 -0.345 1.00 0.00 60 VAL A N 8
ATOM 10000 C CA . VAL A 1 64 ? 8.886 -9.243 -1.527 1.00 0.00 60 VAL A CA 8
ATOM 10001 C C . VAL A 1 64 ? 7.401 -9.422 -1.240 1.00 0.00 60 VAL A C 8
ATOM 10002 O O . VAL A 1 64 ? 6.966 -10.484 -0.796 1.00 0.00 60 VAL A O 8
ATOM 10015 N N . LEU A 1 65 ? 6.625 -8.373 -1.497 1.00 0.00 61 LEU A N 8
ATOM 10016 C CA . LEU A 1 65 ? 5.185 -8.411 -1.266 1.00 0.00 61 LEU A CA 8
ATOM 10017 C C . LEU A 1 65 ? 4.422 -7.846 -2.456 1.00 0.00 61 LEU A C 8
ATOM 10018 O O . LEU A 1 65 ? 4.156 -6.646 -2.521 1.00 0.00 61 LEU A O 8
ATOM 10034 N N . PRO A 1 66 ? 4.071 -8.716 -3.396 1.00 0.00 62 PRO A N 8
ATOM 10035 C CA . PRO A 1 66 ? 3.396 -8.294 -4.618 1.00 0.00 62 PRO A CA 8
ATOM 10036 C C . PRO A 1 66 ? 2.125 -7.513 -4.305 1.00 0.00 62 PRO A C 8
ATOM 10037 O O . PRO A 1 66 ? 1.473 -7.755 -3.289 1.00 0.00 62 PRO A O 8
ATOM 10048 N N . PRO A 1 67 ? 1.780 -6.578 -5.182 1.00 0.00 63 PRO A N 8
ATOM 10049 C CA . PRO A 1 67 ? 0.607 -5.736 -4.982 1.00 0.00 63 PRO A CA 8
ATOM 10050 C C . PRO A 1 67 ? -0.623 -6.574 -4.653 1.00 0.00 63 PRO A C 8
ATOM 10051 O O . PRO A 1 67 ? -0.954 -7.517 -5.370 1.00 0.00 63 PRO A O 8
ATOM 10062 N N . PRO A 1 68 ? -1.295 -6.223 -3.561 1.00 0.00 64 PRO A N 8
ATOM 10063 C CA . PRO A 1 68 ? -2.522 -6.906 -3.166 1.00 0.00 64 PRO A CA 8
ATOM 10064 C C . PRO A 1 68 ? -3.557 -6.870 -4.282 1.00 0.00 64 PRO A C 8
ATOM 10065 O O . PRO A 1 68 ? -3.648 -5.894 -5.028 1.00 0.00 64 PRO A O 8
ATOM 10076 N N . PRO A 1 69 ? -4.338 -7.939 -4.393 1.00 0.00 65 PRO A N 8
ATOM 10077 C CA . PRO A 1 69 ? -5.393 -8.017 -5.396 1.00 0.00 65 PRO A CA 8
ATOM 10078 C C . PRO A 1 69 ? -6.583 -7.148 -5.013 1.00 0.00 65 PRO A C 8
ATOM 10079 O O . PRO A 1 69 ? -7.447 -6.861 -5.842 1.00 0.00 65 PRO A O 8
ATOM 10090 N N . ALA A 1 70 ? -6.623 -6.730 -3.753 1.00 0.00 66 ALA A N 8
ATOM 10091 C CA . ALA A 1 70 ? -7.773 -6.010 -3.219 1.00 0.00 66 ALA A CA 8
ATOM 10092 C C . ALA A 1 70 ? -7.441 -4.542 -2.979 1.00 0.00 66 ALA A C 8
ATOM 10093 O O . ALA A 1 70 ? -8.281 -3.666 -3.174 1.00 0.00 66 ALA A O 8
ATOM 10100 N N . GLU A 1 71 ? -6.209 -4.282 -2.554 1.00 0.00 67 GLU A N 8
ATOM 10101 C CA . GLU A 1 71 ? -5.827 -2.958 -2.081 1.00 0.00 67 GLU A CA 8
ATOM 10102 C C . GLU A 1 71 ? -5.128 -2.161 -3.178 1.00 0.00 67 GLU A C 8
ATOM 10103 O O . GLU A 1 71 ? -4.868 -2.679 -4.264 1.00 0.00 67 GLU A O 8
ATOM 10115 N N . GLY A 1 72 ? -4.827 -0.901 -2.886 1.00 0.00 68 GLY A N 8
ATOM 10116 C CA . GLY A 1 72 ? -4.136 -0.039 -3.839 1.00 0.00 68 GLY A CA 8
ATOM 10117 C C . GLY A 1 72 ? -2.794 -0.632 -4.246 1.00 0.00 68 GLY A C 8
ATOM 10118 O O . GLY A 1 72 ? -2.105 -1.250 -3.435 1.00 0.00 68 GLY A O 8
ATOM 10122 N N . GLU A 1 73 ? -2.430 -0.442 -5.510 1.00 0.00 69 GLU A N 8
ATOM 10123 C CA . GLU A 1 73 ? -1.217 -1.043 -6.055 1.00 0.00 69 GLU A CA 8
ATOM 10124 C C . GLU A 1 73 ? 0.031 -0.381 -5.485 1.00 0.00 69 GLU A C 8
ATOM 10125 O O . GLU A 1 73 ? 0.024 0.807 -5.165 1.00 0.00 69 GLU A O 8
ATOM 10137 N N . LEU A 1 74 ? 1.100 -1.158 -5.357 1.00 0.00 70 LEU A N 8
ATOM 10138 C CA . LEU A 1 74 ? 2.382 -0.631 -4.901 1.00 0.00 70 LEU A CA 8
ATOM 10139 C C . LEU A 1 74 ? 3.083 0.144 -6.010 1.00 0.00 70 LEU A C 8
ATOM 10140 O O . LEU A 1 74 ? 3.003 -0.221 -7.182 1.00 0.00 70 LEU A O 8
ATOM 10156 N N . SER A 1 75 ? 3.770 1.216 -5.631 1.00 0.00 71 SER A N 8
ATOM 10157 C CA . SER A 1 75 ? 4.399 2.104 -6.600 1.00 0.00 71 SER A CA 8
ATOM 10158 C C . SER A 1 75 ? 5.715 1.528 -7.104 1.00 0.00 71 SER A C 8
ATOM 10159 O O . SER A 1 75 ? 6.216 0.540 -6.569 1.00 0.00 71 SER A O 8
ATOM 10167 N N . ASP A 1 76 ? 6.272 2.151 -8.138 1.00 0.00 72 ASP A N 8
ATOM 10168 C CA . ASP A 1 76 ? 7.598 1.793 -8.625 1.00 0.00 72 ASP A CA 8
ATOM 10169 C C . ASP A 1 76 ? 8.648 1.951 -7.531 1.00 0.00 72 ASP A C 8
ATOM 10170 O O . ASP A 1 76 ? 9.596 1.171 -7.450 1.00 0.00 72 ASP A O 8
ATOM 10179 N N . GLU A 1 77 ? 8.471 2.967 -6.693 1.00 0.00 73 GLU A N 8
ATOM 10180 C CA . GLU A 1 77 ? 9.363 3.190 -5.561 1.00 0.00 73 GLU A CA 8
ATOM 10181 C C . GLU A 1 77 ? 9.278 2.047 -4.558 1.00 0.00 73 GLU A C 8
ATOM 10182 O O . GLU A 1 77 ? 10.273 1.681 -3.933 1.00 0.00 73 GLU A O 8
ATOM 10194 N N . ASP A 1 78 ? 8.082 1.488 -4.408 1.00 0.00 74 ASP A N 8
ATOM 10195 C CA . ASP A 1 78 ? 7.870 0.367 -3.501 1.00 0.00 74 ASP A CA 8
ATOM 10196 C C . ASP A 1 78 ? 8.376 -0.937 -4.107 1.00 0.00 74 ASP A C 8
ATOM 10197 O O . ASP A 1 78 ? 8.946 -1.777 -3.411 1.00 0.00 74 ASP A O 8
ATOM 10206 N N . LEU A 1 79 ? 8.164 -1.098 -5.409 1.00 0.00 75 LEU A N 8
ATOM 10207 C CA . LEU A 1 79 ? 8.545 -2.324 -6.102 1.00 0.00 75 LEU A CA 8
ATOM 10208 C C . LEU A 1 79 ? 9.957 -2.225 -6.662 1.00 0.00 75 LEU A C 8
ATOM 10209 O O . LEU A 1 79 ? 10.505 -3.202 -7.169 1.00 0.00 75 LEU A O 8
ATOM 10225 N N . GLY A 1 80 ? 10.544 -1.035 -6.567 1.00 0.00 76 GLY A N 8
ATOM 10226 C CA . GLY A 1 80 ? 11.901 -0.809 -7.052 1.00 0.00 76 GLY A CA 8
ATOM 10227 C C . GLY A 1 80 ? 12.914 -1.610 -6.246 1.00 0.00 76 GLY A C 8
ATOM 10228 O O . GLY A 1 80 ? 14.045 -1.818 -6.683 1.00 0.00 76 GLY A O 8
ATOM 10232 N N . ALA A 1 81 ? 12.503 -2.055 -5.063 1.00 0.00 77 ALA A N 8
ATOM 10233 C CA . ALA A 1 81 ? 13.369 -2.851 -4.201 1.00 0.00 77 ALA A CA 8
ATOM 10234 C C . ALA A 1 81 ? 13.317 -4.325 -4.580 1.00 0.00 77 ALA A C 8
ATOM 10235 O O . ALA A 1 81 ? 14.041 -5.146 -4.019 1.00 0.00 77 ALA A O 8
ATOM 10242 N N . VAL A 1 82 ? 12.455 -4.656 -5.536 1.00 0.00 78 VAL A N 8
ATOM 10243 C CA . VAL A 1 82 ? 12.209 -6.047 -5.899 1.00 0.00 78 VAL A CA 8
ATOM 10244 C C . VAL A 1 82 ? 12.703 -6.343 -7.308 1.00 0.00 78 VAL A C 8
ATOM 10245 O O . VAL A 1 82 ? 12.378 -5.626 -8.255 1.00 0.00 78 VAL A O 8
ATOM 10258 N N . THR A 1 83 ? 13.491 -7.406 -7.443 1.00 0.00 79 THR A N 8
ATOM 10259 C CA . THR A 1 83 ? 13.971 -7.843 -8.748 1.00 0.00 79 THR A CA 8
ATOM 10260 C C . THR A 1 83 ? 12.813 -8.223 -9.662 1.00 0.00 79 THR A C 8
ATOM 10261 O O . THR A 1 83 ? 12.064 -9.157 -9.377 1.00 0.00 79 THR A O 8
ATOM 10272 N N . GLY A 1 84 ? 12.671 -7.493 -10.764 1.00 0.00 80 GLY A N 8
ATOM 10273 C CA . GLY A 1 84 ? 11.586 -7.731 -11.706 1.00 0.00 80 GLY A CA 8
ATOM 10274 C C . GLY A 1 84 ? 10.292 -7.077 -11.235 1.00 0.00 80 GLY A C 8
ATOM 10275 O O . GLY A 1 84 ? 9.255 -7.192 -11.887 1.00 0.00 80 GLY A O 8
ATOM 10279 N N . GLY A 1 85 ? 10.363 -6.389 -10.101 1.00 0.00 81 GLY A N 8
ATOM 10280 C CA . GLY A 1 85 ? 9.181 -5.790 -9.494 1.00 0.00 81 GLY A CA 8
ATOM 10281 C C . GLY A 1 85 ? 8.627 -4.665 -10.360 1.00 0.00 81 GLY A C 8
ATOM 10282 O O . GLY A 1 85 ? 7.474 -4.262 -10.210 1.00 0.00 81 GLY A O 8
ATOM 10286 N N . LEU A 1 86 ? 9.457 -4.163 -11.269 1.00 0.00 82 LEU A N 8
ATOM 10287 C CA . LEU A 1 86 ? 9.067 -3.053 -12.132 1.00 0.00 82 LEU A CA 8
ATOM 10288 C C . LEU A 1 86 ? 8.539 -3.557 -13.470 1.00 0.00 82 LEU A C 8
ATOM 10289 O O . LEU A 1 86 ? 8.270 -2.769 -14.377 1.00 0.00 82 LEU A O 8
ATOM 10305 N N . THR A 1 87 ? 8.393 -4.871 -13.586 1.00 0.00 83 THR A N 8
ATOM 10306 C CA . THR A 1 87 ? 7.803 -5.476 -14.776 1.00 0.00 83 THR A CA 8
ATOM 10307 C C . THR A 1 87 ? 6.368 -5.915 -14.516 1.00 0.00 83 THR A C 8
ATOM 10308 O O . THR A 1 87 ? 5.857 -5.775 -13.404 1.00 0.00 83 THR A O 8
ATOM 10319 N N . VAL A 1 88 ? 5.721 -6.446 -15.547 1.00 0.00 84 VAL A N 8
ATOM 10320 C CA . VAL A 1 88 ? 4.353 -6.933 -15.426 1.00 0.00 84 VAL A CA 8
ATOM 10321 C C . VAL A 1 88 ? 4.267 -8.091 -14.437 1.00 0.00 84 VAL A C 8
ATOM 10322 O O . VAL A 1 88 ? 4.973 -9.088 -14.574 1.00 0.00 84 VAL A O 8
ATOM 10335 N N . LEU A 1 89 ? 3.398 -7.950 -13.443 1.00 0.00 85 LEU A N 8
ATOM 10336 C CA . LEU A 1 89 ? 3.256 -8.956 -12.398 1.00 0.00 85 LEU A CA 8
ATOM 10337 C C . LEU A 1 89 ? 1.918 -9.678 -12.507 1.00 0.00 85 LEU A C 8
ATOM 10338 O O . LEU A 1 89 ? 0.944 -9.125 -13.017 1.00 0.00 85 LEU A O 8
ATOM 10354 N N . PRO A 1 90 ? 1.879 -10.915 -12.023 1.00 0.00 86 PRO A N 8
ATOM 10355 C CA . PRO A 1 90 ? 0.630 -11.661 -11.933 1.00 0.00 86 PRO A CA 8
ATOM 10356 C C . PRO A 1 90 ? -0.426 -10.878 -11.163 1.00 0.00 86 PRO A C 8
ATOM 10357 O O . PRO A 1 90 ? -1.625 -11.108 -11.325 1.00 0.00 86 PRO A O 8
ATOM 10368 N N . TRP A 1 91 ? 0.025 -9.952 -10.324 1.00 0.00 87 TRP A N 8
ATOM 10369 C CA . TRP A 1 91 ? -0.880 -9.134 -9.526 1.00 0.00 87 TRP A CA 8
ATOM 10370 C C . TRP A 1 91 ? -1.071 -7.757 -10.149 1.00 0.00 87 TRP A C 8
ATOM 10371 O O . TRP A 1 91 ? -1.830 -7.614 -11.068 1.00 0.00 87 TRP A O 8
ATOM 10393 N N . MET A 1 5 ? 3.241 -1.153 -2.752 1.00 0.00 1 MET A N 9
ATOM 10394 C CA . MET A 1 5 ? 2.653 -0.824 -1.459 1.00 0.00 1 MET A CA 9
ATOM 10395 C C . MET A 1 5 ? 2.351 0.665 -1.354 1.00 0.00 1 MET A C 9
ATOM 10396 O O . MET A 1 5 ? 3.079 1.496 -1.901 1.00 0.00 1 MET A O 9
ATOM 10410 N N . ASN A 1 6 ? 1.277 0.999 -0.648 1.00 0.00 2 ASN A N 9
ATOM 10411 C CA . ASN A 1 6 ? 0.906 2.391 -0.426 1.00 0.00 2 ASN A CA 9
ATOM 10412 C C . ASN A 1 6 ? 1.646 2.971 0.774 1.00 0.00 2 ASN A C 9
ATOM 10413 O O . ASN A 1 6 ? 2.541 2.336 1.329 1.00 0.00 2 ASN A O 9
ATOM 10424 N N . GLU A 1 7 ? 1.264 4.182 1.167 1.00 0.00 3 GLU A N 9
ATOM 10425 C CA . GLU A 1 7 ? 1.983 4.910 2.207 1.00 0.00 3 GLU A CA 9
ATOM 10426 C C . GLU A 1 7 ? 2.052 4.105 3.497 1.00 0.00 3 GLU A C 9
ATOM 10427 O O . GLU A 1 7 ? 3.135 3.845 4.021 1.00 0.00 3 GLU A O 9
ATOM 10439 N N . GLU A 1 8 ? 0.889 3.711 4.007 1.00 0.00 4 GLU A N 9
ATOM 10440 C CA . GLU A 1 8 ? 0.810 3.015 5.285 1.00 0.00 4 GLU A CA 9
ATOM 10441 C C . GLU A 1 8 ? 1.515 1.666 5.222 1.00 0.00 4 GLU A C 9
ATOM 10442 O O . GLU A 1 8 ? 2.192 1.263 6.166 1.00 0.00 4 GLU A O 9
ATOM 10454 N N . GLN A 1 9 ? 1.348 0.969 4.103 1.00 0.00 5 GLN A N 9
ATOM 10455 C CA . GLN A 1 9 ? 1.984 -0.329 3.906 1.00 0.00 5 GLN A CA 9
ATOM 10456 C C . GLN A 1 9 ? 3.499 -0.192 3.828 1.00 0.00 5 GLN A C 9
ATOM 10457 O O . GLN A 1 9 ? 4.235 -1.039 4.336 1.00 0.00 5 GLN A O 9
ATOM 10471 N N . THR A 1 10 ? 3.961 0.877 3.189 1.00 0.00 6 THR A N 9
ATOM 10472 C CA . THR A 1 10 ? 5.387 1.171 3.117 1.00 0.00 6 THR A CA 9
ATOM 10473 C C . THR A 1 10 ? 5.965 1.448 4.499 1.00 0.00 6 THR A C 9
ATOM 10474 O O . THR A 1 10 ? 7.066 1.007 4.824 1.00 0.00 6 THR A O 9
ATOM 10485 N N . GLN A 1 11 ? 5.212 2.183 5.312 1.00 0.00 7 GLN A N 9
ATOM 10486 C CA . GLN A 1 11 ? 5.618 2.466 6.684 1.00 0.00 7 GLN A CA 9
ATOM 10487 C C . GLN A 1 11 ? 5.765 1.184 7.490 1.00 0.00 7 GLN A C 9
ATOM 10488 O O . GLN A 1 11 ? 6.713 1.027 8.258 1.00 0.00 7 GLN A O 9
ATOM 10502 N N . GLN A 1 12 ? 4.819 0.267 7.312 1.00 0.00 8 GLN A N 9
ATOM 10503 C CA . GLN A 1 12 ? 4.889 -1.042 7.953 1.00 0.00 8 GLN A CA 9
ATOM 10504 C C . GLN A 1 12 ? 6.110 -1.820 7.481 1.00 0.00 8 GLN A C 9
ATOM 10505 O O . GLN A 1 12 ? 6.815 -2.433 8.283 1.00 0.00 8 GLN A O 9
ATOM 10519 N N . TYR A 1 13 ? 6.355 -1.794 6.174 1.00 0.00 9 TYR A N 9
ATOM 10520 C CA . TYR A 1 13 ? 7.532 -2.434 5.603 1.00 0.00 9 TYR A CA 9
ATOM 10521 C C . TYR A 1 13 ? 8.810 -1.919 6.254 1.00 0.00 9 TYR A C 9
ATOM 10522 O O . TYR A 1 13 ? 9.675 -2.700 6.650 1.00 0.00 9 TYR A O 9
ATOM 10540 N N . SER A 1 14 ? 8.921 -0.599 6.363 1.00 0.00 10 SER A N 9
ATOM 10541 C CA . SER A 1 14 ? 10.090 0.021 6.975 1.00 0.00 10 SER A CA 9
ATOM 10542 C C . SER A 1 14 ? 10.288 -0.465 8.406 1.00 0.00 10 SER A C 9
ATOM 10543 O O . SER A 1 14 ? 11.413 -0.724 8.833 1.00 0.00 10 SER A O 9
ATOM 10551 N N . GLN A 1 15 ? 9.188 -0.592 9.139 1.00 0.00 11 GLN A N 9
ATOM 10552 C CA . GLN A 1 15 ? 9.232 -1.092 10.508 1.00 0.00 11 GLN A CA 9
ATOM 10553 C C . GLN A 1 15 ? 9.708 -2.538 10.551 1.00 0.00 11 GLN A C 9
ATOM 10554 O O . GLN A 1 15 ? 10.474 -2.925 11.433 1.00 0.00 11 GLN A O 9
ATOM 10568 N N . ILE A 1 16 ? 9.246 -3.336 9.593 1.00 0.00 12 ILE A N 9
ATOM 10569 C CA . ILE A 1 16 ? 9.589 -4.752 9.543 1.00 0.00 12 ILE A CA 9
ATOM 10570 C C . ILE A 1 16 ? 11.088 -4.950 9.368 1.00 0.00 12 ILE A C 9
ATOM 10571 O O . ILE A 1 16 ? 11.718 -5.696 10.118 1.00 0.00 12 ILE A O 9
ATOM 10587 N N . VAL A 1 17 ? 11.655 -4.278 8.373 1.00 0.00 13 VAL A N 9
ATOM 10588 C CA . VAL A 1 17 ? 13.069 -4.440 8.046 1.00 0.00 13 VAL A CA 9
ATOM 10589 C C . VAL A 1 17 ? 13.956 -3.805 9.109 1.00 0.00 13 VAL A C 9
ATOM 10590 O O . VAL A 1 17 ? 15.081 -4.248 9.339 1.00 0.00 13 VAL A O 9
ATOM 10603 N N . ALA A 1 18 ? 13.442 -2.765 9.757 1.00 0.00 14 ALA A N 9
ATOM 10604 C CA . ALA A 1 18 ? 14.129 -2.151 10.887 1.00 0.00 14 ALA A CA 9
ATOM 10605 C C . ALA A 1 18 ? 14.235 -3.117 12.061 1.00 0.00 14 ALA A C 9
ATOM 10606 O O . ALA A 1 18 ? 15.293 -3.250 12.675 1.00 0.00 14 ALA A O 9
ATOM 10613 N N . LYS A 1 19 ? 13.132 -3.792 12.366 1.00 0.00 15 LYS A N 9
ATOM 10614 C CA . LYS A 1 19 ? 13.111 -4.784 13.435 1.00 0.00 15 LYS A CA 9
ATOM 10615 C C . LYS A 1 19 ? 13.975 -5.989 13.086 1.00 0.00 15 LYS A C 9
ATOM 10616 O O . LYS A 1 19 ? 14.620 -6.575 13.955 1.00 0.00 15 LYS A O 9
ATOM 10635 N N . CYS A 1 20 ? 13.984 -6.353 11.808 1.00 0.00 16 CYS A N 9
ATOM 10636 C CA . CYS A 1 20 ? 14.796 -7.470 11.337 1.00 0.00 16 CYS A CA 9
ATOM 10637 C C . CYS A 1 20 ? 16.278 -7.212 11.576 1.00 0.00 16 CYS A C 9
ATOM 10638 O O . CYS A 1 20 ? 17.014 -8.106 11.991 1.00 0.00 16 CYS A O 9
ATOM 10646 N N . TRP A 1 21 ? 16.709 -5.983 11.310 1.00 0.00 17 TRP A N 9
ATOM 10647 C CA . TRP A 1 21 ? 18.080 -5.574 11.596 1.00 0.00 17 TRP A CA 9
ATOM 10648 C C . TRP A 1 21 ? 18.354 -5.577 13.094 1.00 0.00 17 TRP A C 9
ATOM 10649 O O . TRP A 1 21 ? 19.361 -6.117 13.550 1.00 0.00 17 TRP A O 9
ATOM 10670 N N . ALA A 1 22 ? 17.451 -4.969 13.856 1.00 0.00 18 ALA A N 9
ATOM 10671 C CA . ALA A 1 22 ? 17.637 -4.822 15.295 1.00 0.00 18 ALA A CA 9
ATOM 10672 C C . ALA A 1 22 ? 17.655 -6.178 15.990 1.00 0.00 18 ALA A C 9
ATOM 10673 O O . ALA A 1 22 ? 18.411 -6.389 16.939 1.00 0.00 18 ALA A O 9
ATOM 10680 N N . ASP A 1 23 ? 16.821 -7.093 15.510 1.00 0.00 19 ASP A N 9
ATOM 10681 C CA . ASP A 1 23 ? 16.621 -8.372 16.181 1.00 0.00 19 ASP A CA 9
ATOM 10682 C C . ASP A 1 23 ? 16.685 -9.529 15.191 1.00 0.00 19 ASP A C 9
ATOM 10683 O O . ASP A 1 23 ? 15.761 -9.740 14.406 1.00 0.00 19 ASP A O 9
ATOM 10692 N N . ALA A 1 24 ? 17.784 -10.277 15.233 1.00 0.00 20 ALA A N 9
ATOM 10693 C CA . ALA A 1 24 ? 17.998 -11.377 14.299 1.00 0.00 20 ALA A CA 9
ATOM 10694 C C . ALA A 1 24 ? 16.889 -12.416 14.410 1.00 0.00 20 ALA A C 9
ATOM 10695 O O . ALA A 1 24 ? 16.542 -13.074 13.430 1.00 0.00 20 ALA A O 9
ATOM 10702 N N . GLU A 1 25 ? 16.338 -12.559 15.610 1.00 0.00 21 GLU A N 9
ATOM 10703 C CA . GLU A 1 25 ? 15.307 -13.559 15.866 1.00 0.00 21 GLU A CA 9
ATOM 10704 C C . GLU A 1 25 ? 14.034 -13.250 15.088 1.00 0.00 21 GLU A C 9
ATOM 10705 O O . GLU A 1 25 ? 13.456 -14.130 14.451 1.00 0.00 21 GLU A O 9
ATOM 10717 N N . PHE A 1 26 ? 13.605 -11.994 15.143 1.00 0.00 22 PHE A N 9
ATOM 10718 C CA . PHE A 1 26 ? 12.461 -11.541 14.361 1.00 0.00 22 PHE A CA 9
ATOM 10719 C C . PHE A 1 26 ? 12.665 -11.814 12.876 1.00 0.00 22 PHE A C 9
ATOM 10720 O O . PHE A 1 26 ? 11.776 -12.336 12.203 1.00 0.00 22 PHE A O 9
ATOM 10737 N N . LYS A 1 27 ? 13.841 -11.459 12.372 1.00 0.00 23 LYS A N 9
ATOM 10738 C CA . LYS A 1 27 ? 14.174 -11.686 10.971 1.00 0.00 23 LYS A CA 9
ATOM 10739 C C . LYS A 1 27 ? 14.038 -13.158 10.604 1.00 0.00 23 LYS A C 9
ATOM 10740 O O . LYS A 1 27 ? 13.378 -13.506 9.625 1.00 0.00 23 LYS A O 9
ATOM 10759 N N . ALA A 1 28 ? 14.669 -14.021 11.395 1.00 0.00 24 ALA A N 9
ATOM 10760 C CA . ALA A 1 28 ? 14.671 -15.452 11.120 1.00 0.00 24 ALA A CA 9
ATOM 10761 C C . ALA A 1 28 ? 13.255 -16.014 11.117 1.00 0.00 24 ALA A C 9
ATOM 10762 O O . ALA A 1 28 ? 12.887 -16.794 10.237 1.00 0.00 24 ALA A O 9
ATOM 10769 N N . LYS A 1 29 ? 12.463 -15.614 12.107 1.00 0.00 25 LYS A N 9
ATOM 10770 C CA . LYS A 1 29 ? 11.083 -16.075 12.217 1.00 0.00 25 LYS A CA 9
ATOM 10771 C C . LYS A 1 29 ? 10.218 -15.496 11.104 1.00 0.00 25 LYS A C 9
ATOM 10772 O O . LYS A 1 29 ? 9.349 -16.178 10.563 1.00 0.00 25 LYS A O 9
ATOM 10791 N N . LEU A 1 30 ? 10.461 -14.233 10.770 1.00 0.00 26 LEU A N 9
ATOM 10792 C CA . LEU A 1 30 ? 9.726 -13.570 9.700 1.00 0.00 26 LEU A CA 9
ATOM 10793 C C . LEU A 1 30 ? 9.828 -14.351 8.396 1.00 0.00 26 LEU A C 9
ATOM 10794 O O . LEU A 1 30 ? 8.829 -14.569 7.711 1.00 0.00 26 LEU A O 9
ATOM 10810 N N . ILE A 1 31 ? 11.043 -14.774 8.057 1.00 0.00 27 ILE A N 9
ATOM 10811 C CA . ILE A 1 31 ? 11.281 -15.517 6.828 1.00 0.00 27 ILE A CA 9
ATOM 10812 C C . ILE A 1 31 ? 10.603 -16.881 6.869 1.00 0.00 27 ILE A C 9
ATOM 10813 O O . ILE A 1 31 ? 9.954 -17.292 5.907 1.00 0.00 27 ILE A O 9
ATOM 10829 N N . ALA A 1 32 ? 10.759 -17.578 7.987 1.00 0.00 28 ALA A N 9
ATOM 10830 C CA . ALA A 1 32 ? 10.187 -18.910 8.146 1.00 0.00 28 ALA A CA 9
ATOM 10831 C C . ALA A 1 32 ? 8.666 -18.869 8.075 1.00 0.00 28 ALA A C 9
ATOM 10832 O O . ALA A 1 32 ? 8.040 -19.725 7.450 1.00 0.00 28 ALA A O 9
ATOM 10839 N N . ASP A 1 33 ? 8.075 -17.868 8.719 1.00 0.00 29 ASP A N 9
ATOM 10840 C CA . ASP A 1 33 ? 6.625 -17.755 8.794 1.00 0.00 29 ASP A CA 9
ATOM 10841 C C . ASP A 1 33 ? 6.189 -16.300 8.915 1.00 0.00 29 ASP A C 9
ATOM 10842 O O . ASP A 1 33 ? 5.927 -15.809 10.013 1.00 0.00 29 ASP A O 9
ATOM 10851 N N . PRO A 1 34 ? 6.116 -15.614 7.779 1.00 0.00 30 PRO A N 9
ATOM 10852 C CA . PRO A 1 34 ? 5.861 -14.180 7.765 1.00 0.00 30 PRO A CA 9
ATOM 10853 C C . PRO A 1 34 ? 4.423 -13.873 8.162 1.00 0.00 30 PRO A C 9
ATOM 10854 O O . PRO A 1 34 ? 4.108 -12.760 8.584 1.00 0.00 30 PRO A O 9
ATOM 10865 N N . LYS A 1 35 ? 3.551 -14.866 8.021 1.00 0.00 31 LYS A N 9
ATOM 10866 C CA . LYS A 1 35 ? 2.139 -14.698 8.344 1.00 0.00 31 LYS A CA 9
ATOM 10867 C C . LYS A 1 35 ? 1.930 -14.560 9.846 1.00 0.00 31 LYS A C 9
ATOM 10868 O O . LYS A 1 35 ? 1.353 -13.578 10.314 1.00 0.00 31 LYS A O 9
ATOM 10887 N N . ALA A 1 36 ? 2.400 -15.549 10.597 1.00 0.00 32 ALA A N 9
ATOM 10888 C CA . ALA A 1 36 ? 2.300 -15.521 12.052 1.00 0.00 32 ALA A CA 9
ATOM 10889 C C . ALA A 1 36 ? 3.121 -14.379 12.638 1.00 0.00 32 ALA A C 9
ATOM 10890 O O . ALA A 1 36 ? 2.690 -13.712 13.579 1.00 0.00 32 ALA A O 9
ATOM 10897 N N . THR A 1 37 ? 4.303 -14.157 12.074 1.00 0.00 33 THR A N 9
ATOM 10898 C CA . THR A 1 37 ? 5.233 -13.172 12.611 1.00 0.00 33 THR A CA 9
ATOM 10899 C C . THR A 1 37 ? 4.670 -11.762 12.499 1.00 0.00 33 THR A C 9
ATOM 10900 O O . THR A 1 37 ? 4.720 -10.986 13.454 1.00 0.00 33 THR A O 9
ATOM 10911 N N . LEU A 1 38 ? 4.131 -11.436 11.329 1.00 0.00 34 LEU A N 9
ATOM 10912 C CA . LEU A 1 38 ? 3.637 -10.091 11.061 1.00 0.00 34 LEU A CA 9
ATOM 10913 C C . LEU A 1 38 ? 2.258 -9.879 11.675 1.00 0.00 34 LEU A C 9
ATOM 10914 O O . LEU A 1 38 ? 1.928 -8.778 12.115 1.00 0.00 34 LEU A O 9
ATOM 10930 N N . ALA A 1 39 ? 1.458 -10.940 11.700 1.00 0.00 35 ALA A N 9
ATOM 10931 C CA . ALA A 1 39 ? 0.136 -10.887 12.312 1.00 0.00 35 ALA A CA 9
ATOM 10932 C C . ALA A 1 39 ? 0.221 -10.464 13.773 1.00 0.00 35 ALA A C 9
ATOM 10933 O O . ALA A 1 39 ? -0.612 -9.699 14.257 1.00 0.00 35 ALA A O 9
ATOM 10940 N N . ALA A 1 40 ? 1.234 -10.966 14.471 1.00 0.00 36 ALA A N 9
ATOM 10941 C CA . ALA A 1 40 ? 1.474 -10.586 15.857 1.00 0.00 36 ALA A CA 9
ATOM 10942 C C . ALA A 1 40 ? 1.757 -9.094 15.976 1.00 0.00 36 ALA A C 9
ATOM 10943 O O . ALA A 1 40 ? 1.556 -8.497 17.034 1.00 0.00 36 ALA A O 9
ATOM 10950 N N . GLU A 1 41 ? 2.225 -8.497 14.886 1.00 0.00 37 GLU A N 9
ATOM 10951 C CA . GLU A 1 41 ? 2.612 -7.090 14.888 1.00 0.00 37 GLU A CA 9
ATOM 10952 C C . GLU A 1 41 ? 1.498 -6.212 14.336 1.00 0.00 37 GLU A C 9
ATOM 10953 O O . GLU A 1 41 ? 1.716 -5.042 14.021 1.00 0.00 37 GLU A O 9
ATOM 10965 N N . SER A 1 42 ? 0.304 -6.783 14.219 1.00 0.00 38 SER A N 9
ATOM 10966 C CA . SER A 1 42 ? -0.834 -6.070 13.652 1.00 0.00 38 SER A CA 9
ATOM 10967 C C . SER A 1 42 ? -0.576 -5.684 12.200 1.00 0.00 38 SER A C 9
ATOM 10968 O O . SER A 1 42 ? -1.045 -4.647 11.731 1.00 0.00 38 SER A O 9
ATOM 10976 N N . ILE A 1 43 ? 0.175 -6.523 11.495 1.00 0.00 39 ILE A N 9
ATOM 10977 C CA . ILE A 1 43 ? 0.371 -6.354 10.062 1.00 0.00 39 ILE A CA 9
ATOM 10978 C C . ILE A 1 43 ? -0.206 -7.529 9.283 1.00 0.00 39 ILE A C 9
ATOM 10979 O O . ILE A 1 43 ? 0.327 -8.638 9.327 1.00 0.00 39 ILE A O 9
ATOM 10995 N N . ALA A 1 44 ? -1.300 -7.280 8.570 1.00 0.00 40 ALA A N 9
ATOM 10996 C CA . ALA A 1 44 ? -2.070 -8.350 7.950 1.00 0.00 40 ALA A CA 9
ATOM 10997 C C . ALA A 1 44 ? -1.264 -9.050 6.862 1.00 0.00 40 ALA A C 9
ATOM 10998 O O . ALA A 1 44 ? -0.559 -8.404 6.087 1.00 0.00 40 ALA A O 9
ATOM 11005 N N . VAL A 1 45 ? -1.374 -10.372 6.808 1.00 0.00 41 VAL A N 9
ATOM 11006 C CA . VAL A 1 45 ? -0.788 -11.147 5.721 1.00 0.00 41 VAL A CA 9
ATOM 11007 C C . VAL A 1 45 ? -1.797 -12.132 5.141 1.00 0.00 41 VAL A C 9
ATOM 11008 O O . VAL A 1 45 ? -1.866 -13.285 5.564 1.00 0.00 41 VAL A O 9
ATOM 11021 N N . PRO A 1 46 ? -2.577 -11.668 4.171 1.00 0.00 42 PRO A N 9
ATOM 11022 C CA . PRO A 1 46 ? -3.588 -12.505 3.535 1.00 0.00 42 PRO A CA 9
ATOM 11023 C C . PRO A 1 46 ? -2.959 -13.742 2.905 1.00 0.00 42 PRO A C 9
ATOM 11024 O O . PRO A 1 46 ? -1.823 -13.703 2.436 1.00 0.00 42 PRO A O 9
ATOM 11035 N N . ASP A 1 47 ? -3.709 -14.839 2.896 1.00 0.00 43 ASP A N 9
ATOM 11036 C CA . ASP A 1 47 ? -3.247 -16.077 2.278 1.00 0.00 43 ASP A CA 9
ATOM 11037 C C . ASP A 1 47 ? -2.842 -15.849 0.827 1.00 0.00 43 ASP A C 9
ATOM 11038 O O . ASP A 1 47 ? -3.530 -15.150 0.082 1.00 0.00 43 ASP A O 9
ATOM 11047 N N . GLY A 1 48 ? -1.722 -16.442 0.431 1.00 0.00 44 GLY A N 9
ATOM 11048 C CA . GLY A 1 48 ? -1.179 -16.240 -0.908 1.00 0.00 44 GLY A CA 9
ATOM 11049 C C . GLY A 1 48 ? -0.050 -15.219 -0.897 1.00 0.00 44 GLY A C 9
ATOM 11050 O O . GLY A 1 48 ? 0.724 -15.124 -1.848 1.00 0.00 44 GLY A O 9
ATOM 11054 N N . ILE A 1 49 ? 0.039 -14.454 0.186 1.00 0.00 45 ILE A N 9
ATOM 11055 C CA . ILE A 1 49 ? 1.111 -13.480 0.351 1.00 0.00 45 ILE A CA 9
ATOM 11056 C C . ILE A 1 49 ? 2.289 -14.077 1.109 1.00 0.00 45 ILE A C 9
ATOM 11057 O O . ILE A 1 49 ? 2.135 -14.565 2.229 1.00 0.00 45 ILE A O 9
ATOM 11073 N N . GLU A 1 50 ? 3.465 -14.037 0.492 1.00 0.00 46 GLU A N 9
ATOM 11074 C CA . GLU A 1 50 ? 4.676 -14.556 1.119 1.00 0.00 46 GLU A CA 9
ATOM 11075 C C . GLU A 1 50 ? 5.795 -13.522 1.094 1.00 0.00 46 GLU A C 9
ATOM 11076 O O . GLU A 1 50 ? 5.723 -12.532 0.365 1.00 0.00 46 GLU A O 9
ATOM 11088 N N . LEU A 1 51 ? 6.827 -13.757 1.897 1.00 0.00 47 LEU A N 9
ATOM 11089 C CA . LEU A 1 51 ? 7.915 -12.797 2.047 1.00 0.00 47 LEU A CA 9
ATOM 11090 C C . LEU A 1 51 ? 9.235 -13.381 1.559 1.00 0.00 47 LEU A C 9
ATOM 11091 O O . LEU A 1 51 ? 9.526 -14.556 1.786 1.00 0.00 47 LEU A O 9
ATOM 11107 N N . ARG A 1 52 ? 10.031 -12.554 0.891 1.00 0.00 48 ARG A N 9
ATOM 11108 C CA . ARG A 1 52 ? 11.337 -12.978 0.400 1.00 0.00 48 ARG A CA 9
ATOM 11109 C C . ARG A 1 52 ? 12.429 -12.003 0.825 1.00 0.00 48 ARG A C 9
ATOM 11110 O O . ARG A 1 52 ? 12.141 -10.916 1.326 1.00 0.00 48 ARG A O 9
ATOM 11131 N N . VAL A 1 53 ? 13.680 -12.401 0.625 1.00 0.00 49 VAL A N 9
ATOM 11132 C CA . VAL A 1 53 ? 14.817 -11.576 1.017 1.00 0.00 49 VAL A CA 9
ATOM 11133 C C . VAL A 1 53 ? 15.552 -11.035 -0.204 1.00 0.00 49 VAL A C 9
ATOM 11134 O O . VAL A 1 53 ? 15.865 -11.779 -1.133 1.00 0.00 49 VAL A O 9
ATOM 11147 N N . LEU A 1 54 ? 15.826 -9.735 -0.195 1.00 0.00 50 LEU A N 9
ATOM 11148 C CA . LEU A 1 54 ? 16.618 -9.111 -1.247 1.00 0.00 50 LEU A CA 9
ATOM 11149 C C . LEU A 1 54 ? 18.060 -8.903 -0.801 1.00 0.00 50 LEU A C 9
ATOM 11150 O O . LEU A 1 54 ? 18.997 -9.152 -1.560 1.00 0.00 50 LEU A O 9
ATOM 11166 N N . GLU A 1 55 ? 18.232 -8.443 0.433 1.00 0.00 51 GLU A N 9
ATOM 11167 C CA . GLU A 1 55 ? 19.559 -8.188 0.977 1.00 0.00 51 GLU A CA 9
ATOM 11168 C C . GLU A 1 55 ? 19.605 -8.469 2.474 1.00 0.00 51 GLU A C 9
ATOM 11169 O O . GLU A 1 55 ? 18.640 -8.215 3.193 1.00 0.00 51 GLU A O 9
ATOM 11181 N N . ASN A 1 56 ? 20.735 -8.997 2.938 1.00 0.00 52 ASN A N 9
ATOM 11182 C CA . ASN A 1 56 ? 20.861 -9.441 4.321 1.00 0.00 52 ASN A CA 9
ATOM 11183 C C . ASN A 1 56 ? 22.281 -9.241 4.834 1.00 0.00 52 ASN A C 9
ATOM 11184 O O . ASN A 1 56 ? 23.101 -10.159 4.792 1.00 0.00 52 ASN A O 9
ATOM 11195 N N . THR A 1 57 ? 22.566 -8.038 5.318 1.00 0.00 53 THR A N 9
ATOM 11196 C CA . THR A 1 57 ? 23.875 -7.730 5.885 1.00 0.00 53 THR A CA 9
ATOM 11197 C C . THR A 1 57 ? 23.745 -7.156 7.290 1.00 0.00 53 THR A C 9
ATOM 11198 O O . THR A 1 57 ? 22.648 -7.089 7.845 1.00 0.00 53 THR A O 9
ATOM 11209 N N . ALA A 1 58 ? 24.871 -6.740 7.859 1.00 0.00 54 ALA A N 9
ATOM 11210 C CA . ALA A 1 58 ? 24.877 -6.109 9.174 1.00 0.00 54 ALA A CA 9
ATOM 11211 C C . ALA A 1 58 ? 24.511 -4.634 9.079 1.00 0.00 54 ALA A C 9
ATOM 11212 O O . ALA A 1 58 ? 24.439 -3.936 10.091 1.00 0.00 54 ALA A O 9
ATOM 11219 N N . THR A 1 59 ? 24.282 -4.163 7.857 1.00 0.00 55 THR A N 9
ATOM 11220 C CA . THR A 1 59 ? 24.021 -2.749 7.618 1.00 0.00 55 THR A CA 9
ATOM 11221 C C . THR A 1 59 ? 22.689 -2.549 6.905 1.00 0.00 55 THR A C 9
ATOM 11222 O O . THR A 1 59 ? 22.005 -1.548 7.117 1.00 0.00 55 THR A O 9
ATOM 11233 N N . VAL A 1 60 ? 22.325 -3.508 6.061 1.00 0.00 56 VAL A N 9
ATOM 11234 C CA . VAL A 1 60 ? 21.163 -3.366 5.193 1.00 0.00 56 VAL A CA 9
ATOM 11235 C C . VAL A 1 60 ? 20.267 -4.595 5.265 1.00 0.00 56 VAL A C 9
ATOM 11236 O O . VAL A 1 60 ? 20.737 -5.726 5.131 1.00 0.00 56 VAL A O 9
ATOM 11249 N N . VAL A 1 61 ? 18.974 -4.369 5.474 1.00 0.00 57 VAL A N 9
ATOM 11250 C CA . VAL A 1 61 ? 17.981 -5.431 5.352 1.00 0.00 57 VAL A CA 9
ATOM 11251 C C . VAL A 1 61 ? 16.877 -5.041 4.376 1.00 0.00 57 VAL A C 9
ATOM 11252 O O . VAL A 1 61 ? 16.106 -4.118 4.634 1.00 0.00 57 VAL A O 9
ATOM 11265 N N . ASN A 1 62 ? 16.808 -5.752 3.256 1.00 0.00 58 ASN A N 9
ATOM 11266 C CA . ASN A 1 62 ? 15.793 -5.487 2.244 1.00 0.00 58 ASN A CA 9
ATOM 11267 C C . ASN A 1 62 ? 14.961 -6.731 1.959 1.00 0.00 58 ASN A C 9
ATOM 11268 O O . ASN A 1 62 ? 15.498 -7.783 1.617 1.00 0.00 58 ASN A O 9
ATOM 11279 N N . LEU A 1 63 ? 13.647 -6.603 2.106 1.00 0.00 59 LEU A N 9
ATOM 11280 C CA . LEU A 1 63 ? 12.747 -7.743 1.971 1.00 0.00 59 LEU A CA 9
ATOM 11281 C C . LEU A 1 63 ? 11.701 -7.494 0.892 1.00 0.00 59 LEU A C 9
ATOM 11282 O O . LEU A 1 63 ? 11.567 -6.379 0.389 1.00 0.00 59 LEU A O 9
ATOM 11298 N N . VAL A 1 64 ? 10.961 -8.539 0.539 1.00 0.00 60 VAL A N 9
ATOM 11299 C CA . VAL A 1 64 ? 9.831 -8.407 -0.371 1.00 0.00 60 VAL A CA 9
ATOM 11300 C C . VAL A 1 64 ? 8.509 -8.637 0.352 1.00 0.00 60 VAL A C 9
ATOM 11301 O O . VAL A 1 64 ? 8.304 -9.680 0.971 1.00 0.00 60 VAL A O 9
ATOM 11314 N N . LEU A 1 65 ? 7.618 -7.656 0.267 1.00 0.00 61 LEU A N 9
ATOM 11315 C CA . LEU A 1 65 ? 6.293 -7.773 0.867 1.00 0.00 61 LEU A CA 9
ATOM 11316 C C . LEU A 1 65 ? 5.202 -7.408 -0.131 1.00 0.00 61 LEU A C 9
ATOM 11317 O O . LEU A 1 65 ? 4.831 -6.240 -0.260 1.00 0.00 61 LEU A O 9
ATOM 11333 N N . PRO A 1 66 ? 4.690 -8.412 -0.833 1.00 0.00 62 PRO A N 9
ATOM 11334 C CA . PRO A 1 66 ? 3.720 -8.187 -1.899 1.00 0.00 62 PRO A CA 9
ATOM 11335 C C . PRO A 1 66 ? 2.454 -7.536 -1.361 1.00 0.00 62 PRO A C 9
ATOM 11336 O O . PRO A 1 66 ? 2.123 -7.676 -0.184 1.00 0.00 62 PRO A O 9
ATOM 11347 N N . PRO A 1 67 ? 1.746 -6.821 -2.229 1.00 0.00 63 PRO A N 9
ATOM 11348 C CA . PRO A 1 67 ? 0.459 -6.237 -1.873 1.00 0.00 63 PRO A CA 9
ATOM 11349 C C . PRO A 1 67 ? -0.606 -7.312 -1.701 1.00 0.00 63 PRO A C 9
ATOM 11350 O O . PRO A 1 67 ? -0.460 -8.429 -2.196 1.00 0.00 63 PRO A O 9
ATOM 11361 N N . PRO A 1 68 ? -1.679 -6.969 -0.994 1.00 0.00 64 PRO A N 9
ATOM 11362 C CA . PRO A 1 68 ? -2.762 -7.909 -0.741 1.00 0.00 64 PRO A CA 9
ATOM 11363 C C . PRO A 1 68 ? -3.533 -8.218 -2.018 1.00 0.00 64 PRO A C 9
ATOM 11364 O O . PRO A 1 68 ? -3.510 -7.442 -2.972 1.00 0.00 64 PRO A O 9
ATOM 11375 N N . PRO A 1 69 ? -4.217 -9.358 -2.027 1.00 0.00 65 PRO A N 9
ATOM 11376 C CA . PRO A 1 69 ? -4.995 -9.774 -3.189 1.00 0.00 65 PRO A CA 9
ATOM 11377 C C . PRO A 1 69 ? -6.305 -9.005 -3.281 1.00 0.00 65 PRO A C 9
ATOM 11378 O O . PRO A 1 69 ? -7.384 -9.579 -3.134 1.00 0.00 65 PRO A O 9
ATOM 11389 N N . ALA A 1 70 ? -6.207 -7.703 -3.523 1.00 0.00 66 ALA A N 9
ATOM 11390 C CA . ALA A 1 70 ? -7.383 -6.846 -3.610 1.00 0.00 66 ALA A CA 9
ATOM 11391 C C . ALA A 1 70 ? -8.023 -6.929 -4.990 1.00 0.00 66 ALA A C 9
ATOM 11392 O O . ALA A 1 70 ? -9.081 -6.348 -5.231 1.00 0.00 66 ALA A O 9
ATOM 11399 N N . GLU A 1 71 ? -7.375 -7.655 -5.895 1.00 0.00 67 GLU A N 9
ATOM 11400 C CA . GLU A 1 71 ? -7.859 -7.788 -7.263 1.00 0.00 67 GLU A CA 9
ATOM 11401 C C . GLU A 1 71 ? -8.096 -6.424 -7.898 1.00 0.00 67 GLU A C 9
ATOM 11402 O O . GLU A 1 71 ? -9.086 -6.219 -8.602 1.00 0.00 67 GLU A O 9
ATOM 11414 N N . GLY A 1 72 ? -7.184 -5.492 -7.642 1.00 0.00 68 GLY A N 9
ATOM 11415 C CA . GLY A 1 72 ? -7.259 -4.164 -8.237 1.00 0.00 68 GLY A CA 9
ATOM 11416 C C . GLY A 1 72 ? -6.095 -3.918 -9.189 1.00 0.00 68 GLY A C 9
ATOM 11417 O O . GLY A 1 72 ? -5.410 -4.855 -9.601 1.00 0.00 68 GLY A O 9
ATOM 11421 N N . GLU A 1 73 ? -5.877 -2.655 -9.537 1.00 0.00 69 GLU A N 9
ATOM 11422 C CA . GLU A 1 73 ? -4.791 -2.283 -10.437 1.00 0.00 69 GLU A CA 9
ATOM 11423 C C . GLU A 1 73 ? -3.522 -1.953 -9.663 1.00 0.00 69 GLU A C 9
ATOM 11424 O O . GLU A 1 73 ? -3.535 -1.112 -8.764 1.00 0.00 69 GLU A O 9
ATOM 11436 N N . LEU A 1 74 ? -2.429 -2.616 -10.017 1.00 0.00 70 LEU A N 9
ATOM 11437 C CA . LEU A 1 74 ? -1.144 -2.382 -9.368 1.00 0.00 70 LEU A CA 9
ATOM 11438 C C . LEU A 1 74 ? -0.208 -1.590 -10.270 1.00 0.00 70 LEU A C 9
ATOM 11439 O O . LEU A 1 74 ? -0.150 -1.822 -11.476 1.00 0.00 70 LEU A O 9
ATOM 11455 N N . SER A 1 75 ? 0.526 -0.655 -9.678 1.00 0.00 71 SER A N 9
ATOM 11456 C CA . SER A 1 75 ? 1.457 0.180 -10.428 1.00 0.00 71 SER A CA 9
ATOM 11457 C C . SER A 1 75 ? 2.792 -0.525 -10.624 1.00 0.00 71 SER A C 9
ATOM 11458 O O . SER A 1 75 ? 3.035 -1.587 -10.055 1.00 0.00 71 SER A O 9
ATOM 11466 N N . ASP A 1 76 ? 3.657 0.073 -11.437 1.00 0.00 72 ASP A N 9
ATOM 11467 C CA . ASP A 1 76 ? 5.019 -0.421 -11.604 1.00 0.00 72 ASP A CA 9
ATOM 11468 C C . ASP A 1 76 ? 5.757 -0.464 -10.271 1.00 0.00 72 ASP A C 9
ATOM 11469 O O . ASP A 1 76 ? 6.556 -1.366 -10.022 1.00 0.00 72 ASP A O 9
ATOM 11478 N N . GLU A 1 77 ? 5.482 0.517 -9.417 1.00 0.00 73 GLU A N 9
ATOM 11479 C CA . GLU A 1 77 ? 6.099 0.577 -8.097 1.00 0.00 73 GLU A CA 9
ATOM 11480 C C . GLU A 1 77 ? 5.611 -0.562 -7.209 1.00 0.00 73 GLU A C 9
ATOM 11481 O O . GLU A 1 77 ? 6.354 -1.068 -6.370 1.00 0.00 73 GLU A O 9
ATOM 11493 N N . ASP A 1 78 ? 4.358 -0.959 -7.401 1.00 0.00 74 ASP A N 9
ATOM 11494 C CA . ASP A 1 78 ? 3.772 -2.047 -6.625 1.00 0.00 74 ASP A CA 9
ATOM 11495 C C . ASP A 1 78 ? 4.275 -3.400 -7.108 1.00 0.00 74 ASP A C 9
ATOM 11496 O O . ASP A 1 78 ? 4.500 -4.311 -6.310 1.00 0.00 74 ASP A O 9
ATOM 11505 N N . LEU A 1 79 ? 4.450 -3.528 -8.419 1.00 0.00 75 LEU A N 9
ATOM 11506 C CA . LEU A 1 79 ? 4.867 -4.791 -9.017 1.00 0.00 75 LEU A CA 9
ATOM 11507 C C . LEU A 1 79 ? 6.382 -4.946 -8.977 1.00 0.00 75 LEU A C 9
ATOM 11508 O O . LEU A 1 79 ? 6.899 -6.057 -8.852 1.00 0.00 75 LEU A O 9
ATOM 11524 N N . GLY A 1 80 ? 7.088 -3.827 -9.084 1.00 0.00 76 GLY A N 9
ATOM 11525 C CA . GLY A 1 80 ? 8.543 -3.845 -9.170 1.00 0.00 76 GLY A CA 9
ATOM 11526 C C . GLY A 1 80 ? 9.178 -3.770 -7.787 1.00 0.00 76 GLY A C 9
ATOM 11527 O O . GLY A 1 80 ? 10.399 -3.685 -7.657 1.00 0.00 76 GLY A O 9
ATOM 11531 N N . ALA A 1 81 ? 8.341 -3.799 -6.755 1.00 0.00 77 ALA A N 9
ATOM 11532 C CA . ALA A 1 81 ? 8.819 -3.723 -5.379 1.00 0.00 77 ALA A CA 9
ATOM 11533 C C . ALA A 1 81 ? 9.779 -2.556 -5.192 1.00 0.00 77 ALA A C 9
ATOM 11534 O O . ALA A 1 81 ? 10.925 -2.742 -4.786 1.00 0.00 77 ALA A O 9
ATOM 11541 N N . VAL A 1 82 ? 9.304 -1.352 -5.492 1.00 0.00 78 VAL A N 9
ATOM 11542 C CA . VAL A 1 82 ? 10.153 -0.167 -5.471 1.00 0.00 78 VAL A CA 9
ATOM 11543 C C . VAL A 1 82 ? 10.797 0.024 -4.103 1.00 0.00 78 VAL A C 9
ATOM 11544 O O . VAL A 1 82 ? 11.862 0.632 -3.987 1.00 0.00 78 VAL A O 9
ATOM 11557 N N . THR A 1 83 ? 10.148 -0.502 -3.069 1.00 0.00 79 THR A N 9
ATOM 11558 C CA . THR A 1 83 ? 10.638 -0.359 -1.705 1.00 0.00 79 THR A CA 9
ATOM 11559 C C . THR A 1 83 ? 11.896 -1.189 -1.481 1.00 0.00 79 THR A C 9
ATOM 11560 O O . THR A 1 83 ? 12.565 -1.054 -0.455 1.00 0.00 79 THR A O 9
ATOM 11571 N N . GLY A 1 84 ? 12.214 -2.046 -2.446 1.00 0.00 80 GLY A N 9
ATOM 11572 C CA . GLY A 1 84 ? 13.417 -2.865 -2.377 1.00 0.00 80 GLY A CA 9
ATOM 11573 C C . GLY A 1 84 ? 14.611 -2.141 -2.987 1.00 0.00 80 GLY A C 9
ATOM 11574 O O . GLY A 1 84 ? 15.711 -2.690 -3.060 1.00 0.00 80 GLY A O 9
ATOM 11578 N N . GLY A 1 85 ? 14.388 -0.906 -3.424 1.00 0.00 81 GLY A N 9
ATOM 11579 C CA . GLY A 1 85 ? 15.457 -0.086 -3.980 1.00 0.00 81 GLY A CA 9
ATOM 11580 C C . GLY A 1 85 ? 16.082 -0.746 -5.201 1.00 0.00 81 GLY A C 9
ATOM 11581 O O . GLY A 1 85 ? 15.382 -1.124 -6.141 1.00 0.00 81 GLY A O 9
ATOM 11585 N N . LEU A 1 86 ? 17.403 -0.884 -5.182 1.00 0.00 82 LEU A N 9
ATOM 11586 C CA . LEU A 1 86 ? 18.133 -1.441 -6.315 1.00 0.00 82 LEU A CA 9
ATOM 11587 C C . LEU A 1 86 ? 18.554 -2.880 -6.045 1.00 0.00 82 LEU A C 9
ATOM 11588 O O . LEU A 1 86 ? 19.400 -3.432 -6.749 1.00 0.00 82 LEU A O 9
ATOM 11604 N N . THR A 1 87 ? 17.958 -3.484 -5.022 1.00 0.00 83 THR A N 9
ATOM 11605 C CA . THR A 1 87 ? 18.268 -4.862 -4.660 1.00 0.00 83 THR A CA 9
ATOM 11606 C C . THR A 1 87 ? 17.150 -5.807 -5.084 1.00 0.00 83 THR A C 9
ATOM 11607 O O . THR A 1 87 ? 17.182 -6.998 -4.775 1.00 0.00 83 THR A O 9
ATOM 11618 N N . VAL A 1 88 ? 16.165 -5.268 -5.793 1.00 0.00 84 VAL A N 9
ATOM 11619 C CA . VAL A 1 88 ? 15.005 -6.049 -6.208 1.00 0.00 84 VAL A CA 9
ATOM 11620 C C . VAL A 1 88 ? 15.412 -7.200 -7.120 1.00 0.00 84 VAL A C 9
ATOM 11621 O O . VAL A 1 88 ? 16.133 -7.004 -8.097 1.00 0.00 84 VAL A O 9
ATOM 11634 N N . LEU A 1 89 ? 14.945 -8.399 -6.794 1.00 0.00 85 LEU A N 9
ATOM 11635 C CA . LEU A 1 89 ? 15.303 -9.594 -7.551 1.00 0.00 85 LEU A CA 9
ATOM 11636 C C . LEU A 1 89 ? 14.135 -10.077 -8.401 1.00 0.00 85 LEU A C 9
ATOM 11637 O O . LEU A 1 89 ? 12.974 -9.916 -8.026 1.00 0.00 85 LEU A O 9
ATOM 11653 N N . PRO A 1 90 ? 14.451 -10.668 -9.548 1.00 0.00 86 PRO A N 9
ATOM 11654 C CA . PRO A 1 90 ? 13.432 -11.244 -10.418 1.00 0.00 86 PRO A CA 9
ATOM 11655 C C . PRO A 1 90 ? 12.889 -12.546 -9.846 1.00 0.00 86 PRO A C 9
ATOM 11656 O O . PRO A 1 90 ? 11.882 -13.074 -10.319 1.00 0.00 86 PRO A O 9
ATOM 11667 N N . TRP A 1 91 ? 13.560 -13.062 -8.821 1.00 0.00 87 TRP A N 9
ATOM 11668 C CA . TRP A 1 91 ? 13.165 -14.319 -8.200 1.00 0.00 87 TRP A CA 9
ATOM 11669 C C . TRP A 1 91 ? 12.363 -14.078 -6.927 1.00 0.00 87 TRP A C 9
ATOM 11670 O O . TRP A 1 91 ? 11.197 -13.800 -6.996 1.00 0.00 87 TRP A O 9
ATOM 11692 N N . MET A 1 5 ? -4.221 2.694 4.220 1.00 0.00 1 MET A N 10
ATOM 11693 C CA . MET A 1 5 ? -3.784 3.758 3.325 1.00 0.00 1 MET A CA 10
ATOM 11694 C C . MET A 1 5 ? -2.387 3.484 2.784 1.00 0.00 1 MET A C 10
ATOM 11695 O O . MET A 1 5 ? -1.652 2.654 3.323 1.00 0.00 1 MET A O 10
ATOM 11709 N N . ASN A 1 6 ? -2.024 4.183 1.715 1.00 0.00 2 ASN A N 10
ATOM 11710 C CA . ASN A 1 6 ? -0.722 3.997 1.083 1.00 0.00 2 ASN A CA 10
ATOM 11711 C C . ASN A 1 6 ? 0.411 4.319 2.048 1.00 0.00 2 ASN A C 10
ATOM 11712 O O . ASN A 1 6 ? 1.430 3.630 2.076 1.00 0.00 2 ASN A O 10
ATOM 11723 N N . GLU A 1 7 ? 0.226 5.370 2.839 1.00 0.00 3 GLU A N 10
ATOM 11724 C CA . GLU A 1 7 ? 1.231 5.782 3.811 1.00 0.00 3 GLU A CA 10
ATOM 11725 C C . GLU A 1 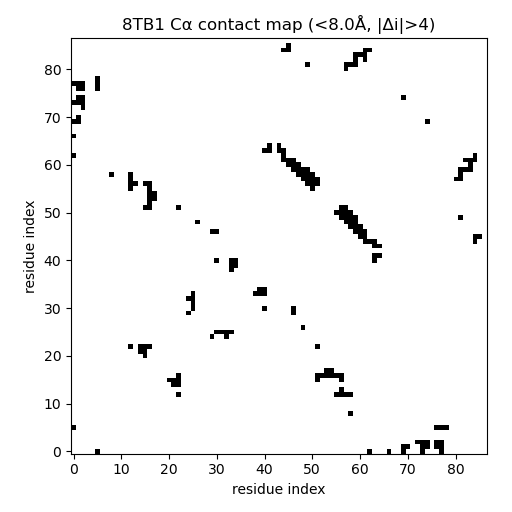7 ? 1.451 4.706 4.867 1.00 0.00 3 GLU A C 10
ATOM 11726 O O . GLU A 1 7 ? 2.582 4.446 5.275 1.00 0.00 3 GLU A O 10
ATOM 11738 N N . GLU A 1 8 ? 0.362 4.083 5.305 1.00 0.00 4 GLU A N 10
ATOM 11739 C CA . GLU A 1 8 ? 0.432 3.046 6.328 1.00 0.00 4 GLU A CA 10
ATOM 11740 C C . GLU A 1 8 ? 1.209 1.835 5.829 1.00 0.00 4 GLU A C 10
ATOM 11741 O O . GLU A 1 8 ? 2.018 1.261 6.561 1.00 0.00 4 GLU A O 10
ATOM 11753 N N . GLN A 1 9 ? 0.961 1.450 4.583 1.00 0.00 5 GLN A N 10
ATOM 11754 C CA . GLN A 1 9 ? 1.660 0.323 3.975 1.00 0.00 5 GLN A CA 10
ATOM 11755 C C . GLN A 1 9 ? 3.165 0.556 3.950 1.00 0.00 5 GLN A C 10
ATOM 11756 O O . GLN A 1 9 ? 3.948 -0.349 4.234 1.00 0.00 5 GLN A O 10
ATOM 11770 N N . THR A 1 10 ? 3.564 1.776 3.608 1.00 0.00 6 THR A N 10
ATOM 11771 C CA . THR A 1 10 ? 4.975 2.143 3.582 1.00 0.00 6 THR A CA 10
ATOM 11772 C C . THR A 1 10 ? 5.602 2.018 4.964 1.00 0.00 6 THR A C 10
ATOM 11773 O O . THR A 1 10 ? 6.671 1.426 5.119 1.00 0.00 6 THR A O 10
ATOM 11784 N N . GLN A 1 11 ? 4.932 2.579 5.964 1.00 0.00 7 GLN A N 10
ATOM 11785 C CA . GLN A 1 11 ? 5.443 2.568 7.330 1.00 0.00 7 GLN A CA 10
ATOM 11786 C C . GLN A 1 11 ? 5.522 1.148 7.877 1.00 0.00 7 GLN A C 10
ATOM 11787 O O . GLN A 1 11 ? 6.507 0.770 8.509 1.00 0.00 7 GLN A O 10
ATOM 11801 N N . GLN A 1 12 ? 4.477 0.366 7.629 1.00 0.00 8 GLN A N 10
ATOM 11802 C CA . GLN A 1 12 ? 4.428 -1.017 8.089 1.00 0.00 8 GLN A CA 10
ATOM 11803 C C . GLN A 1 12 ? 5.596 -1.823 7.535 1.00 0.00 8 GLN A C 10
ATOM 11804 O O . GLN A 1 12 ? 6.300 -2.505 8.280 1.00 0.00 8 GLN A O 10
ATOM 11818 N N . TYR A 1 13 ? 5.795 -1.743 6.225 1.00 0.00 9 TYR A N 10
ATOM 11819 C CA . TYR A 1 13 ? 6.851 -2.500 5.562 1.00 0.00 9 TYR A CA 10
ATOM 11820 C C . TYR A 1 13 ? 8.230 -2.024 6.002 1.00 0.00 9 TYR A C 10
ATOM 11821 O O . TYR A 1 13 ? 9.140 -2.829 6.196 1.00 0.00 9 TYR A O 10
ATOM 11839 N N . SER A 1 14 ? 8.376 -0.712 6.158 1.00 0.00 10 SER A N 10
ATOM 11840 C CA . SER A 1 14 ? 9.638 -0.129 6.593 1.00 0.00 10 SER A CA 10
ATOM 11841 C C . SER A 1 14 ? 10.050 -0.662 7.959 1.00 0.00 10 SER A C 10
ATOM 11842 O O . SER A 1 14 ? 11.224 -0.942 8.200 1.00 0.00 10 SER A O 10
ATOM 11850 N N . GLN A 1 15 ? 9.076 -0.799 8.853 1.00 0.00 11 GLN A N 10
ATOM 11851 C CA . GLN A 1 15 ? 9.327 -1.335 10.186 1.00 0.00 11 GLN A CA 10
ATOM 11852 C C . GLN A 1 15 ? 9.792 -2.784 10.119 1.00 0.00 11 GLN A C 10
ATOM 11853 O O . GLN A 1 15 ? 10.697 -3.189 10.849 1.00 0.00 11 GLN A O 10
ATOM 11867 N N . ILE A 1 16 ? 9.166 -3.560 9.242 1.00 0.00 12 ILE A N 10
ATOM 11868 C CA . ILE A 1 16 ? 9.513 -4.967 9.079 1.00 0.00 12 ILE A CA 10
ATOM 11869 C C . ILE A 1 16 ? 10.946 -5.127 8.584 1.00 0.00 12 ILE A C 10
ATOM 11870 O O . ILE A 1 16 ? 11.709 -5.933 9.116 1.00 0.00 12 ILE A O 10
ATOM 11886 N N . VAL A 1 17 ? 11.305 -4.353 7.566 1.00 0.00 13 VAL A N 10
ATOM 11887 C CA . VAL A 1 17 ? 12.635 -4.434 6.975 1.00 0.00 13 VAL A CA 10
ATOM 11888 C C . VAL A 1 17 ? 13.705 -3.984 7.963 1.00 0.00 13 VAL A C 10
ATOM 11889 O O . VAL A 1 17 ? 14.713 -4.663 8.153 1.00 0.00 13 VAL A O 10
ATOM 11902 N N . ALA A 1 18 ? 13.477 -2.835 8.591 1.00 0.00 14 ALA A N 10
ATOM 11903 C CA . ALA A 1 18 ? 14.426 -2.287 9.554 1.00 0.00 14 ALA A CA 10
ATOM 11904 C C . ALA A 1 18 ? 14.585 -3.210 10.756 1.00 0.00 14 ALA A C 10
ATOM 11905 O O . ALA A 1 18 ? 15.700 -3.455 11.217 1.00 0.00 14 ALA A O 10
ATOM 11912 N N . LYS A 1 19 ? 13.465 -3.720 11.257 1.00 0.00 15 LYS A N 10
ATOM 11913 C CA . LYS A 1 19 ? 13.466 -4.524 12.474 1.00 0.00 15 LYS A CA 10
ATOM 11914 C C . LYS A 1 19 ? 14.257 -5.811 12.282 1.00 0.00 15 LYS A C 10
ATOM 11915 O O . LYS A 1 19 ? 15.015 -6.223 13.160 1.00 0.00 15 LYS A O 10
ATOM 11934 N N . CYS A 1 20 ? 14.077 -6.443 11.127 1.00 0.00 16 CYS A N 10
ATOM 11935 C CA . CYS A 1 20 ? 14.661 -7.756 10.872 1.00 0.00 16 CYS A CA 10
ATOM 11936 C C . CYS A 1 20 ? 16.156 -7.650 10.600 1.00 0.00 16 CYS A C 10
ATOM 11937 O O . CYS A 1 20 ? 16.839 -8.658 10.425 1.00 0.00 16 CYS A O 10
ATOM 11945 N N . TRP A 1 21 ? 16.660 -6.420 10.568 1.00 0.00 17 TRP A N 10
ATOM 11946 C CA . TRP A 1 21 ? 18.087 -6.182 10.385 1.00 0.00 17 TRP A CA 10
ATOM 11947 C C . TRP A 1 21 ? 18.826 -6.212 11.718 1.00 0.00 17 TRP A C 10
ATOM 11948 O O . TRP A 1 21 ? 20.041 -6.404 11.761 1.00 0.00 17 TRP A O 10
ATOM 11969 N N . ALA A 1 22 ? 18.084 -6.022 12.803 1.00 0.00 18 ALA A N 10
ATOM 11970 C CA . ALA A 1 22 ? 18.685 -5.848 14.120 1.00 0.00 18 ALA A CA 10
ATOM 11971 C C . ALA A 1 22 ? 18.174 -6.896 15.102 1.00 0.00 18 ALA A C 10
ATOM 11972 O O . ALA A 1 22 ? 18.939 -7.442 15.896 1.00 0.00 18 ALA A O 10
ATOM 11979 N N . ASP A 1 23 ? 16.875 -7.170 15.042 1.00 0.00 19 ASP A N 10
ATOM 11980 C CA . ASP A 1 23 ? 16.223 -8.009 16.041 1.00 0.00 19 ASP A CA 10
ATOM 11981 C C . ASP A 1 23 ? 16.352 -9.486 15.692 1.00 0.00 19 ASP A C 10
ATOM 11982 O O . ASP A 1 23 ? 15.604 -10.006 14.866 1.00 0.00 19 ASP A O 10
ATOM 11991 N N . ALA A 1 24 ? 17.308 -10.156 16.328 1.00 0.00 20 ALA A N 10
ATOM 11992 C CA . ALA A 1 24 ? 17.684 -11.509 15.935 1.00 0.00 20 ALA A CA 10
ATOM 11993 C C . ALA A 1 24 ? 16.506 -12.467 16.064 1.00 0.00 20 ALA A C 10
ATOM 11994 O O . ALA A 1 24 ? 16.318 -13.350 15.226 1.00 0.00 20 ALA A O 10
ATOM 12001 N N . GLU A 1 25 ? 15.718 -12.290 17.119 1.00 0.00 21 GLU A N 10
ATOM 12002 C CA . GLU A 1 25 ? 14.557 -13.138 17.359 1.00 0.00 21 GLU A CA 10
ATOM 12003 C C . GLU A 1 25 ? 13.493 -12.928 16.289 1.00 0.00 21 GLU A C 10
ATOM 12004 O O . GLU A 1 25 ? 12.948 -13.889 15.746 1.00 0.00 21 GLU A O 10
ATOM 12016 N N . PHE A 1 26 ? 13.200 -11.666 15.993 1.00 0.00 22 PHE A N 10
ATOM 12017 C CA . PHE A 1 26 ? 12.173 -11.328 15.014 1.00 0.00 22 PHE A CA 10
ATOM 12018 C C . PHE A 1 26 ? 12.514 -11.895 13.640 1.00 0.00 22 PHE A C 10
ATOM 12019 O O . PHE A 1 26 ? 11.696 -12.572 13.019 1.00 0.00 22 PHE A O 10
ATOM 12036 N N . LYS A 1 27 ? 13.726 -11.614 13.175 1.00 0.00 23 LYS A N 10
ATOM 12037 C CA . LYS A 1 27 ? 14.130 -11.981 11.823 1.00 0.00 23 LYS A CA 10
ATOM 12038 C C . LYS A 1 27 ? 14.138 -13.493 11.641 1.00 0.00 23 LYS A C 10
ATOM 12039 O O . LYS A 1 27 ? 13.881 -13.998 10.547 1.00 0.00 23 LYS A O 10
ATOM 12058 N N . ALA A 1 28 ? 14.435 -14.212 12.719 1.00 0.00 24 ALA A N 10
ATOM 12059 C CA . ALA A 1 28 ? 14.357 -15.668 12.714 1.00 0.00 24 ALA A CA 10
ATOM 12060 C C . ALA A 1 28 ? 12.927 -16.141 12.488 1.00 0.00 24 ALA A C 10
ATOM 12061 O O . ALA A 1 28 ? 12.685 -17.078 11.726 1.00 0.00 24 ALA A O 10
ATOM 12068 N N . LYS A 1 29 ? 11.980 -15.490 13.154 1.00 0.00 25 LYS A N 10
ATOM 12069 C CA . LYS A 1 29 ? 10.567 -15.807 12.987 1.00 0.00 25 LYS A CA 10
ATOM 12070 C C . LYS A 1 29 ? 10.062 -15.368 11.619 1.00 0.00 25 LYS A C 10
ATOM 12071 O O . LYS A 1 29 ? 9.252 -16.055 10.995 1.00 0.00 25 LYS A O 10
ATOM 12090 N N . LEU A 1 30 ? 10.543 -14.219 11.156 1.00 0.00 26 LEU A N 10
ATOM 12091 C CA . LEU A 1 30 ? 10.160 -13.698 9.851 1.00 0.00 26 LEU A CA 10
ATOM 12092 C C . LEU A 1 30 ? 10.532 -14.669 8.737 1.00 0.00 26 LEU A C 10
ATOM 12093 O O . LEU A 1 30 ? 9.828 -14.778 7.734 1.00 0.00 26 LEU A O 10
ATOM 12109 N N . ILE A 1 31 ? 11.642 -15.374 8.923 1.00 0.00 27 ILE A N 10
ATOM 12110 C CA . ILE A 1 31 ? 12.066 -16.400 7.977 1.00 0.00 27 ILE A CA 10
ATOM 12111 C C . ILE A 1 31 ? 11.225 -17.662 8.121 1.00 0.00 27 ILE A C 10
ATOM 12112 O O . ILE A 1 31 ? 10.736 -18.210 7.134 1.00 0.00 27 ILE A O 10
ATOM 12128 N N . ALA A 1 32 ? 11.059 -18.119 9.358 1.00 0.00 28 ALA A N 10
ATOM 12129 C CA . ALA A 1 32 ? 10.358 -19.369 9.627 1.00 0.00 28 ALA A CA 10
ATOM 12130 C C . ALA A 1 32 ? 8.922 -19.312 9.125 1.00 0.00 28 ALA A C 10
ATOM 12131 O O . ALA A 1 32 ? 8.422 -20.272 8.538 1.00 0.00 28 ALA A O 10
ATOM 12138 N N . ASP A 1 33 ? 8.262 -18.184 9.361 1.00 0.00 29 ASP A N 10
ATOM 12139 C CA . ASP A 1 33 ? 6.882 -17.997 8.926 1.00 0.00 29 ASP A CA 10
ATOM 12140 C C . ASP A 1 33 ? 6.588 -16.529 8.644 1.00 0.00 29 ASP A C 10
ATOM 12141 O O . ASP A 1 33 ? 6.089 -15.809 9.507 1.00 0.00 29 ASP A O 10
ATOM 12150 N N . PRO A 1 34 ? 6.901 -16.093 7.428 1.00 0.00 30 PRO A N 10
ATOM 12151 C CA . PRO A 1 34 ? 6.767 -14.688 7.061 1.00 0.00 30 PRO A CA 10
ATOM 12152 C C . PRO A 1 34 ? 5.357 -14.180 7.331 1.00 0.00 30 PRO A C 10
ATOM 12153 O O . PRO A 1 34 ? 5.167 -13.036 7.744 1.00 0.00 30 PRO A O 10
ATOM 12164 N N . LYS A 1 35 ? 4.370 -15.035 7.090 1.00 0.00 31 LYS A N 10
ATOM 12165 C CA . LYS A 1 35 ? 2.971 -14.625 7.136 1.00 0.00 31 LYS A CA 10
ATOM 12166 C C . LYS A 1 35 ? 2.516 -14.386 8.570 1.00 0.00 31 LYS A C 10
ATOM 12167 O O . LYS A 1 35 ? 1.953 -13.336 8.886 1.00 0.00 31 LYS A O 10
ATOM 12186 N N . ALA A 1 36 ? 2.759 -15.365 9.434 1.00 0.00 32 ALA A N 10
ATOM 12187 C CA . ALA A 1 36 ? 2.384 -15.259 10.839 1.00 0.00 32 ALA A CA 10
ATOM 12188 C C . ALA A 1 36 ? 3.092 -14.089 11.511 1.00 0.00 32 ALA A C 10
ATOM 12189 O O . ALA A 1 36 ? 2.515 -13.403 12.355 1.00 0.00 32 ALA A O 10
ATOM 12196 N N . THR A 1 37 ? 4.345 -13.865 11.133 1.00 0.00 33 THR A N 10
ATOM 12197 C CA . THR A 1 37 ? 5.140 -12.786 11.708 1.00 0.00 33 THR A CA 10
ATOM 12198 C C . THR A 1 37 ? 4.571 -11.425 11.334 1.00 0.00 33 THR A C 10
ATOM 12199 O O . THR A 1 37 ? 4.440 -10.542 12.182 1.00 0.00 33 THR A O 10
ATOM 12210 N N . LEU A 1 38 ? 4.236 -11.259 10.059 1.00 0.00 34 LEU A N 10
ATOM 12211 C CA . LEU A 1 38 ? 3.600 -10.034 9.588 1.00 0.00 34 LEU A CA 10
ATOM 12212 C C . LEU A 1 38 ? 2.260 -9.809 10.277 1.00 0.00 34 LEU A C 10
ATOM 12213 O O . LEU A 1 38 ? 1.921 -8.684 10.644 1.00 0.00 34 LEU A O 10
ATOM 12229 N N . ALA A 1 39 ? 1.501 -10.885 10.450 1.00 0.00 35 ALA A N 10
ATOM 12230 C CA . ALA A 1 39 ? 0.233 -10.821 11.167 1.00 0.00 35 ALA A CA 10
ATOM 12231 C C . ALA A 1 39 ? 0.437 -10.364 12.607 1.00 0.00 35 ALA A C 10
ATOM 12232 O O . ALA A 1 39 ? -0.337 -9.562 13.130 1.00 0.00 35 ALA A O 10
ATOM 12239 N N . ALA A 1 40 ? 1.486 -10.877 13.242 1.00 0.00 36 ALA A N 10
ATOM 12240 C CA . ALA A 1 40 ? 1.828 -10.479 14.601 1.00 0.00 36 ALA A CA 10
ATOM 12241 C C . ALA A 1 40 ? 2.105 -8.983 14.685 1.00 0.00 36 ALA A C 10
ATOM 12242 O O . ALA A 1 40 ? 1.811 -8.343 15.695 1.00 0.00 36 ALA A O 10
ATOM 12249 N N . GLU A 1 41 ? 2.671 -8.432 13.617 1.00 0.00 37 GLU A N 10
ATOM 12250 C CA . GLU A 1 41 ? 2.955 -7.003 13.552 1.00 0.00 37 GLU A CA 10
ATOM 12251 C C . GLU A 1 41 ? 1.759 -6.228 13.016 1.00 0.00 37 GLU A C 10
ATOM 12252 O O . GLU A 1 41 ? 1.886 -5.071 12.614 1.00 0.00 37 GLU A O 10
ATOM 12264 N N . SER A 1 42 ? 0.597 -6.869 13.014 1.00 0.00 38 SER A N 10
ATOM 12265 C CA . SER A 1 42 ? -0.635 -6.221 12.582 1.00 0.00 38 SER A CA 10
ATOM 12266 C C . SER A 1 42 ? -0.550 -5.792 11.121 1.00 0.00 38 SER A C 10
ATOM 12267 O O . SER A 1 42 ? -1.023 -4.718 10.753 1.00 0.00 38 SER A O 10
ATOM 12275 N N . ILE A 1 43 ? 0.056 -6.637 10.295 1.00 0.00 39 ILE A N 10
ATOM 12276 C CA . ILE A 1 43 ? 0.100 -6.407 8.858 1.00 0.00 39 ILE A CA 10
ATOM 12277 C C . ILE A 1 43 ? -0.658 -7.489 8.102 1.00 0.00 39 ILE A C 10
ATOM 12278 O O . ILE A 1 43 ? -0.338 -8.675 8.208 1.00 0.00 39 ILE A O 10
ATOM 12294 N N . ALA A 1 44 ? -1.662 -7.078 7.336 1.00 0.00 40 ALA A N 10
ATOM 12295 C CA . ALA A 1 44 ? -2.474 -8.014 6.569 1.00 0.00 40 ALA A CA 10
ATOM 12296 C C . ALA A 1 44 ? -1.646 -8.712 5.496 1.00 0.00 40 ALA A C 10
ATOM 12297 O O . ALA A 1 44 ? -0.808 -8.091 4.843 1.00 0.00 40 ALA A O 10
ATOM 12304 N N . VAL A 1 45 ? -1.885 -10.007 5.321 1.00 0.00 41 VAL A N 10
ATOM 12305 C CA . VAL A 1 45 ? -1.262 -10.761 4.240 1.00 0.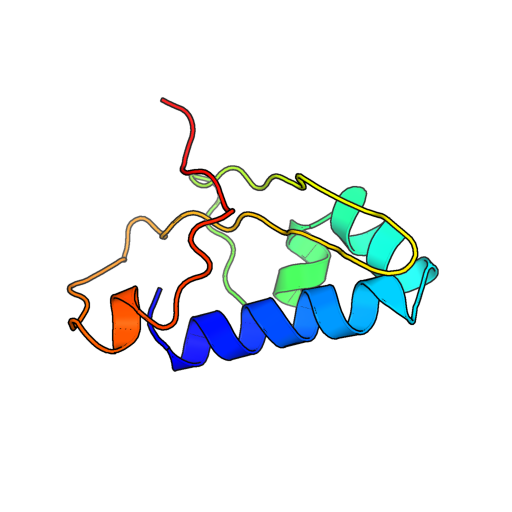00 41 VAL A CA 10
ATOM 12306 C C . VAL A 1 45 ? -2.307 -11.486 3.401 1.00 0.00 41 VAL A C 10
ATOM 12307 O O . VAL A 1 45 ? -2.818 -12.533 3.799 1.00 0.00 41 VAL A O 10
ATOM 12320 N N . PRO A 1 46 ? -2.620 -10.925 2.239 1.00 0.00 42 PRO A N 10
ATOM 12321 C CA . PRO A 1 46 ? -3.617 -11.505 1.350 1.00 0.00 42 PRO A CA 10
ATOM 12322 C C . PRO A 1 46 ? -3.278 -12.951 1.012 1.00 0.00 42 PRO A C 10
ATOM 12323 O O . PRO A 1 46 ? -2.118 -13.288 0.777 1.00 0.00 42 PRO A O 10
ATOM 12334 N N . ASP A 1 47 ? -4.298 -13.804 0.988 1.00 0.00 43 ASP A N 10
ATOM 12335 C CA . ASP A 1 47 ? -4.102 -15.227 0.735 1.00 0.00 43 ASP A CA 10
ATOM 12336 C C . ASP A 1 47 ? -3.813 -15.490 -0.736 1.00 0.00 43 ASP A C 10
ATOM 12337 O O . ASP A 1 47 ? -3.432 -16.597 -1.115 1.00 0.00 43 ASP A O 10
ATOM 12346 N N . GLY A 1 48 ? -3.997 -14.467 -1.563 1.00 0.00 44 GLY A N 10
ATOM 12347 C CA . GLY A 1 48 ? -3.726 -14.576 -2.992 1.00 0.00 44 GLY A CA 10
ATOM 12348 C C . GLY A 1 48 ? -2.270 -14.256 -3.303 1.00 0.00 44 GLY A C 10
ATOM 12349 O O . GLY A 1 48 ? -1.838 -14.341 -4.452 1.00 0.00 44 GLY A O 10
ATOM 12353 N N . ILE A 1 49 ? -1.518 -13.884 -2.272 1.00 0.00 45 ILE A N 10
ATOM 12354 C CA . ILE A 1 49 ? -0.117 -13.516 -2.439 1.00 0.00 45 ILE A CA 10
ATOM 12355 C C . ILE A 1 49 ? 0.786 -14.363 -1.552 1.00 0.00 45 ILE A C 10
ATOM 12356 O O . ILE A 1 49 ? 0.636 -14.376 -0.331 1.00 0.00 45 ILE A O 10
ATOM 12372 N N . GLU A 1 50 ? 1.723 -15.070 -2.173 1.00 0.00 46 GLU A N 10
ATOM 12373 C CA . GLU A 1 50 ? 2.697 -15.867 -1.437 1.00 0.00 46 GLU A CA 10
ATOM 12374 C C . GLU A 1 50 ? 3.947 -15.056 -1.121 1.00 0.00 46 GLU A C 10
ATOM 12375 O O . GLU A 1 50 ? 4.311 -14.144 -1.864 1.00 0.00 46 GLU A O 10
ATOM 12387 N N . LEU A 1 51 ? 4.601 -15.392 -0.014 1.00 0.00 47 LEU A N 10
ATOM 12388 C CA . LEU A 1 51 ? 5.795 -14.676 0.418 1.00 0.00 47 LEU A CA 10
ATOM 12389 C C . LEU A 1 51 ? 7.045 -15.526 0.229 1.00 0.00 47 LEU A C 10
ATOM 12390 O O . LEU A 1 51 ? 6.993 -16.753 0.316 1.00 0.00 47 LEU A O 10
ATOM 12406 N N . ARG A 1 52 ? 8.170 -14.867 -0.031 1.00 0.00 48 ARG A N 10
ATOM 12407 C CA . ARG A 1 52 ? 9.455 -15.548 -0.114 1.00 0.00 48 ARG A CA 10
ATOM 12408 C C . ARG A 1 52 ? 10.532 -14.785 0.647 1.00 0.00 48 ARG A C 10
ATOM 12409 O O . ARG A 1 52 ? 10.490 -13.558 0.738 1.00 0.00 48 ARG A O 10
ATOM 12430 N N . VAL A 1 53 ? 11.497 -15.519 1.192 1.00 0.00 49 VAL A N 10
ATOM 12431 C CA . VAL A 1 53 ? 12.648 -14.907 1.847 1.00 0.00 49 VAL A CA 10
ATOM 12432 C C . VAL A 1 53 ? 13.733 -14.553 0.838 1.00 0.00 49 VAL A C 10
ATOM 12433 O O . VAL A 1 53 ? 14.169 -15.399 0.059 1.00 0.00 49 VAL A O 10
ATOM 12446 N N . LEU A 1 54 ? 14.165 -13.297 0.860 1.00 0.00 50 LEU A N 10
ATOM 12447 C CA . LEU A 1 54 ? 15.145 -12.808 -0.104 1.00 0.00 50 LEU A CA 10
ATOM 12448 C C . LEU A 1 54 ? 16.565 -13.120 0.351 1.00 0.00 50 LEU A C 10
ATOM 12449 O O . LEU A 1 54 ? 17.385 -13.601 -0.431 1.00 0.00 50 LEU A O 10
ATOM 12465 N N . GLU A 1 55 ? 16.850 -12.843 1.619 1.00 0.00 51 GLU A N 10
ATOM 12466 C CA . GLU A 1 55 ? 18.193 -13.020 2.159 1.00 0.00 51 GLU A CA 10
ATOM 12467 C C . GLU A 1 55 ? 18.149 -13.608 3.563 1.00 0.00 51 GLU A C 10
ATOM 12468 O O . GLU A 1 55 ? 17.347 -13.189 4.398 1.00 0.00 51 GLU A O 10
ATOM 12480 N N . ASN A 1 56 ? 19.015 -14.584 3.817 1.00 0.00 52 ASN A N 10
ATOM 12481 C CA . ASN A 1 56 ? 19.065 -15.244 5.117 1.00 0.00 52 ASN A CA 10
ATOM 12482 C C . ASN A 1 56 ? 20.503 -15.420 5.589 1.00 0.00 52 ASN A C 10
ATOM 12483 O O . ASN A 1 56 ? 21.130 -16.448 5.331 1.00 0.00 52 ASN A O 10
ATOM 12494 N N . THR A 1 57 ? 21.020 -14.411 6.283 1.00 0.00 53 THR A N 10
ATOM 12495 C CA . THR A 1 57 ? 22.377 -14.463 6.813 1.00 0.00 53 THR A CA 10
ATOM 12496 C C . THR A 1 57 ? 22.401 -14.138 8.301 1.00 0.00 53 THR A C 10
ATOM 12497 O O . THR A 1 57 ? 21.384 -13.752 8.878 1.00 0.00 53 THR A O 10
ATOM 12508 N N . ALA A 1 58 ? 23.566 -14.296 8.918 1.00 0.00 54 ALA A N 10
ATOM 12509 C CA . ALA A 1 58 ? 23.726 -14.010 10.338 1.00 0.00 54 ALA A CA 10
ATOM 12510 C C . ALA A 1 58 ? 23.445 -12.543 10.640 1.00 0.00 54 ALA A C 10
ATOM 12511 O O . ALA A 1 58 ? 22.929 -12.207 11.706 1.00 0.00 54 ALA A O 10
ATOM 12518 N N . THR A 1 59 ? 23.783 -11.674 9.693 1.00 0.00 55 THR A N 10
ATOM 12519 C CA . THR A 1 59 ? 23.818 -10.239 9.950 1.00 0.00 55 THR A CA 10
ATOM 12520 C C . THR A 1 59 ? 22.668 -9.527 9.252 1.00 0.00 55 THR A C 10
ATOM 12521 O O . THR A 1 59 ? 22.179 -8.502 9.727 1.00 0.00 55 THR A O 10
ATOM 12532 N N . VAL A 1 60 ? 22.238 -10.075 8.119 1.00 0.00 56 VAL A N 10
ATOM 12533 C CA . VAL A 1 60 ? 21.233 -9.425 7.285 1.00 0.00 56 VAL A CA 10
ATOM 12534 C C . VAL A 1 60 ? 20.130 -10.401 6.894 1.00 0.00 56 VAL A C 10
ATOM 12535 O O . VAL A 1 60 ? 20.404 -11.504 6.420 1.00 0.00 56 VAL A O 10
ATOM 12548 N N . VAL A 1 61 ? 18.883 -9.988 7.093 1.00 0.00 57 VAL A N 10
ATOM 12549 C CA . VAL A 1 61 ? 17.737 -10.743 6.602 1.00 0.00 57 VAL A CA 10
ATOM 12550 C C . VAL A 1 61 ? 16.775 -9.846 5.833 1.00 0.00 57 VAL A C 10
ATOM 12551 O O . VAL A 1 61 ? 16.488 -8.725 6.252 1.00 0.00 57 VAL A O 10
ATOM 12564 N N . ASN A 1 62 ? 16.279 -10.348 4.707 1.00 0.00 58 ASN A N 10
ATOM 12565 C CA . ASN A 1 62 ? 15.349 -9.591 3.878 1.00 0.00 58 ASN A CA 10
ATOM 12566 C C . ASN A 1 62 ? 14.187 -10.462 3.418 1.00 0.00 58 ASN A C 10
ATOM 12567 O O . ASN A 1 62 ? 14.387 -11.578 2.936 1.00 0.00 58 ASN A O 10
ATOM 12578 N N . LEU A 1 63 ? 12.971 -9.948 3.569 1.00 0.00 59 LEU A N 10
ATOM 12579 C CA . LEU A 1 63 ? 11.779 -10.647 3.106 1.00 0.00 59 LEU A CA 10
ATOM 12580 C C . LEU A 1 63 ? 11.220 -10.007 1.842 1.00 0.00 59 LEU A C 10
ATOM 12581 O O . LEU A 1 63 ? 11.183 -8.784 1.719 1.00 0.00 59 LEU A O 10
ATOM 12597 N N . VAL A 1 64 ? 10.789 -10.843 0.903 1.00 0.00 60 VAL A N 10
ATOM 12598 C CA . VAL A 1 64 ? 10.069 -10.367 -0.273 1.00 0.00 60 VAL A CA 10
ATOM 12599 C C . VAL A 1 64 ? 8.620 -10.041 0.064 1.00 0.00 60 VAL A C 10
ATOM 12600 O O . VAL A 1 64 ? 7.848 -10.920 0.449 1.00 0.00 60 VAL A O 10
ATOM 12613 N N . LEU A 1 65 ? 8.255 -8.772 -0.085 1.00 0.00 61 LEU A N 10
ATOM 12614 C CA . LEU A 1 65 ? 6.964 -8.285 0.386 1.00 0.00 61 LEU A CA 10
ATOM 12615 C C . LEU A 1 65 ? 5.937 -8.267 -0.737 1.00 0.00 61 LEU A C 10
ATOM 12616 O O . LEU A 1 65 ? 6.293 -8.247 -1.916 1.00 0.00 61 LEU A O 10
ATOM 12632 N N . PRO A 1 66 ? 4.661 -8.275 -0.367 1.00 0.00 62 PRO A N 10
ATOM 12633 C CA . PRO A 1 66 ? 3.580 -8.218 -1.343 1.00 0.00 62 PRO A CA 10
ATOM 12634 C C . PRO A 1 66 ? 3.745 -7.028 -2.280 1.00 0.00 62 PRO A C 10
ATOM 12635 O O . PRO A 1 66 ? 4.081 -5.926 -1.847 1.00 0.00 62 PRO A O 10
ATOM 12646 N N . PRO A 1 67 ? 3.509 -7.258 -3.567 1.00 0.00 63 PRO A N 10
ATOM 12647 C CA . PRO A 1 67 ? 3.601 -6.199 -4.565 1.00 0.00 63 PRO A CA 10
ATOM 12648 C C . PRO A 1 67 ? 2.405 -5.258 -4.478 1.00 0.00 63 PRO A C 10
ATOM 12649 O O . PRO A 1 67 ? 1.358 -5.616 -3.937 1.00 0.00 63 PRO A O 10
ATOM 12660 N N . PRO A 1 68 ? 2.565 -4.053 -5.016 1.00 0.00 64 PRO A N 10
ATOM 12661 C CA . PRO A 1 68 ? 1.467 -3.100 -5.105 1.00 0.00 64 PRO A CA 10
ATOM 12662 C C . PRO A 1 68 ? 0.478 -3.501 -6.192 1.00 0.00 64 PRO A C 10
ATOM 12663 O O . PRO A 1 68 ? 0.753 -4.390 -6.998 1.00 0.00 64 PRO A O 10
ATOM 12674 N N . PRO A 1 69 ? -0.675 -2.838 -6.210 1.00 0.00 65 PRO A N 10
ATOM 12675 C CA . PRO A 1 69 ? -1.675 -3.068 -7.247 1.00 0.00 65 PRO A CA 10
ATOM 12676 C C . PRO A 1 69 ? -1.205 -2.527 -8.592 1.00 0.00 65 PRO A C 10
ATOM 12677 O O . PRO A 1 69 ? -1.783 -1.581 -9.129 1.00 0.00 65 PRO A O 10
ATOM 12688 N N . ALA A 1 70 ? -0.154 -3.134 -9.133 1.00 0.00 66 ALA A N 10
ATOM 12689 C CA . ALA A 1 70 ? 0.430 -2.681 -10.390 1.00 0.00 66 ALA A CA 10
ATOM 12690 C C . ALA A 1 70 ? -0.586 -2.737 -11.522 1.00 0.00 66 ALA A C 10
ATOM 12691 O O . ALA A 1 70 ? -0.532 -1.942 -12.459 1.00 0.00 66 ALA A O 10
ATOM 12698 N N . GLU A 1 71 ? -1.517 -3.683 -11.428 1.00 0.00 67 GLU A N 10
ATOM 12699 C CA . GLU A 1 71 ? -2.505 -3.891 -12.479 1.00 0.00 67 GLU A CA 10
ATOM 12700 C C . GLU A 1 71 ? -3.712 -2.982 -12.288 1.00 0.00 67 GLU A C 10
ATOM 12701 O O . GLU A 1 71 ? -4.674 -3.042 -13.053 1.00 0.00 67 GLU A O 10
ATOM 12713 N N . GLY A 1 72 ? -3.656 -2.141 -11.260 1.00 0.00 68 GLY A N 10
ATOM 12714 C CA . GLY A 1 72 ? -4.761 -1.245 -10.942 1.00 0.00 68 GLY A CA 10
ATOM 12715 C C . GLY A 1 72 ? -4.630 0.078 -11.688 1.00 0.00 68 GLY A C 10
ATOM 12716 O O . GLY A 1 72 ? -5.380 1.020 -11.434 1.00 0.00 68 GLY A O 10
ATOM 12720 N N . GLU A 1 73 ? -3.673 0.140 -12.607 1.00 0.00 69 GLU A N 10
ATOM 12721 C CA . GLU A 1 73 ? -3.417 1.359 -13.364 1.00 0.00 69 GLU A CA 10
ATOM 12722 C C . GLU A 1 73 ? -3.192 2.547 -12.436 1.00 0.00 69 GLU A C 10
ATOM 12723 O O . GLU A 1 73 ? -3.789 3.608 -12.615 1.00 0.00 69 GLU A O 10
ATOM 12735 N N . LEU A 1 74 ? -2.330 2.361 -11.443 1.00 0.00 70 LEU A N 10
ATOM 12736 C CA . LEU A 1 74 ? -2.036 3.411 -10.476 1.00 0.00 70 LEU A CA 10
ATOM 12737 C C . LEU A 1 74 ? -0.730 4.120 -10.810 1.00 0.00 70 LEU A C 10
ATOM 12738 O O . LEU A 1 74 ? 0.067 3.627 -11.608 1.00 0.00 70 LEU A O 10
ATOM 12754 N N . SER A 1 75 ? -0.517 5.279 -10.196 1.00 0.00 71 SER A N 10
ATOM 12755 C CA . SER A 1 75 ? 0.668 6.081 -10.467 1.00 0.00 71 SER A CA 10
ATOM 12756 C C . SER A 1 75 ? 1.887 5.529 -9.738 1.00 0.00 71 SER A C 10
ATOM 12757 O O . SER A 1 75 ? 1.762 4.676 -8.860 1.00 0.00 71 SER A O 10
ATOM 12765 N N . ASP A 1 76 ? 3.065 6.020 -10.109 1.00 0.00 72 ASP A N 10
ATOM 12766 C CA . ASP A 1 76 ? 4.294 5.667 -9.411 1.00 0.00 72 ASP A CA 10
ATOM 12767 C C . ASP A 1 76 ? 4.219 6.044 -7.937 1.00 0.00 72 ASP A C 10
ATOM 12768 O O . ASP A 1 76 ? 4.722 5.325 -7.075 1.00 0.00 72 ASP A O 10
ATOM 12777 N N . GLU A 1 77 ? 3.585 7.178 -7.652 1.00 0.00 73 GLU A N 10
ATOM 12778 C CA . GLU A 1 77 ? 3.410 7.634 -6.279 1.00 0.00 73 GLU A CA 10
ATOM 12779 C C . GLU A 1 77 ? 2.528 6.675 -5.489 1.00 0.00 73 GLU A C 10
ATOM 12780 O O . GLU A 1 77 ? 2.737 6.470 -4.294 1.00 0.00 73 GLU A O 10
ATOM 12792 N N . ASP A 1 78 ? 1.544 6.092 -6.163 1.00 0.00 74 ASP A N 10
ATOM 12793 C CA . ASP A 1 78 ? 0.653 5.125 -5.536 1.00 0.00 74 ASP A CA 10
ATOM 12794 C C . ASP A 1 78 ? 1.346 3.781 -5.346 1.00 0.00 74 ASP A C 10
ATOM 12795 O O . ASP A 1 78 ? 1.267 3.176 -4.277 1.00 0.00 74 ASP A O 10
ATOM 12804 N N . LEU A 1 79 ? 2.023 3.318 -6.391 1.00 0.00 75 LEU A N 10
ATOM 12805 C CA . LEU A 1 79 ? 2.665 2.008 -6.370 1.00 0.00 75 LEU A CA 10
ATOM 12806 C C . LEU A 1 79 ? 3.903 2.015 -5.483 1.00 0.00 75 LEU A C 10
ATOM 12807 O O . LEU A 1 79 ? 4.333 0.972 -4.991 1.00 0.00 75 LEU A O 10
ATOM 12823 N N . GLY A 1 80 ? 4.473 3.200 -5.281 1.00 0.00 76 GLY A N 10
ATOM 12824 C CA . GLY A 1 80 ? 5.673 3.342 -4.466 1.00 0.00 76 GLY A CA 10
ATOM 12825 C C . GLY A 1 80 ? 5.357 3.181 -2.986 1.00 0.00 76 GLY A C 10
ATOM 12826 O O . GLY A 1 80 ? 6.243 3.270 -2.136 1.00 0.00 76 GLY A O 10
ATOM 12830 N N . ALA A 1 81 ? 4.086 2.942 -2.680 1.00 0.00 77 ALA A N 10
ATOM 12831 C CA . ALA A 1 81 ? 3.670 2.635 -1.316 1.00 0.00 77 ALA A CA 10
ATOM 12832 C C . ALA A 1 81 ? 4.394 1.407 -0.782 1.00 0.00 77 ALA A C 10
ATOM 12833 O O . ALA A 1 81 ? 4.632 1.289 0.420 1.00 0.00 77 ALA A O 10
ATOM 12840 N N . VAL A 1 82 ? 4.744 0.496 -1.682 1.00 0.00 78 VAL A N 10
ATOM 12841 C CA . VAL A 1 82 ? 5.398 -0.751 -1.297 1.00 0.00 78 VAL A CA 10
ATOM 12842 C C . VAL A 1 82 ? 6.912 -0.623 -1.375 1.00 0.00 78 VAL A C 10
ATOM 12843 O O . VAL A 1 82 ? 7.458 -0.192 -2.391 1.00 0.00 78 VAL A O 10
ATOM 12856 N N . THR A 1 83 ? 7.590 -1.002 -0.297 1.00 0.00 79 THR A N 10
ATOM 12857 C CA . THR A 1 83 ? 9.045 -0.928 -0.239 1.00 0.00 79 THR A CA 10
ATOM 12858 C C . THR A 1 83 ? 9.682 -1.705 -1.384 1.00 0.00 79 THR A C 10
ATOM 12859 O O . THR A 1 83 ? 9.385 -2.880 -1.589 1.00 0.00 79 THR A O 10
ATOM 12870 N N . GLY A 1 84 ? 10.558 -1.039 -2.128 1.00 0.00 80 GLY A N 10
ATOM 12871 C CA . GLY A 1 84 ? 11.225 -1.660 -3.267 1.00 0.00 80 GLY A CA 10
ATOM 12872 C C . GLY A 1 84 ? 12.621 -2.141 -2.893 1.00 0.00 80 GLY A C 10
ATOM 12873 O O . GLY A 1 84 ? 13.038 -2.030 -1.739 1.00 0.00 80 GLY A O 10
ATOM 12877 N N . GLY A 1 85 ? 13.339 -2.675 -3.874 1.00 0.00 81 GLY A N 10
ATOM 12878 C CA . GLY A 1 85 ? 14.698 -3.159 -3.653 1.00 0.00 81 GLY A CA 10
ATOM 12879 C C . GLY A 1 85 ? 14.692 -4.567 -3.070 1.00 0.00 81 GLY A C 10
ATOM 12880 O O . GLY A 1 85 ? 15.746 -5.128 -2.770 1.00 0.00 81 GLY A O 10
ATOM 12884 N N . LEU A 1 86 ? 13.499 -5.132 -2.915 1.00 0.00 82 LEU A N 10
ATOM 12885 C CA . LEU A 1 86 ? 13.352 -6.454 -2.317 1.00 0.00 82 LEU A CA 10
ATOM 12886 C C . LEU A 1 86 ? 12.862 -7.470 -3.341 1.00 0.00 82 LEU A C 10
ATOM 12887 O O . LEU A 1 86 ? 12.131 -8.402 -3.005 1.00 0.00 82 LEU A O 10
ATOM 12903 N N . THR A 1 87 ? 13.268 -7.284 -4.592 1.00 0.00 83 THR A N 10
ATOM 12904 C CA . THR A 1 87 ? 12.726 -8.065 -5.698 1.00 0.00 83 THR A CA 10
ATOM 12905 C C . THR A 1 87 ? 11.204 -8.115 -5.641 1.00 0.00 83 THR A C 10
ATOM 12906 O O . THR A 1 87 ? 10.600 -9.165 -5.861 1.00 0.00 83 THR A O 10
ATOM 12917 N N . VAL A 1 88 ? 10.591 -6.974 -5.347 1.00 0.00 84 VAL A N 10
ATOM 12918 C CA . VAL A 1 88 ? 9.138 -6.855 -5.376 1.00 0.00 84 VAL A CA 10
ATOM 12919 C C . VAL A 1 88 ? 8.678 -5.986 -6.538 1.00 0.00 84 VAL A C 10
ATOM 12920 O O . VAL A 1 88 ? 8.728 -4.759 -6.464 1.00 0.00 84 VAL A O 10
ATOM 12933 N N . LEU A 1 89 ? 8.229 -6.627 -7.611 1.00 0.00 85 LEU A N 10
ATOM 12934 C CA . LEU A 1 89 ? 7.825 -5.914 -8.817 1.00 0.00 85 LEU A CA 10
ATOM 12935 C C . LEU A 1 89 ? 6.684 -4.947 -8.530 1.00 0.00 85 LEU A C 10
ATOM 12936 O O . LEU A 1 89 ? 5.774 -5.257 -7.762 1.00 0.00 85 LEU A O 10
ATOM 12952 N N . PRO A 1 90 ? 6.742 -3.774 -9.151 1.00 0.00 86 PRO A N 10
ATOM 12953 C CA . PRO A 1 90 ? 7.646 -3.542 -10.269 1.00 0.00 86 PRO A CA 10
ATOM 12954 C C . PRO A 1 90 ? 8.954 -2.916 -9.800 1.00 0.00 86 PRO A C 10
ATOM 12955 O O . PRO A 1 90 ? 9.764 -2.466 -10.610 1.00 0.00 86 PRO A O 10
ATOM 12966 N N . TRP A 1 91 ? 9.154 -2.892 -8.487 1.00 0.00 87 TRP A N 10
ATOM 12967 C CA . TRP A 1 91 ? 10.207 -2.080 -7.888 1.00 0.00 87 TRP A CA 10
ATOM 12968 C C . TRP A 1 91 ? 11.464 -2.903 -7.643 1.00 0.00 87 TRP A C 10
ATOM 12969 O O . TRP A 1 91 ? 12.220 -3.128 -8.547 1.00 0.00 87 TRP A O 10
#

Organism: NCBI:txid1704499

Solvent-accessible surface area: 5564 Å² total; per-residue (Å²): 40,50,77,122,64,10,96,75,33,55,100,0,32,51,97,0,135,71,64,72,111,33,36,54,115,0,76,88,67,26,98,55,10,2,64,84,40,103,20,91,27,43,124,58,16,82,30,108,47,87,56,76,60,80,109,69,12,32,4,1,17,11,46,40,109,95,53,58,176,47,55,125,141,26,99,65,39,32,62,80,54,45,73,105,29,71,273

Nearest PDB structures (foldseek):
  8tb1-assembly1_A  TM=8.043E-01  e=1.537E-11  Methylovulum psychrotolerans
  2o8c-assembly1_A  TM=3.413E-01  e=6.464E+00  Homo sapiens
  2hqe-assembly1_B  TM=2.424E-01  e=7.365E+00  Homo sapiens
  2o4x-assembly1_B  TM=2.424E-01  e=7.365E+00  Homo sapiens
  8tb1-assembly1_A  TM=7.350E-01  e=7.655E-11  Methylovulum psychrotolerans

Sequence (87 aa):
MNEEQTQQYSQIVAKCWADAEFKAKLIADPKATLAAESIAVPDGIELRVLENTATVVNLVLPPPPAEGELSDEDLGAVTGGLTVLPWMNEEQTQQYSQIVAKCWADAEFKAKLIADPKATLAAESIAVPDGIELRVLENTATVVNLVLPPPPAEGELSDEDLGAVTGGLTVLPWMNEEQTQQYSQIVAKCWADAEFKAKLIADPKATLAAESIAVPDGIELRVLENTATVVNLVLPPPPAEGELSDEDLGAVTGGLTVLPWMNEEQTQQYSQIVAKCWADAEFKAKLIADPKATLAAESIAVPDGIELRVLENTATVVNLVLPPPPAEGELSDEDLGAVTGGLTVLPWMNEEQTQQYSQIVAKCWADAEFKAKLIADPKATLAAESIAVPDGIELRVLENTATVVNLVLPPPPAEGELSDEDLGAVTGGLTVLPWMNEEQTQQYSQIVAKCWADAEFKAKLIADPKATLAAESIAVPDGIELRVLENTATVVNLVLPPPPAEGELSDEDLGAVTGGLTVLPWMNEEQTQQYSQIVAKCWADAEFKAKLIADPKATLAAESIAVPDGIELRVLENTATVVNLVLPPPPAEGELSDEDLGAVTGGLTVLPWMNEEQTQQYSQIVAKCWADAEFKAKLIADPKATLAAESIAVPDGIELRVLENTATVVNLVLPPPPAEGELSDEDLGAVTGGLTVLPWMNEEQTQQYSQIVAKCWADAEFKAKLIADPKATLAAESIAVPDGIELRVLENTATVVNLVLPPPPAEGELSDEDLGAVTGGLTVLPWMNEEQTQQYSQIVAKCWADAEFKAKLIADPKATLAAESIAVPDGIELRVLENTATVVNLVLPPPPAEGELSDEDLGAVTGGLTVLPW

Radius of gyration: 12.48 Å; Cα contacts (8 Å, |Δi|>4): 104; chains: 1; bounding box: 31×29×28 Å

Secondary structure (DSSP, 8-state):
--HHHHHHHHHHHHHHHH-HHHHHHHHH-HHHHHHHTT----TT---EEEEE-SS-EEEE-PPPTT-----HHHHHHS-TT------

Foldseek 3Di:
DLQVLLVLQVCLQVCLQPPVVLVVVCQVPVQVSSVVSVHDDDPVDDWDWQDDDPRHTAIADEFAPPVVPDDPVSRVSHPDPRPHPPD

InterPro domains:
  IPR004232 Nitrile hydratase alpha/Thiocyanate hydrolase gamma [PF02979] (6-61)
  IPR022513 NHLP leader peptide domain [TIGR03793] (6-81)
  IPR036648 Nitrile hydratase alpha /Thiocyanate hydrolase gamma superfamily [G3DSA:3.90.330.10] (1-81)
  IPR036648 Nitrile hydratase alpha /Thiocyanate hydrolase gamma superfamily [SSF56209] (6-86)